Protein AF-0000000085030634 (afdb_homodimer)

InterPro domains:
  IPR036511 Queuine tRNA-ribosyltransferase-like [G3DSA:3.20.20.105] (86-220)
  IPR036511 Queuine tRNA-ribosyltransferase-like [SSF51713] (89-213)
  IPR036895 Uracil-DNA glycosylase-like domain superfamily [SSF52141] (243-390)
  IPR040777 Domain of unknown function DUF5591 [PF17884] (241-388)

Radius of gyration: 31.55 Å; Cα contacts (8 Å, |Δi|>4): 1923; chains: 2; bounding box: 69×89×69 Å

Structure (mmCIF, N/CA/C/O backbone):
data_AF-0000000085030634-model_v1
#
loop_
_entity.id
_entity.type
_entity.pdbx_description
1 polymer 'Queuine tRNA-ribosyltransferase, contains RNA-binding PUA domain'
#
loop_
_atom_site.group_PDB
_atom_site.id
_atom_site.type_symbol
_atom_site.label_atom_id
_atom_site.label_alt_id
_atom_site.label_comp_id
_atom_site.label_asym_id
_atom_site.label_entity_id
_atom_site.label_seq_id
_atom_site.pdbx_PDB_ins_code
_atom_site.Cartn_x
_atom_site.Cartn_y
_atom_site.Cartn_z
_atom_site.occupancy
_atom_site.B_iso_or_equiv
_atom_site.auth_seq_id
_atom_site.auth_comp_id
_atom_site.auth_asym_id
_atom_site.auth_atom_id
_atom_site.pdbx_PDB_model_num
ATOM 1 N N . MET A 1 1 ? -27.578 -32.094 18.797 1 31.73 1 MET A N 1
ATOM 2 C CA . MET A 1 1 ? -26.859 -31.969 17.531 1 31.73 1 MET A CA 1
ATOM 3 C C . MET A 1 1 ? -25.547 -31.203 17.734 1 31.73 1 MET A C 1
ATOM 5 O O . MET A 1 1 ? -25.547 -30.109 18.297 1 31.73 1 MET A O 1
ATOM 9 N N . SER A 1 2 ? -24.484 -31.844 17.734 1 39.06 2 SER A N 1
ATOM 10 C CA . SER A 1 2 ? -23.156 -31.312 18.016 1 39.06 2 SER A CA 1
ATOM 11 C C . SER A 1 2 ? -22.812 -30.172 17.062 1 39.06 2 SER A C 1
ATOM 13 O O . SER A 1 2 ? -23.422 -30.031 16 1 39.06 2 SER A O 1
ATOM 15 N N . VAL A 1 3 ? -22.156 -29.172 17.562 1 43.69 3 VAL A N 1
ATOM 16 C CA . VAL A 1 3 ? -21.734 -28.031 16.75 1 43.69 3 VAL A CA 1
ATOM 17 C C . VAL A 1 3 ? -21.312 -28.516 15.359 1 43.69 3 VAL A C 1
ATOM 19 O O . VAL A 1 3 ? -21.516 -27.812 14.367 1 43.69 3 VAL A O 1
ATOM 22 N N . ARG A 1 4 ? -20.922 -29.797 15.297 1 48.34 4 ARG A N 1
ATOM 23 C CA . ARG A 1 4 ? -20.422 -30.406 14.062 1 48.34 4 ARG A CA 1
ATOM 24 C C . ARG A 1 4 ? -21.547 -30.547 13.039 1 48.34 4 ARG A C 1
ATOM 26 O O . ARG A 1 4 ? -21.312 -30.453 11.836 1 48.34 4 ARG A O 1
ATOM 33 N N . ASP A 1 5 ? -22.625 -30.797 13.617 1 49.41 5 ASP A N 1
ATOM 34 C CA . ASP A 1 5 ? -23.734 -31.094 12.711 1 49.41 5 ASP A CA 1
ATOM 35 C C . ASP A 1 5 ? -24.281 -29.812 12.094 1 49.41 5 ASP A C 1
ATOM 37 O O . ASP A 1 5 ? -24.969 -29.844 11.07 1 49.41 5 ASP A O 1
ATOM 41 N N . LYS A 1 6 ? -23.828 -28.797 12.781 1 52.34 6 LYS A N 1
ATOM 42 C CA . LYS A 1 6 ? -24.5 -27.562 12.383 1 52.34 6 LYS A CA 1
ATOM 43 C C . LYS A 1 6 ? -23.594 -26.719 11.477 1 52.34 6 LYS A C 1
ATOM 45 O O . LYS A 1 6 ? -24.094 -25.891 10.711 1 52.34 6 LYS A O 1
ATOM 50 N N . VAL A 1 7 ? -22.297 -26.922 11.672 1 55.72 7 VAL A N 1
ATOM 51 C CA . VAL A 1 7 ? -21.375 -26.094 10.898 1 55.72 7 VAL A CA 1
ATOM 52 C C . VAL A 1 7 ? -20.453 -26.984 10.062 1 55.72 7 VAL A C 1
ATOM 54 O O . VAL A 1 7 ? -19.828 -27.906 10.586 1 55.72 7 VAL A O 1
ATOM 57 N N . ARG A 1 8 ? -20.594 -26.875 8.773 1 56.34 8 ARG A N 1
ATOM 58 C CA . ARG A 1 8 ? -19.75 -27.641 7.871 1 56.34 8 ARG A CA 1
ATOM 59 C C . ARG A 1 8 ? -18.797 -26.703 7.105 1 56.34 8 ARG A C 1
ATOM 61 O O . ARG A 1 8 ? -19.219 -25.641 6.652 1 56.34 8 ARG A O 1
ATOM 68 N N . VAL A 1 9 ? -17.5 -27.016 7.199 1 52.88 9 VAL A N 1
ATOM 69 C CA . VAL A 1 9 ? -16.516 -26.281 6.402 1 52.88 9 VAL A CA 1
ATOM 70 C C . VAL A 1 9 ? -16.594 -26.75 4.945 1 52.88 9 VAL A C 1
ATOM 72 O O . VAL A 1 9 ? -16.469 -27.938 4.66 1 52.88 9 VAL A O 1
ATOM 75 N N . LEU A 1 10 ? -16.922 -25.812 4.035 1 49.97 10 LEU A N 1
ATOM 76 C CA . LEU A 1 10 ? -17.062 -26.125 2.619 1 49.97 10 LEU A CA 1
ATOM 77 C C . LEU A 1 10 ? -15.734 -26.016 1.887 1 49.97 10 LEU A C 1
ATOM 79 O O . LEU A 1 10 ? -15.453 -26.781 0.967 1 49.97 10 LEU A O 1
ATOM 83 N N . ARG A 1 11 ? -14.992 -24.969 2.195 1 50.75 11 ARG A N 1
ATOM 84 C CA . ARG A 1 11 ? -13.734 -24.672 1.528 1 50.75 11 ARG A CA 1
ATOM 85 C C . ARG A 1 11 ? -12.711 -24.125 2.516 1 50.75 11 ARG A C 1
ATOM 87 O O . ARG A 1 11 ? -13.062 -23.391 3.439 1 50.75 11 ARG A O 1
ATOM 94 N N . CYS A 1 12 ? -11.594 -24.891 2.359 1 48.47 12 CYS A N 1
ATOM 95 C CA . CYS A 1 12 ? -10.531 -24.406 3.232 1 48.47 12 CYS A CA 1
ATOM 96 C C . CYS A 1 12 ? -9.43 -23.734 2.428 1 48.47 12 CYS A C 1
ATOM 98 O O . CYS A 1 12 ? -8.648 -24.406 1.749 1 48.47 12 CYS A O 1
ATOM 100 N N . ASP A 1 13 ? -9.508 -22.531 2.225 1 59.28 13 ASP A N 1
ATOM 101 C CA . ASP A 1 13 ? -8.43 -21.703 1.696 1 59.28 13 ASP A CA 1
ATOM 102 C C . ASP A 1 13 ? -7.98 -20.672 2.725 1 59.28 13 ASP A C 1
ATOM 104 O O . ASP A 1 13 ? -8.031 -20.922 3.93 1 59.28 13 ASP A O 1
ATOM 108 N N . CYS A 1 14 ? -7.387 -19.781 2.34 1 55.44 14 CYS A N 1
ATOM 109 C CA . CYS A 1 14 ? -7.035 -18.75 3.32 1 55.44 14 CYS A CA 1
ATOM 110 C C . CYS A 1 14 ? -8.234 -18.391 4.195 1 55.44 14 CYS A C 1
ATOM 112 O O . CYS A 1 14 ? -8.094 -18.219 5.402 1 55.44 14 CYS A O 1
ATOM 114 N N . ALA A 1 15 ? -9.398 -18.469 3.564 1 62.78 15 ALA A N 1
ATOM 115 C CA . ALA A 1 15 ? -10.648 -18.312 4.309 1 62.78 15 ALA A CA 1
ATOM 116 C C . ALA A 1 15 ? -11.625 -19.438 4 1 62.78 15 ALA A C 1
ATOM 118 O O . ALA A 1 15 ? -11.539 -20.062 2.941 1 62.78 15 ALA A O 1
ATOM 119 N N . ARG A 1 16 ? -12.43 -19.859 5.059 1 62.78 16 ARG A N 1
ATOM 120 C CA . ARG A 1 16 ? -13.32 -21 4.93 1 62.78 16 ARG A CA 1
ATOM 121 C C . ARG A 1 16 ? -14.766 -20.547 4.738 1 62.78 16 ARG A C 1
ATOM 123 O O . ARG A 1 16 ? -15.188 -19.531 5.301 1 62.78 16 ARG A O 1
ATOM 130 N N . VAL A 1 17 ? -15.352 -21.156 3.811 1 53.22 17 VAL A N 1
ATOM 131 C CA . VAL A 1 17 ? -16.797 -20.969 3.664 1 53.22 17 VAL A CA 1
ATOM 132 C C . VAL A 1 17 ? -17.531 -22.062 4.438 1 53.22 17 VAL A C 1
ATOM 134 O O . VAL A 1 17 ? -17.203 -23.25 4.309 1 53.22 17 VAL A O 1
ATOM 137 N N . LEU A 1 18 ? -18.391 -21.578 5.371 1 59.59 18 LEU A N 1
ATOM 138 C CA . LEU A 1 18 ? -19.109 -22.516 6.219 1 59.59 18 LEU A CA 1
ATOM 139 C C . LEU A 1 18 ? -20.562 -22.641 5.789 1 59.59 18 LEU A C 1
ATOM 141 O O . LEU A 1 18 ? -21.078 -21.766 5.082 1 59.59 18 LEU A O 1
ATOM 145 N N . GLU A 1 19 ? -21.016 -23.781 5.863 1 58.03 19 GLU A N 1
ATOM 146 C CA . GLU A 1 19 ? -22.469 -24.016 5.777 1 58.03 19 GLU A CA 1
ATOM 147 C C . GLU A 1 19 ? -23.062 -24.25 7.156 1 58.03 19 GLU A C 1
ATOM 149 O O . GLU A 1 19 ? -22.578 -25.062 7.926 1 58.03 19 GLU A O 1
ATOM 154 N N . VAL A 1 20 ? -23.953 -23.312 7.488 1 55.09 20 VAL A N 1
ATOM 155 C CA . VAL A 1 20 ? -24.656 -23.484 8.75 1 55.09 20 VAL A CA 1
ATOM 156 C C . VAL A 1 20 ? -26.141 -23.75 8.484 1 55.09 20 VAL A C 1
ATOM 158 O O . VAL A 1 20 ? -26.844 -22.906 7.914 1 55.09 20 VAL A O 1
ATOM 161 N N . GLU A 1 21 ? -26.562 -24.844 8.898 1 55.69 21 GLU A N 1
ATOM 162 C CA . GLU A 1 21 ? -27.953 -25.266 8.742 1 55.69 21 GLU A CA 1
ATOM 163 C C . GLU A 1 21 ? -28.406 -25.109 7.297 1 55.69 21 GLU A C 1
ATOM 165 O O . GLU A 1 21 ? -29.484 -24.578 7.031 1 55.69 21 GLU A O 1
ATOM 170 N N . GLY A 1 22 ? -27.391 -25.391 6.426 1 53.25 22 GLY A N 1
ATOM 171 C CA . GLY A 1 22 ? -27.719 -25.422 5.012 1 53.25 22 GLY A CA 1
ATOM 172 C C . GLY A 1 22 ? -27.516 -24.094 4.312 1 53.25 22 GLY A C 1
ATOM 173 O O . GLY A 1 22 ? -27.703 -24 3.098 1 53.25 22 GLY A O 1
ATOM 174 N N . VAL A 1 23 ? -27.234 -23.078 5.152 1 52.75 23 VAL A N 1
ATOM 175 C CA . VAL A 1 23 ? -27.047 -21.766 4.551 1 52.75 23 VAL A CA 1
ATOM 176 C C . VAL A 1 23 ? -25.547 -21.469 4.441 1 52.75 23 VAL A C 1
ATOM 178 O O . VAL A 1 23 ? -24.812 -21.547 5.434 1 52.75 23 VAL A O 1
ATOM 181 N N . GLU A 1 24 ? -25.203 -21.391 3.219 1 52 24 GLU A N 1
ATOM 182 C CA . GLU A 1 24 ? -23.812 -21.016 2.982 1 52 24 GLU A CA 1
ATOM 183 C C . GLU A 1 24 ? -23.547 -19.594 3.479 1 52 24 GLU A C 1
ATOM 185 O O . GLU A 1 24 ? -24.25 -18.656 3.111 1 52 24 GLU A O 1
ATOM 190 N N . THR A 1 25 ? -23.062 -19.594 4.742 1 50.53 25 THR A N 1
ATOM 191 C CA . THR A 1 25 ? -22.766 -18.25 5.223 1 50.53 25 THR A CA 1
ATOM 192 C C . THR A 1 25 ? -21.281 -18.109 5.516 1 50.53 25 THR A C 1
ATOM 194 O O . THR A 1 25 ? -20.656 -19.016 6.059 1 50.53 25 THR A O 1
ATOM 197 N N . PRO A 1 26 ? -20.547 -17.281 4.887 1 44.28 26 PRO A N 1
ATOM 198 C CA . PRO A 1 26 ? -19.125 -17.172 5.188 1 44.28 26 PRO A CA 1
ATOM 199 C C . PRO A 1 26 ? -18.844 -17.062 6.688 1 44.28 26 PRO A C 1
ATOM 201 O O . PRO A 1 26 ? -17.812 -17.531 7.156 1 44.28 26 PRO A O 1
ATOM 204 N N . ALA A 1 27 ? -19.562 -16.125 7.555 1 47.06 27 ALA A N 1
ATOM 205 C CA . ALA A 1 27 ? -19.25 -15.93 8.969 1 47.06 27 ALA A CA 1
ATOM 206 C C . ALA A 1 27 ? -20.516 -15.938 9.82 1 47.06 27 ALA A C 1
ATOM 208 O O . ALA A 1 27 ? -21.203 -14.914 9.938 1 47.06 27 ALA A O 1
ATOM 209 N N . PRO A 1 28 ? -20.953 -17.234 10.133 1 45.91 28 PRO A N 1
ATOM 210 C CA . PRO A 1 28 ? -22.109 -17.188 11.031 1 45.91 28 PRO A CA 1
ATOM 211 C C . PRO A 1 28 ? -21.812 -16.453 12.336 1 45.91 28 PRO A C 1
ATOM 213 O O . PRO A 1 28 ? -20.656 -16.375 12.758 1 45.91 28 PRO A O 1
ATOM 216 N N . PHE A 1 29 ? -22.719 -15.484 12.688 1 47.88 29 PHE A N 1
ATOM 217 C CA . PHE A 1 29 ? -22.578 -14.672 13.891 1 47.88 29 PHE A CA 1
ATOM 218 C C . PHE A 1 29 ? -22.844 -15.5 15.141 1 47.88 29 PHE A C 1
ATOM 220 O O . PHE A 1 29 ? -23.688 -16.391 15.133 1 47.88 29 PHE A O 1
ATOM 227 N N . LEU A 1 30 ? -21.75 -15.586 15.992 1 45.34 30 LEU A N 1
ATOM 228 C CA . LEU A 1 30 ? -21.969 -16.109 17.344 1 45.34 30 LEU A CA 1
ATOM 229 C C . LEU A 1 30 ? -22.656 -15.086 18.219 1 45.34 30 LEU A C 1
ATOM 231 O O . LEU A 1 30 ? -22.281 -13.906 18.234 1 45.34 30 LEU A O 1
ATOM 235 N N . ILE A 1 31 ? -23.969 -15.227 18.5 1 40.28 31 ILE A N 1
ATOM 236 C CA . ILE A 1 31 ? -24.484 -14.438 19.594 1 40.28 31 ILE A CA 1
ATOM 237 C C . ILE A 1 31 ? -24.156 -15.117 20.922 1 40.28 31 ILE A C 1
ATOM 239 O O . ILE A 1 31 ? -24.625 -16.219 21.203 1 40.28 31 ILE A O 1
ATOM 243 N N . PRO A 1 32 ? -23.125 -14.547 21.594 1 40.81 32 PRO A N 1
ATOM 244 C CA . PRO A 1 32 ? -22.875 -15.195 22.891 1 40.81 32 PRO A CA 1
ATOM 245 C C . PRO A 1 32 ? -24.094 -15.18 23.812 1 40.81 32 PRO A C 1
ATOM 247 O O . PRO A 1 32 ? -24.875 -14.227 23.781 1 40.81 32 PRO A O 1
ATOM 250 N N . GLU A 1 33 ? -24.453 -16.328 24.219 1 38.06 33 GLU A N 1
ATOM 251 C CA . GLU A 1 33 ? -25.531 -16.406 25.203 1 38.06 33 GLU A CA 1
ATOM 252 C C . GLU A 1 33 ? -25.375 -15.336 26.266 1 38.06 33 GLU A C 1
ATOM 254 O O . GLU A 1 33 ? -26.375 -14.797 26.766 1 38.06 33 GLU A O 1
ATOM 259 N N . ARG A 1 34 ? -24.203 -15.07 26.734 1 34.47 34 ARG A N 1
ATOM 260 C CA . ARG A 1 34 ? -24 -14.211 27.906 1 34.47 34 ARG A CA 1
ATOM 261 C C . ARG A 1 34 ? -24.047 -12.734 27.516 1 34.47 34 ARG A C 1
ATOM 263 O O . ARG A 1 34 ? -23.734 -11.867 28.328 1 34.47 34 ARG A O 1
ATOM 270 N N . LEU A 1 35 ? -23.938 -12.422 26.297 1 37.31 35 LEU A N 1
ATOM 271 C CA . LEU A 1 35 ? -24.109 -10.984 26.109 1 37.31 35 LEU A CA 1
ATOM 272 C C . LEU A 1 35 ? -25.203 -10.445 27.031 1 37.31 35 LEU A C 1
ATOM 274 O O . LEU A 1 35 ? -25.25 -9.25 27.297 1 37.31 35 LEU A O 1
ATOM 278 N N . SER A 1 36 ? -26.047 -11.297 27.375 1 34.84 36 SER A N 1
ATOM 279 C CA . SER A 1 36 ? -27.219 -11.031 28.203 1 34.84 36 SER A CA 1
ATOM 280 C C . SER A 1 36 ? -26.797 -10.617 29.609 1 34.84 36 SER A C 1
ATOM 282 O O . SER A 1 36 ? -27.531 -9.898 30.297 1 34.84 36 SER A O 1
ATOM 284 N N . VAL A 1 37 ? -25.766 -11.234 30.047 1 32.09 37 VAL A N 1
ATOM 285 C CA . VAL A 1 37 ? -25.578 -11.039 31.484 1 32.09 37 VAL A CA 1
ATOM 286 C C . VAL A 1 37 ? -25.016 -9.648 31.75 1 32.09 37 VAL A C 1
ATOM 288 O O . VAL A 1 37 ? -25.375 -9 32.75 1 32.09 37 VAL A O 1
ATOM 291 N N . ALA A 1 38 ? -23.969 -9.336 31.062 1 35.16 38 ALA A N 1
ATOM 292 C CA . ALA A 1 38 ? -23.297 -8.117 31.531 1 35.16 38 ALA A CA 1
ATOM 293 C C . ALA A 1 38 ? -24.219 -6.91 31.438 1 35.16 38 ALA A C 1
ATOM 295 O O . ALA A 1 38 ? -23.984 -5.879 32.062 1 35.16 38 ALA A O 1
ATOM 296 N N . VAL A 1 39 ? -24.953 -6.879 30.406 1 40.38 39 VAL A N 1
ATOM 297 C CA . VAL A 1 39 ? -25.75 -5.676 30.203 1 40.38 39 VAL A CA 1
ATOM 298 C C . VAL A 1 39 ? -27.062 -5.781 30.984 1 40.38 39 VAL A C 1
ATOM 300 O O . VAL A 1 39 ? -28.047 -5.105 30.656 1 40.38 39 VAL A O 1
ATOM 303 N N . GLU A 1 40 ? -27.109 -6.668 31.75 1 38.28 40 GLU A N 1
ATOM 304 C CA . GLU A 1 40 ? -28.375 -6.914 32.438 1 38.28 40 GLU A CA 1
ATOM 305 C C . GLU A 1 40 ? -28.891 -5.641 33.094 1 38.28 40 GLU A C 1
ATOM 307 O O . GLU A 1 40 ? -30.109 -5.461 33.219 1 38.28 40 GLU A O 1
ATOM 312 N N . ASN A 1 41 ? -27.984 -4.805 33.594 1 42.31 41 ASN A N 1
ATOM 313 C CA . ASN A 1 41 ? -28.609 -3.863 34.531 1 42.31 41 ASN A CA 1
ATOM 314 C C . ASN A 1 41 ? -29.062 -2.594 33.812 1 42.31 41 ASN A C 1
ATOM 316 O O . ASN A 1 41 ? -29.391 -1.595 34.438 1 42.31 41 ASN A O 1
ATOM 320 N N . VAL A 1 42 ? -28.859 -2.5 32.562 1 50.91 42 VAL A N 1
ATOM 321 C CA . VAL A 1 42 ? -29.375 -1.287 31.938 1 50.91 42 VAL A CA 1
ATOM 322 C C . VAL A 1 42 ? -30.531 -1.641 30.984 1 50.91 42 VAL A C 1
ATOM 324 O O . VAL A 1 42 ? -30.312 -2.268 29.953 1 50.91 42 VAL A O 1
ATOM 327 N N . PRO A 1 43 ? -31.781 -1.364 31.469 1 56.16 43 PRO A N 1
ATOM 328 C CA . PRO A 1 43 ? -32.969 -1.744 30.703 1 56.16 43 PRO A CA 1
ATOM 329 C C . PRO A 1 43 ? -32.812 -1.465 29.219 1 56.16 43 PRO A C 1
ATOM 331 O O . PRO A 1 43 ? -33.188 -2.299 28.391 1 56.16 43 PRO A O 1
ATOM 334 N N . GLU A 1 44 ? -32.312 -0.301 28.797 1 62.19 44 GLU A N 1
ATOM 335 C CA . GLU A 1 44 ? -32.188 0.053 27.391 1 62.19 44 GLU A CA 1
ATOM 336 C C . GLU A 1 44 ? -31.297 -0.947 26.656 1 62.19 44 GLU A C 1
ATOM 338 O O . GLU A 1 44 ? -31.594 -1.316 25.516 1 62.19 44 GLU A O 1
ATOM 343 N N . VAL A 1 45 ? -30.469 -1.447 27.344 1 73.44 45 VAL A N 1
ATOM 344 C CA . VAL A 1 45 ? -29.531 -2.389 26.734 1 73.44 45 VAL A CA 1
ATOM 345 C C . VAL A 1 45 ? -30.203 -3.756 26.594 1 73.44 45 VAL A C 1
ATOM 347 O O . VAL A 1 45 ? -29.969 -4.465 25.609 1 73.44 45 VAL A O 1
ATOM 350 N N . ARG A 1 46 ? -31.188 -3.953 27.453 1 70.56 46 ARG A N 1
ATOM 351 C CA . ARG A 1 46 ? -31.891 -5.227 27.406 1 70.56 46 ARG A CA 1
ATOM 352 C C . ARG A 1 46 ? -32.75 -5.328 26.141 1 70.56 46 ARG A C 1
ATOM 354 O O . ARG A 1 46 ? -32.812 -6.383 25.516 1 70.56 46 ARG A O 1
ATOM 361 N N . GLU A 1 47 ? -33.375 -4.277 25.891 1 78.06 47 GLU A N 1
ATOM 362 C CA . GLU A 1 47 ? -34.25 -4.262 24.719 1 78.06 47 GLU A CA 1
ATOM 363 C C . GLU A 1 47 ? -33.406 -4.422 23.438 1 78.06 47 GLU A C 1
ATOM 365 O O . GLU A 1 47 ? -33.844 -5.109 22.5 1 78.06 47 GLU A O 1
ATOM 370 N N . LEU A 1 48 ? -32.344 -3.801 23.422 1 79.56 48 LEU A N 1
ATOM 371 C CA . LEU A 1 48 ? -31.469 -3.895 22.25 1 79.56 48 LEU A CA 1
ATOM 372 C C . LEU A 1 48 ? -30.938 -5.312 22.094 1 79.56 48 LEU A C 1
ATOM 374 O O . LEU A 1 48 ? -30.844 -5.82 20.969 1 79.56 48 LEU A O 1
ATOM 378 N N . VAL A 1 49 ? -30.688 -5.91 23.172 1 74.75 49 VAL A N 1
ATOM 379 C CA . VAL A 1 49 ? -30.172 -7.273 23.141 1 74.75 49 VAL A CA 1
ATOM 380 C C . VAL A 1 49 ? -31.234 -8.227 22.609 1 74.75 49 VAL A C 1
ATOM 382 O O . VAL A 1 49 ? -30.938 -9.102 21.797 1 74.75 49 VAL A O 1
ATOM 385 N N . LYS A 1 50 ? -32.406 -8.016 23.078 1 76.25 50 LYS A N 1
ATOM 386 C CA . LYS A 1 50 ? -33.5 -8.844 22.609 1 76.25 50 LYS A CA 1
ATOM 387 C C . LYS A 1 50 ? -33.719 -8.68 21.109 1 76.25 50 LYS A C 1
ATOM 389 O O . LYS A 1 50 ? -33.938 -9.656 20.391 1 76.25 50 LYS A O 1
ATOM 394 N N . GLU A 1 51 ? -33.656 -7.492 20.719 1 81.62 51 GLU A N 1
ATOM 395 C CA . GLU A 1 51 ? -33.812 -7.203 19.297 1 81.62 51 GLU A CA 1
ATOM 396 C C . GLU A 1 51 ? -32.719 -7.871 18.469 1 81.62 51 GLU A C 1
ATOM 398 O O . GLU A 1 51 ? -32.969 -8.445 17.422 1 81.62 51 GLU A O 1
ATOM 403 N N . LEU A 1 52 ? -31.531 -7.789 18.906 1 79.31 52 LEU A N 1
ATOM 404 C CA . LEU A 1 52 ? -30.406 -8.391 18.219 1 79.31 52 LEU A CA 1
ATOM 405 C C . LEU A 1 52 ? -30.562 -9.906 18.141 1 79.31 52 LEU A C 1
ATOM 407 O O . LEU A 1 52 ? -30.266 -10.523 17.109 1 79.31 52 LEU A O 1
ATOM 411 N N . GLU A 1 53 ? -31.031 -10.445 19.203 1 71.44 53 GLU A N 1
ATOM 412 C CA . GLU A 1 53 ? -31.234 -11.891 19.25 1 71.44 53 GLU A CA 1
ATOM 413 C C . GLU A 1 53 ? -32.281 -12.32 18.219 1 71.44 53 GLU A C 1
ATOM 415 O O . GLU A 1 53 ? -32.125 -13.359 17.578 1 71.44 53 GLU A O 1
ATOM 420 N N . GLU A 1 54 ? -33.219 -11.539 18.078 1 77.62 54 GLU A N 1
ATOM 421 C CA . GLU A 1 54 ? -34.281 -11.844 17.109 1 77.62 54 GLU A CA 1
ATOM 422 C C . GLU A 1 54 ? -33.75 -11.75 15.68 1 77.62 54 GLU A C 1
ATOM 424 O O . GLU A 1 54 ? -34.062 -12.586 14.836 1 77.62 54 GLU A O 1
ATOM 429 N N . LEU A 1 55 ? -32.969 -10.812 15.469 1 77.44 55 LEU A N 1
ATOM 430 C CA . LEU A 1 55 ? -32.406 -10.609 14.141 1 77.44 55 LEU A CA 1
ATOM 431 C C . LEU A 1 55 ? -31.406 -11.711 13.797 1 77.44 55 LEU A C 1
ATOM 433 O O . LEU A 1 55 ? -31.344 -12.156 12.648 1 77.44 55 LEU A O 1
ATOM 437 N N . ALA A 1 56 ? -30.672 -12.133 14.789 1 70.19 56 ALA A N 1
ATOM 438 C CA . ALA A 1 56 ? -29.547 -13.047 14.57 1 70.19 56 ALA A CA 1
ATOM 439 C C . ALA A 1 56 ? -30.031 -14.5 14.578 1 70.19 56 ALA A C 1
ATOM 441 O O . ALA A 1 56 ? -29.312 -15.398 14.117 1 70.19 56 ALA A O 1
ATOM 442 N N . ARG A 1 57 ? -31.172 -14.734 15.031 1 67.69 57 ARG A N 1
ATOM 443 C CA . ARG A 1 57 ? -31.688 -16.078 15.258 1 67.69 57 ARG A CA 1
ATOM 444 C C . ARG A 1 57 ? -31.562 -16.938 14.008 1 67.69 57 ARG A C 1
ATOM 446 O O . ARG A 1 57 ? -31.094 -18.078 14.07 1 67.69 57 ARG A O 1
ATOM 453 N N . PRO A 1 58 ? -31.812 -16.297 12.883 1 62.72 58 PRO A N 1
ATOM 454 C CA . PRO A 1 58 ? -31.734 -17.141 11.688 1 62.72 58 PRO A CA 1
ATOM 455 C C . PRO A 1 58 ? -30.297 -17.484 11.297 1 62.72 58 PRO A C 1
ATOM 457 O O . PRO A 1 58 ? -30.078 -18.422 10.516 1 62.72 58 PRO A O 1
ATOM 460 N N . TYR A 1 59 ? -29.391 -16.766 11.859 1 60.78 59 TYR A N 1
ATOM 461 C CA . TYR A 1 59 ? -28 -16.891 11.414 1 60.78 59 TYR A CA 1
ATOM 462 C C . TYR A 1 59 ? -27.109 -17.375 12.539 1 60.78 59 TYR A C 1
ATOM 464 O O . TYR A 1 59 ? -25.875 -17.359 12.422 1 60.78 59 TYR A O 1
ATOM 472 N N . SER A 1 60 ? -27.688 -17.625 13.648 1 56.56 60 SER A N 1
ATOM 473 C CA . SER A 1 60 ? -26.859 -17.859 14.828 1 56.56 60 SER A CA 1
ATOM 474 C C . SER A 1 60 ? -26.781 -19.344 15.164 1 56.56 60 SER A C 1
ATOM 476 O O . SER A 1 60 ? -27.703 -20.094 14.852 1 56.56 60 SER A O 1
ATOM 478 N N . VAL A 1 61 ? -25.438 -19.719 15.367 1 55.69 61 VAL A N 1
ATOM 479 C CA . VAL A 1 61 ? -25.219 -21.031 15.969 1 55.69 61 VAL A CA 1
ATOM 480 C C . VAL A 1 61 ? -25.359 -20.938 17.484 1 55.69 61 VAL A C 1
ATOM 482 O O . VAL A 1 61 ? -24.781 -20.047 18.109 1 55.69 61 VAL A O 1
ATOM 485 N N . ARG A 1 62 ? -26.406 -21.562 17.969 1 49.12 62 ARG A N 1
ATOM 486 C CA . ARG A 1 62 ? -26.578 -21.547 19.422 1 49.12 62 ARG A CA 1
ATOM 487 C C . ARG A 1 62 ? -25.422 -22.266 20.125 1 49.12 62 ARG A C 1
ATOM 489 O O . ARG A 1 62 ? -25.156 -23.438 19.859 1 49.12 62 ARG A O 1
ATOM 496 N N . LEU A 1 63 ? -24.484 -21.391 20.594 1 50.44 63 LEU A N 1
ATOM 497 C CA . LEU A 1 63 ? -23.359 -21.984 21.328 1 50.44 63 LEU A CA 1
ATOM 498 C C . LEU A 1 63 ? -23.75 -22.266 22.766 1 50.44 63 LEU A C 1
ATOM 500 O O . LEU A 1 63 ? -24.469 -21.484 23.391 1 50.44 63 LEU A O 1
ATOM 504 N N . THR A 1 64 ? -23.766 -23.562 23.156 1 48.69 64 THR A N 1
ATOM 505 C CA . THR A 1 64 ? -23.969 -23.953 24.547 1 48.69 64 THR A CA 1
ATOM 506 C C . THR A 1 64 ? -22.719 -23.672 25.375 1 48.69 64 THR A C 1
ATOM 508 O O . THR A 1 64 ? -21.625 -23.484 24.812 1 48.69 64 THR A O 1
ATOM 511 N N . PRO A 1 65 ? -22.844 -23.328 26.672 1 47.12 65 PRO A N 1
ATOM 512 C CA . PRO A 1 65 ? -21.672 -23.125 27.547 1 47.12 65 PRO A CA 1
ATOM 513 C C . PRO A 1 65 ? -20.562 -24.125 27.281 1 47.12 65 PRO A C 1
ATOM 515 O O . PRO A 1 65 ? -19.375 -23.812 27.469 1 47.12 65 PRO A O 1
ATOM 518 N N . ASP A 1 66 ? -20.922 -25.25 26.922 1 47.19 66 ASP A N 1
ATOM 519 C CA . ASP A 1 66 ? -19.922 -26.281 26.656 1 47.19 66 ASP A CA 1
ATOM 520 C C . ASP A 1 66 ? -19.156 -25.984 25.375 1 47.19 66 ASP A C 1
ATOM 522 O O . ASP A 1 66 ? -18.078 -26.547 25.141 1 47.19 66 ASP A O 1
ATOM 526 N N . ASP A 1 67 ? -19.75 -25.219 24.609 1 46.44 67 ASP A N 1
ATOM 527 C CA . ASP A 1 67 ? -19.141 -24.891 23.328 1 46.44 67 ASP A CA 1
ATOM 528 C C . ASP A 1 67 ? -18.094 -23.797 23.484 1 46.44 67 ASP A C 1
ATOM 530 O O . ASP A 1 67 ? -17.312 -23.547 22.562 1 46.44 67 ASP A O 1
ATOM 534 N N . LEU A 1 68 ? -18.312 -23 24.438 1 43.59 68 LEU A N 1
ATOM 535 C CA . LEU A 1 68 ? -17.469 -21.828 24.609 1 43.59 68 LEU A CA 1
ATOM 536 C C . LEU A 1 68 ? -16.141 -22.203 25.266 1 43.59 68 LEU A C 1
ATOM 538 O O . LEU A 1 68 ? -16.125 -22.922 26.281 1 43.59 68 LEU A O 1
ATOM 542 N N . PRO A 1 69 ? -15.086 -22.125 24.5 1 41.78 69 PRO A N 1
ATOM 543 C CA . PRO A 1 69 ? -13.836 -22.422 25.219 1 41.78 69 PRO A CA 1
ATOM 544 C C . PRO A 1 69 ? -13.648 -21.547 26.453 1 41.78 69 PRO A C 1
ATOM 546 O O . PRO A 1 69 ? -14.25 -20.484 26.562 1 41.78 69 PRO A O 1
ATOM 549 N N . SER A 1 70 ? -13.141 -22.109 27.453 1 38.91 70 SER A N 1
ATOM 550 C CA . SER A 1 70 ? -12.609 -21.266 28.516 1 38.91 70 SER A CA 1
ATOM 551 C C . SER A 1 70 ? -11.859 -20.062 27.953 1 38.91 70 SER A C 1
ATOM 553 O O . SER A 1 70 ? -11.305 -20.125 26.859 1 38.91 70 SER A O 1
ATOM 555 N N . PRO A 1 71 ? -12.156 -18.891 28.438 1 39.75 71 PRO A N 1
ATOM 556 C CA . PRO A 1 71 ? -11.586 -17.641 27.922 1 39.75 71 PRO A CA 1
ATOM 557 C C . PRO A 1 71 ? -10.227 -17.844 27.25 1 39.75 71 PRO A C 1
ATOM 559 O O . PRO A 1 71 ? -9.953 -17.219 26.219 1 39.75 71 PRO A O 1
ATOM 562 N N . TRP A 1 72 ? -9.102 -17.969 28.016 1 36.62 72 TRP A N 1
ATOM 563 C CA . TRP A 1 72 ? -7.691 -18.016 27.641 1 36.62 72 TRP A CA 1
ATOM 564 C C . TRP A 1 72 ? -7.305 -19.391 27.109 1 36.62 72 TRP A C 1
ATOM 566 O O . TRP A 1 72 ? -6.613 -20.156 27.797 1 36.62 72 TRP A O 1
ATOM 576 N N . THR A 1 73 ? -8.133 -20.141 26.625 1 38.5 73 THR A N 1
ATOM 577 C CA . THR A 1 73 ? -7.633 -21.484 26.359 1 38.5 73 THR A CA 1
ATOM 578 C C . THR A 1 73 ? -6.457 -21.438 25.391 1 38.5 73 THR A C 1
ATOM 580 O O . THR A 1 73 ? -6.469 -20.672 24.422 1 38.5 73 THR A O 1
ATOM 583 N N . ASP A 1 74 ? -5.355 -21.922 25.891 1 40.72 74 ASP A N 1
ATOM 584 C CA . ASP A 1 74 ? -4.125 -22.203 25.156 1 40.72 74 ASP A CA 1
ATOM 585 C C . ASP A 1 74 ? -4.43 -22.766 23.766 1 40.72 74 ASP A C 1
ATOM 587 O O . ASP A 1 74 ? -5.133 -23.766 23.641 1 40.72 74 ASP A O 1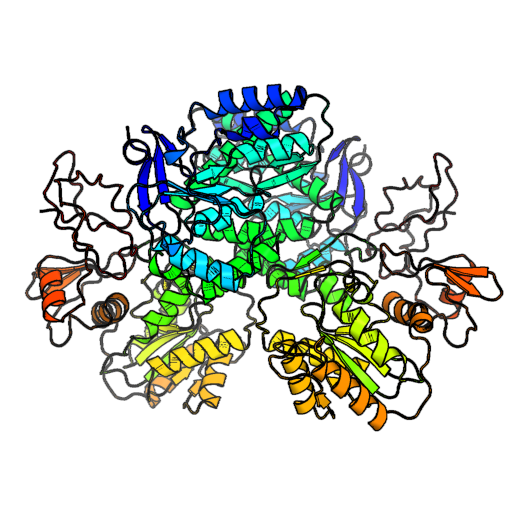
ATOM 591 N N . PRO A 1 75 ? -4.305 -21.859 22.781 1 43.97 75 PRO A N 1
ATOM 592 C CA . PRO A 1 75 ? -4.535 -22.297 21.406 1 43.97 75 PRO A CA 1
ATOM 593 C C . PRO A 1 75 ? -4.16 -23.766 21.188 1 43.97 75 PRO A C 1
ATOM 595 O O . PRO A 1 75 ? -4.719 -24.422 20.297 1 43.97 75 PRO A O 1
ATOM 598 N N . ALA A 1 76 ? -3.174 -24.297 22.016 1 41.44 76 ALA A N 1
ATOM 599 C CA . ALA A 1 76 ? -2.699 -25.656 21.844 1 41.44 76 ALA A CA 1
ATOM 600 C C . ALA A 1 76 ? -3.789 -26.672 22.188 1 41.44 76 ALA A C 1
ATOM 602 O O . ALA A 1 76 ? -3.75 -27.812 21.75 1 41.44 76 ALA A O 1
ATOM 603 N N . GLU A 1 77 ? -4.574 -26.297 23.078 1 42.22 77 GLU A N 1
ATOM 604 C CA . GLU A 1 77 ? -5.52 -27.297 23.562 1 42.22 77 GLU A CA 1
ATOM 605 C C . GLU A 1 77 ? -6.77 -27.344 22.688 1 42.22 77 GLU A C 1
ATOM 607 O O . GLU A 1 77 ? -7.672 -28.156 22.938 1 42.22 77 GLU A O 1
ATOM 612 N N . ALA A 1 78 ? -6.875 -26.422 21.938 1 44.38 78 ALA A N 1
ATOM 613 C CA . ALA A 1 78 ? -8.07 -26.234 21.109 1 44.38 78 ALA A CA 1
ATOM 614 C C . ALA A 1 78 ? -8.219 -27.359 20.094 1 44.38 78 ALA A C 1
ATOM 616 O O . ALA A 1 78 ? -9.023 -27.281 19.172 1 44.38 78 ALA A O 1
ATOM 617 N N . LEU A 1 79 ? -7.414 -28.359 20.203 1 44.44 79 LEU A N 1
ATOM 618 C CA . LEU A 1 79 ? -7.105 -29.266 19.109 1 44.44 79 LEU A CA 1
ATOM 619 C C . LEU A 1 79 ? -8.266 -30.219 18.859 1 44.44 79 LEU A C 1
ATOM 621 O O . LEU A 1 79 ? -8.133 -31.172 18.078 1 44.44 79 LEU A O 1
ATOM 625 N N . SER A 1 80 ? -9.336 -30.062 19.594 1 43.34 80 SER A N 1
ATOM 626 C CA . SER A 1 80 ? -10.102 -31.234 19.156 1 43.34 80 SER A CA 1
ATOM 627 C C . SER A 1 80 ? -10.953 -30.891 17.938 1 43.34 80 SER A C 1
ATOM 629 O O . SER A 1 80 ? -11.531 -29.812 17.859 1 43.34 80 SER A O 1
ATOM 631 N N . ASP A 1 81 ? -10.977 -31.672 16.922 1 47.47 81 ASP A N 1
ATOM 632 C CA . ASP A 1 81 ? -11.75 -31.734 15.688 1 47.47 81 ASP A CA 1
ATOM 633 C C . ASP A 1 81 ? -13.25 -31.656 15.977 1 47.47 81 ASP A C 1
ATOM 635 O O . ASP A 1 81 ? -13.75 -32.312 16.891 1 47.47 81 ASP A O 1
ATOM 639 N N . GLY A 1 82 ? -14.008 -30.703 15.531 1 51.22 82 GLY A N 1
ATOM 640 C CA . GLY A 1 82 ? -15.453 -30.547 15.625 1 51.22 82 GLY A CA 1
ATOM 641 C C . GLY A 1 82 ? -15.883 -29.547 16.688 1 51.22 82 GLY A C 1
ATOM 642 O O . GLY A 1 82 ? -17.078 -29.297 16.859 1 51.22 82 GLY A O 1
ATOM 643 N N . SER A 1 83 ? -14.898 -29.047 17.281 1 60.22 83 SER A N 1
ATOM 644 C CA . SER A 1 83 ? -15.266 -28.109 18.344 1 60.22 83 SER A CA 1
ATOM 645 C C . SER A 1 83 ? -15.172 -26.672 17.859 1 60.22 83 SER A C 1
ATOM 647 O O . SER A 1 83 ? -14.602 -26.391 16.812 1 60.22 83 SER A O 1
ATOM 649 N N . ILE A 1 84 ? -16.078 -25.906 18.406 1 62.31 84 ILE A N 1
ATOM 650 C CA . ILE A 1 84 ? -15.992 -24.469 18.188 1 62.31 84 ILE A CA 1
ATOM 651 C C . ILE A 1 84 ? -15.094 -23.828 19.25 1 62.31 84 ILE A C 1
ATOM 653 O O . ILE A 1 84 ? -15.266 -24.078 20.438 1 62.31 84 ILE A O 1
ATOM 657 N N . THR A 1 85 ? -14.023 -23.234 18.781 1 68.69 85 THR A N 1
ATOM 658 C CA . THR A 1 85 ? -13.148 -22.469 19.672 1 68.69 85 THR A CA 1
ATOM 659 C C . THR A 1 85 ? -13.398 -20.984 19.531 1 68.69 85 THR A C 1
ATOM 661 O O . THR A 1 85 ? -13.453 -20.453 18.422 1 68.69 85 THR A O 1
ATOM 664 N N . VAL A 1 86 ? -13.68 -20.344 20.672 1 66.69 86 VAL A N 1
ATOM 665 C CA . VAL A 1 86 ? -13.984 -18.922 20.656 1 66.69 86 VAL A CA 1
ATOM 666 C C . VAL A 1 86 ? -12.773 -18.125 21.125 1 66.69 86 VAL A C 1
ATOM 668 O O . VAL A 1 86 ? -12.211 -18.406 22.188 1 66.69 86 VAL A O 1
ATOM 671 N N . TYR A 1 87 ? -12.352 -17.219 20.312 1 70.19 87 TYR A N 1
ATOM 672 C CA . TYR A 1 87 ? -11.242 -16.312 20.609 1 70.19 87 TYR A CA 1
ATOM 673 C C . TYR A 1 87 ? -11.742 -14.906 20.875 1 70.19 87 TYR A C 1
ATOM 675 O O . TYR A 1 87 ? -12.531 -14.359 20.109 1 70.19 87 TYR A O 1
ATOM 683 N N . ARG A 1 88 ? -11.406 -14.344 22.078 1 69.81 88 ARG A N 1
ATOM 684 C CA . ARG A 1 88 ? -11.758 -12.961 22.391 1 69.81 88 ARG A CA 1
ATOM 685 C C . ARG A 1 88 ? -10.578 -12.031 22.141 1 69.81 88 ARG A C 1
ATOM 687 O O . ARG A 1 88 ? -9.594 -12.07 22.891 1 69.81 88 ARG A O 1
ATOM 694 N N . LEU A 1 89 ? -10.734 -11.242 21.125 1 71.12 89 LEU A N 1
ATOM 695 C CA . LEU A 1 89 ? -9.656 -10.32 20.781 1 71.12 89 LEU A CA 1
ATOM 696 C C . LEU A 1 89 ? -9.984 -8.906 21.25 1 71.12 89 LEU A C 1
ATOM 698 O O . LEU A 1 89 ? -10.602 -8.133 20.5 1 71.12 89 LEU A O 1
ATOM 702 N N . GLU A 1 90 ? -9.797 -8.578 22.547 1 64.5 90 GLU A N 1
ATOM 703 C CA . GLU A 1 90 ? -9.992 -7.215 23.031 1 64.5 90 GLU A CA 1
ATOM 704 C C . GLU A 1 90 ? -8.984 -6.258 22.406 1 64.5 90 GLU A C 1
ATOM 706 O O . GLU A 1 90 ? -9.32 -5.117 22.078 1 64.5 90 GLU A O 1
ATOM 711 N N . SER A 1 91 ? -7.734 -6.785 22.344 1 73.94 91 SER A N 1
ATOM 712 C CA . SER A 1 91 ? -6.672 -6.066 21.641 1 73.94 91 SER A CA 1
ATOM 713 C C . SER A 1 91 ? -5.781 -7.023 20.859 1 73.94 91 SER A C 1
ATOM 715 O O . SER A 1 91 ? -5.68 -8.203 21.188 1 73.94 91 SER A O 1
ATOM 717 N N . ILE A 1 92 ? -5.426 -6.648 19.75 1 76.75 92 ILE A N 1
ATOM 718 C CA . ILE A 1 92 ? -4.492 -7.461 18.984 1 76.75 92 ILE A CA 1
ATOM 719 C C . ILE A 1 92 ? -3.1 -7.375 19.609 1 76.75 92 ILE A C 1
ATOM 721 O O . ILE A 1 92 ? -2.57 -6.281 19.812 1 76.75 92 ILE A O 1
ATOM 725 N N . PRO A 1 93 ? -2.682 -8.539 20.016 1 76.69 93 PRO A N 1
ATOM 726 C CA . PRO A 1 93 ? -1.321 -8.555 20.562 1 76.69 93 PRO A CA 1
ATOM 727 C C . PRO A 1 93 ? -0.282 -8.055 19.562 1 76.69 93 PRO A C 1
ATOM 729 O O . PRO A 1 93 ? -0.64 -7.566 18.484 1 76.69 93 PRO A O 1
ATOM 732 N N . ASP A 1 94 ? 0.931 -8.195 20 1 85.25 94 ASP A N 1
ATOM 733 C CA . ASP A 1 94 ? 2.035 -7.914 19.078 1 85.25 94 ASP A CA 1
ATOM 734 C C . ASP A 1 94 ? 1.919 -8.734 17.812 1 85.25 94 ASP A C 1
ATOM 736 O O . ASP A 1 94 ? 1.515 -9.898 17.844 1 85.25 94 ASP A O 1
ATOM 740 N N . ALA A 1 95 ? 2.229 -8.102 16.734 1 89.25 95 ALA A N 1
ATOM 741 C CA . ALA A 1 95 ? 1.999 -8.695 15.43 1 89.25 95 ALA A CA 1
ATOM 742 C C . ALA A 1 95 ? 2.689 -10.047 15.305 1 89.25 95 ALA A C 1
ATOM 744 O O . ALA A 1 95 ? 2.125 -10.992 14.75 1 89.25 95 ALA A O 1
ATOM 745 N N . ARG A 1 96 ? 3.906 -10.172 15.82 1 88.5 96 ARG A N 1
ATOM 746 C CA . ARG A 1 96 ? 4.648 -11.422 15.727 1 88.5 96 ARG A CA 1
ATOM 747 C C . ARG A 1 96 ? 4.012 -12.5 16.594 1 88.5 96 ARG A C 1
ATOM 749 O O . ARG A 1 96 ? 3.896 -13.656 16.172 1 88.5 96 ARG A O 1
ATOM 756 N N . GLU A 1 97 ? 3.631 -12.094 17.734 1 86.62 97 GLU A N 1
ATOM 757 C CA . GLU A 1 97 ? 2.926 -13.016 18.625 1 86.62 97 GLU A CA 1
ATOM 758 C C . GLU A 1 97 ? 1.608 -13.477 18 1 86.62 97 GLU A C 1
ATOM 760 O O . GLU A 1 97 ? 1.248 -14.648 18.094 1 86.62 97 GLU A O 1
ATOM 765 N N . PHE A 1 98 ? 1.032 -12.562 17.453 1 90.75 98 PHE A N 1
ATOM 766 C CA . PHE A 1 98 ? -0.251 -12.898 16.844 1 90.75 98 PHE A CA 1
ATOM 767 C C . PHE A 1 98 ? -0.063 -13.867 15.68 1 90.75 98 PHE A C 1
ATOM 769 O O . PHE A 1 98 ? -0.865 -14.781 15.492 1 90.75 98 PHE A O 1
ATOM 776 N N . ALA A 1 99 ? 0.924 -13.633 14.844 1 91 99 ALA A N 1
ATOM 777 C CA . ALA A 1 99 ? 1.221 -14.531 13.734 1 91 99 ALA A CA 1
ATOM 778 C C . ALA A 1 99 ? 1.457 -15.953 14.227 1 91 99 ALA A C 1
ATOM 780 O O . ALA A 1 99 ? 1.029 -16.922 13.586 1 91 99 ALA A O 1
ATOM 781 N N . GLU A 1 100 ? 2.09 -16.078 15.352 1 87 100 GLU A N 1
ATOM 782 C CA . GLU A 1 100 ? 2.324 -17.391 15.945 1 87 100 GLU A CA 1
ATOM 783 C C . GLU A 1 100 ? 1.014 -18.031 16.375 1 87 100 GLU A C 1
ATOM 785 O O . GLU A 1 100 ? 0.812 -19.234 16.172 1 87 100 GLU A O 1
ATOM 790 N N . VAL A 1 101 ? 0.229 -17.219 16.953 1 83.25 101 VAL A N 1
ATOM 791 C CA . VAL A 1 101 ? -1.075 -17.703 17.391 1 83.25 101 VAL A CA 1
ATOM 792 C C . VAL A 1 101 ? -1.88 -18.188 16.188 1 83.25 101 VAL A C 1
ATOM 794 O O . VAL A 1 101 ? -2.488 -19.266 16.219 1 83.25 101 VAL A O 1
ATOM 797 N N . VAL A 1 102 ? -1.903 -17.422 15.148 1 85.56 102 VAL A N 1
ATOM 798 C CA . VAL A 1 102 ? -2.641 -17.75 13.938 1 85.56 102 VAL A CA 1
ATOM 799 C C . VAL A 1 102 ? -2.129 -19.062 13.367 1 85.56 102 VAL A C 1
ATOM 801 O O . VAL A 1 102 ? -2.918 -19.938 12.969 1 85.56 102 VAL A O 1
ATOM 804 N N . SER A 1 103 ? -0.824 -19.234 13.352 1 82.5 103 SER A N 1
ATOM 805 C CA . SER A 1 103 ? -0.222 -20.469 12.836 1 82.5 103 SER A CA 1
ATOM 806 C C . SER A 1 103 ? -0.67 -21.688 13.641 1 82.5 103 SER A C 1
ATOM 808 O O . SER A 1 103 ? -0.923 -22.75 13.078 1 82.5 103 SER A O 1
ATOM 810 N N . LYS A 1 104 ? -0.797 -21.453 14.875 1 75.44 104 LYS A N 1
ATOM 811 C CA . LYS A 1 104 ? -1.198 -22.547 15.758 1 75.44 104 LYS A CA 1
ATOM 812 C C . LYS A 1 104 ? -2.674 -22.891 15.578 1 75.44 104 LYS A C 1
ATOM 814 O O . LYS A 1 104 ? -3.043 -24.062 15.508 1 75.44 104 LYS A O 1
ATOM 819 N N . ILE A 1 105 ? -3.443 -21.891 15.445 1 73.75 105 ILE A N 1
ATOM 820 C CA . ILE A 1 105 ? -4.879 -22.125 15.367 1 73.75 105 ILE A CA 1
ATOM 821 C C . ILE A 1 105 ? -5.23 -22.75 14.016 1 73.75 105 ILE A C 1
ATOM 823 O O . ILE A 1 105 ? -6.16 -23.562 13.914 1 73.75 105 ILE A O 1
ATOM 827 N N . ARG A 1 106 ? -4.547 -22.406 13.023 1 75.25 106 ARG A N 1
ATOM 828 C CA . ARG A 1 106 ? -4.836 -22.906 11.688 1 75.25 106 ARG A CA 1
ATOM 829 C C . ARG A 1 106 ? -4.543 -24.406 11.586 1 75.25 106 ARG A C 1
ATOM 831 O O . ARG A 1 106 ? -5.105 -25.094 10.734 1 75.25 106 ARG A O 1
ATOM 838 N N . ARG A 1 107 ? -3.764 -24.75 12.484 1 67.75 107 ARG A N 1
ATOM 839 C CA . ARG A 1 107 ? -3.443 -26.172 12.484 1 67.75 107 ARG A CA 1
ATOM 840 C C . ARG A 1 107 ? -4.539 -26.984 13.164 1 67.75 107 ARG A C 1
ATOM 842 O O . ARG A 1 107 ? -4.617 -28.203 13 1 67.75 107 ARG A O 1
ATOM 849 N N . SER A 1 108 ? -5.375 -26.141 13.719 1 63.16 108 SER A N 1
ATOM 850 C CA . SER A 1 108 ? -6.473 -26.812 14.406 1 63.16 108 SER A CA 1
ATOM 851 C C . SER A 1 108 ? -7.668 -27.016 13.477 1 63.16 108 SER A C 1
ATOM 853 O O . SER A 1 108 ? -7.91 -26.188 12.586 1 63.16 108 SER A O 1
ATOM 855 N N . GLY A 1 109 ? -8.305 -28.094 13.492 1 60.22 109 GLY A N 1
ATOM 856 C CA . GLY A 1 109 ? -9.477 -28.359 12.672 1 60.22 109 GLY A CA 1
ATOM 857 C C . GLY A 1 109 ? -10.758 -27.766 13.242 1 60.22 109 GLY A C 1
ATOM 858 O O . GLY A 1 109 ? -11.82 -27.891 12.625 1 60.22 109 GLY A O 1
ATOM 859 N N . SER A 1 110 ? -10.648 -27.031 14.281 1 65.12 110 SER A N 1
ATOM 860 C CA . SER A 1 110 ? -11.836 -26.484 14.945 1 65.12 110 SER A CA 1
ATOM 861 C C . SER A 1 110 ? -12.375 -25.266 14.211 1 65.12 110 SER A C 1
ATOM 863 O O . SER A 1 110 ? -11.648 -24.625 13.453 1 65.12 110 SER A O 1
ATOM 865 N N . VAL A 1 111 ? -13.711 -25.156 14.383 1 67.88 111 VAL A N 1
ATOM 866 C CA . VAL A 1 111 ? -14.32 -23.906 13.938 1 67.88 111 VAL A CA 1
ATOM 867 C C . VAL A 1 111 ? -13.898 -22.766 14.867 1 67.88 111 VAL A C 1
ATOM 869 O O . VAL A 1 111 ? -13.977 -22.891 16.094 1 67.88 111 VAL A O 1
ATOM 872 N N . ARG A 1 112 ? -13.43 -21.734 14.281 1 75.12 112 ARG A N 1
ATOM 873 C CA . ARG A 1 112 ? -12.82 -20.656 15.062 1 75.12 112 ARG A CA 1
ATOM 874 C C . ARG A 1 112 ? -13.742 -19.438 15.117 1 75.12 112 ARG A C 1
ATOM 876 O O . ARG A 1 112 ? -13.977 -18.781 14.102 1 75.12 112 ARG A O 1
ATOM 883 N N . ALA A 1 113 ? -14.258 -19.188 16.281 1 72.12 113 ALA A N 1
ATOM 884 C CA . ALA A 1 113 ? -15.078 -18 16.516 1 72.12 113 ALA A CA 1
ATOM 885 C C . ALA A 1 113 ? -14.266 -16.906 17.188 1 72.12 113 ALA A C 1
ATOM 887 O O . ALA A 1 113 ? -13.383 -17.172 18 1 72.12 113 ALA A O 1
ATOM 888 N N . VAL A 1 114 ? -14.555 -15.578 16.781 1 76.31 114 VAL A N 1
ATOM 889 C CA . VAL A 1 114 ? -13.758 -14.492 17.328 1 76.31 114 VAL A CA 1
ATOM 890 C C . VAL A 1 114 ? -14.648 -13.289 17.625 1 76.31 114 VAL A C 1
ATOM 892 O O . VAL A 1 114 ? -15.617 -13.039 16.906 1 76.31 114 VAL A O 1
ATOM 895 N N . THR A 1 115 ? -14.359 -12.625 18.734 1 75.44 115 THR A N 1
ATOM 896 C CA . THR A 1 115 ? -14.945 -11.328 19.047 1 75.44 115 THR A CA 1
ATOM 897 C C . THR A 1 115 ? -13.969 -10.203 18.734 1 75.44 115 THR A C 1
ATOM 899 O O . THR A 1 115 ? -12.773 -10.312 19.016 1 75.44 115 THR A O 1
ATOM 902 N N . VAL A 1 116 ? -14.5 -9.234 18.016 1 81.5 116 VAL A N 1
ATOM 903 C CA . VAL A 1 116 ? -13.648 -8.094 17.672 1 81.5 116 VAL A CA 1
ATOM 904 C C . VAL A 1 116 ? -14.328 -6.797 18.109 1 81.5 116 VAL A C 1
ATOM 906 O O . VAL A 1 116 ? -15.555 -6.695 18.094 1 81.5 116 VAL A O 1
ATOM 909 N N . ARG A 1 117 ? -13.555 -5.875 18.484 1 80.75 117 ARG A N 1
ATOM 910 C CA . ARG A 1 117 ? -14.086 -4.586 18.906 1 80.75 117 ARG A CA 1
ATOM 911 C C . ARG A 1 117 ? -14.445 -3.721 17.703 1 80.75 117 ARG A C 1
ATOM 913 O O . ARG A 1 117 ? -15.469 -3.035 17.703 1 80.75 117 ARG A O 1
ATOM 920 N N . ASP A 1 118 ? -13.57 -3.699 16.734 1 89.06 118 ASP A N 1
ATOM 921 C CA . ASP A 1 118 ? -13.711 -2.822 15.57 1 89.06 118 ASP A CA 1
ATOM 922 C C . ASP A 1 118 ? -13.922 -3.629 14.297 1 89.06 118 ASP A C 1
ATOM 924 O O . ASP A 1 118 ? -13.188 -4.586 14.031 1 89.06 118 ASP A O 1
ATOM 928 N N . PRO A 1 119 ? -14.914 -3.242 13.508 1 92.31 119 PRO A N 1
ATOM 929 C CA . PRO A 1 119 ? -15.289 -4.039 12.336 1 92.31 119 PRO A CA 1
ATOM 930 C C . PRO A 1 119 ? -14.188 -4.086 11.273 1 92.31 119 PRO A C 1
ATOM 932 O O . PRO A 1 119 ? -14.156 -5.004 10.453 1 92.31 119 PRO A O 1
ATOM 935 N N . GLU A 1 120 ? -13.281 -3.16 11.281 1 94 120 GLU A N 1
ATOM 936 C CA . GLU A 1 120 ? -12.242 -3.105 10.258 1 94 120 GLU A CA 1
ATOM 937 C C . GLU A 1 120 ? -11.328 -4.324 10.336 1 94 120 GLU A C 1
ATOM 939 O O . GLU A 1 120 ? -10.625 -4.645 9.375 1 94 120 GLU A O 1
ATOM 944 N N . TRP A 1 121 ? -11.328 -5.043 11.414 1 93.44 121 TRP A N 1
ATOM 945 C CA . TRP A 1 121 ? -10.469 -6.203 11.602 1 93.44 121 TRP A CA 1
ATOM 946 C C . TRP A 1 121 ? -11.078 -7.445 10.961 1 93.44 121 TRP A C 1
ATOM 948 O O . TRP A 1 121 ? -10.383 -8.445 10.758 1 93.44 121 TRP A O 1
ATOM 958 N N . ILE A 1 122 ? -12.297 -7.414 10.656 1 91.75 122 ILE A N 1
ATOM 959 C CA . ILE A 1 122 ? -13.055 -8.594 10.258 1 91.75 122 ILE A CA 1
ATOM 960 C C . ILE A 1 122 ? -12.453 -9.195 8.992 1 91.75 122 ILE A C 1
ATOM 962 O O . ILE A 1 122 ? -12.164 -10.391 8.938 1 91.75 122 ILE A O 1
ATOM 966 N N . PRO A 1 123 ? -12.125 -8.391 7.941 1 93.5 123 PRO A N 1
ATOM 967 C CA . PRO A 1 123 ? -11.586 -9 6.723 1 93.5 123 PRO A CA 1
ATOM 968 C C . PRO A 1 123 ? -10.25 -9.703 6.961 1 93.5 123 PRO A C 1
ATOM 970 O O . PRO A 1 123 ? -10.047 -10.82 6.484 1 93.5 123 PRO A O 1
ATOM 973 N N . LEU A 1 124 ? -9.367 -9.094 7.715 1 95 124 LEU A N 1
ATOM 974 C CA . LEU A 1 124 ? -8.062 -9.695 7.969 1 95 124 LEU A CA 1
ATOM 975 C C . LEU A 1 124 ? -8.203 -10.984 8.773 1 95 124 LEU A C 1
ATOM 977 O O . LEU A 1 124 ? -7.578 -11.992 8.445 1 95 124 LEU A O 1
ATOM 981 N N . LEU A 1 125 ? -9.039 -10.93 9.805 1 89.81 125 LEU A N 1
ATOM 982 C CA . LEU A 1 125 ? -9.219 -12.109 10.633 1 89.81 125 LEU A CA 1
ATOM 983 C C . LEU A 1 125 ? -9.852 -13.25 9.836 1 89.81 125 LEU A C 1
ATOM 985 O O . LEU A 1 125 ? -9.445 -14.406 9.984 1 89.81 125 LEU A O 1
ATOM 989 N N . PHE A 1 126 ? -10.797 -12.922 9.039 1 89.25 126 PHE A N 1
ATOM 990 C CA . PHE A 1 126 ? -11.406 -13.906 8.148 1 89.25 126 PHE A CA 1
ATOM 991 C C . PHE A 1 126 ? -10.359 -14.516 7.227 1 89.25 126 PHE A C 1
ATOM 993 O O . PHE A 1 126 ? -10.297 -15.742 7.078 1 89.25 126 PHE A O 1
ATOM 1000 N N . TYR A 1 127 ? -9.539 -13.758 6.68 1 90.81 127 TYR A N 1
ATOM 1001 C CA . TYR A 1 127 ? -8.461 -14.188 5.785 1 90.81 127 TYR A CA 1
ATOM 1002 C C . TYR A 1 127 ? -7.473 -15.086 6.512 1 90.81 127 TYR A C 1
ATOM 1004 O O . TYR A 1 127 ? -6.93 -16.016 5.922 1 90.81 127 TYR A O 1
ATOM 1012 N N . LEU A 1 128 ? -7.254 -14.727 7.797 1 89.12 128 LEU A N 1
ATOM 1013 C CA . LEU A 1 128 ? -6.277 -15.477 8.586 1 89.12 128 LEU A CA 1
ATOM 1014 C C . LEU A 1 128 ? -6.879 -16.781 9.102 1 89.12 128 LEU A C 1
ATOM 1016 O O . LEU A 1 128 ? -6.184 -17.578 9.734 1 89.12 128 LEU A O 1
ATOM 1020 N N . GLY A 1 129 ? -8.164 -17.016 8.867 1 81.38 129 GLY A N 1
ATOM 1021 C CA . GLY A 1 129 ? -8.695 -18.344 9.125 1 81.38 129 GLY A CA 1
ATOM 1022 C C . GLY A 1 129 ? -9.789 -18.359 10.18 1 81.38 129 GLY A C 1
ATOM 1023 O O . GLY A 1 129 ? -10.297 -19.422 10.547 1 81.38 129 GLY A O 1
ATOM 1024 N N . PHE A 1 130 ? -10.172 -17.219 10.703 1 81.56 130 PHE A N 1
ATOM 1025 C CA . PHE A 1 130 ? -11.312 -17.188 11.609 1 81.56 130 PHE A CA 1
ATOM 1026 C C . PHE A 1 130 ? -12.617 -17.344 10.844 1 81.56 130 PHE A C 1
ATOM 1028 O O . PHE A 1 130 ? -12.773 -16.781 9.75 1 81.56 130 PHE A O 1
ATOM 1035 N N . ASP A 1 131 ? -13.57 -17.969 11.484 1 73.88 131 ASP A N 1
ATOM 1036 C CA . ASP A 1 131 ? -14.742 -18.422 10.734 1 73.88 131 ASP A CA 1
ATOM 1037 C C . ASP A 1 131 ? -15.977 -17.609 11.117 1 73.88 131 ASP A C 1
ATOM 1039 O O . ASP A 1 131 ? -16.781 -17.25 10.258 1 73.88 131 ASP A O 1
ATOM 1043 N N . LEU A 1 132 ? -16.094 -17.438 12.453 1 74.06 132 LEU A N 1
ATOM 1044 C CA . LEU A 1 132 ? -17.312 -16.844 12.984 1 74.06 132 LEU A CA 1
ATOM 1045 C C . LEU A 1 132 ? -17 -15.555 13.742 1 74.06 132 LEU A C 1
ATOM 1047 O O . LEU A 1 132 ? -16.016 -15.492 14.477 1 74.06 132 LEU A O 1
ATOM 1051 N N . PHE A 1 133 ? -17.891 -14.562 13.508 1 78 133 PHE A N 1
ATOM 1052 C CA . PHE A 1 133 ? -17.688 -13.281 14.18 1 78 133 PHE A CA 1
ATOM 1053 C C . PHE A 1 133 ? -18.875 -12.961 15.086 1 78 133 PHE A C 1
ATOM 1055 O O . PHE A 1 133 ? -20.016 -13.266 14.758 1 78 133 PHE A O 1
ATOM 1062 N N . ASP A 1 134 ? -18.578 -12.305 16.094 1 72.44 134 ASP A N 1
ATOM 1063 C CA . ASP A 1 134 ? -19.547 -12 17.156 1 72.44 134 ASP A CA 1
ATOM 1064 C C . ASP A 1 134 ? -20.484 -10.875 16.719 1 72.44 134 ASP A C 1
ATOM 1066 O O . ASP A 1 134 ? -20.047 -9.766 16.422 1 72.44 134 ASP A O 1
ATOM 1070 N N . ALA A 1 135 ? -21.797 -11.195 16.828 1 74.31 135 ALA A N 1
ATOM 1071 C CA . ALA A 1 135 ? -22.812 -10.227 16.438 1 74.31 135 ALA A CA 1
ATOM 1072 C C . ALA A 1 135 ? -22.891 -9.086 17.453 1 74.31 135 ALA A C 1
ATOM 1074 O O . ALA A 1 135 ? -23.469 -8.039 17.172 1 74.31 135 ALA A O 1
ATOM 1075 N N . ALA A 1 136 ? -22.281 -9.25 18.594 1 75.38 136 ALA A N 1
ATOM 1076 C CA . ALA A 1 136 ? -22.297 -8.219 19.641 1 75.38 136 ALA A CA 1
ATOM 1077 C C . ALA A 1 136 ? -21.641 -6.934 19.141 1 75.38 136 ALA A C 1
ATOM 1079 O O . ALA A 1 136 ? -21.828 -5.863 19.719 1 75.38 136 ALA A O 1
ATOM 1080 N N . LEU A 1 137 ? -20.922 -7.066 18.078 1 82.25 137 LEU A N 1
ATOM 1081 C CA . LEU A 1 137 ? -20.344 -5.891 17.453 1 82.25 137 LEU A CA 1
ATOM 1082 C C . LEU A 1 137 ? -21.422 -4.867 17.109 1 82.25 137 LEU A C 1
ATOM 1084 O O . LEU A 1 137 ? -21.219 -3.664 17.297 1 82.25 137 LEU A O 1
ATOM 1088 N N . CYS A 1 138 ? -22.594 -5.34 16.672 1 84.06 138 CYS A N 1
ATOM 1089 C CA . CYS A 1 138 ? -23.688 -4.445 16.312 1 84.06 138 CYS A CA 1
ATOM 1090 C C . CYS A 1 138 ? -24.188 -3.678 17.531 1 84.06 138 CYS A C 1
ATOM 1092 O O . CYS A 1 138 ? -24.484 -2.486 17.438 1 84.06 138 CYS A O 1
ATOM 1094 N N . LEU A 1 139 ? -24.281 -4.398 18.609 1 81 139 LEU A N 1
ATOM 1095 C CA . LEU A 1 139 ? -24.75 -3.771 19.844 1 81 139 LEU A CA 1
ATOM 1096 C C . LEU A 1 139 ? -23.766 -2.697 20.297 1 81 139 LEU A C 1
ATOM 1098 O O . LEU A 1 139 ? -24.172 -1.598 20.672 1 81 139 LEU A O 1
ATOM 1102 N N . ARG A 1 140 ? -22.531 -3 20.312 1 81.56 140 ARG A N 1
ATOM 1103 C CA . ARG A 1 140 ? -21.5 -2.045 20.719 1 81.56 140 ARG A CA 1
ATOM 1104 C C . ARG A 1 140 ? -21.547 -0.792 19.859 1 81.56 140 ARG A C 1
ATOM 1106 O O . ARG A 1 140 ? -21.547 0.327 20.375 1 81.56 140 ARG A O 1
ATOM 1113 N N . LEU A 1 141 ? -21.578 -0.962 18.531 1 87.81 141 LEU A N 1
ATOM 1114 C CA . LEU A 1 141 ? -21.594 0.166 17.609 1 87.81 141 LEU A CA 1
ATOM 1115 C C . LEU A 1 141 ? -22.828 1.036 17.844 1 87.81 141 LEU A C 1
ATOM 1117 O O . LEU A 1 141 ? -22.734 2.266 17.828 1 87.81 141 LEU A O 1
ATOM 1121 N N . THR A 1 142 ? -23.922 0.342 18.094 1 86.12 142 THR A N 1
ATOM 1122 C CA . THR A 1 142 ? -25.172 1.052 18.344 1 86.12 142 THR A CA 1
ATOM 1123 C C . THR A 1 142 ? -25.078 1.901 19.609 1 86.12 142 THR A C 1
ATOM 1125 O O . THR A 1 142 ? -25.469 3.07 19.609 1 86.12 142 THR A O 1
ATOM 1128 N N . LEU A 1 143 ? -24.531 1.346 20.672 1 84 143 LEU A N 1
ATOM 1129 C CA . LEU A 1 143 ? -24.406 2.035 21.953 1 84 143 LEU A CA 1
ATOM 1130 C C . LEU A 1 143 ? -23.422 3.197 21.859 1 84 143 LEU A C 1
ATOM 1132 O O . LEU A 1 143 ? -23.516 4.164 22.609 1 84 143 LEU A O 1
ATOM 1136 N N . GLU A 1 144 ? -22.531 3.16 20.938 1 85.25 144 GLU A N 1
ATOM 1137 C CA . GLU A 1 144 ? -21.547 4.211 20.734 1 85.25 144 GLU A CA 1
ATOM 1138 C C . GLU A 1 144 ? -21.984 5.184 19.656 1 85.25 144 GLU A C 1
ATOM 1140 O O . GLU A 1 144 ? -21.203 6.027 19.203 1 85.25 144 GLU A O 1
ATOM 1145 N N . ASP A 1 145 ? -23.219 4.988 19.141 1 90.5 145 ASP A N 1
ATOM 1146 C CA . ASP A 1 145 ? -23.812 5.84 18.125 1 90.5 145 ASP A CA 1
ATOM 1147 C C . ASP A 1 145 ? -23 5.82 16.828 1 90.5 145 ASP A C 1
ATOM 1149 O O . ASP A 1 145 ? -22.703 6.871 16.25 1 90.5 145 ASP A O 1
ATOM 1153 N N . GLN A 1 146 ? -22.609 4.625 16.516 1 92.31 146 GLN A N 1
ATOM 1154 C CA . GLN A 1 146 ? -21.828 4.406 15.297 1 92.31 146 GLN A CA 1
ATOM 1155 C C . GLN A 1 146 ? -22.609 3.562 14.289 1 92.31 146 GLN A C 1
ATOM 1157 O O . GLN A 1 146 ? -23.234 2.566 14.664 1 92.31 146 GLN A O 1
ATOM 1162 N N . LEU A 1 147 ? -22.609 4.004 13.086 1 92.69 147 LEU A N 1
ATOM 1163 C CA . LEU A 1 147 ? -23.203 3.232 12 1 92.69 147 LEU A CA 1
ATOM 1164 C C . LEU A 1 147 ? -22.125 2.477 11.227 1 92.69 147 LEU A C 1
ATOM 1166 O O . LEU A 1 147 ? -21.125 3.07 10.789 1 92.69 147 LEU A O 1
ATOM 1170 N N . LEU A 1 148 ? -22.344 1.191 11.109 1 91.69 148 LEU A N 1
ATOM 1171 C CA . LEU A 1 148 ? -21.469 0.353 10.305 1 91.69 148 LEU A CA 1
ATOM 1172 C C . LEU A 1 148 ? -21.75 0.553 8.812 1 91.69 148 LEU A C 1
ATOM 1174 O O . LEU A 1 148 ? -22.906 0.644 8.406 1 91.69 148 LEU A O 1
ATOM 1178 N N . LEU A 1 149 ? -20.656 0.648 8.078 1 86.44 149 LEU A N 1
ATOM 1179 C CA . LEU A 1 149 ? -20.766 0.719 6.629 1 86.44 149 LEU A CA 1
ATOM 1180 C C . LEU A 1 149 ? -20.281 -0.57 5.98 1 86.44 149 LEU A C 1
ATOM 1182 O O . LEU A 1 149 ? -19.594 -1.373 6.625 1 86.44 149 LEU A O 1
ATOM 1186 N N . ASP A 1 150 ? -20.547 -0.731 4.773 1 81.12 150 ASP A N 1
ATOM 1187 C CA . ASP A 1 150 ? -20.281 -2.008 4.113 1 81.12 150 ASP A CA 1
ATOM 1188 C C . ASP A 1 150 ? -18.812 -2.141 3.732 1 81.12 150 ASP A C 1
ATOM 1190 O O . ASP A 1 150 ? -18.375 -3.195 3.264 1 81.12 150 ASP A O 1
ATOM 1194 N N . ASP A 1 151 ? -18.047 -1.108 3.949 1 83.12 151 ASP A N 1
ATOM 1195 C CA . ASP A 1 151 ? -16.609 -1.223 3.734 1 83.12 151 ASP A CA 1
ATOM 1196 C C . ASP A 1 151 ? -15.867 -1.43 5.055 1 83.12 151 ASP A C 1
ATOM 1198 O O . ASP A 1 151 ? -14.664 -1.18 5.145 1 83.12 151 ASP A O 1
ATOM 1202 N N . PHE A 1 152 ? -16.641 -1.757 6.07 1 91.44 152 PHE A N 1
ATOM 1203 C CA . PHE A 1 152 ? -16.156 -2.158 7.379 1 91.44 152 PHE A CA 1
ATOM 1204 C C . PHE A 1 152 ? -15.711 -0.944 8.188 1 91.44 152 PHE A C 1
ATOM 1206 O O . PHE A 1 152 ? -15.008 -1.082 9.195 1 91.44 152 PHE A O 1
ATOM 1213 N N . SER A 1 153 ? -15.992 0.255 7.668 1 90.19 153 SER A N 1
ATOM 1214 C CA . SER A 1 153 ? -15.773 1.465 8.453 1 90.19 153 SER A CA 1
ATOM 1215 C C . SER A 1 153 ? -17.031 1.864 9.227 1 90.19 153 SER A C 1
ATOM 1217 O O . SER A 1 153 ? -18.062 1.216 9.102 1 90.19 153 SER A O 1
ATOM 1219 N N . THR A 1 154 ? -16.859 2.826 10.133 1 90.62 154 THR A N 1
ATOM 1220 C CA . THR A 1 154 ? -17.984 3.326 10.898 1 90.62 154 THR A CA 1
ATOM 1221 C C . THR A 1 154 ? -18.109 4.84 10.766 1 90.62 154 THR A C 1
ATOM 1223 O O . THR A 1 154 ? -17.141 5.516 10.398 1 90.62 154 THR A O 1
ATOM 1226 N N . GLU A 1 155 ? -19.281 5.277 10.906 1 86.44 155 GLU A N 1
ATOM 1227 C CA . GLU A 1 155 ? -19.562 6.711 10.93 1 86.44 155 GLU A CA 1
ATOM 1228 C C . GLU A 1 155 ? -20.391 7.09 12.156 1 86.44 155 GLU A C 1
ATOM 1230 O O . GLU A 1 155 ? -21.297 6.352 12.547 1 86.44 155 GLU A O 1
ATOM 1235 N N . THR A 1 156 ? -20.031 8.195 12.766 1 87 156 THR A N 1
ATOM 1236 C CA . THR A 1 156 ? -20.828 8.695 13.883 1 87 156 THR A CA 1
ATOM 1237 C C . THR A 1 156 ? -22.156 9.242 13.383 1 87 156 THR A C 1
ATOM 1239 O O . THR A 1 156 ? -22.203 9.977 12.398 1 87 156 THR A O 1
ATOM 1242 N N . VAL A 1 157 ? -23.141 8.828 14.039 1 87.12 157 VAL A N 1
ATOM 1243 C CA . VAL A 1 157 ? -24.469 9.289 13.656 1 87.12 157 VAL A CA 1
ATOM 1244 C C . VAL A 1 157 ? -25.188 9.875 14.867 1 87.12 157 VAL A C 1
ATOM 1246 O O . VAL A 1 157 ? -24.938 9.469 16 1 87.12 157 VAL A O 1
ATOM 1249 N N . GLU A 1 158 ? -25.969 10.891 14.562 1 85.88 158 GLU A N 1
ATOM 1250 C CA . GLU A 1 158 ? -26.891 11.391 15.578 1 85.88 158 GLU A CA 1
ATOM 1251 C C . GLU A 1 158 ? -28.25 10.711 15.492 1 85.88 158 GLU A C 1
ATOM 1253 O O . GLU A 1 158 ? -28.906 10.742 14.445 1 85.88 158 GLU A O 1
ATOM 1258 N N . THR A 1 159 ? -28.484 9.852 16.438 1 82.31 159 THR A N 1
ATOM 1259 C CA . THR A 1 159 ? -29.75 9.141 16.359 1 82.31 159 THR A CA 1
ATOM 1260 C C . THR A 1 159 ? -30.453 9.148 17.719 1 82.31 159 THR A C 1
ATOM 1262 O O . THR A 1 159 ? -29.797 9.133 18.766 1 82.31 159 THR A O 1
ATOM 1265 N N . GLU A 1 160 ? -31.797 9.336 17.688 1 83.62 160 GLU A N 1
ATOM 1266 C CA . GLU A 1 160 ? -32.625 9.203 18.875 1 83.62 160 GLU A CA 1
ATOM 1267 C C . GLU A 1 160 ? -33.25 7.805 18.969 1 83.62 160 GLU A C 1
ATOM 1269 O O . GLU A 1 160 ? -33.781 7.43 20.016 1 83.62 160 GLU A O 1
ATOM 1274 N N . ASP A 1 161 ? -33.062 7.02 18.016 1 89.44 161 ASP A N 1
ATOM 1275 C CA . ASP A 1 161 ? -33.656 5.676 17.953 1 89.44 161 ASP A CA 1
ATOM 1276 C C . ASP A 1 161 ? -32.531 4.621 17.828 1 89.44 161 ASP A C 1
ATOM 1278 O O . ASP A 1 161 ? -32.219 4.195 16.719 1 89.44 161 ASP A O 1
ATOM 1282 N N . ARG A 1 162 ? -32.156 4.094 18.891 1 87.19 162 ARG A N 1
ATOM 1283 C CA . ARG A 1 162 ? -31.062 3.133 18.906 1 87.19 162 ARG A CA 1
ATOM 1284 C C . ARG A 1 162 ? -31.516 1.778 18.375 1 87.19 162 ARG A C 1
ATOM 1286 O O . ARG A 1 162 ? -30.703 1 17.875 1 87.19 162 ARG A O 1
ATOM 1293 N N . GLU A 1 163 ? -32.844 1.534 18.453 1 88.69 163 GLU A N 1
ATOM 1294 C CA . GLU A 1 163 ? -33.344 0.293 17.875 1 88.69 163 GLU A CA 1
ATOM 1295 C C . GLU A 1 163 ? -33.188 0.292 16.359 1 88.69 163 GLU A C 1
ATOM 1297 O O . GLU A 1 163 ? -32.812 -0.719 15.766 1 88.69 163 GLU A O 1
ATOM 1302 N N . GLU A 1 164 ? -33.5 1.377 15.836 1 91.75 164 GLU A N 1
ATOM 1303 C CA . GLU A 1 164 ? -33.344 1.506 14.391 1 91.75 164 GLU A CA 1
ATOM 1304 C C . GLU A 1 164 ? -31.875 1.424 13.984 1 91.75 164 GLU A C 1
ATOM 1306 O O . GLU A 1 164 ? -31.547 0.821 12.969 1 91.75 164 GLU A O 1
ATOM 1311 N N . LEU A 1 165 ? -31.078 2.066 14.789 1 93.12 165 LEU A N 1
ATOM 1312 C CA . LEU A 1 165 ? -29.641 2.02 14.508 1 93.12 165 LEU A CA 1
ATOM 1313 C C . LEU A 1 165 ? -29.125 0.59 14.602 1 93.12 165 LEU A C 1
ATOM 1315 O O . LEU A 1 165 ? -28.281 0.181 13.797 1 93.12 165 LEU A O 1
ATOM 1319 N N . LEU A 1 166 ? -29.641 -0.104 15.531 1 89.69 166 LEU A N 1
ATOM 1320 C CA . LEU A 1 166 ? -29.25 -1.498 15.688 1 89.69 166 LEU A CA 1
ATOM 1321 C C . LEU A 1 166 ? -29.641 -2.32 14.469 1 89.69 166 LEU A C 1
ATOM 1323 O O . LEU A 1 166 ? -28.844 -3.131 13.977 1 89.69 166 LEU A O 1
ATOM 1327 N N . ARG A 1 167 ? -30.812 -2.098 13.961 1 90.75 167 ARG A N 1
ATOM 1328 C CA . ARG A 1 167 ? -31.281 -2.809 12.781 1 90.75 167 ARG A CA 1
ATOM 1329 C C . ARG A 1 167 ? -30.422 -2.473 11.562 1 90.75 167 ARG A C 1
ATOM 1331 O O . ARG A 1 167 ? -30.094 -3.352 10.766 1 90.75 167 ARG A O 1
ATOM 1338 N N . GLU A 1 168 ? -30.109 -1.274 11.484 1 90.81 168 GLU A N 1
ATOM 1339 C CA . GLU A 1 168 ? -29.25 -0.843 10.375 1 90.81 168 GLU A CA 1
ATOM 1340 C C . GLU A 1 168 ? -27.859 -1.461 10.477 1 90.81 168 GLU A C 1
ATOM 1342 O O . GLU A 1 168 ? -27.312 -1.924 9.477 1 90.81 168 GLU A O 1
ATOM 1347 N N . ASN A 1 169 ? -27.344 -1.443 11.688 1 90 169 ASN A N 1
ATOM 1348 C CA . ASN A 1 169 ? -26.031 -2.045 11.891 1 90 169 ASN A CA 1
ATOM 1349 C C . ASN A 1 169 ? -26.047 -3.539 11.586 1 90 169 ASN A C 1
ATOM 1351 O O . ASN A 1 169 ? -25.094 -4.07 11.023 1 90 169 ASN A O 1
ATOM 1355 N N . TRP A 1 170 ? -27.125 -4.137 11.906 1 85.88 170 TRP A N 1
ATOM 1356 C CA . TRP A 1 170 ? -27.266 -5.555 11.586 1 85.88 170 TRP A CA 1
ATOM 1357 C C . TRP A 1 170 ? -27.281 -5.777 10.078 1 85.88 170 TRP A C 1
ATOM 1359 O O . TRP A 1 170 ? -26.594 -6.672 9.57 1 85.88 170 TRP A O 1
ATOM 1369 N N . THR A 1 171 ? -28.016 -5.008 9.453 1 85.25 171 THR A N 1
ATOM 1370 C CA . THR A 1 171 ? -28.094 -5.102 7.996 1 85.25 171 THR A CA 1
ATOM 1371 C C . THR A 1 171 ? -26.734 -4.867 7.352 1 85.25 171 THR A C 1
ATOM 1373 O O . THR A 1 171 ? -26.328 -5.613 6.457 1 85.25 171 THR A O 1
ATOM 1376 N N . GLN A 1 172 ? -26.109 -3.863 7.836 1 86.75 172 GLN A N 1
ATOM 1377 C CA . GLN A 1 172 ? -24.797 -3.555 7.301 1 86.75 172 GLN A CA 1
ATOM 1378 C C . GLN A 1 172 ? -23.797 -4.684 7.582 1 86.75 172 GLN A C 1
ATOM 1380 O O . GLN A 1 172 ? -22.953 -4.992 6.75 1 86.75 172 GLN A O 1
ATOM 1385 N N . LEU A 1 173 ? -23.891 -5.238 8.719 1 86.19 173 LEU A N 1
ATOM 1386 C CA . LEU A 1 173 ? -23.031 -6.359 9.047 1 86.19 173 LEU A CA 1
ATOM 1387 C C . LEU A 1 173 ? -23.25 -7.527 8.102 1 86.19 173 LEU A C 1
ATOM 1389 O O . LEU A 1 173 ? -22.297 -8.188 7.68 1 86.19 173 LEU A O 1
ATOM 1393 N N . GLN A 1 174 ? -24.469 -7.762 7.738 1 80.44 174 GLN A N 1
ATOM 1394 C CA . GLN A 1 174 ? -24.797 -8.812 6.773 1 80.44 174 GLN A CA 1
ATOM 1395 C C . GLN A 1 174 ? -24.172 -8.508 5.41 1 80.44 174 GLN A C 1
ATOM 1397 O O . GLN A 1 174 ? -23.672 -9.414 4.742 1 80.44 174 GLN A O 1
ATOM 1402 N N . PHE A 1 175 ? -24.234 -7.254 5.066 1 81.5 175 PHE A N 1
ATOM 1403 C CA . PHE A 1 175 ? -23.625 -6.855 3.805 1 81.5 175 PHE A CA 1
ATOM 1404 C C . PHE A 1 175 ? -22.109 -7.051 3.842 1 81.5 175 PHE A C 1
ATOM 1406 O O . PHE A 1 175 ? -21.516 -7.484 2.855 1 81.5 175 PHE A O 1
ATOM 1413 N N . CYS A 1 176 ? -21.516 -6.75 4.973 1 85.19 176 CYS A N 1
ATOM 1414 C CA . CYS A 1 176 ? -20.094 -6.965 5.145 1 85.19 176 CYS A CA 1
ATOM 1415 C C . CYS A 1 176 ? -19.734 -8.438 4.961 1 85.19 176 CYS A C 1
ATOM 1417 O O . CYS A 1 176 ? -18.766 -8.766 4.266 1 85.19 176 CYS A O 1
ATOM 1419 N N . LEU A 1 177 ? -20.5 -9.25 5.473 1 77.94 177 LEU A N 1
ATOM 1420 C CA . LEU A 1 177 ? -20.234 -10.688 5.398 1 77.94 177 LEU A CA 1
ATOM 1421 C C . LEU A 1 177 ? -20.469 -11.203 3.984 1 77.94 177 LEU A C 1
ATOM 1423 O O . LEU A 1 177 ? -19.734 -12.07 3.506 1 77.94 177 LEU A O 1
ATOM 1427 N N . LEU A 1 178 ? -21.5 -10.711 3.352 1 76.75 178 LEU A N 1
ATOM 1428 C CA . LEU A 1 178 ? -21.766 -11.062 1.959 1 76.75 178 LEU A CA 1
ATOM 1429 C C . LEU A 1 178 ? -20.594 -10.633 1.072 1 76.75 178 LEU A C 1
ATOM 1431 O O . LEU A 1 178 ? -20.219 -11.352 0.137 1 76.75 178 LEU A O 1
ATOM 1435 N N . ARG A 1 179 ? -20.094 -9.57 1.4 1 83.44 179 ARG A N 1
ATOM 1436 C CA . ARG A 1 179 ? -18.938 -9.07 0.654 1 83.44 179 ARG A CA 1
ATOM 1437 C C . ARG A 1 179 ? -17.734 -10.016 0.798 1 83.44 179 ARG A C 1
ATOM 1439 O O . ARG A 1 179 ? -17.016 -10.266 -0.171 1 83.44 179 ARG A O 1
ATOM 1446 N N . LEU A 1 180 ? -17.531 -10.5 1.974 1 83.5 180 LEU A N 1
ATOM 1447 C CA . LEU A 1 180 ? -16.453 -11.453 2.207 1 83.5 180 LEU A CA 1
ATOM 1448 C C . LEU A 1 180 ? -16.672 -12.734 1.409 1 83.5 180 LEU A C 1
ATOM 1450 O O . LEU A 1 180 ? -15.75 -13.258 0.782 1 83.5 180 LEU A O 1
ATOM 1454 N N . ARG A 1 181 ? -17.844 -13.172 1.34 1 75.06 181 ARG A N 1
ATOM 1455 C CA . ARG A 1 181 ? -18.188 -14.383 0.6 1 75.06 181 ARG A CA 1
ATOM 1456 C C . ARG A 1 181 ? -17.953 -14.195 -0.896 1 75.06 181 ARG A C 1
ATOM 1458 O O . ARG A 1 181 ? -17.406 -15.078 -1.559 1 75.06 181 ARG A O 1
ATOM 1465 N N . GLU A 1 182 ? -18.406 -13.117 -1.331 1 76.44 182 GLU A N 1
ATOM 1466 C CA . GLU A 1 182 ? -18.234 -12.82 -2.75 1 76.44 182 GLU A CA 1
ATOM 1467 C C . GLU A 1 182 ? -16.75 -12.68 -3.104 1 76.44 182 GLU A C 1
ATOM 1469 O O . GLU A 1 182 ? -16.328 -13.102 -4.176 1 76.44 182 GLU A O 1
ATOM 1474 N N . ALA A 1 183 ? -16.016 -12.133 -2.199 1 83.94 183 ALA A N 1
ATOM 1475 C CA . ALA A 1 183 ? -14.586 -11.961 -2.426 1 83.94 183 ALA A CA 1
ATOM 1476 C C . ALA A 1 183 ? -13.891 -13.312 -2.512 1 83.94 183 ALA A C 1
ATOM 1478 O O . ALA A 1 183 ? -12.953 -13.492 -3.301 1 83.94 183 ALA A O 1
ATOM 1479 N N . ILE A 1 184 ? -14.312 -14.211 -1.747 1 77.25 184 ILE A N 1
ATOM 1480 C CA . ILE A 1 184 ? -13.758 -15.555 -1.808 1 77.25 184 ILE A CA 1
ATOM 1481 C C . ILE A 1 184 ? -14.094 -16.188 -3.154 1 77.25 184 ILE A C 1
ATOM 1483 O O . ILE A 1 184 ? -13.234 -16.797 -3.801 1 77.25 184 ILE A O 1
ATOM 1487 N N . ARG A 1 185 ? -15.336 -16.062 -3.486 1 72.94 185 ARG A N 1
ATOM 1488 C CA . ARG A 1 185 ? -15.812 -16.656 -4.734 1 72.94 185 ARG A CA 1
ATOM 1489 C C . ARG A 1 185 ? -15.047 -16.094 -5.93 1 72.94 185 ARG A C 1
ATOM 1491 O O . ARG A 1 185 ? -14.695 -16.844 -6.848 1 72.94 185 ARG A O 1
ATOM 1498 N N . GLU A 1 186 ? -14.758 -14.859 -5.848 1 76.25 186 GLU A N 1
ATOM 1499 C CA . GLU A 1 186 ? -14.117 -14.172 -6.965 1 76.25 186 GLU A CA 1
ATOM 1500 C C . GLU A 1 186 ? -12.594 -14.258 -6.855 1 76.25 186 GLU A C 1
ATOM 1502 O O . GLU A 1 186 ? -11.875 -13.891 -7.793 1 76.25 186 GLU A O 1
ATOM 1507 N N . GLY A 1 187 ? -12.094 -14.75 -5.754 1 79.44 187 GLY A N 1
ATOM 1508 C CA . GLY A 1 187 ? -10.664 -14.852 -5.547 1 79.44 187 GLY A CA 1
ATOM 1509 C C . GLY A 1 187 ? -10.008 -13.508 -5.25 1 79.44 187 GLY A C 1
ATOM 1510 O O . GLY A 1 187 ? -8.844 -13.297 -5.586 1 79.44 187 GLY A O 1
ATOM 1511 N N . THR A 1 188 ? -10.812 -12.547 -4.652 1 88.38 188 THR A N 1
ATOM 1512 C CA . THR A 1 188 ? -10.305 -11.195 -4.438 1 88.38 188 THR A CA 1
ATOM 1513 C C . THR A 1 188 ? -10.258 -10.859 -2.951 1 88.38 188 THR A C 1
ATOM 1515 O O . THR A 1 188 ? -10.234 -9.688 -2.57 1 88.38 188 THR A O 1
ATOM 1518 N N . LEU A 1 189 ? -10.289 -11.898 -2.113 1 89.44 189 LEU A N 1
ATOM 1519 C CA . LEU A 1 189 ? -10.312 -11.672 -0.672 1 89.44 189 LEU A CA 1
ATOM 1520 C C . LEU A 1 189 ? -9.062 -10.922 -0.219 1 89.44 189 LEU A C 1
ATOM 1522 O O . LEU A 1 189 ? -9.148 -10 0.59 1 89.44 189 LEU A O 1
ATOM 1526 N N . ARG A 1 190 ? -7.91 -11.32 -0.754 1 94.06 190 ARG A N 1
ATOM 1527 C CA . ARG A 1 190 ? -6.664 -10.656 -0.383 1 94.06 190 ARG A CA 1
ATOM 1528 C C . ARG A 1 190 ? -6.707 -9.172 -0.735 1 94.06 190 ARG A C 1
ATOM 1530 O O . ARG A 1 190 ? -6.277 -8.328 0.054 1 94.06 190 ARG A O 1
ATOM 1537 N N . GLU A 1 191 ? -7.207 -8.844 -1.889 1 94.5 191 GLU A N 1
ATOM 1538 C CA . GLU A 1 191 ? -7.332 -7.457 -2.312 1 94.5 191 GLU A CA 1
ATOM 1539 C C . GLU A 1 191 ? -8.258 -6.676 -1.381 1 94.5 191 GLU A C 1
ATOM 1541 O O . GLU A 1 191 ? -7.996 -5.516 -1.064 1 94.5 191 GLU A O 1
ATOM 1546 N N . LEU A 1 192 ? -9.312 -7.32 -0.995 1 93.5 192 LEU A N 1
ATOM 1547 C CA . LEU A 1 192 ? -10.227 -6.684 -0.053 1 93.5 192 LEU A CA 1
ATOM 1548 C C . LEU A 1 192 ? -9.523 -6.383 1.268 1 93.5 192 LEU A C 1
ATOM 1550 O O . LEU A 1 192 ? -9.68 -5.293 1.822 1 93.5 192 LEU A O 1
ATOM 1554 N N . VAL A 1 193 ? -8.758 -7.34 1.757 1 95.81 193 VAL A N 1
ATOM 1555 C CA . VAL A 1 193 ? -8.016 -7.168 2.998 1 95.81 193 VAL A CA 1
ATOM 1556 C C . VAL A 1 193 ? -7.039 -6 2.859 1 95.81 193 VAL A C 1
ATOM 1558 O O . VAL A 1 193 ? -6.949 -5.148 3.748 1 95.81 193 VAL A O 1
ATOM 1561 N N . GLU A 1 194 ? -6.355 -5.949 1.768 1 96.94 194 GLU A N 1
ATOM 1562 C CA . GLU A 1 194 ? -5.379 -4.887 1.544 1 96.94 194 GLU A CA 1
ATOM 1563 C C . GLU A 1 194 ? -6.059 -3.525 1.428 1 96.94 194 GLU A C 1
ATOM 1565 O O . GLU A 1 194 ? -5.5 -2.508 1.845 1 96.94 194 GLU A O 1
ATOM 1570 N N . SER A 1 195 ? -7.234 -3.557 0.851 1 96.5 195 SER A N 1
ATOM 1571 C CA . SER A 1 195 ? -7.992 -2.316 0.733 1 96.5 195 SER A CA 1
ATOM 1572 C C . SER A 1 195 ? -8.344 -1.748 2.105 1 96.5 195 SER A C 1
ATOM 1574 O O . SER A 1 195 ? -8.25 -0.538 2.322 1 96.5 195 SER A O 1
ATOM 1576 N N . VAL A 1 196 ? -8.719 -2.594 3.021 1 96.31 196 VAL A N 1
ATOM 1577 C CA . VAL A 1 196 ? -9.031 -2.158 4.379 1 96.31 196 VAL A CA 1
ATOM 1578 C C . VAL A 1 196 ? -7.75 -1.778 5.113 1 96.31 196 VAL A C 1
ATOM 1580 O O . VAL A 1 196 ? -7.695 -0.748 5.789 1 96.31 196 VAL A O 1
ATOM 1583 N N . ALA A 1 197 ? -6.719 -2.545 4.91 1 96.88 197 ALA A N 1
ATOM 1584 C CA . ALA A 1 197 ? -5.438 -2.312 5.574 1 96.88 197 ALA A CA 1
ATOM 1585 C C . ALA A 1 197 ? -4.844 -0.968 5.164 1 96.88 197 ALA A C 1
ATOM 1587 O O . ALA A 1 197 ? -4.164 -0.314 5.957 1 96.88 197 ALA A O 1
ATOM 1588 N N . ALA A 1 198 ? -5.125 -0.575 3.977 1 96.06 198 ALA A N 1
ATOM 1589 C CA . ALA A 1 198 ? -4.57 0.666 3.441 1 96.06 198 ALA A CA 1
ATOM 1590 C C . ALA A 1 198 ? -5.016 1.868 4.27 1 96.06 198 ALA A C 1
ATOM 1592 O O . ALA A 1 198 ? -4.371 2.918 4.246 1 96.06 198 ALA A O 1
ATOM 1593 N N . ARG A 1 199 ? -6.039 1.738 5.07 1 94.81 199 ARG A N 1
ATOM 1594 C CA . ARG A 1 199 ? -6.555 2.834 5.883 1 94.81 199 ARG A CA 1
ATOM 1595 C C . ARG A 1 199 ? -6.137 2.682 7.34 1 94.81 199 ARG A C 1
ATOM 1597 O O . ARG A 1 199 ? -6.336 3.588 8.148 1 94.81 199 ARG A O 1
ATOM 1604 N N . HIS A 1 200 ? -5.562 1.504 7.645 1 95.12 200 HIS A N 1
ATOM 1605 C CA . HIS A 1 200 ? -5.289 1.168 9.039 1 95.12 200 HIS A CA 1
ATOM 1606 C C . HIS A 1 200 ? -3.881 0.611 9.203 1 95.12 200 HIS A C 1
ATOM 1608 O O . HIS A 1 200 ? -3.664 -0.595 9.07 1 95.12 200 HIS A O 1
ATOM 1614 N N . PRO A 1 201 ? -2.939 1.435 9.625 1 94.06 201 PRO A N 1
ATOM 1615 C CA . PRO A 1 201 ? -1.535 1.026 9.719 1 94.06 201 PRO A CA 1
ATOM 1616 C C . PRO A 1 201 ? -1.337 -0.213 10.586 1 94.06 201 PRO A C 1
ATOM 1618 O O . PRO A 1 201 ? -0.518 -1.076 10.258 1 94.06 201 PRO A O 1
ATOM 1621 N N . ARG A 1 202 ? -2.074 -0.316 11.656 1 93.19 202 ARG A N 1
ATOM 1622 C CA . ARG A 1 202 ? -1.934 -1.473 12.531 1 93.19 202 ARG A CA 1
ATOM 1623 C C . ARG A 1 202 ? -2.344 -2.756 11.82 1 93.19 202 ARG A C 1
ATOM 1625 O O . ARG A 1 202 ? -1.7 -3.795 11.977 1 93.19 202 ARG A O 1
ATOM 1632 N N . ILE A 1 203 ? -3.418 -2.729 11.07 1 95.5 203 ILE A N 1
ATOM 1633 C CA . ILE A 1 203 ? -3.875 -3.887 10.312 1 95.5 203 ILE A CA 1
ATOM 1634 C C . ILE A 1 203 ? -2.848 -4.238 9.234 1 95.5 203 ILE A C 1
ATOM 1636 O O . ILE A 1 203 ? -2.531 -5.41 9.031 1 95.5 203 ILE A O 1
ATOM 1640 N N . ALA A 1 204 ? -2.332 -3.197 8.586 1 95.75 204 ALA A N 1
ATOM 1641 C CA . ALA A 1 204 ? -1.284 -3.402 7.586 1 95.75 204 ALA A CA 1
ATOM 1642 C C . ALA A 1 204 ? -0.059 -4.066 8.211 1 95.75 204 ALA A C 1
ATOM 1644 O O . ALA A 1 204 ? 0.553 -4.949 7.598 1 95.75 204 ALA A O 1
ATOM 1645 N N . GLU A 1 205 ? 0.276 -3.662 9.398 1 94 205 GLU A N 1
ATOM 1646 C CA . GLU A 1 205 ? 1.407 -4.23 10.125 1 94 205 GLU A CA 1
ATOM 1647 C C . GLU A 1 205 ? 1.202 -5.719 10.391 1 94 205 GLU A C 1
ATOM 1649 O O . GLU A 1 205 ? 2.086 -6.531 10.117 1 94 205 GLU A O 1
ATOM 1654 N N . VAL A 1 206 ? 0.066 -6.039 10.898 1 94.44 206 VAL A N 1
ATOM 1655 C CA . VAL A 1 206 ? -0.23 -7.426 11.242 1 94.44 206 VAL A CA 1
ATOM 1656 C C . VAL A 1 206 ? -0.237 -8.281 9.984 1 94.44 206 VAL A C 1
ATOM 1658 O O . VAL A 1 206 ? 0.309 -9.391 9.969 1 94.44 206 VAL A O 1
ATOM 1661 N N . LEU A 1 207 ? -0.843 -7.766 8.922 1 95.88 207 LEU A N 1
ATOM 1662 C CA . LEU A 1 207 ? -0.875 -8.484 7.652 1 95.88 207 LEU A CA 1
ATOM 1663 C C . LEU A 1 207 ? 0.538 -8.758 7.148 1 95.88 207 LEU A C 1
ATOM 1665 O O . LEU A 1 207 ? 0.854 -9.891 6.762 1 95.88 207 LEU A O 1
ATOM 1669 N N . ARG A 1 208 ? 1.342 -7.773 7.172 1 94.31 208 ARG A N 1
ATOM 1670 C CA . ARG A 1 208 ? 2.711 -7.887 6.68 1 94.31 208 ARG A CA 1
ATOM 1671 C C . ARG A 1 208 ? 3.5 -8.906 7.496 1 94.31 208 ARG A C 1
ATOM 1673 O O . ARG A 1 208 ? 4.223 -9.734 6.934 1 94.31 208 ARG A O 1
ATOM 1680 N N . VAL A 1 209 ? 3.354 -8.836 8.789 1 93.44 209 VAL A N 1
ATOM 1681 C CA . VAL A 1 209 ? 4.082 -9.75 9.664 1 93.44 209 VAL A CA 1
ATOM 1682 C C . VAL A 1 209 ? 3.59 -11.18 9.445 1 93.44 209 VAL A C 1
ATOM 1684 O O . VAL A 1 209 ? 4.391 -12.117 9.383 1 93.44 209 VAL A O 1
ATOM 1687 N N . CYS A 1 210 ? 2.295 -11.352 9.312 1 93.31 210 CYS A N 1
ATOM 1688 C CA . CYS A 1 210 ? 1.745 -12.68 9.07 1 93.31 210 CYS A CA 1
ATOM 1689 C C . CYS A 1 210 ? 2.248 -13.242 7.75 1 93.31 210 CYS A C 1
ATOM 1691 O O . CYS A 1 210 ? 2.514 -14.445 7.645 1 93.31 210 CYS A O 1
ATOM 1693 N N . ASP A 1 211 ? 2.346 -12.391 6.75 1 93.44 211 ASP A N 1
ATOM 1694 C CA . ASP A 1 211 ? 2.881 -12.82 5.461 1 93.44 211 ASP A CA 1
ATOM 1695 C C . ASP A 1 211 ? 4.34 -13.25 5.586 1 93.44 211 ASP A C 1
ATOM 1697 O O . ASP A 1 211 ? 4.727 -14.305 5.07 1 93.44 211 ASP A O 1
ATOM 1701 N N . ARG A 1 212 ? 5.098 -12.523 6.262 1 89.69 212 ARG A N 1
ATOM 1702 C CA . ARG A 1 212 ? 6.523 -12.797 6.414 1 89.69 212 ARG A CA 1
ATOM 1703 C C . ARG A 1 212 ? 6.754 -14.086 7.199 1 89.69 212 ARG A C 1
ATOM 1705 O O . ARG A 1 212 ? 7.676 -14.844 6.895 1 89.69 212 ARG A O 1
ATOM 1712 N N . GLU A 1 213 ? 5.91 -14.195 8.18 1 90.25 213 GLU A N 1
ATOM 1713 C CA . GLU A 1 213 ? 6.02 -15.398 9 1 90.25 213 GLU A CA 1
ATOM 1714 C C . GLU A 1 213 ? 5.34 -16.594 8.336 1 90.25 213 GLU A C 1
ATOM 1716 O O . GLU A 1 213 ? 5.309 -17.688 8.898 1 90.25 213 GLU A O 1
ATOM 1721 N N . ARG A 1 214 ? 4.77 -16.359 7.191 1 89.69 214 ARG A N 1
ATOM 1722 C CA . ARG A 1 214 ? 4.129 -17.391 6.387 1 89.69 214 ARG A CA 1
ATOM 1723 C C . ARG A 1 214 ? 3.006 -18.078 7.164 1 89.69 214 ARG A C 1
ATOM 1725 O O . ARG A 1 214 ? 2.838 -19.297 7.078 1 89.69 214 ARG A O 1
ATOM 1732 N N . ALA A 1 215 ? 2.299 -17.25 7.918 1 86.38 215 ALA A N 1
ATOM 1733 C CA . ALA A 1 215 ? 1.288 -17.781 8.828 1 86.38 215 ALA A CA 1
ATOM 1734 C C . ALA A 1 215 ? 0.206 -18.547 8.062 1 86.38 215 ALA A C 1
ATOM 1736 O O . ALA A 1 215 ? -0.364 -19.5 8.586 1 86.38 215 ALA A O 1
ATOM 1737 N N . VAL A 1 216 ? -0.067 -18.109 6.793 1 82.31 216 VAL A N 1
ATOM 1738 C CA . VAL A 1 216 ? -1.173 -18.75 6.082 1 82.31 216 VAL A CA 1
ATOM 1739 C C . VAL A 1 216 ? -0.694 -19.25 4.723 1 82.31 216 VAL A C 1
ATOM 1741 O O . VAL A 1 216 ? -1.499 -19.688 3.898 1 82.31 216 VAL A O 1
ATOM 1744 N N . ALA A 1 217 ? 0.556 -19.234 4.441 1 79.44 217 ALA A N 1
ATOM 1745 C CA . ALA A 1 217 ? 1.137 -19.547 3.139 1 79.44 217 ALA A CA 1
ATOM 1746 C C . ALA A 1 217 ? 0.788 -20.969 2.717 1 79.44 217 ALA A C 1
ATOM 1748 O O . ALA A 1 217 ? 0.545 -21.234 1.537 1 79.44 217 ALA A O 1
ATOM 1749 N N . ARG A 1 218 ? 0.673 -21.812 3.674 1 72.81 218 ARG A N 1
ATOM 1750 C CA . ARG A 1 218 ? 0.439 -23.234 3.383 1 72.81 218 ARG A CA 1
ATOM 1751 C C . ARG A 1 218 ? -0.994 -23.453 2.916 1 72.81 218 ARG A C 1
ATOM 1753 O O . ARG A 1 218 ? -1.303 -24.5 2.338 1 72.81 218 ARG A O 1
ATOM 1760 N N . TYR A 1 219 ? -1.81 -22.453 3.051 1 72.12 219 TYR A N 1
ATOM 1761 C CA . TYR A 1 219 ? -3.229 -22.672 2.789 1 72.12 219 TYR A CA 1
ATOM 1762 C C . TYR A 1 219 ? -3.664 -21.938 1.522 1 72.12 219 TYR A C 1
ATOM 1764 O O . TYR A 1 219 ? -4.84 -21.969 1.148 1 72.12 219 TYR A O 1
ATOM 1772 N N . VAL A 1 220 ? -2.727 -21.406 0.886 1 70.31 220 VAL A N 1
ATOM 1773 C CA . VAL A 1 220 ? -3.074 -20.656 -0.324 1 70.31 220 VAL A CA 1
ATOM 1774 C C . VAL A 1 220 ? -3.186 -21.625 -1.503 1 70.31 220 VAL A C 1
ATOM 1776 O O . VAL A 1 220 ? -2.357 -22.531 -1.656 1 70.31 220 VAL A O 1
ATOM 1779 N N . ASN A 1 221 ? -4.219 -21.375 -2.248 1 71.44 221 ASN A N 1
ATOM 1780 C CA . ASN A 1 221 ? -4.434 -22.172 -3.453 1 71.44 221 ASN A CA 1
ATOM 1781 C C . ASN A 1 221 ? -3.691 -21.578 -4.652 1 71.44 221 ASN A C 1
ATOM 1783 O O . ASN A 1 221 ? -3.984 -20.469 -5.082 1 71.44 221 ASN A O 1
ATOM 1787 N N . LEU A 1 222 ? -2.775 -22.359 -5.164 1 74.38 222 LEU A N 1
ATOM 1788 C CA . LEU A 1 222 ? -2 -21.875 -6.305 1 74.38 222 LEU A CA 1
ATOM 1789 C C . LEU A 1 222 ? -2.59 -22.391 -7.613 1 74.38 222 LEU A C 1
ATOM 1791 O O . LEU A 1 222 ? -2.17 -21.969 -8.695 1 74.38 222 LEU A O 1
ATOM 1795 N N . ASN A 1 223 ? -3.521 -23.297 -7.477 1 73.94 223 ASN A N 1
ATOM 1796 C CA . ASN A 1 223 ? -4.211 -23.797 -8.656 1 73.94 223 ASN A CA 1
ATOM 1797 C C . ASN A 1 223 ? -5.441 -22.953 -8.992 1 73.94 223 ASN A C 1
ATOM 1799 O O . ASN A 1 223 ? -6.574 -23.391 -8.766 1 73.94 223 ASN A O 1
ATOM 1803 N N . ARG A 1 224 ? -5.176 -21.891 -9.5 1 76.81 224 ARG A N 1
ATOM 1804 C CA . ARG A 1 224 ? -6.266 -20.969 -9.844 1 76.81 224 ARG A CA 1
ATOM 1805 C C . ARG A 1 224 ? -5.891 -20.094 -11.031 1 76.81 224 ARG A C 1
ATOM 1807 O O . ARG A 1 224 ? -4.758 -20.141 -11.516 1 76.81 224 ARG A O 1
ATOM 1814 N N . ASN A 1 225 ? -6.918 -19.469 -11.555 1 80.12 225 ASN A N 1
ATOM 1815 C CA . ASN A 1 225 ? -6.703 -18.625 -12.727 1 80.12 225 ASN A CA 1
ATOM 1816 C C . ASN A 1 225 ? -7.172 -17.203 -12.484 1 80.12 225 ASN A C 1
ATOM 1818 O O . ASN A 1 225 ? -7.367 -16.438 -13.438 1 80.12 225 ASN A O 1
ATOM 1822 N N . THR A 1 226 ? -7.375 -16.922 -11.242 1 84.31 226 THR A N 1
ATOM 1823 C CA . THR A 1 226 ? -7.805 -15.57 -10.922 1 84.31 226 THR A CA 1
ATOM 1824 C C . THR A 1 226 ? -6.617 -14.609 -10.906 1 84.31 226 THR A C 1
ATOM 1826 O O . THR A 1 226 ? -5.547 -14.953 -10.398 1 84.31 226 THR A O 1
ATOM 1829 N N . GLN A 1 227 ? -6.848 -13.477 -11.383 1 91.12 227 GLN A N 1
ATOM 1830 C CA . GLN A 1 227 ? -5.793 -12.477 -11.422 1 91.12 227 GLN A CA 1
ATOM 1831 C C . GLN A 1 227 ? -5.523 -11.906 -10.023 1 91.12 227 GLN A C 1
ATOM 1833 O O . GLN A 1 227 ? -6.457 -11.633 -9.273 1 91.12 227 GLN A O 1
ATOM 1838 N N . ILE A 1 228 ? -4.281 -11.812 -9.664 1 92.75 228 ILE A N 1
ATOM 1839 C CA . ILE A 1 228 ? -3.957 -11.18 -8.391 1 92.75 228 ILE A CA 1
ATOM 1840 C C . ILE A 1 228 ? -3.447 -9.766 -8.633 1 92.75 228 ILE A C 1
ATOM 1842 O O . ILE A 1 228 ? -2.736 -9.516 -9.609 1 92.75 228 ILE A O 1
ATOM 1846 N N . ALA A 1 229 ? -3.867 -8.852 -7.824 1 94.75 229 ALA A N 1
ATOM 1847 C CA . ALA A 1 229 ? -3.473 -7.449 -7.934 1 94.75 229 ALA A CA 1
ATOM 1848 C C . ALA A 1 229 ? -2.355 -7.113 -6.953 1 94.75 229 ALA A C 1
ATOM 1850 O O . ALA A 1 229 ? -2.496 -7.328 -5.746 1 94.75 229 ALA A O 1
ATOM 1851 N N . CYS A 1 230 ? -1.261 -6.648 -7.469 1 94.62 230 CYS A N 1
ATOM 1852 C CA . CYS A 1 230 ? -0.147 -6.18 -6.652 1 94.62 230 CYS A CA 1
ATOM 1853 C C . CYS A 1 230 ? -0.009 -4.664 -6.734 1 94.62 230 CYS A C 1
ATOM 1855 O O . CYS A 1 230 ? 0.933 -4.156 -7.344 1 94.62 230 CYS A O 1
ATOM 1857 N N . ALA A 1 231 ? -0.869 -3.988 -5.969 1 94.75 231 ALA A N 1
ATOM 1858 C CA . ALA A 1 231 ? -0.992 -2.539 -6.098 1 94.75 231 ALA A CA 1
ATOM 1859 C C . ALA A 1 231 ? -0.093 -1.821 -5.098 1 94.75 231 ALA A C 1
ATOM 1861 O O . ALA A 1 231 ? 0.338 -0.691 -5.34 1 94.75 231 ALA A O 1
ATOM 1862 N N . THR A 1 232 ? 0.2 -2.459 -3.98 1 93.56 232 THR A N 1
ATOM 1863 C CA . THR A 1 232 ? 1 -1.854 -2.922 1 93.56 232 THR A CA 1
ATOM 1864 C C . THR A 1 232 ? 2.074 -2.822 -2.436 1 93.56 232 THR A C 1
ATOM 1866 O O . THR A 1 232 ? 2.129 -3.971 -2.879 1 93.56 232 THR A O 1
ATOM 1869 N N . ASP A 1 233 ? 2.883 -2.369 -1.555 1 90.56 233 ASP A N 1
ATOM 1870 C CA . ASP A 1 233 ? 3.965 -3.188 -1.018 1 90.56 233 ASP A CA 1
ATOM 1871 C C . ASP A 1 233 ? 3.418 -4.316 -0.147 1 90.56 233 ASP A C 1
ATOM 1873 O O . ASP A 1 233 ? 4.109 -5.309 0.101 1 90.56 233 ASP A O 1
ATOM 1877 N N . LEU A 1 234 ? 2.18 -4.184 0.291 1 93.19 234 LEU A N 1
ATOM 1878 C CA . LEU A 1 234 ? 1.565 -5.258 1.067 1 93.19 234 LEU A CA 1
ATOM 1879 C C . LEU A 1 234 ? 1.415 -6.52 0.226 1 93.19 234 LEU A C 1
ATOM 1881 O O . LEU A 1 234 ? 1.373 -7.629 0.765 1 93.19 234 LEU A O 1
ATOM 1885 N N . SER A 1 235 ? 1.359 -6.305 -1.041 1 94 235 SER A N 1
ATOM 1886 C CA . SER A 1 235 ? 1.141 -7.434 -1.941 1 94 235 SER A CA 1
ATOM 1887 C C . SER A 1 235 ? 2.453 -8.133 -2.281 1 94 235 SER A C 1
ATOM 1889 O O . SER A 1 235 ? 2.451 -9.219 -2.855 1 94 235 SER A O 1
ATOM 1891 N N . PHE A 1 236 ? 3.543 -7.562 -1.909 1 89.31 236 PHE A N 1
ATOM 1892 C CA . PHE A 1 236 ? 4.828 -8.078 -2.367 1 89.31 236 PHE A CA 1
ATOM 1893 C C . PHE A 1 236 ? 5.219 -9.328 -1.593 1 89.31 236 PHE A C 1
ATOM 1895 O O . PHE A 1 236 ? 6.047 -10.117 -2.057 1 89.31 236 PHE A O 1
ATOM 1902 N N . ASP A 1 237 ? 4.605 -9.492 -0.429 1 90.19 237 ASP A N 1
ATOM 1903 C CA . ASP A 1 237 ? 4.922 -10.672 0.367 1 90.19 237 ASP A CA 1
ATOM 1904 C C . ASP A 1 237 ? 3.686 -11.547 0.564 1 90.19 237 ASP A C 1
ATOM 1906 O O . ASP A 1 237 ? 3.662 -12.406 1.446 1 90.19 237 ASP A O 1
ATOM 1910 N N . ARG A 1 238 ? 2.701 -11.203 -0.194 1 93.88 238 ARG A N 1
ATOM 1911 C CA . ARG A 1 238 ? 1.526 -12.062 -0.067 1 93.88 238 ARG A CA 1
ATOM 1912 C C . ARG A 1 238 ? 1.871 -13.516 -0.378 1 93.88 238 ARG A C 1
ATOM 1914 O O . ARG A 1 238 ? 2.828 -13.789 -1.106 1 93.88 238 ARG A O 1
ATOM 1921 N N . PRO A 1 239 ? 1.137 -14.414 0.057 1 90.88 239 PRO A N 1
ATOM 1922 C CA . PRO A 1 239 ? 1.498 -15.828 -0.006 1 90.88 239 PRO A CA 1
ATOM 1923 C C . PRO A 1 239 ? 1.697 -16.328 -1.437 1 90.88 239 PRO A C 1
ATOM 1925 O O . PRO A 1 239 ? 2.615 -17.109 -1.701 1 90.88 239 PRO A O 1
ATOM 1928 N N . GLU A 1 240 ? 0.893 -15.945 -2.432 1 91.62 240 GLU A N 1
ATOM 1929 C CA . GLU A 1 240 ? 1.042 -16.375 -3.816 1 91.62 240 GLU A CA 1
ATOM 1930 C C . GLU A 1 240 ? 2.402 -15.977 -4.379 1 91.62 240 GLU A C 1
ATOM 1932 O O . GLU A 1 240 ? 3.033 -16.75 -5.102 1 91.62 240 GLU A O 1
ATOM 1937 N N . VAL A 1 241 ? 2.828 -14.797 -3.971 1 94.06 241 VAL A N 1
ATOM 1938 C CA . VAL A 1 241 ? 4.102 -14.273 -4.449 1 94.06 241 VAL A CA 1
ATOM 1939 C C . VAL A 1 241 ? 5.254 -15.008 -3.768 1 94.06 241 VAL A C 1
ATOM 1941 O O . VAL A 1 241 ? 6.191 -15.461 -4.43 1 94.06 241 VAL A O 1
ATOM 1944 N N . THR A 1 242 ? 5.152 -15.195 -2.477 1 92.38 242 THR A N 1
ATOM 1945 C CA . THR A 1 242 ? 6.25 -15.828 -1.749 1 92.38 242 THR A CA 1
ATOM 1946 C C . THR A 1 242 ? 6.383 -17.297 -2.143 1 92.38 242 THR A C 1
ATOM 1948 O O . THR A 1 242 ? 7.492 -17.828 -2.199 1 92.38 242 THR A O 1
ATOM 1951 N N . GLU A 1 243 ? 5.254 -17.891 -2.381 1 90.19 243 GLU A N 1
ATOM 1952 C CA . GLU A 1 243 ? 5.316 -19.281 -2.855 1 90.19 243 GLU A CA 1
ATOM 1953 C C . GLU A 1 243 ? 5.965 -19.359 -4.234 1 90.19 243 GLU A C 1
ATOM 1955 O O . GLU A 1 243 ? 6.742 -20.266 -4.508 1 90.19 243 GLU A O 1
ATOM 1960 N N . TRP A 1 244 ? 5.621 -18.469 -5.078 1 93.69 244 TRP A N 1
ATOM 1961 C CA . TRP A 1 244 ? 6.281 -18.406 -6.375 1 93.69 244 TRP A CA 1
ATOM 1962 C C . TRP A 1 244 ? 7.789 -18.266 -6.211 1 93.69 244 TRP A C 1
ATOM 1964 O O . TRP A 1 244 ? 8.562 -19 -6.82 1 93.69 244 TRP A O 1
ATOM 1974 N N . LEU A 1 245 ? 8.203 -17.312 -5.41 1 94.19 245 LEU A N 1
ATOM 1975 C CA . LEU A 1 245 ? 9.617 -17.016 -5.207 1 94.19 245 LEU A CA 1
ATOM 1976 C C . LEU A 1 245 ? 10.359 -18.234 -4.68 1 94.19 245 LEU A C 1
ATOM 1978 O O . LEU A 1 245 ? 11.516 -18.469 -5.039 1 94.19 245 LEU A O 1
ATOM 1982 N N . ARG A 1 246 ? 9.711 -19 -3.924 1 91.56 246 ARG A N 1
ATOM 1983 C CA . ARG A 1 246 ? 10.312 -20.203 -3.363 1 91.56 246 ARG A CA 1
ATOM 1984 C C . ARG A 1 246 ? 10.43 -21.297 -4.418 1 91.56 246 ARG A C 1
ATOM 1986 O O . ARG A 1 246 ? 11.477 -21.938 -4.547 1 91.56 246 ARG A O 1
ATOM 1993 N N . ARG A 1 247 ? 9.414 -21.438 -5.16 1 93.31 247 ARG A N 1
ATOM 1994 C CA . ARG A 1 247 ? 9.32 -22.578 -6.062 1 93.31 247 ARG A CA 1
ATOM 1995 C C . ARG A 1 247 ? 10.102 -22.344 -7.348 1 93.31 247 ARG A C 1
ATOM 1997 O O . ARG A 1 247 ? 10.664 -23.266 -7.93 1 93.31 247 ARG A O 1
ATOM 2004 N N . VAL A 1 248 ? 10.156 -21.094 -7.789 1 96.94 248 VAL A N 1
ATOM 2005 C CA . VAL A 1 248 ? 10.805 -20.781 -9.062 1 96.94 248 VAL A CA 1
ATOM 2006 C C . VAL A 1 248 ? 12.305 -21.062 -8.961 1 96.94 248 VAL A C 1
ATOM 2008 O O . VAL A 1 248 ? 12.969 -21.281 -9.969 1 96.94 248 VAL A O 1
ATOM 2011 N N . ARG A 1 249 ? 12.797 -21.125 -7.777 1 95.75 249 ARG A N 1
ATOM 2012 C CA . ARG A 1 249 ? 14.203 -21.422 -7.539 1 95.75 249 ARG A CA 1
ATOM 2013 C C . ARG A 1 249 ? 14.547 -22.844 -8 1 95.75 249 ARG A C 1
ATOM 2015 O O . ARG A 1 249 ? 15.719 -23.141 -8.25 1 95.75 249 ARG A O 1
ATOM 2022 N N . ARG A 1 250 ? 13.57 -23.625 -8.133 1 95.25 250 ARG A N 1
ATOM 2023 C CA . ARG A 1 250 ? 13.758 -25.016 -8.523 1 95.25 250 ARG A CA 1
ATOM 2024 C C . ARG A 1 250 ? 13.969 -25.125 -10.031 1 95.25 250 ARG A C 1
ATOM 2026 O O . ARG A 1 250 ? 14.32 -26.203 -10.531 1 95.25 250 ARG A O 1
ATOM 2033 N N . TYR A 1 251 ? 13.797 -24.031 -10.711 1 97.94 251 TYR A N 1
ATOM 2034 C CA . TYR A 1 251 ? 13.898 -24.062 -12.164 1 97.94 251 TYR A CA 1
ATOM 2035 C C . TYR A 1 251 ? 15.328 -24.344 -12.609 1 97.94 251 TYR A C 1
ATOM 2037 O O . TYR A 1 251 ? 16.281 -23.828 -12.016 1 97.94 251 TYR A O 1
ATOM 2045 N N . GLU A 1 252 ? 15.484 -25.188 -13.578 1 96.75 252 GLU A N 1
ATOM 2046 C CA . GLU A 1 252 ? 16.75 -25.484 -14.25 1 96.75 252 GLU A CA 1
ATOM 2047 C C . GLU A 1 252 ? 16.625 -25.297 -15.758 1 96.75 252 GLU A C 1
ATOM 2049 O O . GLU A 1 252 ? 15.773 -25.906 -16.391 1 96.75 252 GLU A O 1
ATOM 2054 N N . PRO A 1 253 ? 17.5 -24.453 -16.25 1 96.94 253 PRO A N 1
ATOM 2055 C CA . PRO A 1 253 ? 17.484 -24.344 -17.703 1 96.94 253 PRO A CA 1
ATOM 2056 C C . PRO A 1 253 ? 17.766 -25.672 -18.406 1 96.94 253 PRO A C 1
ATOM 2058 O O . PRO A 1 253 ? 18.406 -26.547 -17.828 1 96.94 253 PRO A O 1
ATOM 2061 N N . PRO A 1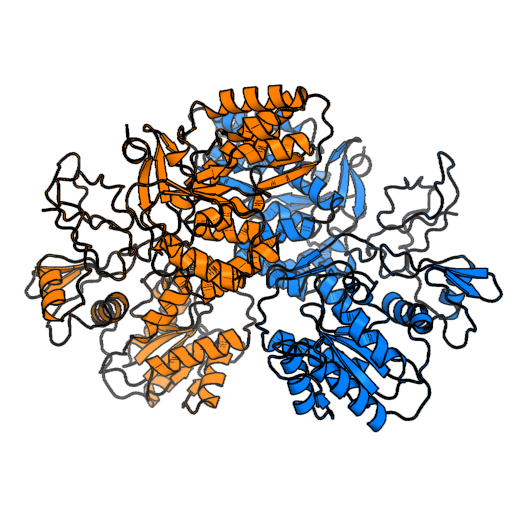 254 ? 17.25 -25.734 -19.641 1 95.56 254 PRO A N 1
ATOM 2062 C CA . PRO A 1 254 ? 17.578 -26.938 -20.391 1 95.56 254 PRO A CA 1
ATOM 2063 C C . PRO A 1 254 ? 19.078 -27.141 -20.578 1 95.56 254 PRO A C 1
ATOM 2065 O O . PRO A 1 254 ? 19.844 -26.172 -20.562 1 95.56 254 PRO A O 1
ATOM 2068 N N . ASP A 1 255 ? 19.453 -28.391 -20.906 1 92.75 255 ASP A N 1
ATOM 2069 C CA . ASP A 1 255 ? 20.875 -28.75 -21.031 1 92.75 255 ASP A CA 1
ATOM 2070 C C . ASP A 1 255 ? 21.5 -28.125 -22.266 1 92.75 255 ASP A C 1
ATOM 2072 O O . ASP A 1 255 ? 22.703 -27.875 -22.297 1 92.75 255 ASP A O 1
ATOM 2076 N N . TRP A 1 256 ? 20.75 -27.875 -23.234 1 95.44 256 TRP A N 1
ATOM 2077 C CA . TRP A 1 256 ? 21.297 -27.406 -24.5 1 95.44 256 TRP A CA 1
ATOM 2078 C C . TRP A 1 256 ? 21.516 -25.891 -24.469 1 95.44 256 TRP A C 1
ATOM 2080 O O . TRP A 1 256 ? 22.047 -25.328 -25.422 1 95.44 256 TRP A O 1
ATOM 2090 N N . VAL A 1 257 ? 21.125 -25.219 -23.375 1 97.06 257 VAL A N 1
ATOM 2091 C CA . VAL A 1 257 ? 21.188 -23.766 -23.281 1 97.06 257 VAL A CA 1
ATOM 2092 C C . VAL A 1 257 ? 22.641 -23.344 -23.031 1 97.06 257 VAL A C 1
ATOM 2094 O O . VAL A 1 257 ? 23.328 -23.922 -22.203 1 97.06 257 VAL A O 1
ATOM 2097 N N . GLU A 1 258 ? 23.047 -22.312 -23.75 1 97.56 258 GLU A N 1
ATOM 2098 C CA . GLU A 1 258 ? 24.406 -21.812 -23.641 1 97.56 258 GLU A CA 1
ATOM 2099 C C . GLU A 1 258 ? 24.453 -20.422 -23.031 1 97.56 258 GLU A C 1
ATOM 2101 O O . GLU A 1 258 ? 25.516 -19.969 -22.578 1 97.56 258 GLU A O 1
ATOM 2106 N N . ALA A 1 259 ? 23.375 -19.797 -22.953 1 97.38 259 ALA A N 1
ATOM 2107 C CA . ALA A 1 259 ? 23.266 -18.469 -22.359 1 97.38 259 ALA A CA 1
ATOM 2108 C C . ALA A 1 259 ? 21.828 -18.172 -21.953 1 97.38 259 ALA A C 1
ATOM 2110 O O . ALA A 1 259 ? 20.891 -18.891 -22.359 1 97.38 259 ALA A O 1
ATOM 2111 N N . VAL A 1 260 ? 21.688 -17.156 -21.094 1 98.06 260 VAL A N 1
ATOM 2112 C CA . VAL A 1 260 ? 20.344 -16.766 -20.656 1 98.06 260 VAL A CA 1
ATOM 2113 C C . VAL A 1 260 ? 20.094 -15.312 -21.062 1 98.06 260 VAL A C 1
ATOM 2115 O O . VAL A 1 260 ? 20.953 -14.445 -20.891 1 98.06 260 VAL A O 1
ATOM 2118 N N . VAL A 1 261 ? 18.938 -15.094 -21.641 1 98.5 261 VAL A N 1
ATOM 2119 C CA . VAL A 1 261 ? 18.531 -13.75 -22.031 1 98.5 261 VAL A CA 1
ATOM 2120 C C . VAL A 1 261 ? 17.516 -13.203 -21.031 1 98.5 261 VAL A C 1
ATOM 2122 O O . VAL A 1 261 ? 16.453 -13.797 -20.812 1 98.5 261 VAL A O 1
ATOM 2125 N N . LEU A 1 262 ? 17.844 -12.062 -20.391 1 98.44 262 LEU A N 1
ATOM 2126 C CA . LEU A 1 262 ? 16.938 -11.375 -19.484 1 98.44 262 LEU A CA 1
ATOM 2127 C C . LEU A 1 262 ? 16.062 -10.383 -20.234 1 98.44 262 LEU A C 1
ATOM 2129 O O . LEU A 1 262 ? 16.562 -9.562 -21.016 1 98.44 262 LEU A O 1
ATOM 2133 N N . LEU A 1 263 ? 14.781 -10.5 -20.016 1 98 263 LEU A N 1
ATOM 2134 C CA . LEU A 1 263 ? 13.805 -9.695 -20.75 1 98 263 LEU A CA 1
ATOM 2135 C C . LEU A 1 263 ? 12.906 -8.938 -19.781 1 98 263 LEU A C 1
ATOM 2137 O O . LEU A 1 263 ? 12.727 -9.352 -18.625 1 98 263 LEU A O 1
ATOM 2141 N N . PRO A 1 264 ? 12.359 -7.793 -20.219 1 94.81 264 PRO A N 1
ATOM 2142 C CA . PRO A 1 264 ? 11.359 -7.113 -19.391 1 94.81 264 PRO A CA 1
ATOM 2143 C C . PRO A 1 264 ? 10.016 -7.832 -19.391 1 94.81 264 PRO A C 1
ATOM 2145 O O . PRO A 1 264 ? 9.711 -8.602 -20.297 1 94.81 264 PRO A O 1
ATOM 2148 N N . CYS A 1 265 ? 9.234 -7.574 -18.391 1 91.81 265 CYS A N 1
ATOM 2149 C CA . CYS A 1 265 ? 7.879 -8.102 -18.359 1 91.81 265 CYS A CA 1
ATOM 2150 C C . CYS A 1 265 ? 6.969 -7.332 -19.312 1 91.81 265 CYS A C 1
ATOM 2152 O O . CYS A 1 265 ? 7.418 -6.414 -20 1 91.81 265 CYS A O 1
ATOM 2154 N N . SER A 1 266 ? 5.766 -7.816 -19.5 1 90 266 SER A N 1
ATOM 2155 C CA . SER A 1 266 ? 4.773 -7.164 -20.344 1 90 266 SER A CA 1
ATOM 2156 C C . SER A 1 266 ? 3.422 -7.078 -19.656 1 90 266 SER A C 1
ATOM 2158 O O . SER A 1 266 ? 3.166 -7.805 -18.688 1 90 266 SER A O 1
ATOM 2160 N N . ALA A 1 267 ? 2.627 -6.141 -20.109 1 86 267 ALA A N 1
ATOM 2161 C CA . ALA A 1 267 ? 1.277 -6.004 -19.562 1 86 267 ALA A CA 1
ATOM 2162 C C . ALA A 1 267 ? 0.428 -7.23 -19.891 1 86 267 ALA A C 1
ATOM 2164 O O . ALA A 1 267 ? -0.31 -7.727 -19.031 1 86 267 ALA A O 1
ATOM 2165 N N . ARG A 1 268 ? 0.6 -7.684 -21.062 1 88.12 268 ARG A N 1
ATOM 2166 C CA . ARG A 1 268 ? -0.159 -8.859 -21.484 1 88.12 268 ARG A CA 1
ATOM 2167 C C . ARG A 1 268 ? 0.529 -10.141 -21.031 1 88.12 268 ARG A C 1
ATOM 2169 O O . ARG A 1 268 ? 1.738 -10.305 -21.219 1 88.12 268 ARG A O 1
ATOM 2176 N N . LYS A 1 269 ? -0.201 -11.031 -20.406 1 90.69 269 LYS A N 1
ATOM 2177 C CA . LYS A 1 269 ? 0.291 -12.344 -20 1 90.69 269 LYS A CA 1
ATOM 2178 C C . LYS A 1 269 ? -0.544 -13.461 -20.609 1 90.69 269 LYS A C 1
ATOM 2180 O O . LYS A 1 269 ? -1.748 -13.297 -20.812 1 90.69 269 LYS A O 1
ATOM 2185 N N . PRO A 1 270 ? 0.003 -14.57 -20.844 1 93.06 270 PRO A N 1
ATOM 2186 C CA . PRO A 1 270 ? 1.438 -14.844 -20.719 1 93.06 270 PRO A CA 1
ATOM 2187 C C . PRO A 1 270 ? 2.283 -13.961 -21.641 1 93.06 270 PRO A C 1
ATOM 2189 O O . PRO A 1 270 ? 1.785 -13.469 -22.656 1 93.06 270 PRO A O 1
ATOM 2192 N N . TYR A 1 271 ? 3.541 -13.812 -21.328 1 95.56 271 TYR A N 1
ATOM 2193 C CA . TYR A 1 271 ? 4.426 -12.844 -21.969 1 95.56 271 TYR A CA 1
ATOM 2194 C C . TYR A 1 271 ? 4.582 -13.133 -23.453 1 95.56 271 TYR A C 1
ATOM 2196 O O . TYR A 1 271 ? 4.707 -12.211 -24.266 1 95.56 271 TYR A O 1
ATOM 2204 N N . SER A 1 272 ? 4.488 -14.367 -23.797 1 94.62 272 SER A N 1
ATOM 2205 C CA . SER A 1 272 ? 4.703 -14.789 -25.188 1 94.62 272 SER A CA 1
ATOM 2206 C C . SER A 1 272 ? 3.607 -14.266 -26.094 1 94.62 272 SER A C 1
ATOM 2208 O O . SER A 1 272 ? 3.764 -14.258 -27.328 1 94.62 272 SER A O 1
ATOM 2210 N N . ARG A 1 273 ? 2.533 -13.781 -25.547 1 92.81 273 ARG A N 1
ATOM 2211 C CA . ARG A 1 273 ? 1.422 -13.281 -26.344 1 92.81 273 ARG A CA 1
ATOM 2212 C C . ARG A 1 273 ? 1.57 -11.781 -26.594 1 92.81 273 ARG A C 1
ATOM 2214 O O . ARG A 1 273 ? 0.809 -11.203 -27.375 1 92.81 273 ARG A O 1
ATOM 2221 N N . SER A 1 274 ? 2.5 -11.219 -26 1 94.25 274 SER A N 1
ATOM 2222 C CA . SER A 1 274 ? 2.736 -9.797 -26.219 1 94.25 274 SER A CA 1
ATOM 2223 C C . SER A 1 274 ? 3.465 -9.547 -27.531 1 94.25 274 SER A C 1
ATOM 2225 O O . SER A 1 274 ? 4.359 -10.312 -27.906 1 94.25 274 SER A O 1
ATOM 2227 N N . PRO A 1 275 ? 3.158 -8.469 -28.203 1 93 275 PRO A N 1
ATOM 2228 C CA . PRO A 1 275 ? 3.838 -8.156 -29.469 1 93 275 PRO A CA 1
ATOM 2229 C C . PRO A 1 275 ? 5.344 -7.969 -29.297 1 93 275 PRO A C 1
ATOM 2231 O O . PRO A 1 275 ? 6.125 -8.438 -30.125 1 93 275 PRO A O 1
ATOM 2234 N N . THR A 1 276 ? 5.703 -7.34 -28.234 1 93.62 276 THR A N 1
ATOM 2235 C CA . THR A 1 276 ? 7.121 -7.117 -27.969 1 93.62 276 THR A CA 1
ATOM 2236 C C . THR A 1 276 ? 7.855 -8.445 -27.828 1 93.62 276 THR A C 1
ATOM 2238 O O . THR A 1 276 ? 8.898 -8.656 -28.453 1 93.62 276 THR A O 1
ATOM 2241 N N . HIS A 1 277 ? 7.312 -9.336 -27.062 1 96.81 277 HIS A N 1
ATOM 2242 C CA . HIS A 1 277 ? 7.957 -10.625 -26.844 1 96.81 277 HIS A CA 1
ATOM 2243 C C . HIS A 1 277 ? 7.969 -11.461 -28.109 1 96.81 277 HIS A C 1
ATOM 2245 O O . HIS A 1 277 ? 8.922 -12.211 -28.359 1 96.81 277 HIS A O 1
ATOM 2251 N N . ARG A 1 278 ? 6.953 -11.328 -28.906 1 96.06 278 ARG A N 1
ATOM 2252 C CA . ARG A 1 278 ? 6.922 -12.062 -30.156 1 96.06 278 ARG A CA 1
ATOM 2253 C C . ARG A 1 278 ? 8.062 -11.633 -31.078 1 96.06 278 ARG A C 1
ATOM 2255 O O . ARG A 1 278 ? 8.688 -12.477 -31.734 1 96.06 278 ARG A O 1
ATOM 2262 N N . ARG A 1 279 ? 8.328 -10.383 -31.094 1 96.62 279 ARG A N 1
ATOM 2263 C CA . ARG A 1 279 ? 9.43 -9.867 -31.891 1 96.62 279 ARG A CA 1
ATOM 2264 C C . ARG A 1 279 ? 10.773 -10.375 -31.391 1 96.62 279 ARG A C 1
ATOM 2266 O O . ARG A 1 279 ? 11.641 -10.742 -32.188 1 96.62 279 ARG A O 1
ATOM 2273 N N . ILE A 1 280 ? 10.906 -10.398 -30.141 1 97.94 280 ILE A N 1
ATOM 2274 C CA . ILE A 1 280 ? 12.148 -10.852 -29.531 1 97.94 280 ILE A CA 1
ATOM 2275 C C . ILE A 1 280 ? 12.328 -12.352 -29.766 1 97.94 280 ILE A C 1
ATOM 2277 O O . ILE A 1 280 ? 13.414 -12.812 -30.125 1 97.94 280 ILE A O 1
ATOM 2281 N N . MET A 1 281 ? 11.266 -13.086 -29.641 1 97 281 MET A N 1
ATOM 2282 C CA . MET A 1 281 ? 11.289 -14.547 -29.766 1 97 281 MET A CA 1
ATOM 2283 C C . MET A 1 281 ? 11.641 -14.969 -31.188 1 97 281 MET A C 1
ATOM 2285 O O . MET A 1 281 ? 12.242 -16.031 -31.391 1 97 281 MET A O 1
ATOM 2289 N N . ARG A 1 282 ? 11.297 -14.188 -32.156 1 96.06 282 ARG A N 1
ATOM 2290 C CA . ARG A 1 282 ? 11.664 -14.477 -33.531 1 96.06 282 ARG A CA 1
ATOM 2291 C C . ARG A 1 282 ? 13.18 -14.555 -33.688 1 96.06 282 ARG A C 1
ATOM 2293 O O . ARG A 1 282 ? 13.68 -15.258 -34.562 1 96.06 282 ARG A O 1
ATOM 2300 N N . ILE A 1 283 ? 13.844 -13.914 -32.812 1 97.31 283 ILE A N 1
ATOM 2301 C CA . ILE A 1 283 ? 15.297 -13.93 -32.844 1 97.31 283 ILE A CA 1
ATOM 2302 C C . ILE A 1 283 ? 15.828 -15.008 -31.891 1 97.31 283 ILE A C 1
ATOM 2304 O O . ILE A 1 283 ? 16.547 -15.914 -32.312 1 97.31 283 ILE A O 1
ATOM 2308 N N . THR A 1 284 ? 15.461 -15 -30.656 1 97.75 284 THR A N 1
ATOM 2309 C CA . THR A 1 284 ? 16.062 -15.812 -29.594 1 97.75 284 THR A CA 1
ATOM 2310 C C . THR A 1 284 ? 15.828 -17.297 -29.859 1 97.75 284 THR A C 1
ATOM 2312 O O . THR A 1 284 ? 16.656 -18.141 -29.484 1 97.75 284 THR A O 1
ATOM 2315 N N . TRP A 1 285 ? 14.734 -17.625 -30.5 1 96.38 285 TRP A N 1
ATOM 2316 C CA . TRP A 1 285 ? 14.383 -19.031 -30.703 1 96.38 285 TRP A CA 1
ATOM 2317 C C . TRP A 1 285 ? 15.297 -19.672 -31.734 1 96.38 285 TRP A C 1
ATOM 2319 O O . TRP A 1 285 ? 15.305 -20.906 -31.891 1 96.38 285 TRP A O 1
ATOM 2329 N N . ASN A 1 286 ? 16.156 -18.891 -32.375 1 96.75 286 ASN A N 1
ATOM 2330 C CA . ASN A 1 286 ? 17.109 -19.391 -33.344 1 96.75 286 ASN A CA 1
ATOM 2331 C C . ASN A 1 286 ? 18.469 -19.688 -32.688 1 96.75 286 ASN A C 1
ATOM 2333 O O . ASN A 1 286 ? 19.406 -20.094 -33.344 1 96.75 286 ASN A O 1
ATOM 2337 N N . PHE A 1 287 ? 18.578 -19.484 -31.438 1 98 287 PHE A N 1
ATOM 2338 C CA . PHE A 1 287 ? 19.812 -19.672 -30.688 1 98 287 PHE A CA 1
ATOM 2339 C C . PHE A 1 287 ? 19.578 -20.547 -29.469 1 98 287 PHE A C 1
ATOM 2341 O O . PHE A 1 287 ? 18.453 -20.688 -28.984 1 98 287 PHE A O 1
ATOM 2348 N N . PRO A 1 288 ? 20.594 -21.219 -28.938 1 98 288 PRO A N 1
ATOM 2349 C CA . PRO A 1 288 ? 20.438 -22.062 -27.75 1 98 288 PRO A CA 1
ATOM 2350 C C . PRO A 1 288 ? 20.453 -21.25 -26.453 1 98 288 PRO A C 1
ATOM 2352 O O . PRO A 1 288 ? 21.391 -21.359 -25.656 1 98 288 PRO A O 1
ATOM 2355 N N . VAL A 1 289 ? 19.391 -20.547 -26.266 1 98.25 289 VAL A N 1
ATOM 2356 C CA . VAL A 1 289 ? 19.312 -19.672 -25.109 1 98.25 289 VAL A CA 1
ATOM 2357 C C . VAL A 1 289 ? 18.016 -19.922 -24.359 1 98.25 289 VAL A C 1
ATOM 2359 O O . VAL A 1 289 ? 17.047 -20.422 -24.922 1 98.25 289 VAL A O 1
ATOM 2362 N N . ASP A 1 290 ? 18.047 -19.703 -23.078 1 97.88 290 ASP A N 1
ATOM 2363 C CA . ASP A 1 290 ? 16.859 -19.625 -22.234 1 97.88 290 ASP A CA 1
ATOM 2364 C C . ASP A 1 290 ? 16.422 -18.172 -22.031 1 97.88 290 ASP A C 1
ATOM 2366 O O . ASP A 1 290 ? 17.203 -17.25 -22.281 1 97.88 290 ASP A O 1
ATOM 2370 N N . GLU A 1 291 ? 15.211 -18 -21.781 1 98.31 291 GLU A N 1
ATOM 2371 C CA . GLU A 1 291 ? 14.68 -16.656 -21.562 1 98.31 291 GLU A CA 1
ATOM 2372 C C . GLU A 1 291 ? 14.086 -16.516 -20.172 1 98.31 291 GLU A C 1
ATOM 2374 O O . GLU A 1 291 ? 13.32 -17.375 -19.719 1 98.31 291 GLU A O 1
ATOM 2379 N N . ILE A 1 292 ? 14.438 -15.445 -19.484 1 98.19 292 ILE A N 1
ATOM 2380 C CA . ILE A 1 292 ? 13.906 -15.148 -18.156 1 98.19 292 ILE A CA 1
ATOM 2381 C C . ILE A 1 292 ? 13.383 -13.719 -18.109 1 98.19 292 ILE A C 1
ATOM 2383 O O . ILE A 1 292 ? 14.125 -12.773 -18.391 1 98.19 292 ILE A O 1
ATOM 2387 N N . MET A 1 293 ? 12.133 -13.562 -17.828 1 97.75 293 MET A N 1
ATOM 2388 C CA . MET A 1 293 ? 11.547 -12.234 -17.672 1 97.75 293 MET A CA 1
ATOM 2389 C C . MET A 1 293 ? 11.773 -11.695 -16.25 1 97.75 293 MET A C 1
ATOM 2391 O O . MET A 1 293 ? 11.555 -12.406 -15.273 1 97.75 293 MET A O 1
ATOM 2395 N N . ILE A 1 294 ? 12.234 -10.469 -16.219 1 96.38 294 ILE A N 1
ATOM 2396 C CA . ILE A 1 294 ? 12.406 -9.781 -14.945 1 96.38 294 ILE A CA 1
ATOM 2397 C C . ILE A 1 294 ? 11.109 -9.055 -14.578 1 96.38 294 ILE A C 1
ATOM 2399 O O . ILE A 1 294 ? 10.555 -8.305 -15.383 1 96.38 294 ILE A O 1
ATOM 2403 N N . THR A 1 295 ? 10.617 -9.344 -13.406 1 92.62 295 THR A N 1
ATOM 2404 C CA . THR A 1 295 ? 9.406 -8.656 -12.984 1 92.62 295 THR A CA 1
ATOM 2405 C C . THR A 1 295 ? 9.336 -8.586 -11.461 1 92.62 295 THR A C 1
ATOM 2407 O O . THR A 1 295 ? 9.758 -9.508 -10.766 1 92.62 295 THR A O 1
ATOM 2410 N N . SER A 1 296 ? 9.062 -7.52 -11 1 88.62 296 SER A N 1
ATOM 2411 C CA . SER A 1 296 ? 8.672 -7.402 -9.602 1 88.62 296 SER A CA 1
ATOM 2412 C C . SER A 1 296 ? 7.16 -7.457 -9.438 1 88.62 296 SER A C 1
ATOM 2414 O O . SER A 1 296 ? 6.426 -6.82 -10.195 1 88.62 296 SER A O 1
ATOM 2416 N N . PRO A 1 297 ? 6.535 -8.234 -8.531 1 91.12 297 PRO A N 1
ATOM 2417 C CA . PRO A 1 297 ? 7.215 -8.789 -7.359 1 91.12 297 PRO A CA 1
ATOM 2418 C C . PRO A 1 297 ? 7.641 -10.242 -7.555 1 91.12 297 PRO A C 1
ATOM 2420 O O . PRO A 1 297 ? 8.203 -10.852 -6.641 1 91.12 297 PRO A O 1
ATOM 2423 N N . LEU A 1 298 ? 7.484 -10.805 -8.695 1 95.56 298 LEU A N 1
ATOM 2424 C CA . LEU A 1 298 ? 7.742 -12.227 -8.867 1 95.56 298 LEU A CA 1
ATOM 2425 C C . LEU A 1 298 ? 9.227 -12.492 -9.062 1 95.56 298 LEU A C 1
ATOM 2427 O O . LEU A 1 298 ? 9.664 -13.648 -9.039 1 95.56 298 LEU A O 1
ATOM 2431 N N . GLY A 1 299 ? 10.016 -11.477 -9.297 1 94.56 299 GLY A N 1
ATOM 2432 C CA . GLY A 1 299 ? 11.469 -11.578 -9.367 1 94.56 299 GLY A CA 1
ATOM 2433 C C . GLY A 1 299 ? 11.969 -12.023 -10.727 1 94.56 299 GLY A C 1
ATOM 2434 O O . GLY A 1 299 ? 12.555 -11.227 -11.469 1 94.56 299 GLY A O 1
ATOM 2435 N N . ALA A 1 300 ? 11.656 -13.258 -11.062 1 97.25 300 ALA A N 1
ATOM 2436 C CA . ALA A 1 300 ? 12.078 -13.875 -12.32 1 97.25 300 ALA A CA 1
ATOM 2437 C C . ALA A 1 300 ? 11.062 -14.906 -12.797 1 97.25 300 ALA A C 1
ATOM 2439 O O . ALA A 1 300 ? 10.562 -15.703 -12 1 97.25 300 ALA A O 1
ATOM 2440 N N . VAL A 1 301 ? 10.789 -14.805 -14.086 1 98.12 301 VAL A N 1
ATOM 2441 C CA . VAL A 1 301 ? 9.852 -15.75 -14.68 1 98.12 301 VAL A CA 1
ATOM 2442 C C . VAL A 1 301 ? 10.492 -16.406 -15.898 1 98.12 301 VAL A C 1
ATOM 2444 O O . VAL A 1 301 ? 10.484 -15.844 -17 1 98.12 301 VAL A O 1
ATOM 2447 N N . PRO A 1 302 ? 10.961 -17.609 -15.711 1 98.31 302 PRO A N 1
ATOM 2448 C CA . PRO A 1 302 ? 11.422 -18.328 -16.891 1 98.31 302 PRO A CA 1
ATOM 2449 C C . PRO A 1 302 ? 10.32 -18.531 -17.938 1 98.31 302 PRO A C 1
ATOM 2451 O O . PRO A 1 302 ? 9.164 -18.766 -17.578 1 98.31 302 PRO A O 1
ATOM 2454 N N . ARG A 1 303 ? 10.695 -18.516 -19.172 1 97.62 303 ARG A N 1
ATOM 2455 C CA . ARG A 1 303 ? 9.75 -18.672 -20.266 1 97.62 303 ARG A CA 1
ATOM 2456 C C . ARG A 1 303 ? 8.938 -19.953 -20.109 1 97.62 303 ARG A C 1
ATOM 2458 O O . ARG A 1 303 ? 7.727 -19.953 -20.344 1 97.62 303 ARG A O 1
ATOM 2465 N N . ALA A 1 304 ? 9.516 -20.953 -19.641 1 97.44 304 ALA A N 1
ATOM 2466 C CA . ALA A 1 304 ? 8.852 -22.25 -19.5 1 97.44 304 ALA A CA 1
ATOM 2467 C C . ALA A 1 304 ? 7.777 -22.203 -18.422 1 97.44 304 ALA A C 1
ATOM 2469 O O . ALA A 1 304 ? 6.883 -23.047 -18.391 1 97.44 304 ALA A O 1
ATOM 2470 N N . LEU A 1 305 ? 7.828 -21.172 -17.578 1 97.5 305 LEU A N 1
ATOM 2471 C CA . LEU A 1 305 ? 6.891 -21.109 -16.469 1 97.5 305 LEU A CA 1
ATOM 2472 C C . LEU A 1 305 ? 5.949 -19.922 -16.609 1 97.5 305 LEU A C 1
ATOM 2474 O O . LEU A 1 305 ? 5.184 -19.609 -15.695 1 97.5 305 LEU A O 1
ATOM 2478 N N . GLU A 1 306 ? 5.93 -19.266 -17.766 1 96.94 306 GLU A N 1
ATOM 2479 C CA . GLU A 1 306 ? 5.203 -18 -17.922 1 96.94 306 GLU A CA 1
ATOM 2480 C C . GLU A 1 306 ? 3.697 -18.219 -17.812 1 96.94 306 GLU A C 1
ATOM 2482 O O . GLU A 1 306 ? 2.945 -17.281 -17.547 1 96.94 306 GLU A O 1
ATOM 2487 N N . ARG A 1 307 ? 3.227 -19.484 -17.969 1 95.12 307 ARG A N 1
ATOM 2488 C CA . ARG A 1 307 ? 1.796 -19.766 -17.938 1 95.12 307 ARG A CA 1
ATOM 2489 C C . ARG A 1 307 ? 1.354 -20.188 -16.547 1 95.12 307 ARG A C 1
ATOM 2491 O O . ARG A 1 307 ? 0.156 -20.281 -16.266 1 95.12 307 ARG A O 1
ATOM 2498 N N . THR A 1 308 ? 2.307 -20.359 -15.734 1 94.62 308 THR A N 1
ATOM 2499 C CA . THR A 1 308 ? 2.023 -20.891 -14.398 1 94.62 308 THR A CA 1
ATOM 2500 C C . THR A 1 308 ? 1.545 -19.766 -13.469 1 94.62 308 THR A C 1
ATOM 2502 O O . THR A 1 308 ? 2.092 -18.672 -13.484 1 94.62 308 THR A O 1
ATOM 2505 N N . PHE A 1 309 ? 0.573 -20.062 -12.703 1 91.31 309 PHE A N 1
ATOM 2506 C CA . PHE A 1 309 ? 0.119 -19.141 -11.68 1 91.31 309 PHE A CA 1
ATOM 2507 C C . PHE A 1 309 ? 1.197 -18.922 -10.625 1 91.31 309 PHE A C 1
ATOM 2509 O O . PHE A 1 309 ? 1.814 -19.891 -10.156 1 91.31 309 PHE A O 1
ATOM 2516 N N . PRO A 1 310 ? 1.432 -17.656 -10.297 1 93.5 310 PRO A N 1
ATOM 2517 C CA . PRO A 1 310 ? 0.714 -16.438 -10.648 1 93.5 310 PRO A CA 1
ATOM 2518 C C . PRO A 1 310 ? 1.347 -15.703 -11.828 1 93.5 310 PRO A C 1
ATOM 2520 O O . PRO A 1 310 ? 0.88 -14.625 -12.211 1 93.5 310 PRO A O 1
ATOM 2523 N N . ALA A 1 311 ? 2.318 -16.234 -12.453 1 96.06 311 ALA A N 1
ATOM 2524 C CA . ALA A 1 311 ? 3.078 -15.539 -13.492 1 96.06 311 ALA A CA 1
ATOM 2525 C C . ALA A 1 311 ? 2.174 -15.117 -14.641 1 96.06 311 ALA A C 1
ATOM 2527 O O . ALA A 1 311 ? 2.383 -14.055 -15.25 1 96.06 311 ALA A O 1
ATOM 2528 N N . ALA A 1 312 ? 1.169 -15.891 -14.922 1 94.88 312 ALA A N 1
ATOM 2529 C CA . ALA A 1 312 ? 0.26 -15.586 -16.016 1 94.88 312 ALA A CA 1
ATOM 2530 C C . ALA A 1 312 ? -0.923 -14.75 -15.539 1 94.88 312 ALA A C 1
ATOM 2532 O O . ALA A 1 312 ? -1.721 -14.273 -16.344 1 94.88 312 ALA A O 1
ATOM 2533 N N . HIS A 1 313 ? -0.989 -14.586 -14.211 1 92.69 313 HIS A N 1
ATOM 2534 C CA . HIS A 1 313 ? -2.227 -14.039 -13.664 1 92.69 313 HIS A CA 1
ATOM 2535 C C . HIS A 1 313 ? -1.939 -12.969 -12.609 1 92.69 313 HIS A C 1
ATOM 2537 O O . HIS A 1 313 ? -2.5 -13.016 -11.516 1 92.69 313 HIS A O 1
ATOM 2543 N N . TYR A 1 314 ? -1.157 -12.023 -12.867 1 93.25 314 TYR A N 1
ATOM 2544 C CA . TYR A 1 314 ? -0.927 -10.93 -11.922 1 93.25 314 TYR A CA 1
ATOM 2545 C C . TYR A 1 314 ? -0.926 -9.586 -12.641 1 93.25 314 TYR A C 1
ATOM 2547 O O . TYR A 1 314 ? -0.673 -9.516 -13.844 1 93.25 314 TYR A O 1
ATOM 2555 N N . ASP A 1 315 ? -1.326 -8.648 -11.938 1 92.62 315 ASP A N 1
ATOM 2556 C CA . ASP A 1 315 ? -1.226 -7.25 -12.352 1 92.62 315 ASP A CA 1
ATOM 2557 C C . ASP A 1 315 ? -0.459 -6.422 -11.328 1 92.62 315 ASP A C 1
ATOM 2559 O O . ASP A 1 315 ? -0.599 -6.637 -10.117 1 92.62 315 ASP A O 1
ATOM 2563 N N . VAL A 1 316 ? 0.41 -5.594 -11.781 1 89.94 316 VAL A N 1
ATOM 2564 C CA . VAL A 1 316 ? 1.258 -4.832 -10.867 1 89.94 316 VAL A CA 1
ATOM 2565 C C . VAL A 1 316 ? 1.373 -3.389 -11.352 1 89.94 316 VAL A C 1
ATOM 2567 O O . VAL A 1 316 ? 1.187 -3.107 -12.539 1 89.94 316 VAL A O 1
ATOM 2570 N N . ARG A 1 317 ? 1.577 -2.584 -10.398 1 84.38 317 ARG A N 1
ATOM 2571 C CA . ARG A 1 317 ? 1.834 -1.19 -10.742 1 84.38 317 ARG A CA 1
ATOM 2572 C C . ARG A 1 317 ? 3.203 -1.032 -11.398 1 84.38 317 ARG A C 1
ATOM 2574 O O . ARG A 1 317 ? 4.188 -1.623 -10.945 1 84.38 317 ARG A O 1
ATOM 2581 N N . VAL A 1 318 ? 3.254 -0.348 -12.484 1 71.88 318 VAL A N 1
ATOM 2582 C CA . VAL A 1 318 ? 4.508 -0.17 -13.203 1 71.88 318 VAL A CA 1
ATOM 2583 C C . VAL A 1 318 ? 4.977 1.277 -13.078 1 71.88 318 VAL A C 1
ATOM 2585 O O . VAL A 1 318 ? 4.484 2.16 -13.781 1 71.88 318 VAL A O 1
ATOM 2588 N N . THR A 1 319 ? 5.785 1.605 -12.07 1 67.5 319 THR A N 1
ATOM 2589 C CA . THR A 1 319 ? 6.23 2.982 -11.883 1 67.5 319 THR A CA 1
ATOM 2590 C C . THR A 1 319 ? 7.625 3.182 -12.469 1 67.5 319 THR A C 1
ATOM 2592 O O . THR A 1 319 ? 8.07 4.316 -12.648 1 67.5 319 THR A O 1
ATOM 2595 N N . GLY A 1 320 ? 8.195 2.131 -12.859 1 68 320 GLY A N 1
ATOM 2596 C CA . GLY A 1 320 ? 9.555 2.225 -13.359 1 68 320 GLY A CA 1
ATOM 2597 C C . GLY A 1 320 ? 10.586 2.391 -12.258 1 68 320 GLY A C 1
ATOM 2598 O O . GLY A 1 320 ? 11.789 2.336 -12.516 1 68 320 GLY A O 1
ATOM 2599 N N . GLU A 1 321 ? 10.133 2.645 -11.125 1 76.38 321 GLU A N 1
ATOM 2600 C CA . GLU A 1 321 ? 11.047 2.811 -9.992 1 76.38 321 GLU A CA 1
ATOM 2601 C C . GLU A 1 321 ? 11.133 1.534 -9.164 1 76.38 321 GLU A C 1
ATOM 2603 O O . GLU A 1 321 ? 10.133 1.086 -8.594 1 76.38 321 GLU A O 1
ATOM 2608 N N . TRP A 1 322 ? 12.336 1.024 -9.219 1 85.19 322 TRP A N 1
ATOM 2609 C CA . TRP A 1 322 ? 12.57 -0.208 -8.477 1 85.19 322 TRP A CA 1
ATOM 2610 C C . TRP A 1 322 ? 13.352 0.068 -7.199 1 85.19 322 TRP A C 1
ATOM 2612 O O . TRP A 1 322 ? 14.336 0.806 -7.215 1 85.19 322 TRP A O 1
ATOM 2622 N N . SER A 1 323 ? 12.836 -0.465 -6.191 1 82.88 323 SER A N 1
ATOM 2623 C CA . SER A 1 323 ? 13.586 -0.375 -4.945 1 82.88 323 SER A CA 1
ATOM 2624 C C . SER A 1 323 ? 14.82 -1.271 -4.977 1 82.88 323 SER A C 1
ATOM 2626 O O . SER A 1 323 ? 14.906 -2.188 -5.797 1 82.88 323 SER A O 1
ATOM 2628 N N . ARG A 1 324 ? 15.719 -0.943 -4.156 1 85.5 324 ARG A N 1
ATOM 2629 C CA . ARG A 1 324 ? 16.922 -1.769 -4.059 1 85.5 324 ARG A CA 1
ATOM 2630 C C . ARG A 1 324 ? 16.562 -3.199 -3.662 1 85.5 324 ARG A C 1
ATOM 2632 O O . ARG A 1 324 ? 17.203 -4.148 -4.121 1 85.5 324 ARG A O 1
ATOM 2639 N N . GLU A 1 325 ? 15.602 -3.299 -2.857 1 84.44 325 GLU A N 1
ATOM 2640 C CA . GLU A 1 325 ? 15.164 -4.621 -2.416 1 84.44 325 GLU A CA 1
ATOM 2641 C C . GLU A 1 325 ? 14.617 -5.438 -3.582 1 84.44 325 GLU A C 1
ATOM 2643 O O . GLU A 1 325 ? 14.883 -6.633 -3.693 1 84.44 325 GLU A O 1
ATOM 2648 N N . GLU A 1 326 ? 13.82 -4.793 -4.363 1 88.31 326 GLU A N 1
ATOM 2649 C CA . GLU A 1 326 ? 13.266 -5.465 -5.535 1 88.31 326 GLU A CA 1
ATOM 2650 C C . GLU A 1 326 ? 14.375 -5.926 -6.48 1 88.31 326 GLU A C 1
ATOM 2652 O O . GLU A 1 326 ? 14.32 -7.039 -7.004 1 88.31 326 GLU A O 1
ATOM 2657 N N . ILE A 1 327 ? 15.367 -5.078 -6.676 1 93.5 327 ILE A N 1
ATOM 2658 C CA . ILE A 1 327 ? 16.484 -5.367 -7.559 1 93.5 327 ILE A CA 1
ATOM 2659 C C . ILE A 1 327 ? 17.281 -6.555 -7.012 1 93.5 327 ILE A C 1
ATOM 2661 O O . ILE A 1 327 ? 17.562 -7.512 -7.738 1 93.5 327 ILE A O 1
ATOM 2665 N N . GLU A 1 328 ? 17.562 -6.516 -5.785 1 92.69 328 GLU A N 1
ATOM 2666 C CA . GLU A 1 328 ? 18.359 -7.559 -5.148 1 92.69 328 GLU A CA 1
ATOM 2667 C C . GLU A 1 328 ? 17.609 -8.891 -5.148 1 92.69 328 GLU A C 1
ATOM 2669 O O . GLU A 1 328 ? 18.219 -9.945 -5.348 1 92.69 328 GLU A O 1
ATOM 2674 N N . ARG A 1 329 ? 16.375 -8.797 -4.895 1 92.38 329 ARG A N 1
ATOM 2675 C CA . ARG A 1 329 ? 15.57 -10.008 -4.883 1 92.38 329 ARG A CA 1
ATOM 2676 C C . ARG A 1 329 ? 15.57 -10.68 -6.25 1 92.38 329 ARG A C 1
ATOM 2678 O O . ARG A 1 329 ? 15.742 -11.898 -6.355 1 92.38 329 ARG A O 1
ATOM 2685 N N . SER A 1 330 ? 15.328 -9.922 -7.258 1 95.69 330 SER A N 1
ATOM 2686 C CA . SER A 1 330 ? 15.328 -10.453 -8.617 1 95.69 330 SER A CA 1
ATOM 2687 C C . SER A 1 330 ? 16.688 -11.016 -8.992 1 95.69 330 SER A C 1
ATOM 2689 O O . SER A 1 330 ? 16.797 -12.109 -9.555 1 95.69 330 SER A O 1
ATOM 2691 N N . ALA A 1 331 ? 17.766 -10.289 -8.656 1 97.25 331 ALA A N 1
ATOM 2692 C CA . ALA A 1 331 ? 19.125 -10.711 -8.984 1 97.25 331 ALA A CA 1
ATOM 2693 C C . ALA A 1 331 ? 19.469 -12.023 -8.281 1 97.25 331 ALA A C 1
ATOM 2695 O O . ALA A 1 331 ? 20.047 -12.93 -8.891 1 97.25 331 ALA A O 1
ATOM 2696 N N . ALA A 1 332 ? 19.094 -12.125 -7.078 1 95.94 332 ALA A N 1
ATOM 2697 C CA . ALA A 1 332 ? 19.375 -13.336 -6.305 1 95.94 332 ALA A CA 1
ATOM 2698 C C . ALA A 1 332 ? 18.672 -14.547 -6.91 1 95.94 332 ALA A C 1
ATOM 2700 O O . ALA A 1 332 ? 19.25 -15.641 -6.953 1 95.94 332 ALA A O 1
ATOM 2701 N N . LEU A 1 333 ? 17.484 -14.344 -7.281 1 96.31 333 LEU A N 1
ATOM 2702 C CA . LEU A 1 333 ? 16.719 -15.422 -7.895 1 96.31 333 LEU A CA 1
ATOM 2703 C C . LEU A 1 333 ? 17.328 -15.844 -9.219 1 96.31 333 LEU A C 1
ATOM 2705 O O . LEU A 1 333 ? 17.469 -17.047 -9.492 1 96.31 333 LEU A O 1
ATOM 2709 N N . ILE A 1 334 ? 17.688 -14.891 -10 1 97.62 334 ILE A N 1
ATOM 2710 C CA . ILE A 1 334 ? 18.281 -15.156 -11.305 1 97.62 334 ILE A CA 1
ATOM 2711 C C . ILE A 1 334 ? 19.625 -15.867 -11.133 1 97.62 334 ILE A C 1
ATOM 2713 O O . ILE A 1 334 ? 19.938 -16.797 -11.875 1 97.62 334 ILE A O 1
ATOM 2717 N N . GLU A 1 335 ? 20.359 -15.484 -10.18 1 96.56 335 GLU A N 1
ATOM 2718 C CA . GLU A 1 335 ? 21.625 -16.125 -9.875 1 96.56 335 GLU A CA 1
ATOM 2719 C C . GLU A 1 335 ? 21.438 -17.625 -9.602 1 96.56 335 GLU A C 1
ATOM 2721 O O . GLU A 1 335 ? 22.188 -18.453 -10.109 1 96.56 335 GLU A O 1
ATOM 2726 N N . LYS A 1 336 ? 20.438 -17.844 -8.883 1 95.19 336 LYS A N 1
ATOM 2727 C CA . LYS A 1 336 ? 20.172 -19.234 -8.516 1 95.19 336 LYS A CA 1
ATOM 2728 C C . LYS A 1 336 ? 19.766 -20.062 -9.742 1 95.19 336 LYS A C 1
ATOM 2730 O O . LYS A 1 336 ? 20.031 -21.266 -9.805 1 95.19 336 LYS A O 1
ATOM 2735 N N . ILE A 1 337 ? 19.141 -19.453 -10.672 1 96.25 337 ILE A N 1
ATOM 2736 C CA . ILE A 1 337 ? 18.594 -20.156 -11.82 1 96.25 337 ILE A CA 1
ATOM 2737 C C . ILE A 1 337 ? 19.672 -20.312 -12.898 1 96.25 337 ILE A C 1
ATOM 2739 O O . ILE A 1 337 ? 19.797 -21.391 -13.492 1 96.25 337 ILE A O 1
ATOM 2743 N N . VAL A 1 338 ? 20.516 -19.359 -13.102 1 96 338 VAL A N 1
ATOM 2744 C CA . VAL A 1 338 ? 21.375 -19.281 -14.273 1 96 338 VAL A CA 1
ATOM 2745 C C . VAL A 1 338 ? 22.688 -20.031 -14.008 1 96 338 VAL A C 1
ATOM 2747 O O . VAL A 1 338 ? 23.328 -20.5 -14.938 1 96 338 VAL A O 1
ATOM 2750 N N . GLY A 1 339 ? 23.094 -20.125 -12.805 1 93.38 339 GLY A N 1
ATOM 2751 C CA . GLY A 1 339 ? 24.359 -20.75 -12.516 1 93.38 339 GLY A CA 1
ATOM 2752 C C . GLY A 1 339 ? 25.547 -20.016 -13.141 1 93.38 339 GLY A C 1
ATOM 2753 O O . GLY A 1 339 ? 25.703 -18.812 -12.945 1 93.38 339 GLY A O 1
ATOM 2754 N N . ASP A 1 340 ? 26.234 -20.781 -14.016 1 92.81 340 ASP A N 1
ATOM 2755 C CA . ASP A 1 340 ? 27.453 -20.203 -14.594 1 92.81 340 ASP A CA 1
ATOM 2756 C C . ASP A 1 340 ? 27.219 -19.766 -16.031 1 92.81 340 ASP A C 1
ATOM 2758 O O . ASP A 1 340 ? 28.156 -19.391 -16.734 1 92.81 340 ASP A O 1
ATOM 2762 N N . LEU A 1 341 ? 26.047 -19.75 -16.453 1 95.5 341 LEU A N 1
ATOM 2763 C CA . LEU A 1 341 ? 25.734 -19.391 -17.828 1 95.5 341 LEU A CA 1
ATOM 2764 C C . LEU A 1 341 ? 25.922 -17.891 -18.062 1 95.5 341 LEU A C 1
ATOM 2766 O O . LEU A 1 341 ? 25.594 -17.078 -17.188 1 95.5 341 LEU A O 1
ATOM 2770 N N . PRO A 1 342 ? 26.469 -17.531 -19.188 1 96.5 342 PRO A N 1
ATOM 2771 C CA . PRO A 1 342 ? 26.5 -16.094 -19.531 1 96.5 342 PRO A CA 1
ATOM 2772 C C . PRO A 1 342 ? 25.109 -15.477 -19.609 1 96.5 342 PRO A C 1
ATOM 2774 O O . PRO A 1 342 ? 24.141 -16.156 -19.969 1 96.5 342 PRO A O 1
ATOM 2777 N N . ILE A 1 343 ? 25.109 -14.164 -19.312 1 98.19 343 ILE A N 1
ATOM 2778 C CA . ILE A 1 343 ? 23.812 -13.477 -19.266 1 98.19 343 ILE A CA 1
ATOM 2779 C C . ILE A 1 343 ? 23.797 -12.359 -20.297 1 98.19 343 ILE A C 1
ATOM 2781 O O . ILE A 1 343 ? 24.734 -11.578 -20.406 1 98.19 343 ILE A O 1
ATOM 2785 N N . VAL A 1 344 ? 22.781 -12.359 -21.094 1 98.5 344 VAL A N 1
ATOM 2786 C CA . VAL A 1 344 ? 22.484 -11.242 -21.984 1 98.5 344 VAL A CA 1
ATOM 2787 C C . VAL A 1 344 ? 21.281 -10.461 -21.453 1 98.5 344 VAL A C 1
ATOM 2789 O O . VAL A 1 344 ? 20.188 -11.008 -21.312 1 98.5 344 VAL A O 1
ATOM 2792 N N . CYS A 1 345 ? 21.484 -9.164 -21.125 1 98.44 345 CYS A N 1
ATOM 2793 C CA . CYS A 1 345 ? 20.406 -8.328 -20.625 1 98.44 345 CYS A CA 1
ATOM 2794 C C . CYS A 1 345 ? 19.797 -7.477 -21.734 1 98.44 345 CYS A C 1
ATOM 2796 O O . CYS A 1 345 ? 20.422 -6.512 -22.188 1 98.44 345 CYS A O 1
ATOM 2798 N N . HIS A 1 346 ? 18.609 -7.852 -22.141 1 98.44 346 HIS A N 1
ATOM 2799 C CA . HIS A 1 346 ? 17.859 -7.133 -23.172 1 98.44 346 HIS A CA 1
ATOM 2800 C C . HIS A 1 346 ? 16.688 -6.371 -22.578 1 98.44 346 HIS A C 1
ATOM 2802 O O . HIS A 1 346 ? 15.523 -6.676 -22.859 1 98.44 346 HIS A O 1
ATOM 2808 N N . ALA A 1 347 ? 17 -5.465 -21.734 1 95.56 347 ALA A N 1
ATOM 2809 C CA . ALA A 1 347 ? 16.016 -4.676 -21 1 95.56 347 ALA A CA 1
ATOM 2810 C C . ALA A 1 347 ? 16.531 -3.273 -20.719 1 95.56 347 ALA A C 1
ATOM 2812 O O . ALA A 1 347 ? 17.75 -3.031 -20.766 1 95.56 347 ALA A O 1
ATOM 2813 N N . ALA A 1 348 ? 15.562 -2.43 -20.469 1 92.25 348 ALA A N 1
ATOM 2814 C CA . ALA A 1 348 ? 15.891 -1.043 -20.156 1 92.25 348 ALA A CA 1
ATOM 2815 C C . ALA A 1 348 ? 15.359 -0.66 -18.766 1 92.25 348 ALA A C 1
ATOM 2817 O O . ALA A 1 348 ? 14.836 -1.506 -18.047 1 92.25 348 ALA A O 1
ATOM 2818 N N . ASP A 1 349 ? 15.617 0.479 -18.328 1 87.44 349 ASP A N 1
ATOM 2819 C CA . ASP A 1 349 ? 15.047 1.112 -17.141 1 87.44 349 ASP A CA 1
ATOM 2820 C C . ASP A 1 349 ? 15.281 0.257 -15.891 1 87.44 349 ASP A C 1
ATOM 2822 O O . ASP A 1 349 ? 16.406 -0.172 -15.625 1 87.44 349 ASP A O 1
ATOM 2826 N N . GLY A 1 350 ? 14.25 0.095 -15.164 1 84.56 350 GLY A N 1
ATOM 2827 C CA . GLY A 1 350 ? 14.352 -0.631 -13.906 1 84.56 350 GLY A CA 1
ATOM 2828 C C . GLY A 1 350 ? 14.812 -2.066 -14.086 1 84.56 350 GLY A C 1
ATOM 2829 O O . GLY A 1 350 ? 15.523 -2.607 -13.234 1 84.56 350 GLY A O 1
ATOM 2830 N N . TYR A 1 351 ? 14.547 -2.617 -15.172 1 90.94 351 TYR A N 1
ATOM 2831 C CA . TYR A 1 351 ? 14.938 -3.994 -15.445 1 90.94 351 TYR A CA 1
ATOM 2832 C C . TYR A 1 351 ? 16.453 -4.102 -15.648 1 90.94 351 TYR A C 1
ATOM 2834 O O . TYR A 1 351 ? 17.078 -5.062 -15.203 1 90.94 351 TYR A O 1
ATOM 2842 N N . ARG A 1 352 ? 16.938 -3.084 -16.266 1 94.12 352 ARG A N 1
ATOM 2843 C CA . ARG A 1 352 ? 18.375 -3.041 -16.531 1 94.12 352 ARG A CA 1
ATOM 2844 C C . ARG A 1 352 ? 19.172 -2.986 -15.234 1 94.12 352 ARG A C 1
ATOM 2846 O O . ARG A 1 352 ? 20.297 -3.496 -15.172 1 94.12 352 ARG A O 1
ATOM 2853 N N . LYS A 1 353 ? 18.578 -2.43 -14.227 1 94.31 353 LYS A N 1
ATOM 2854 C CA . LYS A 1 353 ? 19.234 -2.336 -12.93 1 94.31 353 LYS A CA 1
ATOM 2855 C C . LYS A 1 353 ? 19.469 -3.719 -12.328 1 94.31 353 LYS A C 1
ATOM 2857 O O . LYS A 1 353 ? 20.438 -3.924 -11.594 1 94.31 353 LYS A O 1
ATOM 2862 N N . VAL A 1 354 ? 18.625 -4.621 -12.641 1 96.06 354 VAL A N 1
ATOM 2863 C CA . VAL A 1 354 ? 18.812 -5.996 -12.188 1 96.06 354 VAL A CA 1
ATOM 2864 C C . VAL A 1 354 ? 20.047 -6.59 -12.859 1 96.06 354 VAL A C 1
ATOM 2866 O O . VAL A 1 354 ? 20.828 -7.297 -12.219 1 96.06 354 VAL A O 1
ATOM 2869 N N . GLY A 1 355 ? 20.266 -6.289 -14.172 1 96.56 355 GLY A N 1
ATOM 2870 C CA . GLY A 1 355 ? 21.484 -6.699 -14.859 1 96.56 355 GLY A CA 1
ATOM 2871 C C . GLY A 1 355 ? 22.75 -6.141 -14.219 1 96.56 355 GLY A C 1
ATOM 2872 O O . GLY A 1 355 ? 23.734 -6.859 -14.062 1 96.56 355 GLY A O 1
ATOM 2873 N N . LYS A 1 356 ? 22.609 -4.895 -13.867 1 96.12 356 LYS A N 1
ATOM 2874 C CA . LYS A 1 356 ? 23.75 -4.246 -13.227 1 96.12 356 LYS A CA 1
ATOM 2875 C C . LYS A 1 356 ? 24.062 -4.895 -11.883 1 96.12 356 LYS A C 1
ATOM 2877 O O . LYS A 1 356 ? 25.234 -5.051 -11.523 1 96.12 356 LYS A O 1
ATOM 2882 N N . GLU A 1 357 ? 23.016 -5.199 -11.195 1 96.31 357 GLU A N 1
ATOM 2883 C CA . GLU A 1 357 ? 23.203 -5.891 -9.922 1 96.31 357 GLU A CA 1
ATOM 2884 C C . GLU A 1 357 ? 23.875 -7.246 -10.125 1 96.31 357 GLU A C 1
ATOM 2886 O O . GLU A 1 357 ? 24.734 -7.641 -9.336 1 96.31 357 GLU A O 1
ATOM 2891 N N . LEU A 1 358 ? 23.547 -7.93 -11.133 1 97.19 358 LEU A N 1
ATOM 2892 C CA . LEU A 1 358 ? 24.156 -9.219 -11.445 1 97.19 358 LEU A CA 1
ATOM 2893 C C . LEU A 1 358 ? 25.625 -9.062 -11.82 1 97.19 358 LEU A C 1
ATOM 2895 O O . LEU A 1 358 ? 26.453 -9.891 -11.438 1 97.19 358 LEU A O 1
ATOM 2899 N N . GLU A 1 359 ? 25.906 -7.973 -12.5 1 96.19 359 GLU A N 1
ATOM 2900 C CA . GLU A 1 359 ? 27.297 -7.66 -12.812 1 96.19 359 GLU A CA 1
ATOM 2901 C C . GLU A 1 359 ? 28.125 -7.449 -11.547 1 96.19 359 GLU A C 1
ATOM 2903 O O . GLU A 1 359 ? 29.25 -7.934 -11.445 1 96.19 359 GLU A O 1
ATOM 2908 N N . GLU A 1 360 ? 27.531 -6.781 -10.719 1 95.06 360 GLU A N 1
ATOM 2909 C CA . GLU A 1 360 ? 28.203 -6.504 -9.453 1 95.06 360 GLU A CA 1
ATOM 2910 C C . GLU A 1 360 ? 28.406 -7.781 -8.648 1 95.06 360 GLU A C 1
ATOM 2912 O O . GLU A 1 360 ? 29.344 -7.871 -7.844 1 95.06 360 GLU A O 1
ATOM 2917 N N . ARG A 1 361 ? 27.609 -8.727 -8.891 1 94.5 361 ARG A N 1
ATOM 2918 C CA . ARG A 1 361 ? 27.703 -10.008 -8.203 1 94.5 361 ARG A CA 1
ATOM 2919 C C . ARG A 1 361 ? 28.703 -10.93 -8.898 1 94.5 361 ARG A C 1
ATOM 2921 O O . ARG A 1 361 ? 28.969 -12.039 -8.438 1 94.5 361 ARG A O 1
ATOM 2928 N N . GLY A 1 362 ? 29.234 -10.5 -10.055 1 93.75 362 GLY A N 1
ATOM 2929 C CA . GLY A 1 362 ? 30.328 -11.227 -10.68 1 93.75 362 GLY A CA 1
ATOM 2930 C C . GLY A 1 362 ? 29.938 -11.906 -11.977 1 93.75 362 GLY A C 1
ATOM 2931 O O . GLY A 1 362 ? 30.75 -12.633 -12.57 1 93.75 362 GLY A O 1
ATOM 2932 N N . TYR A 1 363 ? 28.781 -11.664 -12.469 1 94.19 363 TYR A N 1
ATOM 2933 C CA . TYR A 1 363 ? 28.344 -12.312 -13.703 1 94.19 363 TYR A CA 1
ATOM 2934 C C . TYR A 1 363 ? 28.766 -11.492 -14.922 1 94.19 363 TYR A C 1
ATOM 2936 O O . TYR A 1 363 ? 28.891 -10.266 -14.836 1 94.19 363 TYR A O 1
ATOM 2944 N N . ASP A 1 364 ? 29 -12.227 -15.953 1 92.12 364 ASP A N 1
ATOM 2945 C CA . ASP A 1 364 ? 29.234 -11.578 -17.234 1 92.12 364 ASP A CA 1
ATOM 2946 C C . ASP A 1 364 ? 27.906 -11.211 -17.906 1 92.12 364 ASP A C 1
ATOM 2948 O O . ASP A 1 364 ? 27.203 -12.078 -18.422 1 92.12 364 ASP A O 1
ATOM 2952 N N . VAL A 1 365 ? 27.641 -9.914 -17.906 1 97.19 365 VAL A N 1
ATOM 2953 C CA . VAL A 1 365 ? 26.375 -9.461 -18.453 1 97.19 365 VAL A CA 1
ATOM 2954 C C . VAL A 1 365 ? 26.625 -8.602 -19.688 1 97.19 365 VAL A C 1
ATOM 2956 O O . VAL A 1 365 ? 27.359 -7.621 -19.641 1 97.19 365 VAL A O 1
ATOM 2959 N N . VAL A 1 366 ? 26.062 -9.016 -20.766 1 97.94 366 VAL A N 1
ATOM 2960 C CA . VAL A 1 366 ? 26.156 -8.234 -22 1 97.94 366 VAL A CA 1
ATOM 2961 C C . VAL A 1 366 ? 24.828 -7.5 -22.234 1 97.94 366 VAL A C 1
ATOM 2963 O O . VAL A 1 366 ? 23.766 -8.117 -22.234 1 97.94 366 VAL A O 1
ATOM 2966 N N . TYR A 1 367 ? 24.875 -6.203 -22.469 1 97.88 367 TYR A N 1
ATOM 2967 C CA . TYR A 1 367 ? 23.688 -5.391 -22.656 1 97.88 367 TYR A CA 1
ATOM 2968 C C . TYR A 1 367 ? 23.406 -5.148 -24.125 1 97.88 367 TYR A C 1
ATOM 2970 O O . TYR A 1 367 ? 24.312 -4.777 -24.891 1 97.88 367 TYR A O 1
ATOM 2978 N N . THR A 1 368 ? 22.172 -5.367 -24.484 1 98 368 THR A N 1
ATOM 2979 C CA . THR A 1 368 ? 21.828 -5.227 -25.906 1 98 368 THR A CA 1
ATOM 2980 C C . THR A 1 368 ? 20.781 -4.133 -26.094 1 98 368 THR A C 1
ATOM 2982 O O . THR A 1 368 ? 20.359 -3.879 -27.234 1 98 368 THR A O 1
ATOM 2985 N N . CYS A 1 369 ? 20.281 -3.602 -25.062 1 95.88 369 CYS A N 1
ATOM 2986 C CA . CYS A 1 369 ? 19.344 -2.482 -25.094 1 95.88 369 CYS A CA 1
ATOM 2987 C C . CYS A 1 369 ? 19.922 -1.276 -24.359 1 95.88 369 CYS A C 1
ATOM 2989 O O . CYS A 1 369 ? 20.547 -1.424 -23.312 1 95.88 369 CYS A O 1
ATOM 2991 N N . ARG A 1 370 ? 19.656 -0.105 -24.938 1 92.81 370 ARG A N 1
ATOM 2992 C CA . ARG A 1 370 ? 20.094 1.114 -24.266 1 92.81 370 ARG A CA 1
ATOM 2993 C C . ARG A 1 370 ? 19.359 1.312 -22.938 1 92.81 370 ARG A C 1
ATOM 2995 O O . ARG A 1 370 ? 18.25 0.807 -22.766 1 92.81 370 ARG A O 1
ATOM 3002 N N . PRO A 1 371 ? 19.922 2.074 -22 1 91.19 371 PRO A N 1
ATOM 3003 C CA . PRO A 1 371 ? 19.312 2.258 -20.672 1 91.19 371 PRO A CA 1
ATOM 3004 C C . PRO A 1 371 ? 17.891 2.82 -20.75 1 91.19 371 PRO A C 1
ATOM 3006 O O . PRO A 1 371 ? 17.031 2.438 -19.953 1 91.19 371 PRO A O 1
ATOM 3009 N N . ASP A 1 372 ? 17.594 3.654 -21.672 1 87.19 372 ASP A N 1
ATOM 3010 C CA . ASP A 1 372 ? 16.266 4.234 -21.828 1 87.19 372 ASP A CA 1
ATOM 3011 C C . ASP A 1 372 ? 15.648 3.83 -23.172 1 87.19 372 ASP A C 1
ATOM 3013 O O . ASP A 1 372 ? 14.812 4.555 -23.719 1 87.19 372 ASP A O 1
ATOM 3017 N N . GLY A 1 373 ? 16.078 2.719 -23.609 1 89.44 373 GLY A N 1
ATOM 3018 C CA . GLY A 1 373 ? 15.648 2.324 -24.938 1 89.44 373 GLY A CA 1
ATOM 3019 C C . GLY A 1 373 ? 14.445 1.395 -24.938 1 89.44 373 GLY A C 1
ATOM 3020 O O . GLY A 1 373 ? 13.953 1.026 -23.859 1 89.44 373 GLY A O 1
ATOM 3021 N N . ASN A 1 374 ? 13.992 1.086 -26.141 1 91.94 374 ASN A N 1
ATOM 3022 C CA . ASN A 1 374 ? 12.914 0.137 -26.375 1 91.94 374 ASN A CA 1
ATOM 3023 C C . ASN A 1 374 ? 13.445 -1.222 -26.828 1 91.94 374 ASN A C 1
ATOM 3025 O O . ASN A 1 374 ? 14.062 -1.335 -27.891 1 91.94 374 ASN A O 1
ATOM 3029 N N . PRO A 1 375 ? 13.172 -2.225 -26.047 1 94.88 375 PRO A N 1
ATOM 3030 C CA . PRO A 1 375 ? 13.688 -3.555 -26.391 1 94.88 375 PRO A CA 1
ATOM 3031 C C . PRO A 1 375 ? 13.164 -4.066 -27.734 1 94.88 375 PRO A C 1
ATOM 3033 O O . PRO A 1 375 ? 13.758 -4.973 -28.328 1 94.88 375 PRO A O 1
ATOM 3036 N N . ALA A 1 376 ? 12.07 -3.475 -28.188 1 94.44 376 ALA A N 1
ATOM 3037 C CA . ALA A 1 376 ? 11.469 -3.934 -29.438 1 94.44 376 ALA A CA 1
ATOM 3038 C C . ALA A 1 376 ? 11.969 -3.117 -30.625 1 94.44 376 ALA A C 1
ATOM 3040 O O . ALA A 1 376 ? 11.609 -3.387 -31.766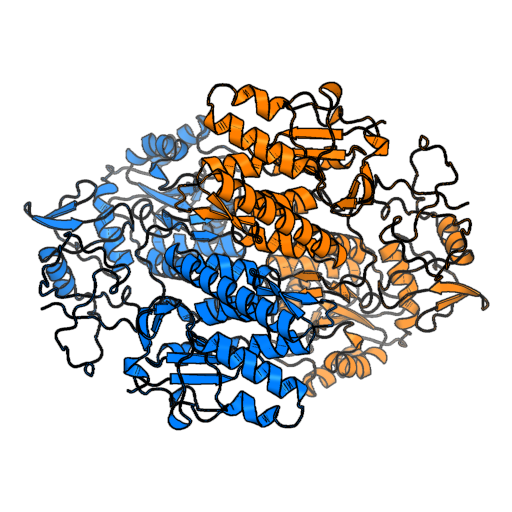 1 94.44 376 ALA A O 1
ATOM 3041 N N . SER A 1 377 ? 12.836 -2.191 -30.375 1 95.38 377 SER A N 1
ATOM 3042 C CA . SER A 1 377 ? 13.359 -1.363 -31.453 1 95.38 377 SER A CA 1
ATOM 3043 C C . SER A 1 377 ? 14.242 -2.176 -32.406 1 95.38 377 SER A C 1
ATOM 3045 O O . SER A 1 377 ? 14.836 -3.18 -31.984 1 95.38 377 SER A O 1
ATOM 3047 N N . ARG A 1 378 ? 14.359 -1.716 -33.594 1 94.88 378 ARG A N 1
ATOM 3048 C CA . ARG A 1 378 ? 15.164 -2.402 -34.625 1 94.88 378 ARG A CA 1
ATOM 3049 C C . ARG A 1 378 ? 16.625 -2.482 -34.188 1 94.88 378 ARG A C 1
ATOM 3051 O O . ARG A 1 378 ? 17.266 -3.521 -34.344 1 94.88 378 ARG A O 1
ATOM 3058 N N . GLY A 1 379 ? 17.094 -1.394 -33.688 1 96 379 GLY A N 1
ATOM 3059 C CA . GLY A 1 379 ? 18.469 -1.361 -33.25 1 96 379 GLY A CA 1
ATOM 3060 C C . GLY A 1 379 ? 18.766 -2.346 -32.125 1 96 379 GLY A C 1
ATOM 3061 O O . GLY A 1 379 ? 19.781 -3.043 -32.156 1 96 379 GLY A O 1
ATOM 3062 N N . ALA A 1 380 ? 17.953 -2.438 -31.172 1 97.25 380 ALA A N 1
ATOM 3063 C CA . ALA A 1 380 ? 18.109 -3.352 -30.047 1 97.25 380 ALA A CA 1
ATOM 3064 C C . ALA A 1 380 ? 18.031 -4.805 -30.5 1 97.25 380 ALA A C 1
ATOM 3066 O O . ALA A 1 380 ? 18.797 -5.656 -30.031 1 97.25 380 ALA A O 1
ATOM 3067 N N . LEU A 1 381 ? 17.109 -5.082 -31.406 1 98 381 LEU A N 1
ATOM 3068 C CA . LEU A 1 381 ? 16.922 -6.438 -31.906 1 98 381 LEU A CA 1
ATOM 3069 C C . LEU A 1 381 ? 18.125 -6.891 -32.719 1 98 381 LEU A C 1
ATOM 3071 O O . LEU A 1 381 ? 18.531 -8.055 -32.656 1 98 381 LEU A O 1
ATOM 3075 N N . GLU A 1 382 ? 18.641 -6 -33.438 1 97.81 382 GLU A N 1
ATOM 3076 C CA . GLU A 1 382 ? 19.844 -6.324 -34.219 1 97.81 382 GLU A CA 1
ATOM 3077 C C . GLU A 1 382 ? 21.031 -6.59 -33.312 1 97.81 382 GLU A C 1
ATOM 3079 O O . GLU A 1 382 ? 21.828 -7.5 -33.562 1 97.81 382 GLU A O 1
ATOM 3084 N N . GLU A 1 383 ? 21.109 -5.809 -32.375 1 98.12 383 GLU A N 1
ATOM 3085 C CA . GLU A 1 383 ? 22.188 -6.012 -31.391 1 98.12 383 GLU A CA 1
ATOM 3086 C C . GLU A 1 383 ? 22.031 -7.348 -30.672 1 98.12 383 GLU A C 1
ATOM 3088 O O . GLU A 1 383 ? 23.031 -8.016 -30.375 1 98.12 383 GLU A O 1
ATOM 3093 N N . LEU A 1 384 ? 20.844 -7.676 -30.344 1 98.56 384 LEU A N 1
ATOM 3094 C CA . LEU A 1 384 ? 20.562 -8.961 -29.719 1 98.56 384 LEU A CA 1
ATOM 3095 C C . LEU A 1 384 ? 21 -10.117 -30.609 1 98.56 384 LEU A C 1
ATOM 3097 O O . LEU A 1 384 ? 21.656 -11.047 -30.156 1 98.56 384 LEU A O 1
ATOM 3101 N N . ARG A 1 385 ? 20.609 -10.047 -31.844 1 98.25 385 ARG A N 1
ATOM 3102 C CA . ARG A 1 385 ? 20.969 -11.078 -32.812 1 98.25 385 ARG A CA 1
ATOM 3103 C C . ARG A 1 385 ? 22.484 -11.234 -32.906 1 98.25 385 ARG A C 1
ATOM 3105 O O . ARG A 1 385 ? 23 -12.352 -32.812 1 98.25 385 ARG A O 1
ATOM 3112 N N . ARG A 1 386 ? 23.188 -10.141 -33 1 98.19 386 ARG A N 1
ATOM 3113 C CA . ARG A 1 386 ? 24.641 -10.148 -33.125 1 98.19 386 ARG A CA 1
ATOM 3114 C C . ARG A 1 386 ? 25.281 -10.75 -31.891 1 98.19 386 ARG A C 1
ATOM 3116 O O . ARG A 1 386 ? 26.219 -11.562 -32 1 98.19 386 ARG A O 1
ATOM 3123 N N . THR A 1 387 ? 24.828 -10.344 -30.781 1 98.44 387 THR A N 1
ATOM 3124 C CA . THR A 1 387 ? 25.375 -10.812 -29.516 1 98.44 387 THR A CA 1
ATOM 3125 C C . THR A 1 387 ? 25.203 -12.32 -29.375 1 98.44 387 THR A C 1
ATOM 3127 O O . THR A 1 387 ? 26.125 -13.023 -28.953 1 98.44 387 THR A O 1
ATOM 3130 N N . LEU A 1 388 ? 24.031 -12.812 -29.734 1 98.25 388 LEU A N 1
ATOM 3131 C CA . LEU A 1 388 ? 23.75 -14.234 -29.594 1 98.25 388 LEU A CA 1
ATOM 3132 C C . LEU A 1 388 ? 24.562 -15.047 -30.594 1 98.25 388 LEU A C 1
ATOM 3134 O O . LEU A 1 388 ? 24.984 -16.172 -30.312 1 98.25 388 LEU A O 1
ATOM 3138 N N . GLU A 1 389 ? 24.812 -14.5 -31.75 1 97.56 389 GLU A N 1
ATOM 3139 C CA . GLU A 1 389 ? 25.672 -15.141 -32.75 1 97.56 389 GLU A CA 1
ATOM 3140 C C . GLU A 1 389 ? 27.094 -15.305 -32.219 1 97.56 389 GLU A C 1
ATOM 3142 O O . GLU A 1 389 ? 27.734 -16.328 -32.469 1 97.56 389 GLU A O 1
ATOM 3147 N N . ASP A 1 390 ? 27.469 -14.336 -31.5 1 96.94 390 ASP A N 1
ATOM 3148 C CA . ASP A 1 390 ? 28.828 -14.336 -30.969 1 96.94 390 ASP A CA 1
ATOM 3149 C C . ASP A 1 390 ? 28.953 -15.242 -29.75 1 96.94 390 ASP A C 1
ATOM 3151 O O . ASP A 1 390 ? 30 -15.883 -29.562 1 96.94 390 ASP A O 1
ATOM 3155 N N . LEU A 1 391 ? 27.922 -15.367 -29 1 96.31 391 LEU A N 1
ATOM 3156 C CA . LEU A 1 391 ? 28 -15.992 -27.688 1 96.31 391 LEU A CA 1
ATOM 3157 C C . LEU A 1 391 ? 27.688 -17.484 -27.766 1 96.31 391 LEU A C 1
ATOM 3159 O O . LEU A 1 391 ? 28.094 -18.25 -26.891 1 96.31 391 LEU A O 1
ATOM 3163 N N . THR A 1 392 ? 26.922 -17.812 -28.781 1 96.5 392 THR A N 1
ATOM 3164 C CA . THR A 1 392 ? 26.453 -19.203 -28.812 1 96.5 392 THR A CA 1
ATOM 3165 C C . THR A 1 392 ? 26.938 -19.906 -30.078 1 96.5 392 THR A C 1
ATOM 3167 O O . THR A 1 392 ? 27.172 -19.25 -31.109 1 96.5 392 THR A O 1
ATOM 3170 N N . LYS A 1 393 ? 27.047 -21.234 -29.984 1 94.94 393 LYS A N 1
ATOM 3171 C CA . LYS A 1 393 ? 27.531 -22.047 -31.109 1 94.94 393 LYS A CA 1
ATOM 3172 C C . LYS A 1 393 ? 26.609 -23.234 -31.375 1 94.94 393 LYS A C 1
ATOM 3174 O O . LYS A 1 393 ? 26.547 -23.734 -32.5 1 94.94 393 LYS A O 1
ATOM 3179 N N . GLY A 1 394 ? 25.938 -23.625 -30.422 1 93.31 394 GLY A N 1
ATOM 3180 C CA . GLY A 1 394 ? 25.156 -24.844 -30.531 1 93.31 394 GLY A CA 1
ATOM 3181 C C . GLY A 1 394 ? 23.828 -24.641 -31.25 1 93.31 394 GLY A C 1
ATOM 3182 O O . GLY A 1 394 ? 23.531 -23.531 -31.703 1 93.31 394 GLY A O 1
ATOM 3183 N N . GLU A 1 395 ? 23.047 -25.703 -31.438 1 94.44 395 GLU A N 1
ATOM 3184 C CA . GLU A 1 395 ? 21.703 -25.688 -32.031 1 94.44 395 GLU A CA 1
ATOM 3185 C C . GLU A 1 395 ? 20.625 -25.453 -30.984 1 94.44 395 GLU A C 1
ATOM 3187 O O . GLU A 1 395 ? 20.703 -25.984 -29.875 1 94.44 395 GLU A O 1
ATOM 3192 N N . PRO A 1 396 ? 19.734 -24.594 -31.359 1 94.81 396 PRO A N 1
ATOM 3193 C CA . PRO A 1 396 ? 18.656 -24.328 -30.406 1 94.81 396 PRO A CA 1
ATOM 3194 C C . PRO A 1 396 ? 17.75 -25.547 -30.203 1 94.81 396 PRO A C 1
ATOM 3196 O O . PRO A 1 396 ? 17.469 -26.281 -31.156 1 94.81 396 PRO A O 1
ATOM 3199 N N . GLY A 1 397 ? 17.375 -25.828 -28.969 1 92.69 397 GLY A N 1
ATOM 3200 C CA . GLY A 1 397 ? 16.312 -26.766 -28.656 1 92.69 397 GLY A CA 1
ATOM 3201 C C . GLY A 1 397 ? 14.93 -26.141 -28.625 1 92.69 397 GLY A C 1
ATOM 3202 O O . GLY A 1 397 ? 14.781 -24.953 -28.938 1 92.69 397 GLY A O 1
ATOM 3203 N N . ASP A 1 398 ? 13.938 -26.938 -28.375 1 90.81 398 ASP A N 1
ATOM 3204 C CA . ASP A 1 398 ? 12.57 -26.438 -28.25 1 90.81 398 ASP A CA 1
ATOM 3205 C C . ASP A 1 398 ? 12.211 -26.172 -26.781 1 90.81 398 ASP A C 1
ATOM 3207 O O . ASP A 1 398 ? 11.945 -27.094 -26.031 1 90.81 398 ASP A O 1
ATOM 3211 N N . LEU A 1 399 ? 12.156 -24.953 -26.453 1 91.06 399 LEU A N 1
ATOM 3212 C CA . LEU A 1 399 ? 11.852 -24.547 -25.078 1 91.06 399 LEU A CA 1
ATOM 3213 C C . LEU A 1 399 ? 10.469 -25.047 -24.672 1 91.06 399 LEU A C 1
ATOM 3215 O O . LEU A 1 399 ? 10.211 -25.25 -23.484 1 91.06 399 LEU A O 1
ATOM 3219 N N . ARG A 1 400 ? 9.586 -25.234 -25.625 1 91.31 400 ARG A N 1
ATOM 3220 C CA . ARG A 1 400 ? 8.234 -25.703 -25.344 1 91.31 400 ARG A CA 1
ATOM 3221 C C . ARG A 1 400 ? 8.258 -27.125 -24.766 1 91.31 400 ARG A C 1
ATOM 3223 O O . ARG A 1 400 ? 7.441 -27.453 -23.906 1 91.31 400 ARG A O 1
ATOM 3230 N N . GLU A 1 401 ? 9.195 -27.828 -25.234 1 92.69 401 GLU A N 1
ATOM 3231 C CA . GLU A 1 401 ? 9.312 -29.219 -24.781 1 92.69 401 GLU A CA 1
ATOM 3232 C C . GLU A 1 401 ? 9.836 -29.281 -23.344 1 92.69 401 GLU A C 1
ATOM 3234 O O . GLU A 1 401 ? 9.695 -30.297 -22.672 1 92.69 401 GLU A O 1
ATOM 3239 N N . HIS A 1 402 ? 10.38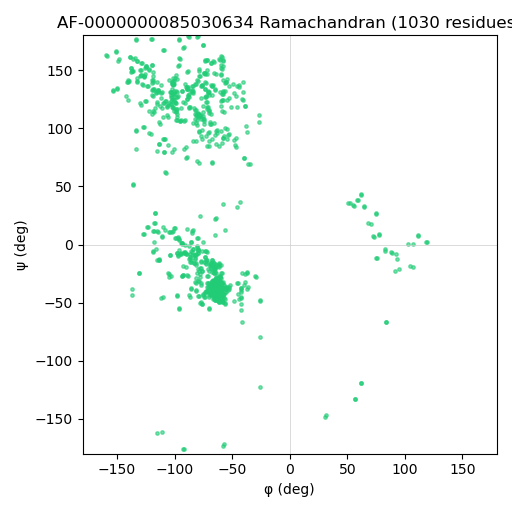3 -28.172 -22.938 1 95.94 402 HIS A N 1
ATOM 3240 C CA . HIS A 1 402 ? 10.945 -28.125 -21.578 1 95.94 402 HIS A CA 1
ATOM 3241 C C . HIS A 1 402 ? 9.875 -27.75 -20.562 1 95.94 402 HIS A C 1
ATOM 3243 O O . HIS A 1 402 ? 10.078 -27.906 -19.359 1 95.94 402 HIS A O 1
ATOM 3249 N N . VAL A 1 403 ? 8.695 -27.297 -20.938 1 97 403 VAL A N 1
ATOM 3250 C CA . VAL A 1 403 ? 7.648 -26.734 -20.094 1 97 403 VAL A CA 1
ATOM 3251 C C . VAL A 1 403 ? 7.195 -27.781 -19.078 1 97 403 VAL A C 1
ATOM 3253 O O . VAL A 1 403 ? 7.191 -27.516 -17.875 1 97 403 VAL A O 1
ATOM 3256 N N . PRO A 1 404 ? 6.895 -29.016 -19.5 1 97 404 PRO A N 1
ATOM 3257 C CA . PRO A 1 404 ? 6.41 -29.984 -18.516 1 97 404 PRO A CA 1
ATOM 3258 C C . PRO A 1 404 ? 7.441 -30.297 -17.438 1 97 404 PRO A C 1
ATOM 3260 O O . PRO A 1 404 ? 7.09 -30.438 -16.266 1 97 404 PRO A O 1
ATOM 3263 N N . ARG A 1 405 ? 8.68 -30.359 -17.812 1 96.94 405 ARG A N 1
ATOM 3264 C CA . ARG A 1 405 ? 9.742 -30.641 -16.859 1 96.94 405 ARG A CA 1
ATOM 3265 C C . ARG A 1 405 ? 9.93 -29.484 -15.883 1 96.94 405 ARG A C 1
ATOM 3267 O O . ARG A 1 405 ? 10.094 -29.703 -14.68 1 96.94 405 ARG A O 1
ATOM 3274 N N . ALA A 1 406 ? 9.906 -28.297 -16.453 1 97.62 406 ALA A N 1
ATOM 3275 C CA . ALA A 1 406 ? 10.031 -27.109 -15.617 1 97.62 406 ALA A CA 1
ATOM 3276 C C . ALA A 1 406 ? 8.875 -27 -14.625 1 97.62 406 ALA A C 1
ATOM 3278 O O . ALA A 1 406 ? 9.086 -26.703 -13.445 1 97.62 406 ALA A O 1
ATOM 3279 N N . VAL A 1 407 ? 7.652 -27.266 -15.07 1 95.94 407 VAL A N 1
ATOM 3280 C CA . VAL A 1 407 ? 6.469 -27.188 -14.227 1 95.94 407 VAL A CA 1
ATOM 3281 C C . VAL A 1 407 ? 6.504 -28.297 -13.172 1 95.94 407 VAL A C 1
ATOM 3283 O O . VAL A 1 407 ? 6.094 -28.078 -12.031 1 95.94 407 VAL A O 1
ATOM 3286 N N . SER A 1 408 ? 7 -29.453 -13.578 1 93.94 408 SER A N 1
ATOM 3287 C CA . SER A 1 408 ? 7.141 -30.562 -12.633 1 93.94 408 SER A CA 1
ATOM 3288 C C . SER A 1 408 ? 8.055 -30.188 -11.469 1 93.94 408 SER A C 1
ATOM 3290 O O . SER A 1 408 ? 7.699 -30.375 -10.305 1 93.94 408 SER A O 1
ATOM 3292 N N . ARG A 1 409 ? 9.164 -29.625 -11.773 1 94.75 409 ARG A N 1
ATOM 3293 C CA . ARG A 1 409 ? 10.094 -29.203 -10.734 1 94.75 409 ARG A CA 1
ATOM 3294 C C . ARG A 1 409 ? 9.477 -28.109 -9.867 1 94.75 409 ARG A C 1
ATOM 3296 O O . ARG A 1 409 ? 9.648 -28.109 -8.648 1 94.75 409 ARG A O 1
ATOM 3303 N N . PHE A 1 410 ? 8.828 -27.234 -10.539 1 94.31 410 PHE A N 1
ATOM 3304 C CA . PHE A 1 410 ? 8.164 -26.125 -9.844 1 94.31 410 PHE A CA 1
ATOM 3305 C C . PHE A 1 410 ? 7.094 -26.656 -8.898 1 94.31 410 PHE A C 1
ATOM 3307 O O . PHE A 1 410 ? 7.016 -26.219 -7.742 1 94.31 410 PHE A O 1
ATOM 3314 N N . GLN A 1 411 ? 6.312 -27.547 -9.391 1 89.38 411 GLN A N 1
ATOM 3315 C CA . GLN A 1 411 ? 5.109 -28.016 -8.711 1 89.38 411 GLN A CA 1
ATOM 3316 C C . GLN A 1 411 ? 5.445 -29.062 -7.66 1 89.38 411 GLN A C 1
ATOM 3318 O O . GLN A 1 411 ? 4.918 -29.031 -6.547 1 89.38 411 GLN A O 1
ATOM 3323 N N . PHE A 1 412 ? 6.41 -29.969 -8 1 86.75 412 PHE A N 1
ATOM 3324 C CA . PHE A 1 412 ? 6.617 -31.125 -7.152 1 86.75 412 PHE A CA 1
ATOM 3325 C C . PHE A 1 412 ? 7.988 -31.078 -6.488 1 86.75 412 PHE A C 1
ATOM 3327 O O . PHE A 1 412 ? 8.258 -31.828 -5.547 1 86.75 412 PHE A O 1
ATOM 3334 N N . GLY A 1 413 ? 8.812 -30.234 -6.938 1 88.44 413 GLY A N 1
ATOM 3335 C CA . GLY A 1 413 ? 10.172 -30.172 -6.414 1 88.44 413 GLY A CA 1
ATOM 3336 C C . GLY A 1 413 ? 11.094 -31.203 -7.051 1 88.44 413 GLY A C 1
ATOM 3337 O O . GLY A 1 413 ? 12.297 -31.219 -6.758 1 88.44 413 GLY A O 1
ATOM 3338 N N . VAL A 1 414 ? 10.531 -32.031 -7.898 1 89.31 414 VAL A N 1
ATOM 3339 C CA . VAL A 1 414 ? 11.305 -33.031 -8.617 1 89.31 414 VAL A CA 1
ATOM 3340 C C . VAL A 1 414 ? 10.852 -33.094 -10.07 1 89.31 414 VAL A C 1
ATOM 3342 O O . VAL A 1 414 ? 9.719 -32.719 -10.391 1 89.31 414 VAL A O 1
ATOM 3345 N N . ASP A 1 415 ? 11.773 -33.406 -10.922 1 94.94 415 ASP A N 1
ATOM 3346 C CA . ASP A 1 415 ? 11.453 -33.656 -12.328 1 94.94 415 ASP A CA 1
ATOM 3347 C C . ASP A 1 415 ? 10.938 -35.062 -12.547 1 94.94 415 ASP A C 1
ATOM 3349 O O . ASP A 1 415 ? 11.727 -36 -12.719 1 94.94 415 ASP A O 1
ATOM 3353 N N . VAL A 1 416 ? 9.68 -35.25 -12.742 1 93.31 416 VAL A N 1
ATOM 3354 C CA . VAL A 1 416 ? 9.07 -36.562 -12.836 1 93.31 416 VAL A CA 1
ATOM 3355 C C . VAL A 1 416 ? 9.234 -37.094 -14.25 1 93.31 416 VAL A C 1
ATOM 3357 O O . VAL A 1 416 ? 9 -38.281 -14.5 1 93.31 416 VAL A O 1
ATOM 3360 N N . LEU A 1 417 ? 9.695 -36.25 -15.086 1 95.69 417 LEU A N 1
ATOM 3361 C CA . LEU A 1 417 ? 9.852 -36.656 -16.484 1 95.69 417 LEU A CA 1
ATOM 3362 C C . LEU A 1 417 ? 11.328 -36.781 -16.844 1 95.69 417 LEU A C 1
ATOM 3364 O O . LEU A 1 417 ? 11.68 -36.844 -18.016 1 95.69 417 LEU A O 1
ATOM 3368 N N . GLU A 1 418 ? 12.086 -36.812 -15.75 1 92.69 418 GLU A N 1
ATOM 3369 C CA . GLU A 1 418 ? 13.516 -37.031 -15.977 1 92.69 418 GLU A CA 1
ATOM 3370 C C . GLU A 1 418 ? 13.773 -38.344 -16.688 1 92.69 418 GLU A C 1
ATOM 3372 O O . GLU A 1 418 ? 13.289 -39.375 -16.266 1 92.69 418 GLU A O 1
ATOM 3377 N N . ASN A 1 419 ? 14.414 -38.438 -17.812 1 90.69 419 ASN A N 1
ATOM 3378 C CA . ASN A 1 419 ? 14.781 -39.625 -18.578 1 90.69 419 ASN A CA 1
ATOM 3379 C C . ASN A 1 419 ? 13.562 -40.281 -19.203 1 90.69 419 ASN A C 1
ATOM 3381 O O . ASN A 1 419 ? 13.539 -41.5 -19.391 1 90.69 419 ASN A O 1
ATOM 3385 N N . VAL A 1 420 ? 12.555 -39.625 -19.297 1 94.5 420 VAL A N 1
ATOM 3386 C CA . VAL A 1 420 ? 11.352 -40.125 -19.953 1 94.5 420 VAL A CA 1
ATOM 3387 C C . VAL A 1 420 ? 11.219 -39.5 -21.344 1 94.5 420 VAL A C 1
ATOM 3389 O O . VAL A 1 420 ? 11.367 -38.281 -21.484 1 94.5 420 VAL A O 1
ATOM 3392 N N . ASP A 1 421 ? 11.07 -40.344 -22.25 1 94.62 421 ASP A N 1
ATOM 3393 C CA . ASP A 1 421 ? 10.781 -39.844 -23.594 1 94.62 421 ASP A CA 1
ATOM 3394 C C . ASP A 1 421 ? 9.305 -39.469 -23.734 1 94.62 421 ASP A C 1
ATOM 3396 O O . ASP A 1 421 ? 8.438 -40.344 -23.656 1 94.62 421 ASP A O 1
ATOM 3400 N N . TYR A 1 422 ? 9.039 -38.188 -23.891 1 96.38 422 TYR A N 1
ATOM 3401 C CA . TYR A 1 422 ? 7.66 -37.719 -24 1 96.38 422 TYR A CA 1
ATOM 3402 C C . TYR A 1 422 ? 7.508 -36.688 -25.125 1 96.38 422 TYR A C 1
ATOM 3404 O O . TYR A 1 422 ? 8.5 -36.188 -25.641 1 96.38 422 TYR A O 1
ATOM 3412 N N . ARG A 1 423 ? 6.301 -36.531 -25.562 1 95.75 423 ARG A N 1
ATOM 3413 C CA . ARG A 1 423 ? 5.934 -35.469 -26.5 1 95.75 423 ARG A CA 1
ATOM 3414 C C . ARG A 1 423 ? 4.949 -34.5 -25.875 1 95.75 423 ARG A C 1
ATOM 3416 O O . ARG A 1 423 ? 3.98 -34.906 -25.234 1 95.75 423 ARG A O 1
ATOM 3423 N N . PHE A 1 424 ? 5.227 -33.219 -26 1 96.31 424 PHE A N 1
ATOM 3424 C CA . PHE A 1 424 ? 4.344 -32.156 -25.5 1 96.31 424 PHE A CA 1
ATOM 3425 C C . PHE A 1 424 ? 3.68 -31.422 -26.656 1 96.31 424 PHE A C 1
ATOM 3427 O O . PHE A 1 424 ? 4.363 -30.828 -27.484 1 96.31 424 PHE A O 1
ATOM 3434 N N . ASP A 1 425 ? 2.381 -31.375 -26.734 1 93.38 425 ASP A N 1
ATOM 3435 C CA . ASP A 1 425 ? 1.693 -30.766 -27.875 1 93.38 425 ASP A CA 1
ATOM 3436 C C . ASP A 1 425 ? 1.165 -29.375 -27.516 1 93.38 425 ASP A C 1
ATOM 3438 O O . ASP A 1 425 ? 0.292 -28.844 -28.203 1 93.38 425 ASP A O 1
ATOM 3442 N N . GLY A 1 426 ? 1.571 -28.859 -26.375 1 91.19 426 GLY A N 1
ATOM 3443 C CA . GLY A 1 426 ? 1.134 -27.547 -25.938 1 91.19 426 GLY A CA 1
ATOM 3444 C C . GLY A 1 426 ? 0.135 -27.594 -24.797 1 91.19 426 GLY A C 1
ATOM 3445 O O . GLY A 1 426 ? -0.03 -26.625 -24.062 1 91.19 426 GLY A O 1
ATOM 3446 N N . GLN A 1 427 ? -0.455 -28.781 -24.672 1 92.06 427 GLN A N 1
ATOM 3447 C CA . GLN A 1 427 ? -1.441 -28.969 -23.625 1 92.06 427 GLN A CA 1
ATOM 3448 C C . GLN A 1 427 ? -1.259 -30.297 -22.922 1 92.06 427 GLN A C 1
ATOM 3450 O O . GLN A 1 427 ? -1.467 -30.406 -21.703 1 92.06 427 GLN A O 1
ATOM 3455 N N . ARG A 1 428 ? -1.016 -31.391 -23.75 1 94.75 428 ARG A N 1
ATOM 3456 C CA . ARG A 1 428 ? -0.92 -32.75 -23.203 1 94.75 428 ARG A CA 1
ATOM 3457 C C . ARG A 1 428 ? 0.504 -33.281 -23.312 1 94.75 428 ARG A C 1
ATOM 3459 O O . ARG A 1 428 ? 1.196 -33.031 -24.297 1 94.75 428 ARG A O 1
ATOM 3466 N N . VAL A 1 429 ? 0.914 -33.906 -22.266 1 97.31 429 VAL A N 1
ATOM 3467 C CA . VAL A 1 429 ? 2.164 -34.656 -22.25 1 97.31 429 VAL A CA 1
ATOM 3468 C C . VAL A 1 429 ? 1.886 -36.125 -22.562 1 97.31 429 VAL A C 1
ATOM 3470 O O . VAL A 1 429 ? 1.245 -36.844 -21.781 1 97.31 429 VAL A O 1
ATOM 3473 N N . LEU A 1 430 ? 2.473 -36.562 -23.688 1 97.31 430 LEU A N 1
ATOM 3474 C CA . LEU A 1 430 ? 2.193 -37.906 -24.156 1 97.31 430 LEU A CA 1
ATOM 3475 C C . LEU A 1 430 ? 3.43 -38.812 -24.047 1 97.31 430 LEU A C 1
ATOM 3477 O O . LEU A 1 430 ? 4.535 -38.375 -24.406 1 97.31 430 LEU A O 1
ATOM 3481 N N . ILE A 1 431 ? 3.238 -39.938 -23.469 1 96.69 431 ILE A N 1
ATOM 3482 C CA . ILE A 1 431 ? 4.25 -41 -23.391 1 96.69 431 ILE A CA 1
ATOM 3483 C C . ILE A 1 431 ? 3.742 -42.25 -24.125 1 96.69 431 ILE A C 1
ATOM 3485 O O . ILE A 1 431 ? 2.748 -42.844 -23.703 1 96.69 431 ILE A O 1
ATOM 3489 N N . ASP A 1 432 ? 4.398 -42.625 -25.234 1 94.56 432 ASP A N 1
ATOM 3490 C CA . ASP A 1 432 ? 3.975 -43.75 -26.062 1 94.56 432 ASP A CA 1
ATOM 3491 C C . ASP A 1 432 ? 2.518 -43.594 -26.5 1 94.56 432 ASP A C 1
ATOM 3493 O O . ASP A 1 432 ? 1.732 -44.562 -26.391 1 94.56 432 ASP A O 1
ATOM 3497 N N . GLY A 1 433 ? 2.154 -42.375 -26.703 1 93.31 433 GLY A N 1
ATOM 3498 C CA . GLY A 1 433 ? 0.826 -42.062 -27.219 1 93.31 433 GLY A CA 1
ATOM 3499 C C . GLY A 1 433 ? -0.215 -41.906 -26.125 1 93.31 433 GLY A C 1
ATOM 3500 O O . GLY A 1 433 ? -1.346 -41.5 -26.406 1 93.31 433 GLY A O 1
ATOM 3501 N N . GLU A 1 434 ? 0.15 -42.188 -24.906 1 94.06 434 GLU A N 1
ATOM 3502 C CA . GLU A 1 434 ? -0.78 -42.062 -23.797 1 94.06 434 GLU A CA 1
ATOM 3503 C C . GLU A 1 434 ? -0.537 -40.781 -23 1 94.06 434 GLU A C 1
ATOM 3505 O O . GLU A 1 434 ? 0.612 -40.406 -22.75 1 94.06 434 GLU A O 1
ATOM 3510 N N . ARG A 1 435 ? -1.675 -40.156 -22.656 1 94.56 435 ARG A N 1
ATOM 3511 C CA . ARG A 1 435 ? -1.561 -38.906 -21.906 1 94.56 435 ARG A CA 1
ATOM 3512 C C . ARG A 1 435 ? -1.102 -39.188 -20.469 1 94.56 435 ARG A C 1
ATOM 3514 O O . ARG A 1 435 ? -1.753 -39.906 -19.734 1 94.56 435 ARG A O 1
ATOM 3521 N N . ALA A 1 436 ? -0.053 -38.625 -20.078 1 94.38 436 ALA A N 1
ATOM 3522 C CA . ALA A 1 436 ? 0.445 -38.719 -18.703 1 94.38 436 ALA A CA 1
ATOM 3523 C C . ALA A 1 436 ? 0.033 -37.5 -17.891 1 94.38 436 ALA A C 1
ATOM 3525 O O . ALA A 1 436 ? -0.382 -37.625 -16.734 1 94.38 436 ALA A O 1
ATOM 3526 N N . PHE A 1 437 ? 0.179 -36.281 -18.5 1 92.75 437 PHE A N 1
ATOM 3527 C CA . PHE A 1 437 ? -0.161 -35.031 -17.844 1 92.75 437 PHE A CA 1
ATOM 3528 C C . PHE A 1 437 ? -0.871 -34.094 -18.812 1 92.75 437 PHE A C 1
ATOM 3530 O O . PHE A 1 437 ? -0.876 -34.312 -20.031 1 92.75 437 PHE A O 1
ATOM 3537 N N . SER A 1 438 ? -1.52 -33.156 -18.281 1 89.56 438 SER A N 1
ATOM 3538 C CA . SER A 1 438 ? -1.999 -32 -19.016 1 89.56 438 SER A CA 1
ATOM 3539 C C . SER A 1 438 ? -1.59 -30.703 -18.328 1 89.56 438 SER A C 1
ATOM 3541 O O . SER A 1 438 ? -1.403 -30.672 -17.109 1 89.56 438 SER A O 1
ATOM 3543 N N . VAL A 1 439 ? -1.329 -29.734 -19.125 1 90.62 439 VAL A N 1
ATOM 3544 C CA . VAL A 1 439 ? -1.036 -28.391 -18.625 1 90.62 439 VAL A CA 1
ATOM 3545 C C . VAL A 1 439 ? -2.148 -27.438 -19.047 1 90.62 439 VAL A C 1
ATOM 3547 O O . VAL A 1 439 ? -2.012 -26.703 -20.031 1 90.62 439 VAL A O 1
ATOM 3550 N N . PRO A 1 440 ? -3.186 -27.391 -18.219 1 84.25 440 PRO A N 1
ATOM 3551 C CA . PRO A 1 440 ? -4.285 -26.484 -18.578 1 84.25 440 PRO A CA 1
ATOM 3552 C C . PRO A 1 440 ? -3.867 -25.016 -18.578 1 84.25 440 PRO A C 1
ATOM 3554 O O . PRO A 1 440 ? -3.066 -24.609 -17.734 1 84.25 440 PRO A O 1
ATOM 3557 N N . PRO A 1 441 ? -4.461 -24.234 -19.484 1 81.44 441 PRO A N 1
ATOM 3558 C CA . PRO A 1 441 ? -4.129 -22.797 -19.531 1 81.44 441 PRO A CA 1
ATOM 3559 C C . PRO A 1 441 ? -4.574 -22.047 -18.281 1 81.44 441 PRO A C 1
ATOM 3561 O O . PRO A 1 441 ? -4.098 -20.938 -18.031 1 81.44 441 PRO A O 1
ATOM 3564 N N . THR A 1 442 ? -5.418 -22.609 -17.5 1 78.38 442 THR A N 1
ATOM 3565 C CA . THR A 1 442 ? -5.965 -21.938 -16.312 1 78.38 442 THR A CA 1
ATOM 3566 C C . THR A 1 442 ? -4.891 -21.797 -15.242 1 78.38 442 THR A C 1
ATOM 3568 O O . THR A 1 442 ? -4.5 -20.672 -14.898 1 78.38 442 THR A O 1
ATOM 3571 N N . SER A 1 443 ? -4.258 -22.828 -14.828 1 82.88 443 SER A N 1
ATOM 3572 C CA . SER A 1 443 ? -3.273 -22.766 -13.758 1 82.88 443 SER A CA 1
ATOM 3573 C C . SER A 1 443 ? -1.854 -22.875 -14.305 1 82.88 443 SER A C 1
ATOM 3575 O O . SER A 1 443 ? -0.908 -22.375 -13.688 1 82.88 443 SER A O 1
ATOM 3577 N N . GLY A 1 444 ? -1.764 -23.5 -15.453 1 89.12 444 GLY A N 1
ATOM 3578 C CA . GLY A 1 444 ? -0.443 -23.766 -16 1 89.12 444 GLY A CA 1
ATOM 3579 C C . GLY A 1 444 ? 0.299 -24.859 -15.266 1 89.12 444 GLY A C 1
ATOM 3580 O O . GLY A 1 444 ? 1.473 -25.125 -15.539 1 89.12 444 GLY A O 1
ATOM 3581 N N . LEU A 1 445 ? -0.412 -25.5 -14.32 1 88.31 445 LEU A N 1
ATOM 3582 C CA . LEU A 1 445 ? 0.174 -26.594 -13.539 1 88.31 445 LEU A CA 1
ATOM 3583 C C . LEU A 1 445 ? -0.177 -27.938 -14.156 1 88.31 445 LEU A C 1
ATOM 3585 O O . LEU A 1 445 ? -1.127 -28.047 -14.93 1 88.31 445 LEU A O 1
ATOM 3589 N N . LEU A 1 446 ? 0.663 -28.891 -13.758 1 89.06 446 LEU A N 1
ATOM 3590 C CA . LEU A 1 446 ? 0.423 -30.234 -14.273 1 89.06 446 LEU A CA 1
ATOM 3591 C C . LEU A 1 446 ? -0.806 -30.844 -13.617 1 89.06 446 LEU A C 1
ATOM 3593 O O . LEU A 1 446 ? -0.957 -30.797 -12.398 1 89.06 446 LEU A O 1
ATOM 3597 N N . THR A 1 447 ? -1.71 -31.312 -14.461 1 83.69 447 THR A N 1
ATOM 3598 C CA . THR A 1 447 ? -2.789 -32.188 -14.008 1 83.69 447 THR A CA 1
ATOM 3599 C C . THR A 1 447 ? -2.48 -33.625 -14.336 1 83.69 447 THR A C 1
ATOM 3601 O O . THR A 1 447 ? -1.941 -33.938 -15.398 1 83.69 447 THR A O 1
ATOM 3604 N N . LEU A 1 448 ? -2.805 -34.531 -13.422 1 82.88 448 LEU A N 1
ATOM 3605 C CA . LEU A 1 448 ? -2.283 -35.906 -13.5 1 82.88 448 LEU A CA 1
ATOM 3606 C C . LEU A 1 448 ? -3.324 -36.844 -14.086 1 82.88 448 LEU A C 1
ATOM 3608 O O . LEU A 1 448 ? -4.516 -36.719 -13.797 1 82.88 448 LEU A O 1
ATOM 3612 N N . SER A 1 449 ? -2.857 -37.719 -14.961 1 83.25 449 SER A N 1
ATOM 3613 C CA . SER A 1 449 ? -3.557 -38.938 -15.281 1 83.25 449 SER A CA 1
ATOM 3614 C C . SER A 1 449 ? -3.078 -40.094 -14.391 1 83.25 449 SER A C 1
ATOM 3616 O O . SER A 1 449 ? -2.303 -39.875 -13.453 1 83.25 449 SER A O 1
ATOM 3618 N N . GLN A 1 450 ? -3.572 -41.281 -14.625 1 80.62 450 GLN A N 1
ATOM 3619 C CA . GLN A 1 450 ? -3.066 -42.438 -13.883 1 80.62 450 GLN A CA 1
ATOM 3620 C C . GLN A 1 450 ? -1.577 -42.656 -14.141 1 80.62 450 GLN A C 1
ATOM 3622 O O . GLN A 1 450 ? -0.805 -42.875 -13.203 1 80.62 450 GLN A O 1
ATOM 3627 N N . LEU A 1 451 ? -1.288 -42.562 -15.398 1 87.38 451 LEU A N 1
ATOM 3628 C CA . LEU A 1 451 ? 0.111 -42.75 -15.781 1 87.38 451 LEU A CA 1
ATOM 3629 C C . LEU A 1 451 ? 0.983 -41.688 -15.109 1 87.38 451 LEU A C 1
ATOM 3631 O O . LEU A 1 451 ? 2.074 -42 -14.617 1 87.38 451 LEU A O 1
ATOM 3635 N N . GLY A 1 452 ? 0.52 -40.5 -15.148 1 87.5 452 GLY A N 1
ATOM 3636 C CA . GLY A 1 452 ? 1.233 -39.406 -14.484 1 87.5 452 GLY A CA 1
ATOM 3637 C C . GLY A 1 452 ? 1.399 -39.625 -12.992 1 87.5 452 GLY A C 1
ATOM 3638 O O . GLY A 1 452 ? 2.453 -39.344 -12.43 1 87.5 452 GLY A O 1
ATOM 3639 N N . ALA A 1 453 ? 0.392 -40.188 -12.383 1 83.12 453 ALA A N 1
ATOM 3640 C CA . ALA A 1 453 ? 0.443 -40.469 -10.961 1 83.12 453 ALA A CA 1
ATOM 3641 C C . ALA A 1 453 ? 1.504 -41.531 -10.656 1 83.12 453 ALA A C 1
ATOM 3643 O O . ALA A 1 453 ? 2.217 -41.438 -9.656 1 83.12 453 ALA A O 1
ATOM 3644 N N . GLU A 1 454 ? 1.551 -42.469 -11.461 1 84.25 454 GLU A N 1
ATOM 3645 C CA . GLU A 1 454 ? 2.551 -43.5 -11.305 1 84.25 454 GLU A CA 1
ATOM 3646 C C . GLU A 1 454 ? 3.965 -42.938 -11.422 1 84.25 454 GLU A C 1
ATOM 3648 O O . GLU A 1 454 ? 4.863 -43.344 -10.68 1 84.25 454 GLU A O 1
ATOM 3653 N N . LEU A 1 455 ? 4.094 -42.094 -12.383 1 87.94 455 LEU A N 1
ATOM 3654 C CA . LEU A 1 455 ? 5.391 -41.438 -12.555 1 87.94 455 LEU A CA 1
ATOM 3655 C C . LEU A 1 455 ? 5.77 -40.656 -11.312 1 87.94 455 LEU A C 1
ATOM 3657 O O . LEU A 1 455 ? 6.934 -40.656 -10.898 1 87.94 455 LEU A O 1
ATOM 3661 N N . CYS A 1 456 ? 4.809 -40 -10.727 1 85.31 456 CYS A N 1
ATOM 3662 C CA . CYS A 1 456 ? 5.047 -39.219 -9.516 1 85.31 456 CYS A CA 1
ATOM 3663 C C . CYS A 1 456 ? 5.465 -40.125 -8.359 1 85.31 456 CYS A C 1
ATOM 3665 O O . CYS A 1 456 ? 6.375 -39.781 -7.605 1 85.31 456 CYS A O 1
ATOM 3667 N N . VAL A 1 457 ? 4.809 -41.219 -8.234 1 81.12 457 VAL A N 1
ATOM 3668 C CA . VAL A 1 457 ? 5.133 -42.188 -7.184 1 81.12 457 VAL A CA 1
ATOM 3669 C C . VAL A 1 457 ? 6.547 -42.719 -7.387 1 81.12 457 VAL A C 1
ATOM 3671 O O . VAL A 1 457 ? 7.332 -42.781 -6.438 1 81.12 457 VAL A O 1
ATOM 3674 N N . SER A 1 458 ? 6.789 -43.031 -8.609 1 85.44 458 SER A N 1
ATOM 3675 C CA . SER A 1 458 ? 8.102 -43.594 -8.93 1 85.44 458 SER A CA 1
ATOM 3676 C C . SER A 1 458 ? 9.211 -42.594 -8.664 1 85.44 458 SER A C 1
ATOM 3678 O O . SER A 1 458 ? 10.328 -42.969 -8.305 1 85.44 458 SER A O 1
ATOM 3680 N N . SER A 1 459 ? 8.891 -41.312 -8.867 1 85.38 459 SER A N 1
ATOM 3681 C CA . SER A 1 459 ? 9.859 -40.25 -8.672 1 85.38 459 SER A CA 1
ATOM 3682 C C . SER A 1 459 ? 9.891 -39.812 -7.219 1 85.38 459 SER A C 1
ATOM 3684 O O . SER A 1 459 ? 10.531 -38.812 -6.891 1 85.38 459 SER A O 1
ATOM 3686 N N . ARG A 1 460 ? 9.078 -40.469 -6.297 1 80.94 460 ARG A N 1
ATOM 3687 C CA . ARG A 1 460 ? 9.039 -40.25 -4.852 1 80.94 460 ARG A CA 1
ATOM 3688 C C . ARG A 1 460 ? 8.562 -38.844 -4.523 1 80.94 460 ARG A C 1
ATOM 3690 O O . ARG A 1 460 ? 9.133 -38.156 -3.656 1 80.94 460 ARG A O 1
ATOM 3697 N N . VAL A 1 461 ? 7.727 -38.438 -5.359 1 75 461 VAL A N 1
ATOM 3698 C CA . VAL A 1 461 ? 7.023 -37.219 -4.961 1 75 461 VAL A CA 1
ATOM 3699 C C . VAL A 1 461 ? 6.281 -37.469 -3.646 1 75 461 VAL A C 1
ATOM 3701 O O . VAL A 1 461 ? 5.551 -38.438 -3.51 1 75 461 VAL A O 1
ATOM 3704 N N . PRO A 1 462 ? 6.762 -36.719 -2.65 1 63.59 462 PRO A N 1
ATOM 3705 C CA . PRO A 1 462 ? 6.129 -36.969 -1.353 1 63.59 462 PRO A CA 1
ATOM 3706 C C . PRO A 1 462 ? 4.605 -36.969 -1.43 1 63.59 462 PRO A C 1
ATOM 3708 O O . PRO A 1 462 ? 4.012 -36.094 -2.066 1 63.59 462 PRO A O 1
ATOM 3711 N N . PRO A 1 463 ? 4.141 -38.125 -0.789 1 51.59 463 PRO A N 1
ATOM 3712 C CA . PRO A 1 463 ? 2.68 -38.188 -0.805 1 51.59 463 PRO A CA 1
ATOM 3713 C C . PRO A 1 463 ? 2.035 -37.219 0.156 1 51.59 463 PRO A C 1
ATOM 3715 O O . PRO A 1 463 ? 2.676 -36.75 1.113 1 51.59 463 PRO A O 1
ATOM 3718 N N . ILE A 1 464 ? 1.007 -36.75 -0.164 1 47.88 464 ILE A N 1
ATOM 3719 C CA . ILE A 1 464 ? 0.24 -35.906 0.756 1 47.88 464 ILE A CA 1
ATOM 3720 C C . ILE A 1 464 ? -0.407 -36.781 1.827 1 47.88 464 ILE A C 1
ATOM 3722 O O . ILE A 1 464 ? -0.938 -37.844 1.523 1 47.88 464 ILE A O 1
ATOM 3726 N N . HIS A 1 465 ? 0.091 -36.75 3.195 1 39.25 465 HIS A N 1
ATOM 3727 C CA . HIS A 1 465 ? -0.454 -37.531 4.301 1 39.25 465 HIS A CA 1
ATOM 3728 C C . HIS A 1 465 ? -1.832 -37.031 4.707 1 39.25 465 HIS A C 1
ATOM 3730 O O . HIS A 1 465 ? -2.033 -35.844 4.859 1 39.25 465 HIS A O 1
ATOM 3736 N N . ALA A 1 466 ? -2.801 -37.844 4.473 1 37.69 466 ALA A N 1
ATOM 3737 C CA . ALA A 1 466 ? -4.121 -37.531 5.027 1 37.69 466 ALA A CA 1
ATOM 3738 C C . ALA A 1 466 ? -4.191 -37.938 6.5 1 37.69 466 ALA A C 1
ATOM 3740 O O . ALA A 1 466 ? -3.545 -38.906 6.926 1 37.69 466 ALA A O 1
ATOM 3741 N N . GLU A 1 467 ? -4.254 -37.219 7.449 1 35.41 467 GLU A N 1
ATOM 3742 C CA . GLU A 1 467 ? -4.402 -37.594 8.852 1 35.41 467 GLU A CA 1
ATOM 3743 C C . GLU A 1 467 ? -5.391 -38.75 9.016 1 35.41 467 GLU A C 1
ATOM 3745 O O . GLU A 1 467 ? -6.375 -38.844 8.273 1 35.41 467 GLU A O 1
ATOM 3750 N N . GLU A 1 468 ? -5.055 -39.969 9.68 1 35.41 468 GLU A N 1
ATOM 3751 C CA . GLU A 1 468 ? -5.711 -41.219 9.961 1 35.41 468 GLU A CA 1
ATOM 3752 C C . GLU A 1 468 ? -7.156 -41.031 10.414 1 35.41 468 GLU A C 1
ATOM 3754 O O . GLU A 1 468 ? -8.031 -41.844 10.117 1 35.41 468 GLU A O 1
ATOM 3759 N N . GLY A 1 469 ? -7.527 -40.188 11.422 1 34.75 469 GLY A N 1
ATOM 3760 C CA . GLY A 1 469 ? -8.75 -40.312 12.195 1 34.75 469 GLY A CA 1
ATOM 3761 C C . GLY A 1 469 ? -10.008 -40.188 11.352 1 34.75 469 GLY A C 1
ATOM 3762 O O . GLY A 1 469 ? -11.125 -40.219 11.867 1 34.75 469 GLY A O 1
ATOM 3763 N N . THR A 1 470 ? -10.125 -39.406 10.43 1 32.25 470 THR A N 1
ATOM 3764 C CA . THR A 1 470 ? -11.438 -39.344 9.781 1 32.25 470 THR A CA 1
ATOM 3765 C C . THR A 1 470 ? -11.703 -40.625 8.984 1 32.25 470 THR A C 1
ATOM 3767 O O . THR A 1 470 ? -10.906 -41 8.117 1 32.25 470 THR A O 1
ATOM 3770 N N . LYS A 1 471 ? -12.203 -41.594 9.711 1 33.44 471 LYS A N 1
ATOM 3771 C CA . LYS A 1 471 ? -12.805 -42.75 9.039 1 33.44 471 LYS A CA 1
ATOM 3772 C C . LYS A 1 471 ? -13.336 -42.375 7.66 1 33.44 471 LYS A C 1
ATOM 3774 O O . LYS A 1 471 ? -14 -41.344 7.504 1 33.44 471 LYS A O 1
ATOM 3779 N N . ALA A 1 472 ? -12.727 -42.719 6.645 1 34.56 472 ALA A N 1
ATOM 3780 C CA . ALA A 1 472 ? -13.109 -42.562 5.242 1 34.56 472 ALA A CA 1
ATOM 3781 C C . ALA A 1 472 ? -14.578 -42.906 5.027 1 34.56 472 ALA A C 1
ATOM 3783 O O . ALA A 1 472 ? -14.922 -44.062 4.812 1 34.56 472 ALA A O 1
ATOM 3784 N N . GLU A 1 473 ? -15.523 -42.594 5.953 1 33.22 473 GLU A N 1
ATOM 3785 C CA . GLU A 1 473 ? -16.859 -42.812 5.395 1 33.22 473 GLU A CA 1
ATOM 3786 C C . GLU A 1 473 ? -16.969 -42.281 3.975 1 33.22 473 GLU A C 1
ATOM 3788 O O . GLU A 1 473 ? -16.219 -41.375 3.59 1 33.22 473 GLU A O 1
ATOM 3793 N N . MET A 1 474 ? -17.609 -43.031 3.053 1 32.72 474 MET A N 1
ATOM 3794 C CA . MET A 1 474 ? -18.047 -42.562 1.742 1 32.72 474 MET A CA 1
ATOM 3795 C C . MET A 1 474 ? -18.5 -41.094 1.815 1 32.72 474 MET A C 1
ATOM 3797 O O . MET A 1 474 ? -19.391 -40.781 2.598 1 32.72 474 MET A O 1
ATOM 3801 N N . VAL A 1 475 ? -17.719 -40.156 2.014 1 34.34 475 VAL A N 1
ATOM 3802 C CA . VAL A 1 475 ? -18.312 -38.844 2.031 1 34.34 475 VAL A CA 1
ATOM 3803 C C . VAL A 1 475 ? -18.578 -38.375 0.603 1 34.34 475 VAL A C 1
ATOM 3805 O O . VAL A 1 475 ? -17.781 -38.625 -0.3 1 34.34 475 VAL A O 1
ATOM 3808 N N . ASP A 1 476 ? -19.75 -38.25 0.177 1 34.91 476 ASP A N 1
ATOM 3809 C CA . ASP A 1 476 ? -20.156 -37.5 -1.016 1 34.91 476 ASP A CA 1
ATOM 3810 C C . ASP A 1 476 ? -19.5 -36.125 -1.059 1 34.91 476 ASP A C 1
ATOM 3812 O O . ASP A 1 476 ? -19.656 -35.312 -0.135 1 34.91 476 ASP A O 1
ATOM 3816 N N . VAL A 1 477 ? -18.281 -36.062 -1.568 1 38.62 477 VAL A N 1
ATOM 3817 C CA . VAL A 1 477 ? -17.672 -34.75 -1.7 1 38.62 477 VAL A CA 1
ATOM 3818 C C . VAL A 1 477 ? -18.359 -33.969 -2.818 1 38.62 477 VAL A C 1
ATOM 3820 O O . VAL A 1 477 ? -18.328 -34.375 -3.982 1 38.62 477 VAL A O 1
ATOM 3823 N N . PRO A 1 478 ? -19.297 -33.156 -2.527 1 38.47 478 PRO A N 1
ATOM 3824 C CA . PRO A 1 478 ? -19.828 -32.344 -3.637 1 38.47 478 PRO A CA 1
ATOM 3825 C C . PRO A 1 478 ? -18.734 -31.734 -4.496 1 38.47 478 PRO A C 1
ATOM 3827 O O . PRO A 1 478 ? -17.625 -31.5 -4.016 1 38.47 478 PRO A O 1
ATOM 3830 N N . GLU A 1 479 ? -18.891 -31.766 -5.895 1 39.97 479 GLU A N 1
ATOM 3831 C CA . GLU A 1 479 ? -17.938 -31.203 -6.852 1 39.97 479 GLU A CA 1
ATOM 3832 C C . GLU A 1 479 ? -17.328 -29.906 -6.32 1 39.97 479 GLU A C 1
ATOM 3834 O O . GLU A 1 479 ? -16.156 -29.609 -6.586 1 39.97 479 GLU A O 1
ATOM 3839 N N . ASP A 1 480 ? -18.141 -29.203 -5.699 1 36.81 480 ASP A N 1
ATOM 3840 C CA . ASP A 1 480 ? -17.797 -27.844 -5.281 1 36.81 480 ASP A CA 1
ATOM 3841 C C . ASP A 1 480 ? -16.922 -27.859 -4.031 1 36.81 480 ASP A C 1
ATOM 3843 O O . ASP A 1 480 ? -16.406 -26.812 -3.617 1 36.81 480 ASP A O 1
ATOM 3847 N N . VAL A 1 481 ? -16.984 -28.906 -3.291 1 38.22 481 VAL A N 1
ATOM 3848 C CA . VAL A 1 481 ? -16.359 -28.875 -1.975 1 38.22 481 VAL A CA 1
ATOM 3849 C C . VAL A 1 481 ? -14.852 -29.031 -2.123 1 38.22 481 VAL A C 1
ATOM 3851 O O . VAL A 1 481 ? -14.094 -28.688 -1.208 1 38.22 481 VAL A O 1
ATOM 3854 N N . LEU A 1 482 ? -14.375 -30.094 -2.938 1 38.03 482 LEU A N 1
ATOM 3855 C CA . LEU A 1 482 ? -12.922 -30.062 -3.074 1 38.03 482 LEU A CA 1
ATOM 3856 C C . LEU A 1 482 ? -12.477 -28.844 -3.871 1 38.03 482 LEU A C 1
ATOM 3858 O O . LEU A 1 482 ? -12.414 -28.891 -5.102 1 38.03 482 LEU A O 1
ATOM 3862 N N . PRO A 1 483 ? -12.57 -27.734 -3.402 1 35.44 483 PRO A N 1
ATOM 3863 C CA . PRO A 1 483 ? -12.25 -26.516 -4.129 1 35.44 483 PRO A CA 1
ATOM 3864 C C . PRO A 1 483 ? -10.812 -26.484 -4.652 1 35.44 483 PRO A C 1
ATOM 3866 O O . PRO A 1 483 ? -9.898 -26.938 -3.963 1 35.44 483 PRO A O 1
ATOM 3869 N N . GLY A 1 484 ? -10.633 -26.172 -6.02 1 36.53 484 GLY A N 1
ATOM 3870 C CA . GLY A 1 484 ? -9.43 -26.125 -6.84 1 36.53 484 GLY A CA 1
ATOM 3871 C C . GLY A 1 484 ? -9.164 -27.406 -7.605 1 36.53 484 GLY A C 1
ATOM 3872 O O . GLY A 1 484 ? -8.203 -27.484 -8.359 1 36.53 484 GLY A O 1
ATOM 3873 N N . PHE A 1 485 ? -9.719 -28.422 -7.137 1 38.47 485 PHE A N 1
ATOM 3874 C CA . PHE A 1 485 ? -9.57 -29.609 -7.973 1 38.47 485 PHE A CA 1
ATOM 3875 C C . PHE A 1 485 ? -10.516 -29.547 -9.164 1 38.47 485 PHE A C 1
ATOM 3877 O O . PHE A 1 485 ? -11.703 -29.266 -9 1 38.47 485 PHE A O 1
ATOM 3884 N N . HIS A 1 486 ? -10.039 -29.047 -10.266 1 37.19 486 HIS A N 1
ATOM 3885 C CA . HIS A 1 486 ? -10.758 -29.219 -11.523 1 37.19 486 HIS A CA 1
ATOM 3886 C C . HIS A 1 486 ? -11.008 -30.703 -11.812 1 37.19 486 HIS A C 1
ATOM 3888 O O . HIS A 1 486 ? -10.07 -31.5 -11.852 1 37.19 486 HIS A O 1
ATOM 3894 N N . TRP A 1 487 ? -12.195 -31.109 -11.531 1 39.44 487 TRP A N 1
ATOM 3895 C CA . TRP A 1 487 ? -12.562 -32.469 -11.914 1 39.44 487 TRP A CA 1
ATOM 3896 C C . TRP A 1 487 ? -12.656 -32.594 -13.438 1 39.44 487 TRP A C 1
ATOM 3898 O O . TRP A 1 487 ? -13.211 -31.719 -14.109 1 39.44 487 TRP A O 1
ATOM 3908 N N . PRO A 1 488 ? -11.68 -33.188 -14.031 1 36.56 488 PRO A N 1
ATOM 3909 C CA . PRO A 1 488 ? -11.719 -33.219 -15.492 1 36.56 488 PRO A CA 1
ATOM 3910 C C . PRO A 1 488 ? -13.109 -33.562 -16.031 1 36.56 488 PRO A C 1
ATOM 3912 O O . PRO A 1 488 ? -13.398 -33.312 -17.203 1 36.56 488 PRO A O 1
ATOM 3915 N N . VAL A 1 489 ? -13.922 -34.625 -15.555 1 34.56 489 VAL A N 1
ATOM 3916 C CA . VAL A 1 489 ? -15.141 -35.094 -16.203 1 34.56 489 VAL A CA 1
ATOM 3917 C C . VAL A 1 489 ? -16.359 -34.562 -15.445 1 34.56 489 VAL A C 1
ATOM 3919 O O . VAL A 1 489 ? -16.312 -34.344 -14.234 1 34.56 489 VAL A O 1
ATOM 3922 N N . ASP A 1 490 ? -17.266 -33.844 -16.094 1 39.12 490 ASP A N 1
ATOM 3923 C CA . ASP A 1 490 ? -18.641 -33.594 -15.664 1 39.12 490 ASP A CA 1
ATOM 3924 C C . ASP A 1 490 ? -19.266 -34.844 -15.031 1 39.12 490 ASP A C 1
ATOM 3926 O O . ASP A 1 490 ? -19.547 -35.812 -15.727 1 39.12 490 ASP A O 1
ATOM 3930 N N . LEU A 1 491 ? -18.953 -35.281 -13.805 1 42.97 491 LEU A N 1
ATOM 3931 C CA . LEU A 1 491 ? -19.422 -36.562 -13.25 1 42.97 491 LEU A CA 1
ATOM 3932 C C . LEU A 1 491 ? -20.938 -36.531 -13.094 1 42.97 491 LEU A C 1
ATOM 3934 O O . LEU A 1 491 ? -21.547 -37.562 -12.797 1 42.97 491 LEU A O 1
ATOM 3938 N N . GLY A 1 492 ? -21.781 -35.719 -13.766 1 41.34 492 GLY A N 1
ATOM 3939 C CA . GLY A 1 492 ? -23.219 -35.656 -13.578 1 41.34 492 GLY A CA 1
ATOM 3940 C C . GLY A 1 492 ? -23.656 -35.969 -12.156 1 41.34 492 GLY A C 1
ATOM 3941 O O . GLY A 1 492 ? -22.969 -35.594 -11.203 1 41.34 492 GLY A O 1
ATOM 3942 N N . ASP A 1 493 ? -24.828 -36.562 -11.859 1 41.31 493 ASP A N 1
ATOM 3943 C CA . ASP A 1 493 ? -25.422 -37.031 -10.617 1 41.31 493 ASP A CA 1
ATOM 3944 C C . ASP A 1 493 ? -24.75 -38.312 -10.133 1 41.31 493 ASP A C 1
ATOM 3946 O O . ASP A 1 493 ? -25.203 -38.938 -9.18 1 41.31 493 ASP A O 1
ATOM 3950 N N . GLU A 1 494 ? -23.828 -38.906 -10.906 1 39.62 494 GLU A N 1
ATOM 3951 C CA . GLU A 1 494 ? -23.266 -40.188 -10.57 1 39.62 494 GLU A CA 1
ATOM 3952 C C . GLU A 1 494 ? -22.172 -40.062 -9.516 1 39.62 494 GLU A C 1
ATOM 3954 O O . GLU A 1 494 ? -21.375 -39.125 -9.555 1 39.62 494 GLU A O 1
ATOM 3959 N N . ILE A 1 495 ? -22.391 -40.594 -8.305 1 42.38 495 ILE A N 1
ATOM 3960 C CA . ILE A 1 495 ? -21.406 -40.719 -7.238 1 42.38 495 ILE A CA 1
ATOM 3961 C C . ILE A 1 495 ? -20.281 -41.656 -7.68 1 42.38 495 ILE A C 1
ATOM 3963 O O . ILE A 1 495 ? -20.516 -42.812 -8.055 1 42.38 495 ILE A O 1
ATOM 3967 N N . ARG A 1 496 ? -19.234 -41.188 -8.359 1 42.81 496 ARG A N 1
ATOM 3968 C CA . ARG A 1 496 ? -18.141 -42.094 -8.703 1 42.81 496 ARG A CA 1
ATOM 3969 C C . ARG A 1 496 ? -17.078 -42.125 -7.602 1 42.81 496 ARG A C 1
ATOM 3971 O O . ARG A 1 496 ? -16.844 -41.094 -6.957 1 42.81 496 ARG A O 1
ATOM 3978 N N . PRO A 1 497 ? -16.672 -43.281 -7.266 1 40.03 497 PRO A N 1
ATOM 3979 C CA . PRO A 1 497 ? -15.555 -43.344 -6.32 1 40.03 497 PRO A CA 1
ATOM 3980 C C . PRO A 1 497 ? -14.312 -42.625 -6.824 1 40.03 497 PRO A C 1
ATOM 3982 O O . PRO A 1 497 ? -13.977 -42.719 -8.008 1 40.03 497 PRO A O 1
ATOM 3985 N N . CYS A 1 498 ? -14.078 -41.344 -6.535 1 42 498 CYS A N 1
ATOM 3986 C CA . CYS A 1 498 ? -12.852 -40.656 -6.918 1 42 498 CYS A CA 1
ATOM 3987 C C . CYS A 1 498 ? -11.773 -40.844 -5.852 1 42 498 CYS A C 1
ATOM 3989 O O . CYS A 1 498 ? -12.086 -40.969 -4.664 1 42 498 CYS A O 1
ATOM 3991 N N . ARG A 1 499 ? -10.602 -41.312 -6.27 1 38.56 499 ARG A N 1
ATOM 3992 C CA . ARG A 1 499 ? -9.414 -41.281 -5.418 1 38.56 499 ARG A CA 1
ATOM 3993 C C . ARG A 1 499 ? -8.766 -39.906 -5.469 1 38.56 499 ARG A C 1
ATOM 3995 O O . ARG A 1 499 ? -8.414 -39.406 -6.547 1 38.56 499 ARG A O 1
ATOM 4002 N N . VAL A 1 500 ? -9.133 -39 -4.633 1 43.31 500 VAL A N 1
ATOM 4003 C CA . VAL A 1 500 ? -8.516 -37.688 -4.543 1 43.31 500 VAL A CA 1
ATOM 4004 C C . VAL A 1 500 ? -7.102 -37.812 -3.988 1 43.31 500 VAL A C 1
ATOM 4006 O O . VAL A 1 500 ? -6.902 -38.344 -2.902 1 43.31 500 VAL A O 1
ATOM 4009 N N . ILE A 1 501 ? -6.16 -37.688 -4.906 1 40.09 501 ILE A N 1
ATOM 4010 C CA . ILE A 1 501 ? -4.75 -37.625 -4.543 1 40.09 501 ILE A CA 1
ATOM 4011 C C . ILE A 1 501 ? -4.352 -36.156 -4.32 1 40.09 501 ILE A C 1
ATOM 4013 O O . ILE A 1 501 ? -4.426 -35.344 -5.238 1 40.09 501 ILE A O 1
ATOM 4017 N N . ALA A 1 502 ? -4.531 -35.562 -3.25 1 43.56 502 ALA A N 1
ATOM 4018 C CA . ALA A 1 502 ? -4.141 -34.188 -2.965 1 43.56 502 ALA A CA 1
ATOM 4019 C C . ALA A 1 502 ? -2.639 -34.062 -2.732 1 43.56 502 ALA A C 1
ATOM 4021 O O . ALA A 1 502 ? -2.041 -34.938 -2.076 1 43.56 502 ALA A O 1
ATOM 4022 N N . ARG A 1 503 ? -1.987 -33.406 -3.705 1 41.06 503 ARG A N 1
ATOM 4023 C CA . ARG A 1 503 ? -0.582 -33.156 -3.404 1 41.06 503 ARG A CA 1
ATOM 4024 C C . ARG A 1 503 ? -0.434 -32.344 -2.107 1 41.06 503 ARG A C 1
ATOM 4026 O O . ARG A 1 503 ? -1.264 -31.5 -1.796 1 41.06 503 ARG A O 1
ATOM 4033 N N . PRO A 1 504 ? 0.379 -32.812 -1.343 1 38.97 504 PRO A N 1
ATOM 4034 C CA . PRO A 1 504 ? 0.581 -32.125 -0.063 1 38.97 504 PRO A CA 1
ATOM 4035 C C . PRO A 1 504 ? 0.63 -30.609 -0.208 1 38.97 504 PRO A C 1
ATOM 4037 O O . PRO A 1 504 ? 0.094 -29.891 0.637 1 38.97 504 PRO A O 1
ATOM 4040 N N . GLU A 1 505 ? 1.215 -30.141 -1.241 1 38.28 505 GLU A N 1
ATOM 4041 C CA . GLU A 1 505 ? 1.478 -28.703 -1.406 1 38.28 505 GLU A CA 1
ATOM 4042 C C . GLU A 1 505 ? 0.214 -27.953 -1.816 1 38.28 505 GLU A C 1
ATOM 4044 O O . GLU A 1 505 ? 0.113 -26.75 -1.617 1 38.28 505 GLU A O 1
ATOM 4049 N N . ASP A 1 506 ? -0.587 -28.578 -2.531 1 38.06 506 ASP A N 1
ATOM 4050 C CA . ASP A 1 506 ? -1.804 -27.953 -3.041 1 38.06 506 ASP A CA 1
ATOM 4051 C C . ASP A 1 506 ? -2.986 -28.203 -2.109 1 38.06 506 ASP A C 1
ATOM 4053 O O . ASP A 1 506 ? -4.113 -27.797 -2.4 1 38.06 506 ASP A O 1
ATOM 4057 N N . VAL A 1 507 ? -2.842 -29.172 -1.295 1 38.12 507 VAL A N 1
ATOM 4058 C CA . VAL A 1 507 ? -3.852 -29.5 -0.292 1 38.12 507 VAL A CA 1
ATOM 4059 C C . VAL A 1 507 ? -3.732 -28.531 0.887 1 38.12 507 VAL A C 1
ATOM 4061 O O . VAL A 1 507 ? -2.664 -28.406 1.49 1 38.12 507 VAL A O 1
ATOM 4064 N N . PRO A 1 508 ? -4.547 -27.594 0.781 1 38 508 PRO A N 1
ATOM 4065 C CA . PRO A 1 508 ? -4.41 -26.859 2.037 1 38 508 PRO A CA 1
ATOM 4066 C C . PRO A 1 508 ? -4.223 -27.766 3.244 1 38 508 PRO A C 1
ATOM 4068 O O . PRO A 1 508 ? -4.73 -28.891 3.258 1 38 508 PRO A O 1
ATOM 4071 N N . PRO A 1 509 ? -3.156 -27.625 3.881 1 32.88 509 PRO A N 1
ATOM 4072 C CA . PRO A 1 509 ? -2.889 -28.562 4.969 1 32.88 509 PRO A CA 1
ATOM 4073 C C . PRO A 1 509 ? -4.164 -29.156 5.566 1 32.88 509 PRO A C 1
ATOM 4075 O O . PRO A 1 509 ? -4.172 -30.328 5.977 1 32.88 509 PRO A O 1
ATOM 4078 N N . ASP A 1 510 ? -5.109 -28.297 5.855 1 31.64 510 ASP A N 1
ATOM 4079 C CA . ASP A 1 510 ? -6.254 -28.828 6.586 1 31.64 510 ASP A CA 1
ATOM 4080 C C . ASP A 1 510 ? -7.27 -29.453 5.633 1 31.64 510 ASP A C 1
ATOM 4082 O O . ASP A 1 510 ? -8.438 -29.641 5.996 1 31.64 510 ASP A O 1
ATOM 4086 N N . THR A 1 511 ? -6.754 -29.609 4.398 1 32.41 511 THR A N 1
ATOM 4087 C CA . THR A 1 511 ? -7.734 -30.203 3.496 1 32.41 511 THR A CA 1
ATOM 4088 C C . THR A 1 511 ? -7.867 -31.703 3.75 1 32.41 511 THR A C 1
ATOM 4090 O O . THR A 1 511 ? -6.863 -32.406 3.891 1 32.41 511 THR A O 1
ATOM 4093 N N . THR A 1 512 ? -8.945 -32.031 4.254 1 30.69 512 THR A N 1
ATOM 4094 C CA . THR A 1 512 ? -9.352 -33.438 4.348 1 30.69 512 THR A CA 1
ATOM 4095 C C . THR A 1 512 ? -9.359 -34.094 2.969 1 30.69 512 THR A C 1
ATOM 4097 O O . THR A 1 512 ? -9.984 -33.594 2.039 1 30.69 512 THR A O 1
ATOM 4100 N N . VAL A 1 513 ? -8.227 -34.719 2.625 1 30.66 513 VAL A N 1
ATOM 4101 C CA . VAL A 1 513 ? -8.141 -35.5 1.399 1 30.66 513 VAL A CA 1
ATOM 4102 C C . VAL A 1 513 ? -9.266 -36.531 1.371 1 30.66 513 VAL A C 1
ATOM 4104 O O . VAL A 1 513 ? -9.43 -37.312 2.314 1 30.66 513 VAL A O 1
ATOM 4107 N N . ILE A 1 514 ? -10.359 -36.188 0.75 1 30.17 514 ILE A N 1
ATOM 4108 C CA . ILE A 1 514 ? -11.398 -37.188 0.549 1 30.17 514 ILE A CA 1
ATOM 4109 C C . ILE A 1 514 ? -10.93 -38.219 -0.474 1 30.17 514 ILE A C 1
ATOM 4111 O O . ILE A 1 514 ? -10.477 -37.875 -1.562 1 30.17 514 ILE A O 1
ATOM 4115 N N . GLU A 1 515 ? -10.227 -39.344 -0.02 1 27.77 515 GLU A N 1
ATOM 4116 C CA . GLU A 1 515 ? -9.93 -40.5 -0.861 1 27.77 515 GLU A CA 1
ATOM 4117 C C . GLU A 1 515 ? -11.172 -40.938 -1.626 1 27.77 515 GLU A C 1
ATOM 4119 O O . GLU A 1 515 ? -12.234 -41.156 -1.032 1 27.77 515 GLU A O 1
ATOM 4124 N N . THR A 1 516 ? -11.375 -40.438 -2.816 1 26.62 516 THR A N 1
ATOM 4125 C CA . THR A 1 516 ? -12.383 -41.062 -3.674 1 26.62 516 THR A CA 1
ATOM 4126 C C . THR A 1 516 ? -11.984 -42.5 -4.039 1 26.62 516 THR A C 1
ATOM 4128 O O . THR A 1 516 ? -10.852 -42.75 -4.445 1 26.62 516 THR A O 1
ATOM 4131 N N . ARG A 1 517 ? -12.43 -43.625 -3.422 1 27.36 517 ARG A N 1
ATOM 4132 C CA . ARG A 1 517 ? -12.359 -44.969 -3.959 1 27.36 517 ARG A CA 1
ATOM 4133 C C . ARG A 1 517 ? -13.008 -45.062 -5.336 1 27.36 517 ARG A C 1
ATOM 4135 O O . ARG A 1 517 ? -14.109 -44.531 -5.535 1 27.36 517 ARG A O 1
ATOM 4142 N N . MET B 1 1 ? -29.062 32.312 -15.594 1 29.83 1 MET B N 1
ATOM 4143 C CA . MET B 1 1 ? -28.25 32.125 -14.398 1 29.83 1 MET B CA 1
ATOM 4144 C C . MET B 1 1 ? -26.969 31.359 -14.734 1 29.83 1 MET B C 1
ATOM 4146 O O . MET B 1 1 ? -27 30.297 -15.336 1 29.83 1 MET B O 1
ATOM 4150 N N . SER B 1 2 ? -25.906 31.984 -14.836 1 36.94 2 SER B N 1
ATOM 4151 C CA . SER B 1 2 ? -24.609 31.484 -15.258 1 36.94 2 SER B CA 1
ATOM 4152 C C . SER B 1 2 ? -24.156 30.312 -14.398 1 36.94 2 SER B C 1
ATOM 4154 O O . SER B 1 2 ? -24.656 30.125 -13.281 1 36.94 2 SER B O 1
ATOM 4156 N N . VAL B 1 3 ? -23.578 29.312 -15.016 1 41.31 3 VAL B N 1
ATOM 4157 C CA . VAL B 1 3 ? -23.078 28.141 -14.297 1 41.31 3 VAL B CA 1
ATOM 4158 C C . VAL B 1 3 ? -22.484 28.562 -12.953 1 41.31 3 VAL B C 1
ATOM 4160 O O . VAL B 1 3 ? -22.594 27.844 -11.961 1 41.31 3 VAL B O 1
ATOM 4163 N N . ARG B 1 4 ? -22.062 29.844 -12.906 1 45.75 4 ARG B N 1
ATOM 4164 C CA . ARG B 1 4 ? -21.422 30.406 -11.727 1 45.75 4 ARG B CA 1
ATOM 4165 C C . ARG B 1 4 ? -22.422 30.531 -10.57 1 45.75 4 ARG B C 1
ATOM 4167 O O . ARG B 1 4 ? -22.047 30.391 -9.406 1 45.75 4 ARG B O 1
ATOM 4174 N N . ASP B 1 5 ? -23.562 30.797 -11.016 1 47.28 5 ASP B N 1
ATOM 4175 C CA . ASP B 1 5 ? -24.562 31.062 -9.977 1 47.28 5 ASP B CA 1
ATOM 4176 C C . ASP B 1 5 ? -25.047 29.766 -9.328 1 47.28 5 ASP B C 1
ATOM 4178 O O . ASP B 1 5 ? -25.594 29.781 -8.227 1 47.28 5 ASP B O 1
ATOM 4182 N N . LYS B 1 6 ? -24.672 28.766 -10.055 1 49.19 6 LYS B N 1
ATOM 4183 C CA . LYS B 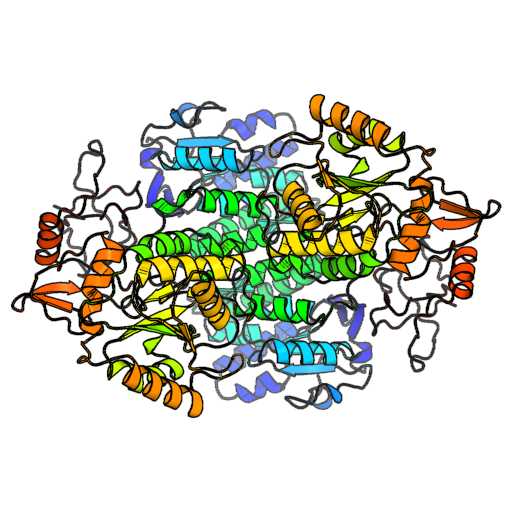1 6 ? -25.297 27.531 -9.602 1 49.19 6 LYS B CA 1
ATOM 4184 C C . LYS B 1 6 ? -24.312 26.656 -8.836 1 49.19 6 LYS B C 1
ATOM 4186 O O . LYS B 1 6 ? -24.719 25.828 -8.016 1 49.19 6 LYS B O 1
ATOM 4191 N N . VAL B 1 7 ? -23.031 26.859 -9.219 1 52.09 7 VAL B N 1
ATOM 4192 C CA . VAL B 1 7 ? -22.031 25.984 -8.586 1 52.09 7 VAL B CA 1
ATOM 4193 C C . VAL B 1 7 ? -21.016 26.844 -7.816 1 52.09 7 VAL B C 1
ATOM 4195 O O . VAL B 1 7 ? -20.438 27.766 -8.375 1 52.09 7 VAL B O 1
ATOM 4198 N N . ARG B 1 8 ? -21.078 26.703 -6.527 1 53.28 8 ARG B N 1
ATOM 4199 C CA . ARG B 1 8 ? -20.109 27.422 -5.699 1 53.28 8 ARG B CA 1
ATOM 4200 C C . ARG B 1 8 ? -19.094 26.469 -5.086 1 53.28 8 ARG B C 1
ATOM 4202 O O . ARG B 1 8 ? -19.453 25.375 -4.629 1 53.28 8 ARG B O 1
ATOM 4209 N N . VAL B 1 9 ? -17.781 26.734 -5.363 1 49.81 9 VAL B N 1
ATOM 4210 C CA . VAL B 1 9 ? -16.734 25.969 -4.711 1 49.81 9 VAL B CA 1
ATOM 4211 C C . VAL B 1 9 ? -16.641 26.359 -3.24 1 49.81 9 VAL B C 1
ATOM 4213 O O . VAL B 1 9 ? -16.469 27.547 -2.918 1 49.81 9 VAL B O 1
ATOM 4216 N N . LEU B 1 10 ? -16.906 25.406 -2.332 1 46.97 10 LEU B N 1
ATOM 4217 C CA . LEU B 1 10 ? -16.906 25.672 -0.896 1 46.97 10 LEU B CA 1
ATOM 4218 C C . LEU B 1 10 ? -15.492 25.531 -0.319 1 46.97 10 LEU B C 1
ATOM 4220 O O . LEU B 1 10 ? -15.117 26.281 0.593 1 46.97 10 LEU B O 1
ATOM 4224 N N . ARG B 1 11 ? -14.805 24.5 -0.698 1 47.53 11 ARG B N 1
ATOM 4225 C CA . ARG B 1 11 ? -13.484 24.172 -0.169 1 47.53 11 ARG B CA 1
ATOM 4226 C C . ARG B 1 11 ? -12.57 23.656 -1.269 1 47.53 11 ARG B C 1
ATOM 4228 O O . ARG B 1 11 ? -13.016 22.938 -2.166 1 47.53 11 ARG B O 1
ATOM 4235 N N . CYS B 1 12 ? -11.477 24.453 -1.252 1 46.12 12 CYS B N 1
ATOM 4236 C CA . CYS B 1 12 ? -10.508 23.984 -2.236 1 46.12 12 CYS B CA 1
ATOM 4237 C C . CYS B 1 12 ? -9.328 23.297 -1.558 1 46.12 12 CYS B C 1
ATOM 4239 O O . CYS B 1 12 ? -8.469 23.953 -0.976 1 46.12 12 CYS B O 1
ATOM 4241 N N . ASP B 1 13 ? -9.406 22.109 -1.274 1 57.22 13 ASP B N 1
ATOM 4242 C CA . ASP B 1 13 ? -8.281 21.281 -0.868 1 57.22 13 ASP B CA 1
ATOM 4243 C C . ASP B 1 13 ? -7.945 20.25 -1.941 1 57.22 13 ASP B C 1
ATOM 4245 O O . ASP B 1 13 ? -8.086 20.516 -3.137 1 57.22 13 ASP B O 1
ATOM 4249 N N . CYS B 1 14 ? -7.336 19.375 -1.614 1 54.28 14 CYS B N 1
ATOM 4250 C CA . CYS B 1 14 ? -7.074 18.344 -2.627 1 54.28 14 CYS B CA 1
ATOM 4251 C C . CYS B 1 14 ? -8.336 18.016 -3.406 1 54.28 14 CYS B C 1
ATOM 4253 O O . CYS B 1 14 ? -8.289 17.812 -4.621 1 54.28 14 CYS B O 1
ATOM 4255 N N . ALA B 1 15 ? -9.477 18.109 -2.691 1 59.66 15 ALA B N 1
ATOM 4256 C CA . ALA B 1 15 ? -10.773 17.953 -3.346 1 59.66 15 ALA B CA 1
ATOM 4257 C C . ALA B 1 15 ? -11.727 19.062 -2.939 1 59.66 15 ALA B C 1
ATOM 4259 O O . ALA B 1 15 ? -11.555 19.688 -1.885 1 59.66 15 ALA B O 1
ATOM 4260 N N . ARG B 1 16 ? -12.602 19.547 -3.92 1 61.38 16 ARG B N 1
ATOM 4261 C CA . ARG B 1 16 ? -13.492 20.672 -3.699 1 61.38 16 ARG B CA 1
ATOM 4262 C C . ARG B 1 16 ? -14.914 20.219 -3.396 1 61.38 16 ARG B C 1
ATOM 4264 O O . ARG B 1 16 ? -15.367 19.203 -3.938 1 61.38 16 ARG B O 1
ATOM 4271 N N . VAL B 1 17 ? -15.414 20.75 -2.357 1 52.34 17 VAL B N 1
ATOM 4272 C CA . VAL B 1 17 ? -16.828 20.547 -2.1 1 52.34 17 VAL B CA 1
ATOM 4273 C C . VAL B 1 17 ? -17.641 21.672 -2.736 1 52.34 17 VAL B C 1
ATOM 4275 O O . VAL B 1 17 ? -17.297 22.859 -2.582 1 52.34 17 VAL B O 1
ATOM 4278 N N . LEU B 1 18 ? -18.547 21.266 -3.623 1 58.38 18 LEU B N 1
ATOM 4279 C CA . LEU B 1 18 ? -19.344 22.266 -4.344 1 58.38 18 LEU B CA 1
ATOM 4280 C C . LEU B 1 18 ? -20.75 22.375 -3.75 1 58.38 18 LEU B C 1
ATOM 4282 O O . LEU B 1 18 ? -21.203 21.469 -3.035 1 58.38 18 LEU B O 1
ATOM 4286 N N . GLU B 1 19 ? -21.188 23.531 -3.666 1 55.75 19 GLU B N 1
ATOM 4287 C CA . GLU B 1 19 ? -22.609 23.75 -3.418 1 55.75 19 GLU B CA 1
ATOM 4288 C C . GLU B 1 19 ? -23.359 24.031 -4.719 1 55.75 19 GLU B C 1
ATOM 4290 O O . GLU B 1 19 ? -22.953 24.875 -5.508 1 55.75 19 GLU B O 1
ATOM 4295 N N . VAL B 1 20 ? -24.25 23.125 -4.996 1 51.53 20 VAL B N 1
ATOM 4296 C CA . VAL B 1 20 ? -25.094 23.328 -6.176 1 51.53 20 VAL B CA 1
ATOM 4297 C C . VAL B 1 20 ? -26.531 23.609 -5.742 1 51.53 20 VAL B C 1
ATOM 4299 O O . VAL B 1 20 ? -27.188 22.75 -5.125 1 51.53 20 VAL B O 1
ATOM 4302 N N . GLU B 1 21 ? -27.016 24.75 -6.055 1 53 21 GLU B N 1
ATOM 4303 C CA . GLU B 1 21 ? -28.375 25.172 -5.734 1 53 21 GLU B CA 1
ATOM 4304 C C . GLU B 1 21 ? -28.688 24.984 -4.254 1 53 21 GLU B C 1
ATOM 4306 O O . GLU B 1 21 ? -29.719 24.422 -3.9 1 53 21 GLU B O 1
ATOM 4311 N N . GLY B 1 22 ? -27.578 25.234 -3.486 1 50.78 22 GLY B N 1
ATOM 4312 C CA . GLY B 1 22 ? -27.781 25.234 -2.045 1 50.78 22 GLY B CA 1
ATOM 4313 C C . GLY B 1 22 ? -27.5 23.875 -1.409 1 50.78 22 GLY B C 1
ATOM 4314 O O . GLY B 1 22 ? -27.562 23.734 -0.187 1 50.78 22 GLY B O 1
ATOM 4315 N N . VAL B 1 23 ? -27.375 22.875 -2.289 1 50.81 23 VAL B N 1
ATOM 4316 C CA . VAL B 1 23 ? -27.109 21.547 -1.751 1 50.81 23 VAL B CA 1
ATOM 4317 C C . VAL B 1 23 ? -25.609 21.25 -1.818 1 50.81 23 VAL B C 1
ATOM 4319 O O . VAL B 1 23 ? -25 21.375 -2.879 1 50.81 23 VAL B O 1
ATOM 4322 N N . GLU B 1 24 ? -25.141 21.203 -0.646 1 49 24 GLU B N 1
ATOM 4323 C CA . GLU B 1 24 ? -23.734 20.812 -0.58 1 49 24 GLU B CA 1
ATOM 4324 C C . GLU B 1 24 ? -23.516 19.438 -1.204 1 49 24 GLU B C 1
ATOM 4326 O O . GLU B 1 24 ? -24.188 18.469 -0.838 1 49 24 GLU B O 1
ATOM 4331 N N . THR B 1 25 ? -23.297 19.5 -2.516 1 47.44 25 THR B N 1
ATOM 4332 C CA . THR B 1 25 ? -23.047 18.203 -3.131 1 47.44 25 THR B CA 1
ATOM 4333 C C . THR B 1 25 ? -21.594 18.078 -3.57 1 47.44 25 THR B C 1
ATOM 4335 O O . THR B 1 25 ? -21.047 19 -4.172 1 47.44 25 THR B O 1
ATOM 4338 N N . PRO B 1 26 ? -20.859 17.328 -2.971 1 43.03 26 PRO B N 1
ATOM 4339 C CA . PRO B 1 26 ? -19.5 17.25 -3.529 1 43.03 26 PRO B CA 1
ATOM 4340 C C . PRO B 1 26 ? -19.5 17.203 -5.055 1 43.03 26 PRO B C 1
ATOM 4342 O O . PRO B 1 26 ? -18.656 17.828 -5.695 1 43.03 26 PRO B O 1
ATOM 4345 N N . ALA B 1 27 ? -20.047 16.047 -5.746 1 46.38 27 ALA B N 1
ATOM 4346 C CA . ALA B 1 27 ? -19.875 15.836 -7.184 1 46.38 27 ALA B CA 1
ATOM 4347 C C . ALA B 1 27 ? -21.219 15.898 -7.902 1 46.38 27 ALA B C 1
ATOM 4349 O O . ALA B 1 27 ? -22 14.938 -7.883 1 46.38 27 ALA B O 1
ATOM 4350 N N . PRO B 1 28 ? -21.656 17.203 -8.133 1 44.56 28 PRO B N 1
ATOM 4351 C CA . PRO B 1 28 ? -22.891 17.219 -8.938 1 44.56 28 PRO B CA 1
ATOM 4352 C C . PRO B 1 28 ? -22.766 16.422 -10.219 1 44.56 28 PRO B C 1
ATOM 4354 O O . PRO B 1 28 ? -21.656 16.234 -10.734 1 44.56 28 PRO B O 1
ATOM 4357 N N . PHE B 1 29 ? -23.719 15.453 -10.43 1 45.12 29 PHE B N 1
ATOM 4358 C CA . PHE B 1 29 ? -23.75 14.602 -11.609 1 45.12 29 PHE B CA 1
ATOM 4359 C C . PHE B 1 29 ? -24.109 15.414 -12.852 1 45.12 29 PHE B C 1
ATOM 4361 O O . PHE B 1 29 ? -24.953 16.297 -12.797 1 45.12 29 PHE B O 1
ATOM 4368 N N . LEU B 1 30 ? -23.094 15.562 -13.797 1 43 30 LEU B N 1
ATOM 4369 C CA . LEU B 1 30 ? -23.406 16.062 -15.133 1 43 30 LEU B CA 1
ATOM 4370 C C . LEU B 1 30 ? -24.203 15.039 -15.93 1 43 30 LEU B C 1
ATOM 4372 O O . LEU B 1 30 ? -23.812 13.875 -16.016 1 43 30 LEU B O 1
ATOM 4376 N N . ILE B 1 31 ? -25.531 15.117 -15.992 1 39.5 31 ILE B N 1
ATOM 4377 C CA . ILE B 1 31 ? -26.172 14.312 -17.031 1 39.5 31 ILE B CA 1
ATOM 4378 C C . ILE B 1 31 ? -25.984 14.984 -18.391 1 39.5 31 ILE B C 1
ATOM 4380 O O . ILE B 1 31 ? -26.484 16.078 -18.625 1 39.5 31 ILE B O 1
ATOM 4384 N N . PRO B 1 32 ? -24.953 14.461 -19.141 1 39.5 32 PRO B N 1
ATOM 4385 C CA . PRO B 1 32 ? -24.828 15.102 -20.453 1 39.5 32 PRO B CA 1
ATOM 4386 C C . PRO B 1 32 ? -26.125 15.07 -21.25 1 39.5 32 PRO B C 1
ATOM 4388 O O . PRO B 1 32 ? -26.875 14.102 -21.172 1 39.5 32 PRO B O 1
ATOM 4391 N N . GLU B 1 33 ? -26.516 16.188 -21.625 1 36.5 33 GLU B N 1
ATOM 4392 C CA . GLU B 1 33 ? -27.672 16.281 -22.5 1 36.5 33 GLU B CA 1
ATOM 4393 C C . GLU B 1 33 ? -27.625 15.219 -23.594 1 36.5 33 GLU B C 1
ATOM 4395 O O . GLU B 1 33 ? -28.672 14.703 -24.016 1 36.5 33 GLU B O 1
ATOM 4400 N N . ARG B 1 34 ? -26.5 14.898 -24.141 1 33.34 34 ARG B N 1
ATOM 4401 C CA . ARG B 1 34 ? -26.375 14.062 -25.328 1 33.34 34 ARG B CA 1
ATOM 4402 C C . ARG B 1 34 ? -26.469 12.586 -24.953 1 33.34 34 ARG B C 1
ATOM 4404 O O . ARG B 1 34 ? -26.281 11.719 -25.812 1 33.34 34 ARG B O 1
ATOM 4411 N N . LEU B 1 35 ? -26.297 12.234 -23.766 1 36.59 35 LEU B N 1
ATOM 4412 C CA . LEU B 1 35 ? -26.547 10.812 -23.594 1 36.59 35 LEU B CA 1
ATOM 4413 C C . LEU B 1 35 ? -27.781 10.383 -24.375 1 36.59 35 LEU B C 1
ATOM 4415 O O . LEU B 1 35 ? -27.922 9.203 -24.719 1 36.59 35 LEU B O 1
ATOM 4419 N N . SER B 1 36 ? -28.594 11.273 -24.594 1 34.5 36 SER B N 1
ATOM 4420 C CA . SER B 1 36 ? -29.844 11.094 -25.328 1 34.5 36 SER B CA 1
ATOM 4421 C C . SER B 1 36 ? -29.578 10.711 -26.781 1 34.5 36 SER B C 1
ATOM 4423 O O . SER B 1 36 ? -30.391 10.008 -27.406 1 34.5 36 SER B O 1
ATOM 4425 N N . VAL B 1 37 ? -28.594 11.289 -27.344 1 31.73 37 VAL B N 1
ATOM 4426 C CA . VAL B 1 37 ? -28.531 11.125 -28.781 1 31.73 37 VAL B CA 1
ATOM 4427 C C . VAL B 1 37 ? -28.016 9.727 -29.125 1 31.73 37 VAL B C 1
ATOM 4429 O O . VAL B 1 37 ? -28.484 9.102 -30.078 1 31.73 37 VAL B O 1
ATOM 4432 N N . ALA B 1 38 ? -26.922 9.375 -28.531 1 34.72 38 ALA B N 1
ATOM 4433 C CA . ALA B 1 38 ? -26.297 8.172 -29.062 1 34.72 38 ALA B CA 1
ATOM 4434 C C . ALA B 1 38 ? -27.203 6.957 -28.891 1 34.72 38 ALA B C 1
ATOM 4436 O O . ALA B 1 38 ? -26.984 5.922 -29.516 1 34.72 38 ALA B O 1
ATOM 4437 N N . VAL B 1 39 ? -27.891 6.934 -27.844 1 40.09 39 VAL B N 1
ATOM 4438 C CA . VAL B 1 39 ? -28.656 5.723 -27.578 1 40.09 39 VAL B CA 1
ATOM 4439 C C . VAL B 1 39 ? -30.031 5.832 -28.219 1 40.09 39 VAL B C 1
ATOM 4441 O O . VAL B 1 39 ? -30.984 5.156 -27.797 1 40.09 39 VAL B O 1
ATOM 4444 N N . GLU B 1 40 ? -30.156 6.699 -28.984 1 37.38 40 GLU B N 1
ATOM 4445 C CA . GLU B 1 40 ? -31.484 6.941 -29.547 1 37.38 40 GLU B CA 1
ATOM 4446 C C . GLU B 1 40 ? -32.062 5.664 -30.141 1 37.38 40 GLU B C 1
ATOM 4448 O O . GLU B 1 40 ? -33.281 5.488 -30.172 1 37.38 40 GLU B O 1
ATOM 4453 N N . ASN B 1 41 ? -31.219 4.836 -30.75 1 41.25 41 ASN B N 1
ATOM 4454 C CA . ASN B 1 41 ? -31.922 3.885 -31.594 1 41.25 41 ASN B CA 1
ATOM 4455 C C . ASN B 1 41 ? -32.344 2.639 -30.812 1 41.25 41 ASN B C 1
ATOM 4457 O O . ASN B 1 41 ? -32.75 1.636 -31.406 1 41.25 41 ASN B O 1
ATOM 4461 N N . VAL B 1 42 ? -32.031 2.549 -29.578 1 50.12 42 VAL B N 1
ATOM 4462 C CA . VAL B 1 42 ? -32.531 1.354 -28.906 1 50.12 42 VAL B CA 1
ATOM 4463 C C . VAL B 1 42 ? -33.562 1.745 -27.859 1 50.12 42 VAL B C 1
ATOM 4465 O O . VAL B 1 42 ? -33.219 2.375 -26.844 1 50.12 42 VAL B O 1
ATOM 4468 N N . PRO B 1 43 ? -34.875 1.485 -28.188 1 55.12 43 PRO B N 1
ATOM 4469 C CA . PRO B 1 43 ? -35.969 1.899 -27.297 1 55.12 43 PRO B CA 1
ATOM 4470 C C . PRO B 1 43 ? -35.656 1.622 -25.828 1 55.12 43 PRO B C 1
ATOM 4472 O O . PRO B 1 43 ? -35.938 2.469 -24.969 1 55.12 43 PRO B O 1
ATOM 4475 N N . GLU B 1 44 ? -35.156 0.445 -25.469 1 61.47 44 GLU B N 1
ATOM 4476 C CA . GLU B 1 44 ? -34.875 0.095 -24.078 1 61.47 44 GLU B CA 1
ATOM 4477 C C . GLU B 1 44 ? -33.906 1.08 -23.453 1 61.47 44 GLU B C 1
ATOM 4479 O O . GLU B 1 44 ? -34.062 1.463 -22.297 1 61.47 44 GLU B O 1
ATOM 4484 N N . VAL B 1 45 ? -33.125 1.529 -24.234 1 71.5 45 VAL B N 1
ATOM 4485 C CA . VAL B 1 45 ? -32.094 2.457 -23.75 1 71.5 45 VAL B CA 1
ATOM 4486 C C . VAL B 1 45 ? -32.719 3.838 -23.547 1 71.5 45 VAL B C 1
ATOM 4488 O O . VAL B 1 45 ? -32.375 4.543 -22.594 1 71.5 45 VAL B O 1
ATOM 4491 N N . ARG B 1 46 ? -33.781 4.059 -24.297 1 69.12 46 ARG B N 1
ATOM 4492 C CA . ARG B 1 46 ? -34.469 5.348 -24.172 1 69.12 46 ARG B CA 1
ATOM 4493 C C . ARG B 1 46 ? -35.188 5.461 -22.844 1 69.12 46 ARG B C 1
ATOM 4495 O O . ARG B 1 46 ? -35.188 6.523 -22.219 1 69.12 46 ARG B O 1
ATOM 4502 N N . GLU B 1 47 ? -35.844 4.422 -22.531 1 76.56 47 GLU B N 1
ATOM 4503 C CA . GLU B 1 47 ? -36.562 4.426 -21.266 1 76.56 47 GLU B CA 1
ATOM 4504 C C . GLU B 1 47 ? -35.625 4.574 -20.078 1 76.56 47 GLU B C 1
ATOM 4506 O O . GLU B 1 47 ? -35.938 5.273 -19.109 1 76.56 47 GLU B O 1
ATOM 4511 N N . LEU B 1 48 ? -34.562 3.936 -20.156 1 78.06 48 LEU B N 1
ATOM 4512 C CA . LEU B 1 48 ? -33.562 4.016 -19.078 1 78.06 48 LEU B CA 1
ATOM 4513 C C . LEU B 1 48 ? -33 5.426 -18.984 1 78.06 48 LEU B C 1
ATOM 4515 O O . LEU B 1 48 ? -32.781 5.934 -17.875 1 78.06 48 LEU B O 1
ATOM 4519 N N . VAL B 1 49 ? -32.844 5.996 -20.094 1 72.69 49 VAL B N 1
ATOM 4520 C CA . VAL B 1 49 ? -32.281 7.352 -20.125 1 72.69 49 VAL B CA 1
ATOM 4521 C C . VAL B 1 49 ? -33.281 8.328 -19.5 1 72.69 49 VAL B C 1
ATOM 4523 O O . VAL B 1 49 ? -32.906 9.195 -18.719 1 72.69 49 VAL B O 1
ATOM 4526 N N . LYS B 1 50 ? -34.5 8.141 -19.844 1 75.12 50 LYS B N 1
ATOM 4527 C CA . LYS B 1 50 ? -35.531 8.984 -19.266 1 75.12 50 LYS B CA 1
ATOM 4528 C C . LYS B 1 50 ? -35.594 8.836 -17.75 1 75.12 50 LYS B C 1
ATOM 4530 O O . LYS B 1 50 ? -35.719 9.82 -17.031 1 75.12 50 LYS B O 1
ATOM 4535 N N . GLU B 1 51 ? -35.531 7.652 -17.359 1 79.62 51 GLU B N 1
ATOM 4536 C CA . GLU B 1 51 ? -35.562 7.375 -15.922 1 79.62 51 GLU B CA 1
ATOM 4537 C C . GLU B 1 51 ? -34.375 8.023 -15.219 1 79.62 51 GLU B C 1
ATOM 4539 O O . GLU B 1 51 ? -34.5 8.609 -14.148 1 79.62 51 GLU B O 1
ATOM 4544 N N . LEU B 1 52 ? -33.25 7.898 -15.758 1 77.06 52 LEU B N 1
ATOM 4545 C CA . LEU B 1 52 ? -32.031 8.484 -15.18 1 77.06 52 LEU B CA 1
ATOM 4546 C C . LEU B 1 52 ? -32.156 10.008 -15.102 1 77.06 52 LEU B C 1
ATOM 4548 O O . LEU B 1 52 ? -31.75 10.617 -14.109 1 77.06 52 LEU B O 1
ATOM 4552 N N . GLU B 1 53 ? -32.719 10.555 -16.125 1 69 53 GLU B N 1
ATOM 4553 C CA . GLU B 1 53 ? -32.906 12 -16.156 1 69 53 GLU B CA 1
ATOM 4554 C C . GLU B 1 53 ? -33.844 12.453 -15.031 1 69 53 GLU B C 1
ATOM 4556 O O . GLU B 1 53 ? -33.594 13.492 -14.414 1 69 53 GLU B O 1
ATOM 4561 N N . GLU B 1 54 ? -34.781 11.688 -14.812 1 76.06 54 GLU B N 1
ATOM 4562 C CA . GLU B 1 54 ? -35.719 12.008 -13.742 1 76.06 54 GLU B CA 1
ATOM 4563 C C . GLU B 1 54 ? -35.062 11.906 -12.375 1 76.06 54 GLU B C 1
ATOM 4565 O O . GLU B 1 54 ? -35.281 12.758 -11.508 1 76.06 54 GLU B O 1
ATOM 4570 N N . LEU B 1 55 ? -34.281 10.961 -12.234 1 74.69 55 LEU B N 1
ATOM 4571 C CA . LEU B 1 55 ? -33.594 10.742 -10.969 1 74.69 55 LEU B CA 1
ATOM 4572 C C . LEU B 1 55 ? -32.562 11.836 -10.727 1 74.69 55 LEU B C 1
ATOM 4574 O O . LEU B 1 55 ? -32.375 12.281 -9.594 1 74.69 55 LEU B O 1
ATOM 4578 N N . ALA B 1 56 ? -31.922 12.227 -11.828 1 66.88 56 ALA B N 1
ATOM 4579 C CA . ALA B 1 56 ? -30.781 13.133 -11.719 1 66.88 56 ALA B CA 1
ATOM 4580 C C . ALA B 1 56 ? -31.25 14.594 -11.68 1 66.88 56 ALA B C 1
ATOM 4582 O O . ALA B 1 56 ? -30.484 15.477 -11.297 1 66.88 56 ALA B O 1
ATOM 4583 N N . ARG B 1 57 ? -32.438 14.836 -12.023 1 65.5 57 ARG B N 1
ATOM 4584 C CA . ARG B 1 57 ? -32.969 16.188 -12.211 1 65.5 57 ARG B CA 1
ATOM 4585 C C . ARG B 1 57 ? -32.719 17.047 -10.984 1 65.5 57 ARG B C 1
ATOM 4587 O O . ARG B 1 57 ? -32.25 18.188 -11.102 1 65.5 57 ARG B O 1
ATOM 4594 N N . PRO B 1 58 ? -32.875 16.406 -9.852 1 61.31 58 PRO B N 1
ATOM 4595 C CA . PRO B 1 58 ? -32.656 17.266 -8.672 1 61.31 58 PRO B CA 1
ATOM 4596 C C . PRO B 1 58 ? -31.188 17.609 -8.438 1 61.31 58 PRO B C 1
ATOM 4598 O O . PRO B 1 58 ? -30.875 18.531 -7.691 1 61.31 58 PRO B O 1
ATOM 4601 N N . TYR B 1 59 ? -30.344 16.875 -9.117 1 59.44 59 TYR B N 1
ATOM 4602 C CA . TYR B 1 59 ? -28.922 16.984 -8.828 1 59.44 59 TYR B CA 1
ATOM 4603 C C . TYR B 1 59 ? -28.172 17.516 -10.039 1 59.44 59 TYR B C 1
ATOM 4605 O O . TYR B 1 59 ? -26.938 17.547 -10.047 1 59.44 59 TYR B O 1
ATOM 4613 N N . SER B 1 60 ? -28.844 17.719 -11.133 1 54.22 60 SER B N 1
ATOM 4614 C CA . SER B 1 60 ? -28.172 17.969 -12.398 1 54.22 60 SER B CA 1
ATOM 4615 C C . SER B 1 60 ? -28.094 19.469 -12.688 1 54.22 60 SER B C 1
ATOM 4617 O O . SER B 1 60 ? -28.969 20.234 -12.266 1 54.22 60 SER B O 1
ATOM 4619 N N . VAL B 1 61 ? -26.75 19.859 -12.977 1 53.38 61 VAL B N 1
ATOM 4620 C CA . VAL B 1 61 ? -26.562 21.172 -13.562 1 53.38 61 VAL B CA 1
ATOM 4621 C C . VAL B 1 61 ? -26.828 21.125 -15.062 1 53.38 61 VAL B C 1
ATOM 4623 O O . VAL B 1 61 ? -26.344 20.234 -15.75 1 53.38 61 VAL B O 1
ATOM 4626 N N . ARG B 1 62 ? -27.922 21.781 -15.461 1 46.97 62 ARG B N 1
ATOM 4627 C CA . ARG B 1 62 ? -28.203 21.797 -16.891 1 46.97 62 ARG B CA 1
ATOM 4628 C C . ARG B 1 62 ? -27.062 22.438 -17.672 1 46.97 62 ARG B C 1
ATOM 4630 O O . ARG B 1 62 ? -26.719 23.578 -17.438 1 46.97 62 ARG B O 1
ATOM 4637 N N . LEU B 1 63 ? -26.219 21.531 -18.188 1 48.22 63 LEU B N 1
ATOM 4638 C CA . LEU B 1 63 ? -25.141 22.047 -19.016 1 48.22 63 LEU B CA 1
ATOM 4639 C C . LEU B 1 63 ? -25.625 22.312 -20.438 1 48.22 63 LEU B C 1
ATOM 4641 O O . LEU B 1 63 ? -26.438 21.562 -20.969 1 48.22 63 LEU B O 1
ATOM 4645 N N . THR B 1 64 ? -25.609 23.609 -20.875 1 46.88 64 THR B N 1
ATOM 4646 C CA . THR B 1 64 ? -25.906 23.969 -22.25 1 46.88 64 THR B CA 1
ATOM 4647 C C . THR B 1 64 ? -24.766 23.547 -23.172 1 46.88 64 THR B C 1
ATOM 4649 O O . THR B 1 64 ? -23.656 23.266 -22.703 1 46.88 64 THR B O 1
ATOM 4652 N N . PRO B 1 65 ? -25 23.219 -24.453 1 45.47 65 PRO B N 1
ATOM 4653 C CA . PRO B 1 65 ? -23.953 22.891 -25.422 1 45.47 65 PRO B CA 1
ATOM 4654 C C . PRO B 1 65 ? -22.719 23.797 -25.266 1 45.47 65 PRO B C 1
ATOM 4656 O O . PRO B 1 65 ? -21.594 23.375 -25.562 1 45.47 65 PRO B O 1
ATOM 4659 N N . ASP B 1 66 ? -22.938 24.953 -24.938 1 45.47 66 ASP B N 1
ATOM 4660 C CA . ASP B 1 66 ? -21.828 25.891 -24.781 1 45.47 66 ASP B CA 1
ATOM 4661 C C . ASP B 1 66 ? -20.984 25.547 -23.562 1 45.47 66 ASP B C 1
ATOM 4663 O O . ASP B 1 66 ? -19.844 26.016 -23.438 1 45.47 66 ASP B O 1
ATOM 4667 N N . ASP B 1 67 ? -21.594 24.891 -22.75 1 44.88 67 ASP B N 1
ATOM 4668 C CA . ASP B 1 67 ? -20.906 24.5 -21.516 1 44.88 67 ASP B CA 1
ATOM 4669 C C . ASP B 1 67 ? -19.969 23.312 -21.766 1 44.88 67 ASP B C 1
ATOM 4671 O O . ASP B 1 67 ? -19.141 22.984 -20.922 1 44.88 67 ASP B O 1
ATOM 4675 N N . LEU B 1 68 ? -20.359 22.578 -22.734 1 42.22 68 LEU B N 1
ATOM 4676 C CA . LEU B 1 68 ? -19.641 21.328 -22.969 1 42.22 68 LEU B CA 1
ATOM 4677 C C . LEU B 1 68 ? -18.297 21.609 -23.672 1 42.22 68 LEU B C 1
ATOM 4679 O O . LEU B 1 68 ? -18.25 22.344 -24.656 1 42.22 68 LEU B O 1
ATOM 4683 N N . PRO B 1 69 ? -17.219 21.453 -22.938 1 40.78 69 PRO B N 1
ATOM 4684 C CA . PRO B 1 69 ? -15.953 21.656 -23.641 1 40.78 69 PRO B CA 1
ATOM 4685 C C . PRO B 1 69 ? -15.836 20.812 -24.906 1 40.78 69 PRO B C 1
ATOM 4687 O O . PRO B 1 69 ? -16.516 19.781 -25.031 1 40.78 69 PRO B O 1
ATOM 4690 N N . SER B 1 70 ? -15.375 21.422 -25.906 1 38.44 70 SER B N 1
ATOM 4691 C CA . SER B 1 70 ? -14.859 20.578 -26.984 1 38.44 70 SER B CA 1
ATOM 4692 C C . SER B 1 70 ? -14.094 19.391 -26.438 1 38.44 70 SER B C 1
ATOM 4694 O O . SER B 1 70 ? -13.562 19.438 -25.312 1 38.44 70 SER B O 1
ATOM 4696 N N . PRO B 1 71 ? -14.25 18.219 -27.016 1 39.38 71 PRO B N 1
ATOM 4697 C CA . PRO B 1 71 ? -13.562 17.031 -26.516 1 39.38 71 PRO B CA 1
ATOM 4698 C C . PRO B 1 71 ? -12.281 17.359 -25.766 1 39.38 71 PRO B C 1
ATOM 4700 O O . PRO B 1 71 ? -12.125 16.984 -24.594 1 39.38 71 PRO B O 1
ATOM 4703 N N . TRP B 1 72 ? -11.039 16.828 -26.172 1 38.94 72 TRP B N 1
ATOM 4704 C CA . TRP B 1 72 ? -9.695 16.953 -25.625 1 38.94 72 TRP B CA 1
ATOM 4705 C C . TRP B 1 72 ? -9.258 18.406 -25.562 1 38.94 72 TRP B C 1
ATOM 4707 O O . TRP B 1 72 ? -8.633 18.906 -26.516 1 38.94 72 TRP B O 1
ATOM 4717 N N . THR B 1 73 ? -10.094 19.328 -25.312 1 38 73 THR B N 1
ATOM 4718 C CA . THR B 1 73 ? -9.508 20.672 -25.453 1 38 73 THR B CA 1
ATOM 4719 C C . THR B 1 73 ? -8.273 20.797 -24.562 1 38 73 THR B C 1
ATOM 4721 O O . THR B 1 73 ? -8.195 20.188 -23.5 1 38 73 THR B O 1
ATOM 4724 N N . ASP B 1 74 ? -7.227 21.312 -25.188 1 39.97 74 ASP B N 1
ATOM 4725 C CA . ASP B 1 74 ? -5.945 21.719 -24.625 1 39.97 74 ASP B CA 1
ATOM 4726 C C . ASP B 1 74 ? -6.129 22.359 -23.25 1 39.97 74 ASP B C 1
ATOM 4728 O O . ASP B 1 74 ? -6.848 23.359 -23.109 1 39.97 74 ASP B O 1
ATOM 4732 N N . PRO B 1 75 ? -5.93 21.516 -22.234 1 42.91 75 PRO B N 1
ATOM 4733 C CA . PRO B 1 75 ? -6.02 22.031 -20.875 1 42.91 75 PRO B CA 1
ATOM 4734 C C . PRO B 1 75 ? -5.625 23.5 -20.781 1 42.91 75 PRO B C 1
ATOM 4736 O O . PRO B 1 75 ? -6.051 24.203 -19.859 1 42.91 75 PRO B O 1
ATOM 4739 N N . ALA B 1 76 ? -4.73 23.953 -21.719 1 39.69 76 ALA B N 1
ATOM 4740 C CA . ALA B 1 76 ? -4.254 25.328 -21.672 1 39.69 76 ALA B CA 1
ATOM 4741 C C . ALA B 1 76 ? -5.402 26.312 -21.906 1 39.69 76 ALA B C 1
ATOM 4743 O O . ALA B 1 76 ? -5.27 27.5 -21.641 1 39.69 76 ALA B O 1
ATOM 4744 N N . GLU B 1 77 ? -6.293 25.812 -22.594 1 41.19 77 GLU B N 1
ATOM 4745 C CA . GLU B 1 77 ? -7.32 26.781 -22.969 1 41.19 77 GLU B CA 1
ATOM 4746 C C . GLU B 1 77 ? -8.398 26.891 -21.891 1 41.19 77 GLU B C 1
ATOM 4748 O O . GLU B 1 77 ? -9.406 27.578 -22.078 1 41.19 77 GLU B O 1
ATOM 4753 N N . ALA B 1 78 ? -8.352 26.047 -21.031 1 44.03 78 ALA B N 1
ATOM 4754 C CA . ALA B 1 78 ? -9.32 25.969 -19.938 1 44.03 78 ALA B CA 1
ATOM 4755 C C . ALA B 1 78 ? -9.383 27.281 -19.156 1 44.03 78 ALA B C 1
ATOM 4757 O O . ALA B 1 78 ? -9.297 27.297 -17.938 1 44.03 78 ALA B O 1
ATOM 4758 N N . LEU B 1 79 ? -8.82 28.344 -19.641 1 41.97 79 LEU B N 1
ATOM 4759 C CA . LEU B 1 79 ? -8.43 29.484 -18.812 1 41.97 79 LEU B CA 1
ATOM 4760 C C . LEU B 1 79 ? -9.641 30.094 -18.125 1 41.97 79 LEU B C 1
ATOM 4762 O O . LEU B 1 79 ? -9.5 31.031 -17.328 1 41.97 79 LEU B O 1
ATOM 4766 N N . SER B 1 80 ? -10.883 30.156 -18.734 1 41.28 80 SER B N 1
ATOM 4767 C CA . SER B 1 80 ? -11.547 31.297 -18.125 1 41.28 80 SER B CA 1
ATOM 4768 C C . SER B 1 80 ? -12.227 30.906 -16.812 1 41.28 80 SER B C 1
ATOM 4770 O O . SER B 1 80 ? -12.766 29.797 -16.703 1 41.28 80 SER B O 1
ATOM 4772 N N . ASP B 1 81 ? -12.109 31.594 -15.703 1 45.66 81 ASP B N 1
ATOM 4773 C CA . ASP B 1 81 ? -12.719 31.641 -14.375 1 45.66 81 ASP B CA 1
ATOM 4774 C C . ASP B 1 81 ? -14.242 31.578 -14.469 1 45.66 81 ASP B C 1
ATOM 4776 O O . ASP B 1 81 ? -14.844 32.281 -15.273 1 45.66 81 ASP B O 1
ATOM 4780 N N . GLY B 1 82 ? -15 30.625 -13.961 1 49.69 82 GLY B N 1
ATOM 4781 C CA . GLY B 1 82 ? -16.438 30.516 -13.852 1 49.69 82 GLY B CA 1
ATOM 4782 C C . GLY B 1 82 ? -17.031 29.516 -14.812 1 49.69 82 GLY B C 1
ATOM 4783 O O . GLY B 1 82 ? -18.25 29.281 -14.812 1 49.69 82 GLY B O 1
ATOM 4784 N N . SER B 1 83 ? -16.203 28.953 -15.523 1 58.94 83 SER B N 1
ATOM 4785 C CA . SER B 1 83 ? -16.75 28.031 -16.516 1 58.94 83 SER B CA 1
ATOM 4786 C C . SER B 1 83 ? -16.609 26.578 -16.062 1 58.94 83 SER B C 1
ATOM 4788 O O . SER B 1 83 ? -15.883 26.281 -15.117 1 58.94 83 SER B O 1
ATOM 4790 N N . ILE B 1 84 ? -17.656 25.844 -16.422 1 61.25 84 ILE B N 1
ATOM 4791 C CA . ILE B 1 84 ? -17.547 24.406 -16.234 1 61.25 84 ILE B CA 1
ATOM 4792 C C . ILE B 1 84 ? -16.797 23.781 -17.422 1 61.25 84 ILE B C 1
ATOM 4794 O O . ILE B 1 84 ? -17.125 24.062 -18.578 1 61.25 84 ILE B O 1
ATOM 4798 N N . THR B 1 85 ? -15.664 23.188 -17.109 1 66.44 85 THR B N 1
ATOM 4799 C CA . THR B 1 85 ? -14.922 22.453 -18.109 1 66.44 85 THR B CA 1
ATOM 4800 C C . THR B 1 85 ? -15.156 20.953 -17.984 1 66.44 85 THR B C 1
ATOM 4802 O O . THR B 1 85 ? -15.094 20.406 -16.875 1 66.44 85 THR B O 1
ATOM 4805 N N . VAL B 1 86 ? -15.602 20.328 -19.062 1 64.56 86 VAL B N 1
ATOM 4806 C CA . VAL B 1 86 ? -15.891 18.906 -19.047 1 64.56 86 VAL B CA 1
ATOM 4807 C C . VAL B 1 86 ? -14.727 18.125 -19.656 1 64.56 86 VAL B C 1
ATOM 4809 O O . VAL B 1 86 ? -14.281 18.438 -20.766 1 64.56 86 VAL B O 1
ATOM 4812 N N . TYR B 1 87 ? -14.203 17.219 -18.891 1 67.38 87 TYR B N 1
ATOM 4813 C CA . TYR B 1 87 ? -13.125 16.344 -19.328 1 67.38 87 TYR B CA 1
ATOM 4814 C C . TYR B 1 87 ? -13.641 14.93 -19.562 1 67.38 87 TYR B C 1
ATOM 4816 O O . TYR B 1 87 ? -14.281 14.344 -18.688 1 67.38 87 TYR B O 1
ATOM 4824 N N . ARG B 1 88 ? -13.523 14.406 -20.812 1 66.12 88 ARG B N 1
ATOM 4825 C CA . ARG B 1 88 ? -13.93 13.039 -21.109 1 66.12 88 ARG B CA 1
ATOM 4826 C C . ARG B 1 88 ? -12.75 12.086 -21.016 1 66.12 88 ARG B C 1
ATOM 4828 O O . ARG B 1 88 ? -11.852 12.109 -21.859 1 66.12 88 ARG B O 1
ATOM 4835 N N . LEU B 1 89 ? -12.75 11.32 -19.984 1 67.06 89 LEU B N 1
ATOM 4836 C CA . LEU B 1 89 ? -11.672 10.352 -19.797 1 67.06 89 LEU B CA 1
ATOM 4837 C C . LEU B 1 89 ? -12.109 8.961 -20.219 1 67.06 89 LEU B C 1
ATOM 4839 O O . LEU B 1 89 ? -12.828 8.273 -19.484 1 67.06 89 LEU B O 1
ATOM 4843 N N . GLU B 1 90 ? -12.062 8.617 -21.547 1 61.28 90 GLU B N 1
ATOM 4844 C CA . GLU B 1 90 ? -12.352 7.266 -22 1 61.28 90 GLU B CA 1
ATOM 4845 C C . GLU B 1 90 ? -11.344 6.266 -21.453 1 61.28 90 GLU B C 1
ATOM 4847 O O . GLU B 1 90 ? -11.711 5.145 -21.078 1 61.28 90 GLU B O 1
ATOM 4852 N N . SER B 1 91 ? -10.078 6.688 -21.5 1 71.5 91 SER B N 1
ATOM 4853 C CA . SER B 1 91 ? -8.992 5.914 -20.906 1 71.5 91 SER B CA 1
ATOM 4854 C C . SER B 1 91 ? -7.969 6.82 -20.234 1 71.5 91 SER B C 1
ATOM 4856 O O . SER B 1 91 ? -7.844 7.992 -20.594 1 71.5 91 SER B O 1
ATOM 4858 N N . ILE B 1 92 ? -7.512 6.438 -19.156 1 76.44 92 ILE B N 1
ATOM 4859 C CA . ILE B 1 92 ? -6.449 7.195 -18.5 1 76.44 92 ILE B CA 1
ATOM 4860 C C . ILE B 1 92 ? -5.148 7.043 -19.297 1 76.44 92 ILE B C 1
ATOM 4862 O O . ILE B 1 92 ? -4.699 5.922 -19.547 1 76.44 92 ILE B O 1
ATOM 4866 N N . PRO B 1 93 ? -4.746 8.156 -19.797 1 76.19 93 PRO B N 1
ATOM 4867 C CA . PRO B 1 93 ? -3.467 8.109 -20.5 1 76.19 93 PRO B CA 1
ATOM 4868 C C . PRO B 1 93 ? -2.326 7.594 -19.625 1 76.19 93 PRO B C 1
ATOM 4870 O O . PRO B 1 93 ? -2.562 7.113 -18.516 1 76.19 93 PRO B O 1
ATOM 4873 N N . ASP B 1 94 ? -1.156 7.707 -20.188 1 84.88 94 ASP B N 1
ATOM 4874 C CA . ASP B 1 94 ? 0.039 7.395 -19.406 1 84.88 94 ASP B CA 1
ATOM 4875 C C . ASP B 1 94 ? 0.088 8.219 -18.125 1 84.88 94 ASP B C 1
ATOM 4877 O O . ASP B 1 94 ? -0.288 9.391 -18.109 1 84.88 94 ASP B O 1
ATOM 4881 N N . ALA B 1 95 ? 0.501 7.582 -17.094 1 89.19 95 ALA B N 1
ATOM 4882 C CA . ALA B 1 95 ? 0.432 8.172 -15.758 1 89.19 95 ALA B CA 1
ATOM 4883 C C . ALA B 1 95 ? 1.153 9.523 -15.719 1 89.19 95 ALA B C 1
ATOM 4885 O O . ALA B 1 95 ? 0.671 10.469 -15.102 1 89.19 95 ALA B O 1
ATOM 4886 N N . ARG B 1 96 ? 2.309 9.625 -16.375 1 88.25 96 ARG B N 1
ATOM 4887 C CA . ARG B 1 96 ? 3.082 10.867 -16.359 1 88.25 96 ARG B CA 1
ATOM 4888 C C . ARG B 1 96 ? 2.373 11.961 -17.156 1 88.25 96 ARG B C 1
ATOM 4890 O O . ARG B 1 96 ? 2.318 13.109 -16.719 1 88.25 96 ARG B O 1
ATOM 4897 N N . GLU B 1 97 ? 1.858 11.555 -18.25 1 85.62 97 GLU B N 1
ATOM 4898 C CA . GLU B 1 97 ? 1.078 12.492 -19.047 1 85.62 97 GLU B CA 1
ATOM 4899 C C . GLU B 1 97 ? -0.153 12.977 -18.297 1 85.62 97 GLU B C 1
ATOM 4901 O O . GLU B 1 97 ? -0.499 14.156 -18.344 1 85.62 97 GLU B O 1
ATOM 4906 N N . PHE B 1 98 ? -0.669 12.078 -17.672 1 90.06 98 PHE B N 1
ATOM 4907 C CA . PHE B 1 98 ? -1.874 12.43 -16.938 1 90.06 98 PHE B CA 1
ATOM 4908 C C . PHE B 1 98 ? -1.545 13.383 -15.797 1 90.06 98 PHE B C 1
ATOM 4910 O O . PHE B 1 98 ? -2.309 14.305 -15.508 1 90.06 98 PHE B O 1
ATOM 4917 N N . ALA B 1 99 ? -0.477 13.141 -15.078 1 90.31 99 ALA B N 1
ATOM 4918 C CA . ALA B 1 99 ? -0.045 14.031 -14.008 1 90.31 99 ALA B CA 1
ATOM 4919 C C . ALA B 1 99 ? 0.158 15.453 -14.523 1 90.31 99 ALA B C 1
ATOM 4921 O O . ALA B 1 99 ? -0.18 16.422 -13.836 1 90.31 99 ALA B O 1
ATOM 4922 N N . GLU B 1 100 ? 0.666 15.57 -15.703 1 86.19 100 GLU B N 1
ATOM 4923 C CA . GLU B 1 100 ? 0.856 16.875 -16.312 1 86.19 100 GLU B CA 1
ATOM 4924 C C . GLU B 1 100 ? -0.482 17.547 -16.609 1 86.19 100 GLU B C 1
ATOM 4926 O O . GLU B 1 100 ? -0.639 18.75 -16.375 1 86.19 100 GLU B O 1
ATOM 4931 N N . VAL B 1 101 ? -1.341 16.75 -17.094 1 82.38 101 VAL B N 1
ATOM 4932 C CA . VAL B 1 101 ? -2.676 17.266 -17.391 1 82.38 101 VAL B CA 1
ATOM 4933 C C . VAL B 1 101 ? -3.338 17.75 -16.094 1 82.38 101 VAL B C 1
ATOM 4935 O O . VAL B 1 101 ? -3.934 18.828 -16.078 1 82.38 101 VAL B O 1
ATOM 4938 N N . VAL B 1 102 ? -3.266 16.969 -15.07 1 84.56 102 VAL B N 1
ATOM 4939 C CA . VAL B 1 102 ? -3.857 17.312 -13.781 1 84.56 102 VAL B CA 1
ATOM 4940 C C . VAL B 1 102 ? -3.266 18.625 -13.273 1 84.56 102 VAL B C 1
ATOM 4942 O O . VAL B 1 102 ? -3.994 19.5 -12.789 1 84.56 102 VAL B O 1
ATOM 4945 N N . SER B 1 103 ? -1.958 18.766 -13.398 1 81.56 103 SER B N 1
ATOM 4946 C CA . SER B 1 103 ? -1.284 19.984 -12.953 1 81.56 103 SER B CA 1
ATOM 4947 C C . SER B 1 103 ? -1.799 21.203 -13.695 1 81.56 103 SER B C 1
ATOM 4949 O O . SER B 1 103 ? -1.97 22.266 -13.109 1 81.56 103 SER B O 1
ATOM 4951 N N . LYS B 1 104 ? -2.064 20.984 -14.898 1 73.88 104 LYS B N 1
ATOM 4952 C CA . LYS B 1 104 ? -2.541 22.094 -15.727 1 73.88 104 LYS B CA 1
ATOM 4953 C C . LYS B 1 104 ? -3.984 22.453 -15.383 1 73.88 104 LYS B C 1
ATOM 4955 O O . LYS B 1 104 ? -4.328 23.625 -15.273 1 73.88 104 LYS B O 1
ATOM 4960 N N . ILE B 1 105 ? -4.766 21.453 -15.188 1 72.56 105 ILE B N 1
ATOM 4961 C CA . ILE B 1 105 ? -6.18 21.703 -14.945 1 72.56 105 ILE B CA 1
ATOM 4962 C C . ILE B 1 105 ? -6.367 22.328 -13.562 1 72.56 105 ILE B C 1
ATOM 4964 O O . ILE B 1 105 ? -7.273 23.141 -13.367 1 72.56 105 ILE B O 1
ATOM 4968 N N . ARG B 1 106 ? -5.582 21.984 -12.656 1 74.25 106 ARG B N 1
ATOM 4969 C CA . ARG B 1 106 ? -5.715 22.484 -11.289 1 74.25 106 ARG B CA 1
ATOM 4970 C C . ARG B 1 106 ? -5.391 23.969 -11.219 1 74.25 106 ARG B C 1
ATOM 4972 O O . ARG B 1 106 ? -5.844 24.672 -10.305 1 74.25 106 ARG B O 1
ATOM 4979 N N . ARG B 1 107 ? -4.723 24.312 -12.203 1 65.81 107 ARG B N 1
ATOM 4980 C CA . ARG B 1 107 ? -4.387 25.719 -12.234 1 65.81 107 ARG B CA 1
ATOM 4981 C C . ARG B 1 107 ? -5.551 26.547 -12.781 1 65.81 107 ARG B C 1
ATOM 4983 O O . ARG B 1 107 ? -5.59 27.766 -12.602 1 65.81 107 ARG B O 1
ATOM 4990 N N . SER B 1 108 ? -6.461 25.703 -13.242 1 62 108 SER B N 1
ATOM 4991 C CA . SER B 1 108 ? -7.625 26.375 -13.789 1 62 108 SER B CA 1
ATOM 4992 C C . SER B 1 108 ? -8.695 26.594 -12.719 1 62 108 SER B C 1
ATOM 4994 O O . SER B 1 108 ? -8.836 25.781 -11.797 1 62 108 SER B O 1
ATOM 4996 N N . GLY B 1 109 ? -9.281 27.703 -12.641 1 58.34 109 GLY B N 1
ATOM 4997 C CA . GLY B 1 109 ? -10.328 27.984 -11.672 1 58.34 109 GLY B CA 1
ATOM 4998 C C . GLY B 1 109 ? -11.68 27.438 -12.078 1 58.34 109 GLY B C 1
ATOM 4999 O O . GLY B 1 109 ? -12.656 27.547 -11.328 1 58.34 109 GLY B O 1
ATOM 5000 N N . SER B 1 110 ? -11.734 26.719 -13.141 1 63.66 110 SER B N 1
ATOM 5001 C CA . SER B 1 110 ? -13 26.203 -13.648 1 63.66 110 SER B CA 1
ATOM 5002 C C . SER B 1 110 ? -13.461 24.984 -12.875 1 63.66 110 SER B C 1
ATOM 5004 O O . SER B 1 110 ? -12.656 24.312 -12.219 1 63.66 110 SER B O 1
ATOM 5006 N N . VAL B 1 111 ? -14.812 24.906 -12.852 1 65.62 111 VAL B N 1
ATOM 5007 C CA . VAL B 1 111 ? -15.383 23.656 -12.359 1 65.62 111 VAL B CA 1
ATOM 5008 C C . VAL B 1 111 ? -15.078 22.531 -13.336 1 65.62 111 VAL B C 1
ATOM 5010 O O . VAL B 1 111 ? -15.289 22.672 -14.547 1 65.62 111 VAL B O 1
ATOM 5013 N N . ARG B 1 112 ? -14.531 21.453 -12.812 1 74.06 112 ARG B N 1
ATOM 5014 C CA . ARG B 1 112 ? -14.016 20.391 -13.664 1 74.06 112 ARG B CA 1
ATOM 5015 C C . ARG B 1 112 ? -14.945 19.188 -13.641 1 74.06 112 ARG B C 1
ATOM 5017 O O . ARG B 1 112 ? -15.07 18.5 -12.617 1 74.06 112 ARG B O 1
ATOM 5024 N N . ALA B 1 113 ? -15.609 18.969 -14.727 1 69.75 113 ALA B N 1
ATOM 5025 C CA . ALA B 1 113 ? -16.453 17.797 -14.883 1 69.75 113 ALA B CA 1
ATOM 5026 C C . ALA B 1 113 ? -15.734 16.688 -15.648 1 69.75 113 ALA B C 1
ATOM 5028 O O . ALA B 1 113 ? -14.953 16.969 -16.562 1 69.75 113 ALA B O 1
ATOM 5029 N N . VAL B 1 114 ? -15.977 15.359 -15.227 1 75.38 114 VAL B N 1
ATOM 5030 C CA . VAL B 1 114 ? -15.25 14.266 -15.867 1 75.38 114 VAL B CA 1
ATOM 5031 C C . VAL B 1 114 ? -16.188 13.078 -16.094 1 75.38 114 VAL B C 1
ATOM 5033 O O . VAL B 1 114 ? -17.078 12.828 -15.281 1 75.38 114 VAL B O 1
ATOM 5036 N N . THR B 1 115 ? -16.031 12.445 -17.219 1 74.69 115 THR B N 1
ATOM 5037 C CA . THR B 1 115 ? -16.672 11.164 -17.484 1 74.69 115 THR B CA 1
ATOM 5038 C C . THR B 1 115 ? -15.711 10.008 -17.234 1 74.69 115 THR B C 1
ATOM 5040 O O . THR B 1 115 ? -14.531 10.102 -17.578 1 74.69 115 THR B O 1
ATOM 5043 N N . VAL B 1 116 ? -16.219 9.039 -16.484 1 80.56 116 VAL B N 1
ATOM 5044 C CA . VAL B 1 116 ? -15.367 7.887 -16.203 1 80.56 116 VAL B CA 1
ATOM 5045 C C . VAL B 1 116 ? -16.094 6.602 -16.594 1 80.56 116 VAL B C 1
ATOM 5047 O O . VAL B 1 116 ? -17.328 6.508 -16.453 1 80.56 116 VAL B O 1
ATOM 5050 N N . ARG B 1 117 ? -15.383 5.695 -17.078 1 80.5 117 ARG B N 1
ATOM 5051 C CA . ARG B 1 117 ? -15.969 4.414 -17.469 1 80.5 117 ARG B CA 1
ATOM 5052 C C . ARG B 1 117 ? -16.203 3.539 -16.234 1 80.5 117 ARG B C 1
ATOM 5054 O O . ARG B 1 117 ? -17.234 2.871 -16.141 1 80.5 117 ARG B O 1
ATOM 5061 N N . ASP B 1 118 ? -15.227 3.494 -15.367 1 88.81 118 ASP B N 1
ATOM 5062 C CA . ASP B 1 118 ? -15.25 2.609 -14.203 1 88.81 118 ASP B CA 1
ATOM 5063 C C . ASP B 1 118 ? -15.312 3.408 -12.906 1 88.81 118 ASP B C 1
ATOM 5065 O O . ASP B 1 118 ? -14.547 4.352 -12.711 1 88.81 118 ASP B O 1
ATOM 5069 N N . PRO B 1 119 ? -16.219 3.035 -12.031 1 92.06 119 PRO B N 1
ATOM 5070 C CA . PRO B 1 119 ? -16.453 3.832 -10.828 1 92.06 119 PRO B CA 1
ATOM 5071 C C . PRO B 1 119 ? -15.258 3.852 -9.883 1 92.06 119 PRO B C 1
ATOM 5073 O O . PRO B 1 119 ? -15.117 4.766 -9.07 1 92.06 119 PRO B O 1
ATOM 5076 N N . GLU B 1 120 ? -14.375 2.895 -9.992 1 93.94 120 GLU B N 1
ATOM 5077 C CA . GLU B 1 120 ? -13.227 2.818 -9.094 1 93.94 120 GLU B CA 1
ATOM 5078 C C . GLU B 1 120 ? -12.305 4.023 -9.266 1 93.94 120 GLU B C 1
ATOM 5080 O O . GLU B 1 120 ? -11.5 4.324 -8.383 1 93.94 120 GLU B O 1
ATOM 5085 N N . TRP B 1 121 ? -12.406 4.746 -10.344 1 93.38 121 TRP B N 1
ATOM 5086 C CA . TRP B 1 121 ? -11.547 5.891 -10.617 1 93.38 121 TRP B CA 1
ATOM 5087 C C . TRP B 1 121 ? -12.062 7.141 -9.914 1 93.38 121 TRP B C 1
ATOM 5089 O O . TRP B 1 121 ? -11.336 8.133 -9.789 1 93.38 121 TRP B O 1
ATOM 5099 N N . ILE B 1 122 ? -13.25 7.137 -9.484 1 91.38 122 ILE B N 1
ATOM 5100 C CA . ILE B 1 122 ? -13.945 8.328 -9 1 91.38 122 ILE B CA 1
ATOM 5101 C C . ILE B 1 122 ? -13.195 8.914 -7.809 1 91.38 122 ILE B C 1
ATOM 5103 O O . ILE B 1 122 ? -12.883 10.109 -7.785 1 91.38 122 ILE B O 1
ATOM 5107 N N . PRO B 1 123 ? -12.766 8.102 -6.805 1 93.19 123 PRO B N 1
ATOM 5108 C CA . PRO B 1 123 ? -12.086 8.695 -5.652 1 93.19 123 PRO B CA 1
ATOM 5109 C C . PRO B 1 123 ? -10.766 9.375 -6.031 1 93.19 123 PRO B C 1
ATOM 5111 O O . PRO B 1 123 ? -10.484 10.484 -5.574 1 93.19 123 PRO B O 1
ATOM 5114 N N . LEU B 1 124 ? -9.977 8.742 -6.875 1 94.69 124 LEU B N 1
ATOM 5115 C CA . LEU B 1 124 ? -8.695 9.32 -7.27 1 94.69 124 LEU B CA 1
ATOM 5116 C C . LEU B 1 124 ? -8.906 10.617 -8.047 1 94.69 124 LEU B C 1
ATOM 5118 O O . LEU B 1 124 ? -8.227 11.617 -7.797 1 94.69 124 LEU B O 1
ATOM 5122 N N . LEU B 1 125 ? -9.859 10.578 -8.984 1 89.69 125 LEU B N 1
ATOM 5123 C CA . LEU B 1 125 ? -10.109 11.766 -9.789 1 89.69 125 LEU B CA 1
ATOM 5124 C C . LEU B 1 125 ? -10.617 12.914 -8.922 1 89.69 125 LEU B C 1
ATOM 5126 O O . LEU B 1 125 ? -10.219 14.062 -9.117 1 89.69 125 LEU B O 1
ATOM 5130 N N . PHE B 1 126 ? -11.461 12.609 -8.023 1 88.5 126 PHE B N 1
ATOM 5131 C CA . PHE B 1 126 ? -11.953 13.602 -7.074 1 88.5 126 PHE B CA 1
ATOM 5132 C C . PHE B 1 126 ? -10.797 14.195 -6.273 1 88.5 126 PHE B C 1
ATOM 5134 O O . PHE B 1 126 ? -10.695 15.414 -6.129 1 88.5 126 PHE B O 1
ATOM 5141 N N . TYR B 1 127 ? -9.93 13.414 -5.832 1 90.25 127 TYR B N 1
ATOM 5142 C CA . TYR B 1 127 ? -8.758 13.82 -5.066 1 90.25 127 TYR B CA 1
ATOM 5143 C C . TYR B 1 127 ? -7.84 14.703 -5.898 1 90.25 127 TYR B C 1
ATOM 5145 O O . TYR B 1 127 ? -7.211 15.633 -5.371 1 90.25 127 TYR B O 1
ATOM 5153 N N . LEU B 1 128 ? -7.777 14.344 -7.184 1 88.5 128 LEU B N 1
ATOM 5154 C CA . LEU B 1 128 ? -6.887 15.078 -8.078 1 88.5 128 LEU B CA 1
ATOM 5155 C C . LEU B 1 128 ? -7.52 16.391 -8.523 1 88.5 128 LEU B C 1
ATOM 5157 O O . LEU B 1 128 ? -6.891 17.188 -9.227 1 88.5 128 LEU B O 1
ATOM 5161 N N . GLY B 1 129 ? -8.766 16.656 -8.141 1 80.62 129 GLY B N 1
ATOM 5162 C CA . GLY B 1 129 ? -9.305 17.984 -8.328 1 80.62 129 GLY B CA 1
ATOM 5163 C C . GLY B 1 129 ? -10.516 18.016 -9.234 1 80.62 129 GLY B C 1
ATOM 5164 O O . GLY B 1 129 ? -11.055 19.094 -9.523 1 80.62 129 GLY B O 1
ATOM 5165 N N . PHE B 1 130 ? -10.969 16.906 -9.703 1 80.94 130 PHE B N 1
ATOM 5166 C CA . PHE B 1 130 ? -12.211 16.875 -10.469 1 80.94 130 PHE B CA 1
ATOM 5167 C C . PHE B 1 130 ? -13.414 17.047 -9.555 1 80.94 130 PHE B C 1
ATOM 5169 O O . PHE B 1 130 ? -13.445 16.484 -8.453 1 80.94 130 PHE B O 1
ATOM 5176 N N . ASP B 1 131 ? -14.422 17.672 -10.094 1 72.88 131 ASP B N 1
ATOM 5177 C CA . ASP B 1 131 ? -15.5 18.125 -9.211 1 72.88 131 ASP B CA 1
ATOM 5178 C C . ASP B 1 131 ? -16.781 17.328 -9.469 1 72.88 131 ASP B C 1
ATOM 5180 O O . ASP B 1 131 ? -17.484 16.953 -8.531 1 72.88 131 ASP B O 1
ATOM 5184 N N . LEU B 1 132 ? -17.047 17.203 -10.789 1 73.19 132 LEU B N 1
ATOM 5185 C CA . LEU B 1 132 ? -18.328 16.625 -11.18 1 73.19 132 LEU B CA 1
ATOM 5186 C C . LEU B 1 132 ? -18.109 15.344 -11.984 1 73.19 132 LEU B C 1
ATOM 5188 O O . LEU B 1 132 ? -17.203 15.273 -12.82 1 73.19 132 LEU B O 1
ATOM 5192 N N . PHE B 1 133 ? -18.984 14.352 -11.672 1 77.38 133 PHE B N 1
ATOM 5193 C CA . PHE B 1 133 ? -18.875 13.078 -12.367 1 77.38 133 PHE B CA 1
ATOM 5194 C C . PHE B 1 133 ? -20.156 12.773 -13.148 1 77.38 133 PHE B C 1
ATOM 5196 O O . PHE B 1 133 ? -21.266 13.055 -12.68 1 77.38 133 PHE B O 1
ATOM 5203 N N . ASP B 1 134 ? -19.984 12.18 -14.211 1 71.44 134 ASP B N 1
ATOM 5204 C CA . ASP B 1 134 ? -21.062 11.891 -15.148 1 71.44 134 ASP B CA 1
ATOM 5205 C C . ASP B 1 134 ? -21.953 10.773 -14.633 1 71.44 134 ASP B C 1
ATOM 5207 O O . ASP B 1 134 ? -21.484 9.656 -14.398 1 71.44 134 ASP B O 1
ATOM 5211 N N . ALA B 1 135 ? -23.266 11.078 -14.594 1 73.62 135 ALA B N 1
ATOM 5212 C CA . ALA B 1 135 ? -24.25 10.109 -14.109 1 73.62 135 ALA B CA 1
ATOM 5213 C C . ALA B 1 135 ? -24.453 8.984 -15.125 1 73.62 135 ALA B C 1
ATOM 5215 O O . ALA B 1 135 ? -25.016 7.938 -14.805 1 73.62 135 ALA B O 1
ATOM 5216 N N . ALA B 1 136 ? -23.969 9.18 -16.328 1 74.56 136 ALA B N 1
ATOM 5217 C CA . ALA B 1 136 ? -24.094 8.156 -17.359 1 74.56 136 ALA B CA 1
ATOM 5218 C C . ALA B 1 136 ? -23.422 6.859 -16.938 1 74.56 136 ALA B C 1
ATOM 5220 O O . ALA B 1 136 ? -23.688 5.793 -17.5 1 74.56 136 ALA B O 1
ATOM 5221 N N . LEU B 1 137 ? -22.594 6.969 -15.969 1 81.75 137 LEU B N 1
ATOM 5222 C CA . LEU B 1 137 ? -21.969 5.781 -15.391 1 81.75 137 LEU B CA 1
ATOM 5223 C C . LEU B 1 137 ? -23.031 4.781 -14.938 1 81.75 137 LEU B C 1
ATOM 5225 O O . LEU B 1 137 ? -22.875 3.576 -15.141 1 81.75 137 LEU B O 1
ATOM 5229 N N . CYS B 1 138 ? -24.141 5.285 -14.383 1 83.31 138 CYS B N 1
ATOM 5230 C CA . CYS B 1 138 ? -25.219 4.414 -13.914 1 83.31 138 CYS B CA 1
ATOM 5231 C C . CYS B 1 138 ? -25.859 3.662 -15.07 1 83.31 138 CYS B C 1
ATOM 5233 O O . CYS B 1 138 ? -26.188 2.48 -14.938 1 83.31 138 CYS B O 1
ATOM 5235 N N . LEU B 1 139 ? -26.062 4.398 -16.141 1 80.38 139 LEU B N 1
ATOM 5236 C CA . LEU B 1 139 ? -26.656 3.785 -17.312 1 80.38 139 LEU B CA 1
ATOM 5237 C C . LEU B 1 139 ? -25.75 2.691 -17.875 1 80.38 139 LEU B C 1
ATOM 5239 O O . LEU B 1 139 ? -26.219 1.6 -18.203 1 80.38 139 LEU B O 1
ATOM 5243 N N . ARG B 1 140 ? -24.516 2.963 -18.016 1 81.19 140 ARG B N 1
ATOM 5244 C CA . ARG B 1 140 ? -23.562 1.985 -18.531 1 81.19 140 ARG B CA 1
ATOM 5245 C C . ARG B 1 140 ? -23.531 0.733 -17.656 1 81.19 140 ARG B C 1
ATOM 5247 O O . ARG B 1 140 ? -23.609 -0.386 -18.172 1 81.19 140 ARG B O 1
ATOM 5254 N N . LEU B 1 141 ? -23.422 0.895 -16.328 1 87.31 141 LEU B N 1
ATOM 5255 C CA . LEU B 1 141 ? -23.375 -0.233 -15.406 1 87.31 141 LEU B CA 1
ATOM 5256 C C . LEU B 1 141 ? -24.641 -1.075 -15.516 1 87.31 141 LEU B C 1
ATOM 5258 O O . LEU B 1 141 ? -24.578 -2.307 -15.5 1 87.31 141 LEU B O 1
ATOM 5262 N N . THR B 1 142 ? -25.734 -0.349 -15.664 1 85.56 142 THR B N 1
ATOM 5263 C CA . THR B 1 142 ? -27.031 -1.029 -15.773 1 85.56 142 THR B CA 1
ATOM 5264 C C . THR B 1 142 ? -27.078 -1.882 -17.031 1 85.56 142 THR B C 1
ATOM 5266 O O . THR B 1 142 ? -27.5 -3.039 -16.984 1 85.56 142 THR B O 1
ATOM 5269 N N . LEU B 1 143 ? -26.641 -1.333 -18.172 1 83.44 143 LEU B N 1
ATOM 5270 C CA . LEU B 1 143 ? -26.656 -2.027 -19.453 1 83.44 143 LEU B CA 1
ATOM 5271 C C . LEU B 1 143 ? -25.703 -3.215 -19.453 1 83.44 143 LEU B C 1
ATOM 5273 O O . LEU B 1 143 ? -25.906 -4.184 -20.188 1 83.44 143 LEU B O 1
ATOM 5277 N N . GLU B 1 144 ? -24.719 -3.201 -18.625 1 84.5 144 GLU B N 1
ATOM 5278 C CA . GLU B 1 144 ? -23.734 -4.273 -18.516 1 84.5 144 GLU B CA 1
ATOM 5279 C C . GLU B 1 144 ? -24.094 -5.234 -17.391 1 84.5 144 GLU B C 1
ATOM 5281 O O . GLU B 1 144 ? -23.297 -6.102 -17.031 1 84.5 144 GLU B O 1
ATOM 5286 N N . ASP B 1 145 ? -25.25 -5.004 -16.75 1 90.5 145 ASP B N 1
ATOM 5287 C CA . ASP B 1 145 ? -25.766 -5.836 -15.672 1 90.5 145 ASP B CA 1
ATOM 5288 C C . ASP B 1 145 ? -24.812 -5.832 -14.477 1 90.5 145 ASP B C 1
ATOM 5290 O O . ASP B 1 145 ? -24.5 -6.891 -13.93 1 90.5 145 ASP B O 1
ATOM 5294 N N . GLN B 1 146 ? -24.359 -4.652 -14.203 1 92.25 146 GLN B N 1
ATOM 5295 C CA . GLN B 1 146 ? -23.469 -4.453 -13.078 1 92.25 146 GLN B CA 1
ATOM 5296 C C . GLN B 1 146 ? -24.109 -3.584 -12 1 92.25 146 GLN B C 1
ATOM 5298 O O . GLN B 1 146 ? -24.75 -2.572 -12.312 1 92.25 146 GLN B O 1
ATOM 5303 N N . LEU B 1 147 ? -24 -4.023 -10.797 1 92.56 147 LEU B N 1
ATOM 5304 C CA . LEU B 1 147 ? -24.453 -3.232 -9.656 1 92.56 147 LEU B CA 1
ATOM 5305 C C . LEU B 1 147 ? -23.281 -2.5 -9.008 1 92.56 147 LEU B C 1
ATOM 5307 O O . LEU B 1 147 ? -22.266 -3.117 -8.672 1 92.56 147 LEU B O 1
ATOM 5311 N N . LEU B 1 148 ? -23.469 -1.217 -8.875 1 91.56 148 LEU B N 1
ATOM 5312 C CA . LEU B 1 148 ? -22.484 -0.395 -8.164 1 91.56 148 LEU B CA 1
ATOM 5313 C C . LEU B 1 148 ? -22.609 -0.584 -6.66 1 91.56 148 LEU B C 1
ATOM 5315 O O . LEU B 1 148 ? -23.734 -0.65 -6.129 1 91.56 148 LEU B O 1
ATOM 5319 N N . LEU B 1 149 ? -21.453 -0.686 -6.039 1 86.5 149 LEU B N 1
ATOM 5320 C CA . LEU B 1 149 ? -21.422 -0.752 -4.582 1 86.5 149 LEU B CA 1
ATOM 5321 C C . LEU B 1 149 ? -20.828 0.521 -3.996 1 86.5 149 LEU B C 1
ATOM 5323 O O . LEU B 1 149 ? -20.188 1.299 -4.707 1 86.5 149 LEU B O 1
ATOM 5327 N N . ASP B 1 150 ? -20.969 0.678 -2.762 1 81.38 150 ASP B N 1
ATOM 5328 C CA . ASP B 1 150 ? -20.609 1.946 -2.135 1 81.38 150 ASP B CA 1
ATOM 5329 C C . ASP B 1 150 ? -19.094 2.037 -1.91 1 81.38 150 ASP B C 1
ATOM 5331 O O . ASP B 1 150 ? -18.594 3.08 -1.49 1 81.38 150 ASP B O 1
ATOM 5335 N N . ASP B 1 151 ? -18.375 0.986 -2.197 1 83.38 151 ASP B N 1
ATOM 5336 C CA . ASP B 1 151 ? -16.922 1.062 -2.133 1 83.38 151 ASP B CA 1
ATOM 5337 C C . ASP B 1 151 ? -16.328 1.252 -3.523 1 83.38 151 ASP B C 1
ATOM 5339 O O . ASP B 1 151 ? -15.141 0.974 -3.738 1 83.38 151 ASP B O 1
ATOM 5343 N N . PHE B 1 152 ? -17.188 1.602 -4.457 1 91.31 152 PHE B N 1
ATOM 5344 C CA . PHE B 1 152 ? -16.828 1.991 -5.812 1 91.31 152 PHE B CA 1
ATOM 5345 C C . PHE B 1 152 ? -16.5 0.767 -6.66 1 91.31 152 PHE B C 1
ATOM 5347 O O . PHE B 1 152 ? -15.898 0.887 -7.73 1 91.31 152 PHE B O 1
ATOM 5354 N N . SER B 1 153 ? -16.766 -0.418 -6.113 1 90.19 153 SER B N 1
ATOM 5355 C CA . SER B 1 153 ? -16.656 -1.634 -6.91 1 90.19 153 SER B CA 1
ATOM 5356 C C . SER B 1 153 ? -17.984 -2.002 -7.547 1 90.19 153 SER B C 1
ATOM 5358 O O . SER B 1 153 ? -19 -1.324 -7.324 1 90.19 153 SER B O 1
ATOM 5360 N N . THR B 1 154 ? -17.938 -2.971 -8.469 1 90.69 154 THR B N 1
ATOM 5361 C CA . THR B 1 154 ? -19.156 -3.443 -9.109 1 90.69 154 THR B CA 1
ATOM 5362 C C . THR B 1 154 ? -19.297 -4.957 -8.961 1 90.69 154 THR B C 1
ATOM 5364 O O . THR B 1 154 ? -18.328 -5.652 -8.688 1 90.69 154 THR B O 1
ATOM 5367 N N . GLU B 1 155 ? -20.484 -5.363 -8.961 1 86.19 155 GLU B N 1
ATOM 5368 C CA . GLU B 1 155 ? -20.797 -6.789 -8.953 1 86.19 155 GLU B CA 1
ATOM 5369 C C . GLU B 1 155 ? -21.766 -7.152 -10.078 1 86.19 155 GLU B C 1
ATOM 5371 O O . GLU B 1 155 ? -22.688 -6.391 -10.391 1 86.19 155 GLU B O 1
ATOM 5376 N N . THR B 1 156 ? -21.484 -8.273 -10.727 1 87.12 156 THR B N 1
ATOM 5377 C CA . THR B 1 156 ? -22.406 -8.758 -11.75 1 87.12 156 THR B CA 1
ATOM 5378 C C . THR B 1 156 ? -23.688 -9.273 -11.125 1 87.12 156 THR B C 1
ATOM 5380 O O . THR B 1 156 ? -23.656 -10 -10.125 1 87.12 156 THR B O 1
ATOM 5383 N N . VAL B 1 157 ? -24.734 -8.82 -11.68 1 87.19 157 VAL B N 1
ATOM 5384 C CA . VAL B 1 157 ? -26.031 -9.25 -11.156 1 87.19 157 VAL B CA 1
ATOM 5385 C C . VAL B 1 157 ? -26.891 -9.82 -12.289 1 87.19 157 VAL B C 1
ATOM 5387 O O . VAL B 1 157 ? -26.734 -9.422 -13.445 1 87.19 157 VAL B O 1
ATOM 5390 N N . GLU B 1 158 ? -27.656 -10.82 -11.906 1 86.25 158 GLU B N 1
ATOM 5391 C CA . GLU B 1 158 ? -28.688 -11.305 -12.828 1 86.25 158 GLU B CA 1
ATOM 5392 C C . GLU B 1 158 ? -30.016 -10.586 -12.602 1 86.25 158 GLU B C 1
ATOM 5394 O O . GLU B 1 158 ? -30.547 -10.594 -11.492 1 86.25 158 GLU B O 1
ATOM 5399 N N . THR B 1 159 ? -30.328 -9.734 -13.516 1 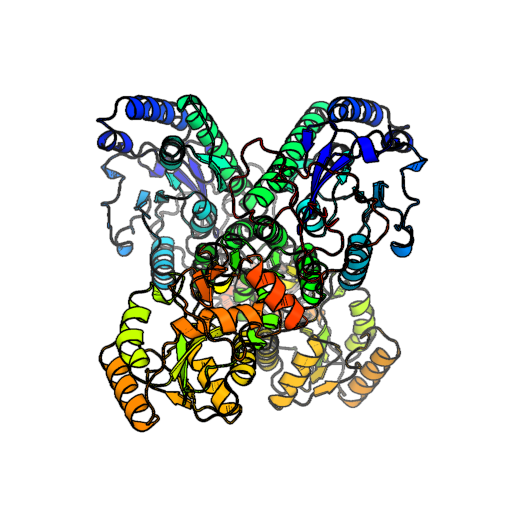82.38 159 THR B N 1
ATOM 5400 C CA . THR B 1 159 ? -31.578 -8.992 -13.312 1 82.38 159 THR B CA 1
ATOM 5401 C C . THR B 1 159 ? -32.406 -8.992 -14.578 1 82.38 159 THR B C 1
ATOM 5403 O O . THR B 1 159 ? -31.875 -9.008 -15.688 1 82.38 159 THR B O 1
ATOM 5406 N N . GLU B 1 160 ? -33.75 -9.141 -14.414 1 83.94 160 GLU B N 1
ATOM 5407 C CA . GLU B 1 160 ? -34.719 -8.992 -15.5 1 83.94 160 GLU B CA 1
ATOM 5408 C C . GLU B 1 160 ? -35.281 -7.586 -15.547 1 83.94 160 GLU B C 1
ATOM 5410 O O . GLU B 1 160 ? -35.938 -7.203 -16.516 1 83.94 160 GLU B O 1
ATOM 5415 N N . ASP B 1 161 ? -35 -6.801 -14.617 1 89.31 161 ASP B N 1
ATOM 5416 C CA . ASP B 1 161 ? -35.531 -5.441 -14.508 1 89.31 161 ASP B CA 1
ATOM 5417 C C . ASP B 1 161 ? -34.406 -4.418 -14.5 1 89.31 161 ASP B C 1
ATOM 5419 O O . ASP B 1 161 ? -33.938 -3.998 -13.43 1 89.31 161 ASP B O 1
ATOM 5423 N N . ARG B 1 162 ? -34.125 -3.908 -15.602 1 86.94 162 ARG B N 1
ATOM 5424 C CA . ARG B 1 162 ? -33 -2.975 -15.727 1 86.94 162 ARG B CA 1
ATOM 5425 C C . ARG B 1 162 ? -33.375 -1.606 -15.164 1 86.94 162 ARG B C 1
ATOM 5427 O O . ARG B 1 162 ? -32.5 -0.848 -14.742 1 86.94 162 ARG B O 1
ATOM 5434 N N . GLU B 1 163 ? -34.656 -1.327 -15.102 1 88.19 163 GLU B N 1
ATOM 5435 C CA . GLU B 1 163 ? -35.094 -0.072 -14.484 1 88.19 163 GLU B CA 1
ATOM 5436 C C . GLU B 1 163 ? -34.781 -0.069 -12.992 1 88.19 163 GLU B C 1
ATOM 5438 O O . GLU B 1 163 ? -34.312 0.935 -12.445 1 88.19 163 GLU B O 1
ATOM 5443 N N . GLU B 1 164 ? -35.062 -1.146 -12.438 1 91.5 164 GLU B N 1
ATOM 5444 C CA . GLU B 1 164 ? -34.781 -1.273 -11.016 1 91.5 164 GLU B CA 1
ATOM 5445 C C . GLU B 1 164 ? -33.281 -1.223 -10.766 1 91.5 164 GLU B C 1
ATOM 5447 O O . GLU B 1 164 ? -32.812 -0.623 -9.781 1 91.5 164 GLU B O 1
ATOM 5452 N N . LEU B 1 165 ? -32.562 -1.893 -11.641 1 92.94 165 LEU B N 1
ATOM 5453 C CA . LEU B 1 165 ? -31.109 -1.877 -11.508 1 92.94 165 LEU B CA 1
ATOM 5454 C C . LEU B 1 165 ? -30.562 -0.461 -11.664 1 92.94 165 LEU B C 1
ATOM 5456 O O . LEU B 1 165 ? -29.625 -0.069 -10.953 1 92.94 165 LEU B O 1
ATOM 5460 N N . LEU B 1 166 ? -31.156 0.24 -12.539 1 88.94 166 LEU B N 1
ATOM 5461 C CA . LEU B 1 166 ? -30.75 1.623 -12.742 1 88.94 166 LEU B CA 1
ATOM 5462 C C . LEU B 1 166 ? -31 2.459 -11.492 1 88.94 166 LEU B C 1
ATOM 5464 O O . LEU B 1 166 ? -30.141 3.256 -11.094 1 88.94 166 LEU B O 1
ATOM 5468 N N . ARG B 1 167 ? -32.125 2.273 -10.875 1 89.81 167 ARG B N 1
ATOM 5469 C CA . ARG B 1 167 ? -32.438 2.998 -9.648 1 89.81 167 ARG B CA 1
ATOM 5470 C C . ARG B 1 167 ? -31.469 2.648 -8.523 1 89.81 167 ARG B C 1
ATOM 5472 O O . ARG B 1 167 ? -31.062 3.523 -7.766 1 89.81 167 ARG B O 1
ATOM 5479 N N . GLU B 1 168 ? -31.172 1.44 -8.469 1 90.19 168 GLU B N 1
ATOM 5480 C CA . GLU B 1 168 ? -30.219 0.993 -7.449 1 90.19 168 GLU B CA 1
ATOM 5481 C C . GLU B 1 168 ? -28.828 1.577 -7.691 1 90.19 168 GLU B C 1
ATOM 5483 O O . GLU B 1 168 ? -28.172 2.029 -6.758 1 90.19 168 GLU B O 1
ATOM 5488 N N . ASN B 1 169 ? -28.438 1.539 -8.961 1 89.38 169 ASN B N 1
ATOM 5489 C CA . ASN B 1 169 ? -27.141 2.109 -9.297 1 89.38 169 ASN B CA 1
ATOM 5490 C C . ASN B 1 169 ? -27.094 3.605 -9 1 89.38 169 ASN B C 1
ATOM 5492 O O . ASN B 1 169 ? -26.062 4.117 -8.539 1 89.38 169 ASN B O 1
ATOM 5496 N N . TRP B 1 170 ? -28.188 4.223 -9.203 1 85 170 TRP B N 1
ATOM 5497 C CA . TRP B 1 170 ? -28.266 5.645 -8.883 1 85 170 TRP B CA 1
ATOM 5498 C C . TRP B 1 170 ? -28.125 5.875 -7.383 1 85 170 TRP B C 1
ATOM 5500 O O . TRP B 1 170 ? -27.375 6.754 -6.953 1 85 170 TRP B O 1
ATOM 5510 N N . THR B 1 171 ? -28.797 5.129 -6.668 1 84.62 171 THR B N 1
ATOM 5511 C CA . THR B 1 171 ? -28.734 5.23 -5.211 1 84.62 171 THR B CA 1
ATOM 5512 C C . THR B 1 171 ? -27.312 4.965 -4.711 1 84.62 171 THR B C 1
ATOM 5514 O O . THR B 1 171 ? -26.797 5.703 -3.863 1 84.62 171 THR B O 1
ATOM 5517 N N . GLN B 1 172 ? -26.75 3.938 -5.258 1 86.5 172 GLN B N 1
ATOM 5518 C CA . GLN B 1 172 ? -25.391 3.596 -4.859 1 86.5 172 GLN B CA 1
ATOM 5519 C C . GLN B 1 172 ? -24.422 4.699 -5.246 1 86.5 172 GLN B C 1
ATOM 5521 O O . GLN B 1 172 ? -23.469 4.984 -4.508 1 86.5 172 GLN B O 1
ATOM 5526 N N . LEU B 1 173 ? -24.609 5.25 -6.367 1 85.81 173 LEU B N 1
ATOM 5527 C CA . LEU B 1 173 ? -23.75 6.348 -6.785 1 85.81 173 LEU B CA 1
ATOM 5528 C C . LEU B 1 173 ? -23.859 7.52 -5.816 1 85.81 173 LEU B C 1
ATOM 5530 O O . LEU B 1 173 ? -22.844 8.156 -5.492 1 85.81 173 LEU B O 1
ATOM 5534 N N . GLN B 1 174 ? -25.016 7.793 -5.332 1 79.75 174 GLN B N 1
ATOM 5535 C CA . GLN B 1 174 ? -25.219 8.844 -4.34 1 79.75 174 GLN B CA 1
ATOM 5536 C C . GLN B 1 174 ? -24.469 8.523 -3.047 1 79.75 174 GLN B C 1
ATOM 5538 O O . GLN B 1 174 ? -23.875 9.414 -2.436 1 79.75 174 GLN B O 1
ATOM 5543 N N . PHE B 1 175 ? -24.516 7.281 -2.697 1 81.31 175 PHE B N 1
ATOM 5544 C CA . PHE B 1 175 ? -23.797 6.863 -1.502 1 81.31 175 PHE B CA 1
ATOM 5545 C C . PHE B 1 175 ? -22.297 7.023 -1.695 1 81.31 175 PHE B C 1
ATOM 5547 O O . PHE B 1 175 ? -21.578 7.449 -0.779 1 81.31 175 PHE B O 1
ATOM 5554 N N . CYS B 1 176 ? -21.828 6.688 -2.881 1 85.19 176 CYS B N 1
ATOM 5555 C CA . CYS B 1 176 ? -20.406 6.867 -3.201 1 85.19 176 CYS B CA 1
ATOM 5556 C C . CYS B 1 176 ? -20 8.328 -3.062 1 85.19 176 CYS B C 1
ATOM 5558 O O . CYS B 1 176 ? -18.969 8.633 -2.467 1 85.19 176 CYS B O 1
ATOM 5560 N N . LEU B 1 177 ? -20.797 9.148 -3.506 1 77.69 177 LEU B N 1
ATOM 5561 C CA . LEU B 1 177 ? -20.484 10.578 -3.471 1 77.69 177 LEU B CA 1
ATOM 5562 C C . LEU B 1 177 ? -20.562 11.109 -2.047 1 77.69 177 LEU B C 1
ATOM 5564 O O . LEU B 1 177 ? -19.766 11.961 -1.654 1 77.69 177 LEU B O 1
ATOM 5568 N N . LEU B 1 178 ? -21.531 10.664 -1.305 1 76.62 178 LEU B N 1
ATOM 5569 C CA . LEU B 1 178 ? -21.625 11.031 0.104 1 76.62 178 LEU B CA 1
ATOM 5570 C C . LEU B 1 178 ? -20.391 10.578 0.872 1 76.62 178 LEU B C 1
ATOM 5572 O O . LEU B 1 178 ? -19.906 11.289 1.757 1 76.62 178 LEU B O 1
ATOM 5576 N N . ARG B 1 179 ? -19.938 9.5 0.512 1 83.44 179 ARG B N 1
ATOM 5577 C CA . ARG B 1 179 ? -18.734 8.969 1.141 1 83.44 179 ARG B CA 1
ATOM 5578 C C . ARG B 1 179 ? -17.547 9.883 0.869 1 83.44 179 ARG B C 1
ATOM 5580 O O . ARG B 1 179 ? -16.719 10.109 1.758 1 83.44 179 ARG B O 1
ATOM 5587 N N . LEU B 1 180 ? -17.422 10.359 -0.333 1 83.31 180 LEU B N 1
ATOM 5588 C CA . LEU B 1 180 ? -16.359 11.289 -0.682 1 83.31 180 LEU B CA 1
ATOM 5589 C C . LEU B 1 180 ? -16.469 12.57 0.13 1 83.31 180 LEU B C 1
ATOM 5591 O O . LEU B 1 180 ? -15.469 13.07 0.651 1 83.31 180 LEU B O 1
ATOM 5595 N N . ARG B 1 181 ? -17.594 13.031 0.332 1 74.69 181 ARG B N 1
ATOM 5596 C CA . ARG B 1 181 ? -17.828 14.25 1.099 1 74.69 181 ARG B CA 1
ATOM 5597 C C . ARG B 1 181 ? -17.453 14.062 2.562 1 74.69 181 ARG B C 1
ATOM 5599 O O . ARG B 1 181 ? -16.812 14.93 3.162 1 74.69 181 ARG B O 1
ATOM 5606 N N . GLU B 1 182 ? -17.906 12.992 3.041 1 76.31 182 GLU B N 1
ATOM 5607 C CA . GLU B 1 182 ? -17.578 12.695 4.438 1 76.31 182 GLU B CA 1
ATOM 5608 C C . GLU B 1 182 ? -16.078 12.508 4.637 1 76.31 182 GLU B C 1
ATOM 5610 O O . GLU B 1 182 ? -15.531 12.922 5.656 1 76.31 182 GLU B O 1
ATOM 5615 N N . ALA B 1 183 ? -15.453 11.93 3.656 1 83.56 183 ALA B N 1
ATOM 5616 C CA . ALA B 1 183 ? -14.016 11.719 3.736 1 83.56 183 ALA B CA 1
ATOM 5617 C C . ALA B 1 183 ? -13.266 13.055 3.74 1 83.56 183 ALA B C 1
ATOM 5619 O O . ALA B 1 183 ? -12.25 13.195 4.43 1 83.56 183 ALA B O 1
ATOM 5620 N N . ILE B 1 184 ? -13.727 13.938 3.012 1 76.94 184 ILE B N 1
ATOM 5621 C CA . ILE B 1 184 ? -13.125 15.273 3 1 76.94 184 ILE B CA 1
ATOM 5622 C C . ILE B 1 184 ? -13.305 15.93 4.363 1 76.94 184 ILE B C 1
ATOM 5624 O O . ILE B 1 184 ? -12.359 16.516 4.91 1 76.94 184 ILE B O 1
ATOM 5628 N N . ARG B 1 185 ? -14.516 15.852 4.828 1 72.44 185 ARG B N 1
ATOM 5629 C CA . ARG B 1 185 ? -14.844 16.469 6.109 1 72.44 185 ARG B CA 1
ATOM 5630 C C . ARG B 1 185 ? -13.977 15.891 7.227 1 72.44 185 ARG B C 1
ATOM 5632 O O . ARG B 1 185 ? -13.508 16.625 8.094 1 72.44 185 ARG B O 1
ATOM 5639 N N . GLU B 1 186 ? -13.742 14.648 7.121 1 75.69 186 GLU B N 1
ATOM 5640 C CA . GLU B 1 186 ? -13.008 13.953 8.172 1 75.69 186 GLU B CA 1
ATOM 5641 C C . GLU B 1 186 ? -11.5 13.992 7.91 1 75.69 186 GLU B C 1
ATOM 5643 O O . GLU B 1 186 ? -10.711 13.609 8.773 1 75.69 186 GLU B O 1
ATOM 5648 N N . GLY B 1 187 ? -11.117 14.461 6.762 1 78.88 187 GLY B N 1
ATOM 5649 C CA . GLY B 1 187 ? -9.703 14.523 6.41 1 78.88 187 GLY B CA 1
ATOM 5650 C C . GLY B 1 187 ? -9.117 13.172 6.055 1 78.88 187 GLY B C 1
ATOM 5651 O O . GLY B 1 187 ? -7.93 12.93 6.258 1 78.88 187 GLY B O 1
ATOM 5652 N N . THR B 1 188 ? -10.016 12.227 5.555 1 88 188 THR B N 1
ATOM 5653 C CA . THR B 1 188 ? -9.57 10.867 5.293 1 88 188 THR B CA 1
ATOM 5654 C C . THR B 1 188 ? -9.68 10.531 3.807 1 88 188 THR B C 1
ATOM 5656 O O . THR B 1 188 ? -9.719 9.359 3.428 1 88 188 THR B O 1
ATOM 5659 N N . LEU B 1 189 ? -9.781 11.57 2.977 1 88.94 189 LEU B N 1
ATOM 5660 C CA . LEU B 1 189 ? -9.961 11.344 1.546 1 88.94 189 LEU B CA 1
ATOM 5661 C C . LEU B 1 189 ? -8.781 10.57 0.962 1 88.94 189 LEU B C 1
ATOM 5663 O O . LEU B 1 189 ? -8.977 9.641 0.172 1 88.94 189 LEU B O 1
ATOM 5667 N N . ARG B 1 190 ? -7.566 10.945 1.36 1 93.62 190 ARG B N 1
ATOM 5668 C CA . ARG B 1 190 ? -6.379 10.258 0.857 1 93.62 190 ARG B CA 1
ATOM 5669 C C . ARG B 1 190 ? -6.414 8.773 1.214 1 93.62 190 ARG B C 1
ATOM 5671 O O . ARG B 1 190 ? -6.09 7.922 0.383 1 93.62 190 ARG B O 1
ATOM 5678 N N . GLU B 1 191 ? -6.793 8.453 2.42 1 94.38 191 GLU B N 1
ATOM 5679 C CA . GLU B 1 191 ? -6.902 7.066 2.855 1 94.38 191 GLU B CA 1
ATOM 5680 C C . GLU B 1 191 ? -7.938 6.309 2.031 1 94.38 191 GLU B C 1
ATOM 5682 O O . GLU B 1 191 ? -7.734 5.145 1.687 1 94.38 191 GLU B O 1
ATOM 5687 N N . LEU B 1 192 ? -9.008 6.973 1.764 1 93.31 192 LEU B N 1
ATOM 5688 C CA . LEU B 1 192 ? -10.039 6.359 0.928 1 93.31 192 LEU B CA 1
ATOM 5689 C C . LEU B 1 192 ? -9.492 6.047 -0.461 1 93.31 192 LEU B C 1
ATOM 5691 O O . LEU B 1 192 ? -9.719 4.957 -0.993 1 93.31 192 LEU B O 1
ATOM 5695 N N . VAL B 1 193 ? -8.766 6.984 -1.032 1 95.56 193 VAL B N 1
ATOM 5696 C CA . VAL B 1 193 ? -8.156 6.797 -2.348 1 95.56 193 VAL B CA 1
ATOM 5697 C C . VAL B 1 193 ? -7.199 5.609 -2.309 1 95.56 193 VAL B C 1
ATOM 5699 O O . VAL B 1 193 ? -7.227 4.754 -3.199 1 95.56 193 VAL B O 1
ATOM 5702 N N . GLU B 1 194 ? -6.398 5.547 -1.303 1 96.81 194 GLU B N 1
ATOM 5703 C CA . GLU B 1 194 ? -5.426 4.465 -1.186 1 96.81 194 GLU B CA 1
ATOM 5704 C C . GLU B 1 194 ? -6.117 3.117 -0.994 1 96.81 194 GLU B C 1
ATOM 5706 O O . GLU B 1 194 ? -5.633 2.09 -1.467 1 96.81 194 GLU B O 1
ATOM 5711 N N . SER B 1 195 ? -7.23 3.172 -0.283 1 96.44 195 SER B N 1
ATOM 5712 C CA . SER B 1 195 ? -7.992 1.945 -0.083 1 96.44 195 SER B CA 1
ATOM 5713 C C . SER B 1 195 ? -8.5 1.386 -1.409 1 96.44 195 SER B C 1
ATOM 5715 O O . SER B 1 195 ? -8.461 0.174 -1.631 1 96.44 195 SER B O 1
ATOM 5717 N N . VAL B 1 196 ? -8.953 2.242 -2.279 1 96.25 196 VAL B N 1
ATOM 5718 C CA . VAL B 1 196 ? -9.422 1.813 -3.594 1 96.25 196 VAL B CA 1
ATOM 5719 C C . VAL B 1 196 ? -8.234 1.409 -4.461 1 96.25 196 VAL B C 1
ATOM 5721 O O . VAL B 1 196 ? -8.273 0.376 -5.133 1 96.25 196 VAL B O 1
ATOM 5724 N N . ALA B 1 197 ? -7.176 2.156 -4.375 1 96.81 197 ALA B N 1
ATOM 5725 C CA . ALA B 1 197 ? -5.977 1.898 -5.172 1 96.81 197 ALA B CA 1
ATOM 5726 C C . ALA B 1 197 ? -5.371 0.54 -4.828 1 96.81 197 ALA B C 1
ATOM 5728 O O . ALA B 1 197 ? -4.797 -0.127 -5.688 1 96.81 197 ALA B O 1
ATOM 5729 N N . ALA B 1 198 ? -5.523 0.145 -3.615 1 96.06 198 ALA B N 1
ATOM 5730 C CA . ALA B 1 198 ? -4.941 -1.109 -3.143 1 96.06 198 ALA B CA 1
ATOM 5731 C C . ALA B 1 198 ? -5.5 -2.299 -3.918 1 96.06 198 ALA B C 1
ATOM 5733 O O . ALA B 1 198 ? -4.879 -3.363 -3.967 1 96.06 198 ALA B O 1
ATOM 5734 N N . ARG B 1 199 ? -6.605 -2.145 -4.613 1 94.88 199 ARG B N 1
ATOM 5735 C CA . ARG B 1 199 ? -7.227 -3.229 -5.367 1 94.88 199 ARG B CA 1
ATOM 5736 C C . ARG B 1 199 ? -6.961 -3.078 -6.863 1 94.88 199 ARG B C 1
ATOM 5738 O O . ARG B 1 199 ? -7.277 -3.977 -7.648 1 94.88 199 ARG B O 1
ATOM 5745 N N . HIS B 1 200 ? -6.395 -1.9 -7.219 1 95.25 200 HIS B N 1
ATOM 5746 C CA . HIS B 1 200 ? -6.266 -1.564 -8.633 1 95.25 200 HIS B CA 1
ATOM 5747 C C . HIS B 1 200 ? -4.871 -1.036 -8.953 1 95.25 200 HIS B C 1
ATOM 5749 O O . HIS B 1 200 ? -4.617 0.165 -8.836 1 95.25 200 HIS B O 1
ATOM 5755 N N . PRO B 1 201 ? -4 -1.884 -9.461 1 94.19 201 PRO B N 1
ATOM 5756 C CA . PRO B 1 201 ? -2.607 -1.504 -9.703 1 94.19 201 PRO B CA 1
ATOM 5757 C C . PRO B 1 201 ? -2.48 -0.268 -10.594 1 94.19 201 PRO B C 1
ATOM 5759 O O . PRO B 1 201 ? -1.612 0.577 -10.359 1 94.19 201 PRO B O 1
ATOM 5762 N N . ARG B 1 202 ? -3.324 -0.145 -11.57 1 93.12 202 ARG B N 1
ATOM 5763 C CA . ARG B 1 202 ? -3.252 1.01 -12.461 1 93.12 202 ARG B CA 1
ATOM 5764 C C . ARG B 1 202 ? -3.559 2.301 -11.711 1 93.12 202 ARG B C 1
ATOM 5766 O O . ARG B 1 202 ? -2.912 3.324 -11.938 1 93.12 202 ARG B O 1
ATOM 5773 N N . ILE B 1 203 ? -4.555 2.285 -10.852 1 95.38 203 ILE B N 1
ATOM 5774 C CA . ILE B 1 203 ? -4.906 3.451 -10.047 1 95.38 203 ILE B CA 1
ATOM 5775 C C . ILE B 1 203 ? -3.76 3.779 -9.094 1 95.38 203 ILE B C 1
ATOM 5777 O O . ILE B 1 203 ? -3.4 4.945 -8.922 1 95.38 203 ILE B O 1
ATOM 5781 N N . ALA B 1 204 ? -3.197 2.736 -8.5 1 95.69 204 ALA B N 1
ATOM 5782 C CA . ALA B 1 204 ? -2.045 2.92 -7.625 1 95.69 204 ALA B CA 1
ATOM 5783 C C . ALA B 1 204 ? -0.882 3.562 -8.375 1 95.69 204 ALA B C 1
ATOM 5785 O O . ALA B 1 204 ? -0.19 4.43 -7.832 1 95.69 204 ALA B O 1
ATOM 5786 N N . GLU B 1 205 ? -0.674 3.152 -9.586 1 94.06 205 GLU B N 1
ATOM 5787 C CA . GLU B 1 205 ? 0.384 3.701 -10.43 1 94.06 205 GLU B CA 1
ATOM 5788 C C . GLU B 1 205 ? 0.177 5.195 -10.68 1 94.06 205 GLU B C 1
ATOM 5790 O O . GLU B 1 205 ? 1.102 5.992 -10.5 1 94.06 205 GLU B O 1
ATOM 5795 N N . VAL B 1 206 ? -1.005 5.539 -11.062 1 94.38 206 VAL B N 1
ATOM 5796 C CA . VAL B 1 206 ? -1.312 6.934 -11.375 1 94.38 206 VAL B CA 1
ATOM 5797 C C . VAL B 1 206 ? -1.166 7.789 -10.117 1 94.38 206 VAL B C 1
ATOM 5799 O O . VAL B 1 206 ? -0.603 8.883 -10.164 1 94.38 206 VAL B O 1
ATOM 5802 N N . LEU B 1 207 ? -1.663 7.277 -9 1 95.75 207 LEU B N 1
ATOM 5803 C CA . LEU B 1 207 ? -1.544 7.996 -7.734 1 95.75 207 LEU B CA 1
ATOM 5804 C C . LEU B 1 207 ? -0.081 8.242 -7.387 1 95.75 207 LEU B C 1
ATOM 5806 O O . LEU B 1 207 ? 0.297 9.359 -7.031 1 95.75 207 LEU B O 1
ATOM 5810 N N . ARG B 1 208 ? 0.703 7.25 -7.496 1 94.12 208 ARG B N 1
ATOM 5811 C CA . ARG B 1 208 ? 2.119 7.34 -7.16 1 94.12 208 ARG B CA 1
ATOM 5812 C C . ARG B 1 208 ? 2.834 8.344 -8.055 1 94.12 208 ARG B C 1
ATOM 5814 O O . ARG B 1 208 ? 3.629 9.156 -7.574 1 94.12 208 ARG B O 1
ATOM 5821 N N . VAL B 1 209 ? 2.543 8.281 -9.32 1 93.31 209 VAL B N 1
ATOM 5822 C CA . VAL B 1 209 ? 3.184 9.18 -10.273 1 93.31 209 VAL B CA 1
ATOM 5823 C C . VAL B 1 209 ? 2.746 10.617 -10 1 93.31 209 VAL B C 1
ATOM 5825 O O . VAL B 1 209 ? 3.566 11.539 -10.023 1 93.31 209 VAL B O 1
ATOM 5828 N N . CYS B 1 210 ? 1.476 10.812 -9.727 1 93 210 CYS B N 1
ATOM 5829 C CA . CYS B 1 210 ? 0.978 12.148 -9.43 1 93 210 CYS B CA 1
ATOM 5830 C C . CYS B 1 210 ? 1.631 12.703 -8.164 1 93 210 CYS B C 1
ATOM 5832 O O . CYS B 1 210 ? 1.927 13.898 -8.094 1 93 210 CYS B O 1
ATOM 5834 N N . ASP B 1 211 ? 1.822 11.844 -7.191 1 93.12 211 ASP B N 1
ATOM 5835 C CA . ASP B 1 211 ? 2.502 12.258 -5.969 1 93.12 211 ASP B CA 1
ATOM 5836 C C . ASP B 1 211 ? 3.943 12.672 -6.254 1 93.12 211 ASP B C 1
ATOM 5838 O O . ASP B 1 211 ? 4.406 13.711 -5.777 1 93.12 211 ASP B O 1
ATOM 5842 N N . ARG B 1 212 ? 4.613 11.938 -7.004 1 89.38 212 ARG B N 1
ATOM 5843 C CA . ARG B 1 212 ? 6.02 12.188 -7.312 1 89.38 212 ARG B CA 1
ATOM 5844 C C . ARG B 1 212 ? 6.184 13.477 -8.117 1 89.38 212 ARG B C 1
ATOM 5846 O O . ARG B 1 212 ? 7.141 14.227 -7.91 1 89.38 212 ARG B O 1
ATOM 5853 N N . GLU B 1 213 ? 5.238 13.609 -9.008 1 89.81 213 GLU B N 1
ATOM 5854 C CA . GLU B 1 213 ? 5.273 14.812 -9.836 1 89.81 213 GLU B CA 1
ATOM 5855 C C . GLU B 1 213 ? 4.691 16.016 -9.094 1 89.81 213 GLU B C 1
ATOM 5857 O O . GLU B 1 213 ? 4.617 17.109 -9.641 1 89.81 213 GLU B O 1
ATOM 5862 N N . ARG B 1 214 ? 4.238 15.781 -7.895 1 89.12 214 ARG B N 1
ATOM 5863 C CA . ARG B 1 214 ? 3.711 16.828 -7.02 1 89.12 214 ARG B CA 1
ATOM 5864 C C . ARG B 1 214 ? 2.52 17.531 -7.664 1 89.12 214 ARG B C 1
ATOM 5866 O O . ARG B 1 214 ? 2.383 18.75 -7.562 1 89.12 214 ARG B O 1
ATOM 5873 N N . ALA B 1 215 ? 1.724 16.703 -8.328 1 85.62 215 ALA B N 1
ATOM 5874 C CA . ALA B 1 215 ? 0.625 17.25 -9.125 1 85.62 215 ALA B CA 1
ATOM 5875 C C . ALA B 1 215 ? -0.354 18.016 -8.242 1 85.62 215 ALA B C 1
ATOM 5877 O O . ALA B 1 215 ? -0.964 19 -8.695 1 85.62 215 ALA B O 1
ATOM 5878 N N . VAL B 1 216 ? -0.484 17.594 -6.945 1 81 216 VAL B N 1
ATOM 5879 C CA . VAL B 1 216 ? -1.495 18.25 -6.113 1 81 216 VAL B CA 1
ATOM 5880 C C . VAL B 1 216 ? -0.857 18.75 -4.82 1 81 216 VAL B C 1
ATOM 5882 O O . VAL B 1 216 ? -1.557 19.219 -3.916 1 81 216 VAL B O 1
ATOM 5885 N N . ALA B 1 217 ? 0.416 18.719 -4.68 1 78.44 217 ALA B N 1
ATOM 5886 C CA . ALA B 1 217 ? 1.144 19.031 -3.455 1 78.44 217 ALA B CA 1
ATOM 5887 C C . ALA B 1 217 ? 0.862 20.469 -3.004 1 78.44 217 ALA B C 1
ATOM 5889 O O . ALA B 1 217 ? 0.756 20.734 -1.805 1 78.44 217 ALA B O 1
ATOM 5890 N N . ARG B 1 218 ? 0.658 21.312 -3.941 1 72.06 218 ARG B N 1
ATOM 5891 C CA . ARG B 1 218 ? 0.476 22.719 -3.631 1 72.06 218 ARG B CA 1
ATOM 5892 C C . ARG B 1 218 ? -0.895 22.969 -3.012 1 72.06 218 ARG B C 1
ATOM 5894 O O . ARG B 1 218 ? -1.124 24.016 -2.406 1 72.06 218 ARG B O 1
ATOM 5901 N N . TYR B 1 219 ? -1.742 21.969 -3.055 1 71.25 219 TYR B N 1
ATOM 5902 C CA . TYR B 1 219 ? -3.121 22.203 -2.635 1 71.25 219 TYR B CA 1
ATOM 5903 C C . TYR B 1 219 ? -3.42 21.469 -1.33 1 71.25 219 TYR B C 1
ATOM 5905 O O . TYR B 1 219 ? -4.547 21.516 -0.833 1 71.25 219 TYR B O 1
ATOM 5913 N N . VAL B 1 220 ? -2.422 20.938 -0.804 1 69.56 220 VAL B N 1
ATOM 5914 C CA . VAL B 1 220 ? -2.639 20.203 0.436 1 69.56 220 VAL B CA 1
ATOM 5915 C C . VAL B 1 220 ? -2.592 21.156 1.623 1 69.56 220 VAL B C 1
ATOM 5917 O O . VAL B 1 220 ? -1.731 22.047 1.682 1 69.56 220 VAL B O 1
ATOM 5920 N N . ASN B 1 221 ? -3.539 20.922 2.465 1 71.06 221 ASN B N 1
ATOM 5921 C CA . ASN B 1 221 ? -3.607 21.719 3.688 1 71.06 221 ASN B CA 1
ATOM 5922 C C . ASN B 1 221 ? -2.748 21.109 4.797 1 71.06 221 ASN B C 1
ATOM 5924 O O . ASN B 1 221 ? -3.01 20 5.258 1 71.06 221 ASN B O 1
ATOM 5928 N N . LEU B 1 222 ? -1.775 21.891 5.207 1 74.19 222 LEU B N 1
ATOM 5929 C CA . LEU B 1 222 ? -0.892 21.391 6.254 1 74.19 222 LEU B CA 1
ATOM 5930 C C . LEU B 1 222 ? -1.327 21.906 7.621 1 74.19 222 LEU B C 1
ATOM 5932 O O . LEU B 1 222 ? -0.799 21.484 8.648 1 74.19 222 LEU B O 1
ATOM 5936 N N . ASN B 1 223 ? -2.248 22.812 7.582 1 74.06 223 ASN B N 1
ATOM 5937 C CA . ASN B 1 223 ? -2.795 23.344 8.828 1 74.06 223 ASN B CA 1
ATOM 5938 C C . ASN B 1 223 ? -4 22.531 9.297 1 74.06 223 ASN B C 1
ATOM 5940 O O . ASN B 1 223 ? -5.141 22.984 9.188 1 74.06 223 ASN B O 1
ATOM 5944 N N . ARG B 1 224 ? -3.713 21.438 9.773 1 76.75 224 ARG B N 1
ATOM 5945 C CA . ARG B 1 224 ? -4.777 20.562 10.227 1 76.75 224 ARG B CA 1
ATOM 5946 C C . ARG B 1 224 ? -4.297 19.672 11.367 1 76.75 224 ARG B C 1
ATOM 5948 O O . ARG B 1 224 ? -3.119 19.688 11.727 1 76.75 224 ARG B O 1
ATOM 5955 N N . ASN B 1 225 ? -5.277 19.062 12 1 80.12 225 ASN B N 1
ATOM 5956 C CA . ASN B 1 225 ? -4.953 18.219 13.141 1 80.12 225 ASN B CA 1
ATOM 5957 C C . ASN B 1 225 ? -5.477 16.797 12.953 1 80.12 225 ASN B C 1
ATOM 5959 O O . ASN B 1 225 ? -5.574 16.031 13.914 1 80.12 225 ASN B O 1
ATOM 5963 N N . THR B 1 226 ? -5.82 16.531 11.742 1 83.81 226 THR B N 1
ATOM 5964 C CA . THR B 1 226 ? -6.309 15.188 11.469 1 83.81 226 THR B CA 1
ATOM 5965 C C . THR B 1 226 ? -5.148 14.211 11.328 1 83.81 226 THR B C 1
ATOM 5967 O O . THR B 1 226 ? -4.133 14.531 10.711 1 83.81 226 THR B O 1
ATOM 5970 N N . GLN B 1 227 ? -5.34 13.086 11.836 1 91 227 GLN B N 1
ATOM 5971 C CA . GLN B 1 227 ? -4.309 12.062 11.758 1 91 227 GLN B CA 1
ATOM 5972 C C . GLN B 1 227 ? -4.203 11.492 10.344 1 91 227 GLN B C 1
ATOM 5974 O O . GLN B 1 227 ? -5.219 11.242 9.695 1 91 227 GLN B O 1
ATOM 5979 N N . ILE B 1 228 ? -3.002 11.367 9.844 1 92.69 228 ILE B N 1
ATOM 5980 C CA . ILE B 1 228 ? -2.832 10.727 8.547 1 92.69 228 ILE B CA 1
ATOM 5981 C C . ILE B 1 228 ? -2.326 9.297 8.734 1 92.69 228 ILE B C 1
ATOM 5983 O O . ILE B 1 228 ? -1.52 9.031 9.633 1 92.69 228 ILE B O 1
ATOM 5987 N N . ALA B 1 229 ? -2.838 8.398 7.969 1 94.69 229 ALA B N 1
ATOM 5988 C CA . ALA B 1 229 ? -2.465 6.988 8.039 1 94.69 229 ALA B CA 1
ATOM 5989 C C . ALA B 1 229 ? -1.467 6.629 6.945 1 94.69 229 ALA B C 1
ATOM 5991 O O . ALA B 1 229 ? -1.736 6.836 5.758 1 94.69 229 ALA B O 1
ATOM 5992 N N . CYS B 1 230 ? -0.329 6.141 7.336 1 94.5 230 CYS B N 1
ATOM 5993 C CA . CYS B 1 230 ? 0.681 5.652 6.406 1 94.5 230 CYS B CA 1
ATOM 5994 C C . CYS B 1 230 ? 0.795 4.133 6.473 1 94.5 230 CYS B C 1
ATOM 5996 O O . CYS B 1 230 ? 1.787 3.604 6.977 1 94.5 230 CYS B O 1
ATOM 5998 N N . ALA B 1 231 ? -0.154 3.477 5.809 1 94.75 231 ALA B N 1
ATOM 5999 C CA . ALA B 1 231 ? -0.294 2.029 5.953 1 94.75 231 ALA B CA 1
ATOM 6000 C C . ALA B 1 231 ? 0.477 1.293 4.859 1 94.75 231 ALA B C 1
ATOM 6002 O O . ALA B 1 231 ? 0.899 0.151 5.055 1 94.75 231 ALA B O 1
ATOM 6003 N N . THR B 1 232 ? 0.661 1.918 3.721 1 93.56 232 THR B N 1
ATOM 6004 C CA . THR B 1 232 ? 1.331 1.298 2.584 1 93.56 232 THR B CA 1
ATOM 6005 C C . THR B 1 232 ? 2.365 2.246 1.982 1 93.56 232 THR B C 1
ATOM 6007 O O . THR B 1 232 ? 2.49 3.393 2.416 1 93.56 232 THR B O 1
ATOM 6010 N N . ASP B 1 233 ? 3.068 1.786 1.017 1 90.56 233 ASP B N 1
ATOM 6011 C CA . ASP B 1 233 ? 4.102 2.586 0.367 1 90.56 233 ASP B CA 1
ATOM 6012 C C . ASP B 1 233 ? 3.486 3.727 -0.441 1 90.56 233 ASP B C 1
ATOM 6014 O O . ASP B 1 233 ? 4.168 4.703 -0.766 1 90.56 233 ASP B O 1
ATOM 6018 N N . LEU B 1 234 ? 2.193 3.619 -0.741 1 93.12 234 LEU B N 1
ATOM 6019 C CA . LEU B 1 234 ? 1.518 4.703 -1.449 1 93.12 234 LEU B CA 1
ATOM 6020 C C . LEU B 1 234 ? 1.479 5.969 -0.598 1 93.12 234 LEU B C 1
ATOM 6022 O O . LEU B 1 234 ? 1.384 7.074 -1.13 1 93.12 234 LEU B O 1
ATOM 6026 N N . SER B 1 235 ? 1.575 5.758 0.674 1 93.88 235 SER B N 1
ATOM 6027 C CA . SER B 1 235 ? 1.478 6.891 1.592 1 93.88 235 SER B CA 1
ATOM 6028 C C . SER B 1 235 ? 2.834 7.559 1.791 1 93.88 235 SER B C 1
ATOM 6030 O O . SER B 1 235 ? 2.918 8.641 2.375 1 93.88 235 SER B O 1
ATOM 6032 N N . PHE B 1 236 ? 3.871 6.977 1.297 1 89.19 236 PHE B N 1
ATOM 6033 C CA . PHE B 1 236 ? 5.211 7.461 1.615 1 89.19 236 PHE B CA 1
ATOM 6034 C C . PHE B 1 236 ? 5.539 8.711 0.806 1 89.19 236 PHE B C 1
ATOM 6036 O O . PHE B 1 236 ? 6.422 9.484 1.183 1 89.19 236 PHE B O 1
ATOM 6043 N N . ASP B 1 237 ? 4.801 8.891 -0.28 1 89.94 237 ASP B N 1
ATOM 6044 C CA . ASP B 1 237 ? 5.051 10.062 -1.105 1 89.94 237 ASP B CA 1
ATOM 6045 C C . ASP B 1 237 ? 3.818 10.961 -1.175 1 89.94 237 ASP B C 1
ATOM 6047 O O . ASP B 1 237 ? 3.715 11.82 -2.057 1 89.94 237 ASP B O 1
ATOM 6051 N N . ARG B 1 238 ? 2.912 10.641 -0.313 1 93.69 238 ARG B N 1
ATOM 6052 C CA . ARG B 1 238 ? 1.747 11.516 -0.313 1 93.69 238 ARG B CA 1
ATOM 6053 C C . ARG B 1 238 ? 2.15 12.961 -0.04 1 93.69 238 ARG B C 1
ATOM 6055 O O . ARG B 1 238 ? 3.186 13.219 0.582 1 93.69 238 ARG B O 1
ATOM 6062 N N . PRO B 1 239 ? 1.389 13.883 -0.401 1 90.5 239 PRO B N 1
ATOM 6063 C CA . PRO B 1 239 ? 1.784 15.289 -0.377 1 90.5 239 PRO B CA 1
ATOM 6064 C C . PRO B 1 239 ? 2.145 15.781 1.024 1 90.5 239 PRO B C 1
ATOM 6066 O O . PRO B 1 239 ? 3.102 16.547 1.19 1 90.5 239 PRO B O 1
ATOM 6069 N N . GLU B 1 240 ? 1.445 15.398 2.1 1 91.38 240 GLU B N 1
ATOM 6070 C CA . GLU B 1 240 ? 1.75 15.836 3.461 1 91.38 240 GLU B CA 1
ATOM 6071 C C . GLU B 1 240 ? 3.156 15.406 3.875 1 91.38 240 GLU B C 1
ATOM 6073 O O . GLU B 1 240 ? 3.873 16.156 4.531 1 91.38 240 GLU B O 1
ATOM 6078 N N . VAL B 1 241 ? 3.512 14.219 3.43 1 94 241 VAL B N 1
ATOM 6079 C CA . VAL B 1 241 ? 4.82 13.664 3.768 1 94 241 VAL B CA 1
ATOM 6080 C C . VAL B 1 241 ? 5.906 14.383 2.969 1 94 241 VAL B C 1
ATOM 6082 O O . VAL B 1 241 ? 6.918 14.812 3.529 1 94 241 VAL B O 1
ATOM 6085 N N . THR B 1 242 ? 5.676 14.578 1.693 1 92.19 242 THR B N 1
ATOM 6086 C CA . THR B 1 242 ? 6.699 15.188 0.854 1 92.19 242 THR B CA 1
ATOM 6087 C C . THR B 1 242 ? 6.906 16.656 1.23 1 92.19 242 THR B C 1
ATOM 6089 O O . THR B 1 242 ? 8.023 17.156 1.169 1 92.19 242 THR B O 1
ATOM 6092 N N . GLU B 1 243 ? 5.82 17.281 1.587 1 90.06 243 GLU B N 1
ATOM 6093 C CA . GLU B 1 243 ? 5.957 18.656 2.053 1 90.06 243 GLU B CA 1
ATOM 6094 C C . GLU B 1 243 ? 6.754 18.719 3.354 1 90.06 243 GLU B C 1
ATOM 6096 O O . GLU B 1 243 ? 7.574 19.625 3.541 1 90.06 243 GLU B O 1
ATOM 6101 N N . TRP B 1 244 ? 6.48 17.828 4.234 1 93.69 244 TRP B N 1
ATOM 6102 C CA . TRP B 1 244 ? 7.277 17.75 5.453 1 93.69 244 TRP B CA 1
ATOM 6103 C C . TRP B 1 244 ? 8.758 17.578 5.125 1 93.69 244 TRP B C 1
ATOM 6105 O O . TRP B 1 244 ? 9.602 18.312 5.648 1 93.69 244 TRP B O 1
ATOM 6115 N N . LEU B 1 245 ? 9.062 16.625 4.273 1 94.06 245 LEU B N 1
ATOM 6116 C CA . LEU B 1 245 ? 10.445 16.297 3.922 1 94.06 245 LEU B CA 1
ATOM 6117 C C . LEU B 1 245 ? 11.148 17.516 3.318 1 94.06 245 LEU B C 1
ATOM 6119 O O . LEU B 1 245 ? 12.344 17.719 3.549 1 94.06 245 LEU B O 1
ATOM 6123 N N . ARG B 1 246 ? 10.438 18.281 2.645 1 91.5 246 ARG B N 1
ATOM 6124 C CA . ARG B 1 246 ? 11 19.469 2.023 1 91.5 246 ARG B CA 1
ATOM 6125 C C . ARG B 1 246 ? 11.242 20.562 3.059 1 91.5 246 ARG B C 1
ATOM 6127 O O . ARG B 1 246 ? 12.312 21.188 3.08 1 91.5 246 ARG B O 1
ATOM 6134 N N . ARG B 1 247 ? 10.32 20.719 3.902 1 93.31 247 ARG B N 1
ATOM 6135 C CA . ARG B 1 247 ? 10.344 21.875 4.805 1 93.31 247 ARG B CA 1
ATOM 6136 C C . ARG B 1 247 ? 11.25 21.609 6 1 93.31 247 ARG B C 1
ATOM 6138 O O . ARG B 1 247 ? 11.883 22.531 6.52 1 93.31 247 ARG B O 1
ATOM 6145 N N . VAL B 1 248 ? 11.328 20.359 6.438 1 96.88 248 VAL B N 1
ATOM 6146 C CA . VAL B 1 248 ? 12.094 20.047 7.637 1 96.88 248 VAL B CA 1
ATOM 6147 C C . VAL B 1 248 ? 13.578 20.297 7.379 1 96.88 248 VAL B C 1
ATOM 6149 O O . VAL B 1 248 ? 14.352 20.5 8.32 1 96.88 248 VAL B O 1
ATOM 6152 N N . ARG B 1 249 ? 13.953 20.359 6.148 1 95.75 249 ARG B N 1
ATOM 6153 C CA . ARG B 1 249 ? 15.336 20.641 5.766 1 95.75 249 ARG B CA 1
ATOM 6154 C C . ARG B 1 249 ? 15.75 22.031 6.191 1 95.75 249 ARG B C 1
ATOM 6156 O O . ARG B 1 249 ? 16.938 22.328 6.309 1 95.75 249 ARG B O 1
ATOM 6163 N N . ARG B 1 250 ? 14.797 22.828 6.422 1 95.19 250 ARG B N 1
ATOM 6164 C CA . ARG B 1 250 ? 15.047 24.219 6.797 1 95.19 250 ARG B CA 1
ATOM 6165 C C . ARG B 1 250 ? 15.414 24.328 8.273 1 95.19 250 ARG B C 1
ATOM 6167 O O . ARG B 1 250 ? 15.836 25.391 8.734 1 95.19 250 ARG B O 1
ATOM 6174 N N . TYR B 1 251 ? 15.305 23.234 8.977 1 97.88 251 TYR B N 1
ATOM 6175 C CA . TYR B 1 251 ? 15.562 23.25 10.414 1 97.88 251 TYR B CA 1
ATOM 6176 C C . TYR B 1 251 ? 17.031 23.516 10.695 1 97.88 251 TYR B C 1
ATOM 6178 O O . TYR B 1 251 ? 17.906 22.984 10.008 1 97.88 251 TYR B O 1
ATOM 6186 N N . GLU B 1 252 ? 17.312 24.359 11.633 1 96.75 252 GLU B N 1
ATOM 6187 C CA . GLU B 1 252 ? 18.641 24.625 12.164 1 96.75 252 GLU B CA 1
ATOM 6188 C C . GLU B 1 252 ? 18.688 24.438 13.68 1 96.75 252 GLU B C 1
ATOM 6190 O O . GLU B 1 252 ? 17.922 25.078 14.406 1 96.75 252 GLU B O 1
ATOM 6195 N N . PRO B 1 253 ? 19.578 23.578 14.07 1 96.88 253 PRO B N 1
ATOM 6196 C CA . PRO B 1 253 ? 19.734 23.453 15.516 1 96.88 253 PRO B CA 1
ATOM 6197 C C . PRO B 1 253 ? 20.109 24.781 16.188 1 96.88 253 PRO B C 1
ATOM 6199 O O . PRO B 1 253 ? 20.688 25.656 15.547 1 96.88 253 PRO B O 1
ATOM 6202 N N . PRO B 1 254 ? 19.734 24.844 17.453 1 95.5 254 PRO B N 1
ATOM 6203 C CA . PRO B 1 254 ? 20.156 26.047 18.172 1 95.5 254 PRO B CA 1
ATOM 6204 C C . PRO B 1 254 ? 21.672 26.219 18.203 1 95.5 254 PRO B C 1
ATOM 6206 O O . PRO B 1 254 ? 22.406 25.234 18.109 1 95.5 254 PRO B O 1
ATOM 6209 N N . ASP B 1 255 ? 22.094 27.453 18.5 1 92.69 255 ASP B N 1
ATOM 6210 C CA . ASP B 1 255 ? 23.516 27.797 18.453 1 92.69 255 ASP B CA 1
ATOM 6211 C C . ASP B 1 255 ? 24.266 27.156 19.625 1 92.69 255 ASP B C 1
ATOM 6213 O O . ASP B 1 255 ? 25.469 26.891 19.516 1 92.69 255 ASP B O 1
ATOM 6217 N N . TRP B 1 256 ? 23.625 26.922 20.656 1 95.38 256 TRP B N 1
ATOM 6218 C CA . TRP B 1 256 ? 24.297 26.453 21.859 1 95.38 256 TRP B CA 1
ATOM 6219 C C . TRP B 1 256 ? 24.484 24.938 21.812 1 95.38 256 TRP B C 1
ATOM 6221 O O . TRP B 1 256 ? 25.125 24.359 22.703 1 95.38 256 TRP B O 1
ATOM 6231 N N . VAL B 1 257 ? 23.969 24.281 20.781 1 97.06 257 VAL B N 1
ATOM 6232 C CA . VAL B 1 257 ? 24 22.812 20.672 1 97.06 257 VAL B CA 1
ATOM 6233 C C . VAL B 1 257 ? 25.406 22.375 20.266 1 97.06 257 VAL B C 1
ATOM 6235 O O . VAL B 1 257 ? 26 22.938 19.359 1 97.06 257 VAL B O 1
ATOM 6238 N N . GLU B 1 258 ? 25.844 21.312 20.938 1 97.5 258 GLU B N 1
ATOM 6239 C CA . GLU B 1 258 ? 27.188 20.812 20.672 1 97.5 258 GLU B CA 1
ATOM 6240 C C . GLU B 1 258 ? 27.141 19.422 20.062 1 97.5 258 GLU B C 1
ATOM 6242 O O . GLU B 1 258 ? 28.125 18.938 19.5 1 97.5 258 GLU B O 1
ATOM 6247 N N . ALA B 1 259 ? 26.062 18.812 20.109 1 97.38 259 ALA B N 1
ATOM 6248 C CA . ALA B 1 259 ? 25.844 17.484 19.531 1 97.38 259 ALA B CA 1
ATOM 6249 C C . ALA B 1 259 ? 24.375 17.219 19.281 1 97.38 259 ALA B C 1
ATOM 6251 O O . ALA B 1 259 ? 23.5 17.953 19.781 1 97.38 259 ALA B O 1
ATOM 6252 N N . VAL B 1 260 ? 24.125 16.219 18.438 1 98.06 260 VAL B N 1
ATOM 6253 C CA . VAL B 1 260 ? 22.734 15.836 18.156 1 98.06 260 VAL B CA 1
ATOM 6254 C C . VAL B 1 260 ? 22.5 14.391 18.594 1 98.06 260 VAL B C 1
ATOM 6256 O O . VAL B 1 260 ? 23.328 13.508 18.328 1 98.06 260 VAL B O 1
ATOM 6259 N N . VAL B 1 261 ? 21.406 14.195 19.281 1 98.5 261 VAL B N 1
ATOM 6260 C CA . VAL B 1 261 ? 21.016 12.859 19.719 1 98.5 261 VAL B CA 1
ATOM 6261 C C . VAL B 1 261 ? 19.891 12.336 18.828 1 98.5 261 VAL B C 1
ATOM 6263 O O . VAL B 1 261 ? 18.828 12.953 18.734 1 98.5 261 VAL B O 1
ATOM 6266 N N . LEU B 1 262 ? 20.141 11.188 18.156 1 98.44 262 LEU B N 1
ATOM 6267 C CA . LEU B 1 262 ? 19.125 10.523 17.344 1 98.44 262 LEU B CA 1
ATOM 6268 C C . LEU B 1 262 ? 18.312 9.547 18.203 1 98.44 262 LEU B C 1
ATOM 6270 O O . LEU B 1 262 ? 18.875 8.719 18.906 1 98.44 262 LEU B O 1
ATOM 6274 N N . LEU B 1 263 ? 17.016 9.688 18.125 1 98 263 LEU B N 1
ATOM 6275 C CA . LEU B 1 263 ? 16.109 8.898 18.953 1 98 263 LEU B CA 1
ATOM 6276 C C . LEU B 1 263 ? 15.094 8.156 18.078 1 98 263 LEU B C 1
ATOM 6278 O O . LEU B 1 263 ? 14.805 8.578 16.969 1 98 263 LEU B O 1
ATOM 6282 N N . PRO B 1 264 ? 14.578 7.023 18.594 1 94.88 264 PRO B N 1
ATOM 6283 C CA . PRO B 1 264 ? 13.484 6.367 17.875 1 94.88 264 PRO B CA 1
ATOM 6284 C C . PRO B 1 264 ? 12.156 7.113 18.016 1 94.88 264 PRO B C 1
ATOM 6286 O O . PRO B 1 264 ? 11.977 7.887 18.953 1 94.88 264 PRO B O 1
ATOM 6289 N N . CYS B 1 265 ? 11.289 6.879 17.109 1 92.06 265 CYS B N 1
ATOM 6290 C CA . CYS B 1 265 ? 9.945 7.438 17.219 1 92.06 265 CYS B CA 1
ATOM 6291 C C . CYS B 1 265 ? 9.117 6.68 18.25 1 92.06 265 CYS B C 1
ATOM 6293 O O . CYS B 1 265 ? 9.617 5.75 18.891 1 92.06 265 CYS B O 1
ATOM 6295 N N . SER B 1 266 ? 7.949 7.188 18.562 1 90.19 266 SER B N 1
ATOM 6296 C CA . SER B 1 266 ? 7.043 6.555 19.516 1 90.19 266 SER B CA 1
ATOM 6297 C C . SER B 1 266 ? 5.621 6.492 18.953 1 90.19 266 SER B C 1
ATOM 6299 O O . SER B 1 266 ? 5.277 7.227 18.031 1 90.19 266 SER B O 1
ATOM 6301 N N . ALA B 1 267 ? 4.859 5.562 19.5 1 86.06 267 ALA B N 1
ATOM 6302 C CA . ALA B 1 267 ? 3.459 5.445 19.109 1 86.06 267 ALA B CA 1
ATOM 6303 C C . ALA B 1 267 ? 2.67 6.688 19.516 1 86.06 267 ALA B C 1
ATOM 6305 O O . ALA B 1 267 ? 1.849 7.191 18.75 1 86.06 267 ALA B O 1
ATOM 6306 N N . ARG B 1 268 ? 2.984 7.145 20.672 1 88.25 268 ARG B N 1
ATOM 6307 C CA . ARG B 1 268 ? 2.295 8.336 21.156 1 88.25 268 ARG B CA 1
ATOM 6308 C C . ARG B 1 268 ? 2.953 9.602 20.641 1 88.25 268 ARG B C 1
ATOM 6310 O O . ARG B 1 268 ? 4.176 9.742 20.688 1 88.25 268 ARG B O 1
ATOM 6317 N N . LYS B 1 269 ? 2.174 10.508 20.109 1 90.81 269 LYS B N 1
ATOM 6318 C CA . LYS B 1 269 ? 2.643 11.805 19.641 1 90.81 269 LYS B CA 1
ATOM 6319 C C . LYS B 1 269 ? 1.901 12.945 20.344 1 90.81 269 LYS B C 1
ATOM 6321 O O . LYS B 1 269 ? 0.724 12.805 20.672 1 90.81 269 LYS B O 1
ATOM 6326 N N . PRO B 1 270 ? 2.492 14.047 20.531 1 93.06 270 PRO B N 1
ATOM 6327 C CA . PRO B 1 270 ? 3.91 14.281 20.25 1 93.06 270 PRO B CA 1
ATOM 6328 C C . PRO B 1 270 ? 4.832 13.383 21.078 1 93.06 270 PRO B C 1
ATOM 6330 O O . PRO B 1 270 ? 4.438 12.891 22.141 1 93.06 270 PRO B O 1
ATOM 6333 N N . TYR B 1 271 ? 6.043 13.219 20.625 1 95.56 271 TYR B N 1
ATOM 6334 C CA . TYR B 1 271 ? 6.969 12.227 21.156 1 95.56 271 TYR B CA 1
ATOM 6335 C C . TYR B 1 271 ? 7.289 12.516 22.609 1 95.56 271 TYR B C 1
ATOM 6337 O O . TYR B 1 271 ? 7.484 11.594 23.406 1 95.56 271 TYR B O 1
ATOM 6345 N N . SER B 1 272 ? 7.258 13.75 22.984 1 94.56 272 SER B N 1
ATOM 6346 C CA . SER B 1 272 ? 7.625 14.164 24.328 1 94.56 272 SER B CA 1
ATOM 6347 C C . SER B 1 272 ? 6.625 13.656 25.359 1 94.56 272 SER B C 1
ATOM 6349 O O . SER B 1 272 ? 6.914 13.648 26.562 1 94.56 272 SER B O 1
ATOM 6351 N N . ARG B 1 273 ? 5.488 13.188 24.922 1 92.81 273 ARG B N 1
ATOM 6352 C CA . ARG B 1 273 ? 4.461 12.703 25.828 1 92.81 273 ARG B CA 1
ATOM 6353 C C . ARG B 1 273 ? 4.609 11.203 26.078 1 92.81 273 ARG B C 1
ATOM 6355 O O . ARG B 1 273 ? 3.938 10.641 26.938 1 92.81 273 ARG B O 1
ATOM 6362 N N . SER B 1 274 ? 5.457 10.625 25.375 1 94.31 274 SER B N 1
ATOM 6363 C CA . SER B 1 274 ? 5.688 9.195 25.562 1 94.31 274 SER B CA 1
ATOM 6364 C C . SER B 1 274 ? 6.551 8.938 26.797 1 94.31 274 SER B C 1
ATOM 6366 O O . SER B 1 274 ? 7.492 9.688 27.062 1 94.31 274 SER B O 1
ATOM 6368 N N . PRO B 1 275 ? 6.305 7.863 27.5 1 93.12 275 PRO B N 1
ATOM 6369 C CA . PRO B 1 275 ? 7.109 7.535 28.688 1 93.12 275 PRO B CA 1
ATOM 6370 C C . PRO B 1 275 ? 8.586 7.32 28.344 1 93.12 275 PRO B C 1
ATOM 6372 O O . PRO B 1 275 ? 9.461 7.773 29.094 1 93.12 275 PRO B O 1
ATOM 6375 N N . THR B 1 276 ? 8.812 6.688 27.266 1 93.75 276 THR B N 1
ATOM 6376 C CA . THR B 1 276 ? 10.188 6.441 26.844 1 93.75 276 THR B CA 1
ATOM 6377 C C . THR B 1 276 ? 10.93 7.758 26.625 1 93.75 276 THR B C 1
ATOM 6379 O O . THR B 1 276 ? 12.031 7.949 27.141 1 93.75 276 THR B O 1
ATOM 6382 N N . HIS B 1 277 ? 10.328 8.656 25.938 1 96.81 277 HIS B N 1
ATOM 6383 C CA . HIS B 1 277 ? 10.969 9.93 25.641 1 96.81 277 HIS B CA 1
ATOM 6384 C C . HIS B 1 277 ? 11.125 10.766 26.906 1 96.81 277 HIS B C 1
ATOM 6386 O O . HIS B 1 277 ? 12.117 11.492 27.047 1 96.81 277 HIS B O 1
ATOM 6392 N N . ARG B 1 278 ? 10.203 10.656 27.797 1 96.06 278 ARG B N 1
ATOM 6393 C CA . ARG B 1 278 ? 10.312 11.391 29.047 1 96.06 278 ARG B CA 1
ATOM 6394 C C . ARG B 1 278 ? 11.539 10.945 29.844 1 96.06 278 ARG B C 1
ATOM 6396 O O . ARG B 1 278 ? 12.242 11.766 30.438 1 96.06 278 ARG B O 1
ATOM 6403 N N . ARG B 1 279 ? 11.781 9.688 29.812 1 96.56 279 ARG B N 1
ATOM 6404 C CA . ARG B 1 279 ? 12.953 9.141 30.5 1 96.56 279 ARG B CA 1
ATOM 6405 C C . ARG B 1 279 ? 14.242 9.625 29.844 1 96.56 279 ARG B C 1
ATOM 6407 O O . ARG B 1 279 ? 15.195 9.984 30.547 1 96.56 279 ARG B O 1
ATOM 6414 N N . ILE B 1 280 ? 14.242 9.656 28.609 1 97.94 280 ILE B N 1
ATOM 6415 C CA . ILE B 1 280 ? 15.422 10.086 27.859 1 97.94 280 ILE B CA 1
ATOM 6416 C C . ILE B 1 280 ? 15.648 11.578 28.078 1 97.94 280 ILE B C 1
ATOM 6418 O O . ILE B 1 280 ? 16.781 12.016 28.312 1 97.94 280 ILE B O 1
ATOM 6422 N N . MET B 1 281 ? 14.594 12.32 28.062 1 96.94 281 MET B N 1
ATOM 6423 C CA . MET B 1 281 ? 14.656 13.781 28.172 1 96.94 281 MET B CA 1
ATOM 6424 C C . MET B 1 281 ? 15.164 14.195 29.547 1 96.94 281 MET B C 1
ATOM 6426 O O . MET B 1 281 ? 15.805 15.234 29.688 1 96.94 281 MET B O 1
ATOM 6430 N N . ARG B 1 282 ? 14.914 13.43 30.547 1 96 282 ARG B N 1
ATOM 6431 C CA . ARG B 1 282 ? 15.438 13.703 31.875 1 96 282 ARG B CA 1
ATOM 6432 C C . ARG B 1 282 ? 16.969 13.758 31.875 1 96 282 ARG B C 1
ATOM 6434 O O . ARG B 1 282 ? 17.562 14.445 32.688 1 96 282 ARG B O 1
ATOM 6441 N N . ILE B 1 283 ? 17.516 13.102 30.922 1 97.31 283 ILE B N 1
ATOM 6442 C CA . ILE B 1 283 ? 18.969 13.086 30.797 1 97.31 283 ILE B CA 1
ATOM 6443 C C . ILE B 1 283 ? 19.406 14.156 29.797 1 97.31 283 ILE B C 1
ATOM 6445 O O . ILE B 1 283 ? 20.188 15.039 30.141 1 97.31 283 ILE B O 1
ATOM 6449 N N . THR B 1 284 ? 18.922 14.156 28.609 1 97.69 284 THR B N 1
ATOM 6450 C CA . THR B 1 284 ? 19.422 14.961 27.5 1 97.69 284 THR B CA 1
ATOM 6451 C C . THR B 1 284 ? 19.25 16.453 27.781 1 97.69 284 THR B C 1
ATOM 6453 O O . THR B 1 284 ? 20.031 17.266 27.328 1 97.69 284 THR B O 1
ATOM 6456 N N . TRP B 1 285 ? 18.234 16.797 28.531 1 96.38 285 TRP B N 1
ATOM 6457 C CA . TRP B 1 285 ? 17.938 18.203 28.766 1 96.38 285 TRP B CA 1
ATOM 6458 C C . TRP B 1 285 ? 18.953 18.828 29.703 1 96.38 285 TRP B C 1
ATOM 6460 O O . TRP B 1 285 ? 19.016 20.062 29.844 1 96.38 285 TRP B O 1
ATOM 6470 N N . ASN B 1 286 ? 19.844 18.031 30.25 1 96.69 286 ASN B N 1
ATOM 6471 C CA . ASN B 1 286 ? 20.922 18.516 31.109 1 96.69 286 ASN B CA 1
ATOM 6472 C C . ASN B 1 286 ? 22.203 18.781 30.312 1 96.69 286 ASN B C 1
ATOM 6474 O O . ASN B 1 286 ? 23.219 19.172 30.875 1 96.69 286 ASN B O 1
ATOM 6478 N N . PHE B 1 287 ? 22.172 18.578 29.047 1 97.94 287 PHE B N 1
ATOM 6479 C CA . PHE B 1 287 ? 23.328 18.75 28.188 1 97.94 287 PHE B CA 1
ATOM 6480 C C . PHE B 1 287 ? 22.984 19.625 26.984 1 97.94 287 PHE B C 1
ATOM 6482 O O . PHE B 1 287 ? 21.812 19.781 26.641 1 97.94 287 PHE B O 1
ATOM 6489 N N . PRO B 1 288 ? 23.938 20.281 26.359 1 97.94 288 PRO B N 1
ATOM 6490 C CA . PRO B 1 288 ? 23.688 21.125 25.188 1 97.94 288 PRO B CA 1
ATOM 6491 C C . PRO B 1 288 ? 23.531 20.328 23.891 1 97.94 288 PRO B C 1
ATOM 6493 O O . PRO B 1 288 ? 24.375 20.422 23 1 97.94 288 PRO B O 1
ATOM 6496 N N . VAL B 1 289 ? 22.438 19.641 23.828 1 98.25 289 VAL B N 1
ATOM 6497 C CA . VAL B 1 289 ? 22.234 18.766 22.688 1 98.25 289 VAL B CA 1
ATOM 6498 C C . VAL B 1 289 ? 20.859 19.031 22.078 1 98.25 289 VAL B C 1
ATOM 6500 O O . VAL B 1 289 ? 19.969 19.562 22.75 1 98.25 289 VAL B O 1
ATOM 6503 N N . ASP B 1 290 ? 20.766 18.812 20.797 1 97.88 290 ASP B N 1
ATOM 6504 C CA . ASP B 1 290 ? 19.484 18.75 20.094 1 97.88 290 ASP B CA 1
ATOM 6505 C C . ASP B 1 290 ? 19.016 17.312 19.922 1 97.88 290 ASP B C 1
ATOM 6507 O O . ASP B 1 290 ? 19.797 16.375 20.078 1 97.88 290 ASP B O 1
ATOM 6511 N N . GLU B 1 291 ? 17.766 17.172 19.828 1 98.31 291 GLU B N 1
ATOM 6512 C CA . GLU B 1 291 ? 17.203 15.844 19.672 1 98.31 291 GLU B CA 1
ATOM 6513 C C . GLU B 1 291 ? 16.453 15.719 18.344 1 98.31 291 GLU B C 1
ATOM 6515 O O . GLU B 1 291 ? 15.664 16.594 17.984 1 98.31 291 GLU B O 1
ATOM 6520 N N . ILE B 1 292 ? 16.703 14.633 17.625 1 98.19 292 ILE B N 1
ATOM 6521 C CA . ILE B 1 292 ? 16.031 14.352 16.359 1 98.19 292 ILE B CA 1
ATOM 6522 C C . ILE B 1 292 ? 15.484 12.93 16.375 1 98.19 292 ILE B C 1
ATOM 6524 O O . ILE B 1 292 ? 16.234 11.969 16.578 1 98.19 292 ILE B O 1
ATOM 6528 N N . MET B 1 293 ? 14.211 12.797 16.203 1 97.75 293 MET B N 1
ATOM 6529 C CA . MET B 1 293 ? 13.594 11.484 16.125 1 97.75 293 MET B CA 1
ATOM 6530 C C . MET B 1 293 ? 13.656 10.945 14.695 1 97.75 293 MET B C 1
ATOM 6532 O O . MET B 1 293 ? 13.344 11.656 13.742 1 97.75 293 MET B O 1
ATOM 6536 N N . ILE B 1 294 ? 14.086 9.703 14.617 1 96.38 294 ILE B N 1
ATOM 6537 C CA . ILE B 1 294 ? 14.109 9.016 13.336 1 96.38 294 ILE B CA 1
ATOM 6538 C C . ILE B 1 294 ? 12.766 8.312 13.102 1 96.38 294 ILE B C 1
ATOM 6540 O O . ILE B 1 294 ? 12.289 7.578 13.969 1 96.38 294 ILE B O 1
ATOM 6544 N N . THR B 1 295 ? 12.164 8.609 12 1 92.69 295 THR B N 1
ATOM 6545 C CA . THR B 1 295 ? 10.898 7.949 11.703 1 92.69 295 THR B CA 1
ATOM 6546 C C . THR B 1 295 ? 10.656 7.875 10.195 1 92.69 295 THR B C 1
ATOM 6548 O O . THR B 1 295 ? 11.031 8.797 9.461 1 92.69 295 THR B O 1
ATOM 6551 N N . SER B 1 296 ? 10.32 6.824 9.766 1 88.69 296 SER B N 1
ATOM 6552 C CA . SER B 1 296 ? 9.781 6.715 8.414 1 88.69 296 SER B CA 1
ATOM 6553 C C . SER B 1 296 ? 8.258 6.797 8.406 1 88.69 296 SER B C 1
ATOM 6555 O O . SER B 1 296 ? 7.602 6.172 9.242 1 88.69 296 SER B O 1
ATOM 6557 N N . PRO B 1 297 ? 7.562 7.582 7.582 1 91.12 297 PRO B N 1
ATOM 6558 C CA . PRO B 1 297 ? 8.117 8.125 6.34 1 91.12 297 PRO B CA 1
ATOM 6559 C C . PRO B 1 297 ? 8.586 9.57 6.484 1 91.12 297 PRO B C 1
ATOM 6561 O O . PRO B 1 297 ? 9.055 10.172 5.516 1 91.12 297 PRO B O 1
ATOM 6564 N N . LEU B 1 298 ? 8.562 10.133 7.641 1 95.5 298 LEU B N 1
ATOM 6565 C CA . LEU B 1 298 ? 8.859 11.547 7.781 1 95.5 298 LEU B CA 1
ATOM 6566 C C . LEU B 1 298 ? 10.367 11.789 7.812 1 95.5 298 LEU B C 1
ATOM 6568 O O . LEU B 1 298 ? 10.82 12.93 7.742 1 95.5 298 LEU B O 1
ATOM 6572 N N . GLY B 1 299 ? 11.164 10.75 7.953 1 94.56 299 GLY B N 1
ATOM 6573 C CA . GLY B 1 299 ? 12.609 10.82 7.867 1 94.56 299 GLY B CA 1
ATOM 6574 C C . GLY B 1 299 ? 13.266 11.25 9.164 1 94.56 299 GLY B C 1
ATOM 6575 O O . GLY B 1 299 ? 13.922 10.445 9.836 1 94.56 299 GLY B O 1
ATOM 6576 N N . ALA B 1 300 ? 13.016 12.5 9.555 1 97.25 300 ALA B N 1
ATOM 6577 C CA . ALA B 1 300 ? 13.586 13.109 10.75 1 97.25 300 ALA B CA 1
ATOM 6578 C C . ALA B 1 300 ? 12.641 14.156 11.336 1 97.25 300 ALA B C 1
ATOM 6580 O O . ALA B 1 300 ? 12.086 14.977 10.594 1 97.25 300 ALA B O 1
ATOM 6581 N N . VAL B 1 301 ? 12.492 14.055 12.641 1 98.12 301 VAL B N 1
ATOM 6582 C CA . VAL B 1 301 ? 11.648 15.031 13.328 1 98.12 301 VAL B CA 1
ATOM 6583 C C . VAL B 1 301 ? 12.422 15.672 14.477 1 98.12 301 VAL B C 1
ATOM 6585 O O . VAL B 1 301 ? 12.523 15.102 15.562 1 98.12 301 VAL B O 1
ATOM 6588 N N . PRO B 1 302 ? 12.891 16.859 14.242 1 98.31 302 PRO B N 1
ATOM 6589 C CA . PRO B 1 302 ? 13.492 17.578 15.367 1 98.31 302 PRO B CA 1
ATOM 6590 C C . PRO B 1 302 ? 12.508 17.797 16.516 1 98.31 302 PRO B C 1
ATOM 6592 O O . PRO B 1 302 ? 11.328 18.047 16.281 1 98.31 302 PRO B O 1
ATOM 6595 N N . ARG B 1 303 ? 13.016 17.766 17.719 1 97.62 303 ARG B N 1
ATOM 6596 C CA . ARG B 1 303 ? 12.188 17.938 18.906 1 97.62 303 ARG B CA 1
ATOM 6597 C C . ARG B 1 303 ? 11.383 19.234 18.828 1 97.62 303 ARG B C 1
ATOM 6599 O O . ARG B 1 303 ? 10.211 19.266 19.188 1 97.62 303 ARG B O 1
ATOM 6606 N N . ALA B 1 304 ? 11.945 20.234 18.297 1 97.44 304 ALA B N 1
ATOM 6607 C CA . ALA B 1 304 ? 11.297 21.531 18.219 1 97.44 304 ALA B CA 1
ATOM 6608 C C . ALA B 1 304 ? 10.109 21.516 17.266 1 97.44 304 ALA B C 1
ATOM 6610 O O . ALA B 1 304 ? 9.234 22.375 17.328 1 97.44 304 ALA B O 1
ATOM 6611 N N . LEU B 1 305 ? 10.055 20.484 16.422 1 97.5 305 LEU B N 1
ATOM 6612 C CA . LEU B 1 305 ? 9 20.438 15.414 1 97.5 305 LEU B CA 1
ATOM 6613 C C . LEU B 1 305 ? 8.055 19.266 15.672 1 97.5 305 LEU B C 1
ATOM 6615 O O . LEU B 1 305 ? 7.191 18.969 14.844 1 97.5 305 LEU B O 1
ATOM 6619 N N . GLU B 1 306 ? 8.156 18.609 16.812 1 96.94 306 GLU B N 1
ATOM 6620 C CA . GLU B 1 306 ? 7.422 17.359 17.031 1 96.94 306 GLU B CA 1
ATOM 6621 C C . GLU B 1 306 ? 5.918 17.609 17.109 1 96.94 306 GLU B C 1
ATOM 6623 O O . GLU B 1 306 ? 5.121 16.688 16.922 1 96.94 306 GLU B O 1
ATOM 6628 N N . ARG B 1 307 ? 5.484 18.875 17.312 1 95.06 307 ARG B N 1
ATOM 6629 C CA . ARG B 1 307 ? 4.066 19.188 17.438 1 95.06 307 ARG B CA 1
ATOM 6630 C C . ARG B 1 307 ? 3.484 19.625 16.094 1 95.06 307 ARG B C 1
ATOM 6632 O O . ARG B 1 307 ? 2.264 19.734 15.953 1 95.06 307 ARG B O 1
ATOM 6639 N N . THR B 1 308 ? 4.344 19.781 15.188 1 94.69 308 THR B N 1
ATOM 6640 C CA . THR B 1 308 ? 3.93 20.312 13.891 1 94.69 308 THR B CA 1
ATOM 6641 C C . THR B 1 308 ? 3.332 19.203 13.023 1 94.69 308 THR B C 1
ATOM 6643 O O . THR B 1 308 ? 3.852 18.078 12.984 1 94.69 308 THR B O 1
ATOM 6646 N N . PHE B 1 309 ? 2.299 19.516 12.367 1 91.19 309 PHE B N 1
ATOM 6647 C CA . PHE B 1 309 ? 1.725 18.594 11.391 1 91.19 309 PHE B CA 1
ATOM 6648 C C . PHE B 1 309 ? 2.684 18.375 10.227 1 91.19 309 PHE B C 1
ATOM 6650 O O . PHE B 1 309 ? 3.275 19.312 9.711 1 91.19 309 PHE B O 1
ATOM 6657 N N . PRO B 1 310 ? 2.854 17.109 9.867 1 93.44 310 PRO B N 1
ATOM 6658 C CA . PRO B 1 310 ? 2.154 15.898 10.297 1 93.44 310 PRO B CA 1
ATOM 6659 C C . PRO B 1 310 ? 2.893 15.148 11.398 1 93.44 310 PRO B C 1
ATOM 6661 O O . PRO B 1 310 ? 2.445 14.078 11.828 1 93.44 310 PRO B O 1
ATOM 6664 N N . ALA B 1 311 ? 3.934 15.664 11.922 1 96.06 311 ALA B N 1
ATOM 6665 C CA . ALA B 1 311 ? 4.789 14.953 12.867 1 96.06 311 ALA B CA 1
ATOM 6666 C C . ALA B 1 311 ? 4 14.539 14.109 1 96.06 311 ALA B C 1
ATOM 6668 O O . ALA B 1 311 ? 4.254 13.477 14.688 1 96.06 311 ALA B O 1
ATOM 6669 N N . ALA B 1 312 ? 3.049 15.344 14.484 1 94.94 312 ALA B N 1
ATOM 6670 C CA . ALA B 1 312 ? 2.26 15.055 15.68 1 94.94 312 ALA B CA 1
ATOM 6671 C C . ALA B 1 312 ? 1.013 14.242 15.328 1 94.94 312 ALA B C 1
ATOM 6673 O O . ALA B 1 312 ? 0.299 13.781 16.219 1 94.94 312 ALA B O 1
ATOM 6674 N N . HIS B 1 313 ? 0.809 14.078 14.016 1 92.75 313 HIS B N 1
ATOM 6675 C CA . HIS B 1 313 ? -0.491 13.555 13.609 1 92.75 313 HIS B CA 1
ATOM 6676 C C . HIS B 1 313 ? -0.341 12.484 12.531 1 92.75 313 HIS B C 1
ATOM 6678 O O . HIS B 1 313 ? -1.015 12.539 11.5 1 92.75 313 HIS B O 1
ATOM 6684 N N . TYR B 1 314 ? 0.446 11.508 12.703 1 93.25 314 TYR B N 1
ATOM 6685 C CA . TYR B 1 314 ? 0.553 10.414 11.742 1 93.25 314 TYR B CA 1
ATOM 6686 C C . TYR B 1 314 ? 0.604 9.07 12.453 1 93.25 314 TYR B C 1
ATOM 6688 O O . TYR B 1 314 ? 0.984 8.992 13.625 1 93.25 314 TYR B O 1
ATOM 6696 N N . ASP B 1 315 ? 0.111 8.141 11.797 1 92.56 315 ASP B N 1
ATOM 6697 C CA . ASP B 1 315 ? 0.228 6.738 12.195 1 92.56 315 ASP B CA 1
ATOM 6698 C C . ASP B 1 315 ? 0.864 5.902 11.086 1 92.56 315 ASP B C 1
ATOM 6700 O O . ASP B 1 315 ? 0.599 6.121 9.906 1 92.56 315 ASP B O 1
ATOM 6704 N N . VAL B 1 316 ? 1.765 5.055 11.438 1 90.19 316 VAL B N 1
ATOM 6705 C CA . VAL B 1 316 ? 2.494 4.281 10.438 1 90.19 316 VAL B CA 1
ATOM 6706 C C . VAL B 1 316 ? 2.633 2.834 10.906 1 90.19 316 VAL B C 1
ATOM 6708 O O . VAL B 1 316 ? 2.572 2.553 12.102 1 90.19 316 VAL B O 1
ATOM 6711 N N . ARG B 1 317 ? 2.715 2.025 9.938 1 84.88 317 ARG B N 1
ATOM 6712 C CA . ARG B 1 317 ? 2.98 0.625 10.25 1 84.88 317 ARG B CA 1
ATOM 6713 C C . ARG B 1 317 ? 4.41 0.435 10.742 1 84.88 317 ARG B C 1
ATOM 6715 O O . ARG B 1 317 ? 5.352 0.981 10.164 1 84.88 317 ARG B O 1
ATOM 6722 N N . VAL B 1 318 ? 4.559 -0.233 11.836 1 72.56 318 VAL B N 1
ATOM 6723 C CA . VAL B 1 318 ? 5.883 -0.436 12.422 1 72.56 318 VAL B CA 1
ATOM 6724 C C . VAL B 1 318 ? 6.309 -1.892 12.242 1 72.56 318 VAL B C 1
ATOM 6726 O O . VAL B 1 318 ? 5.867 -2.77 12.984 1 72.56 318 VAL B O 1
ATOM 6729 N N . THR B 1 319 ? 6.996 -2.242 11.156 1 67.62 319 THR B N 1
ATOM 6730 C CA . THR B 1 319 ? 7.391 -3.625 10.922 1 67.62 319 THR B CA 1
ATOM 6731 C C . THR B 1 319 ? 8.836 -3.855 11.359 1 67.62 319 THR B C 1
ATOM 6733 O O . THR B 1 319 ? 9.273 -5 11.5 1 67.62 319 THR B O 1
ATOM 6736 N N . GLY B 1 320 ? 9.461 -2.816 11.695 1 68.31 320 GLY B N 1
ATOM 6737 C CA . GLY B 1 320 ? 10.867 -2.941 12.047 1 68.31 320 GLY B CA 1
ATOM 6738 C C . GLY B 1 320 ? 11.773 -3.131 10.844 1 68.31 320 GLY B C 1
ATOM 6739 O O . GLY B 1 320 ? 13 -3.105 10.977 1 68.31 320 GLY B O 1
ATOM 6740 N N . GLU B 1 321 ? 11.203 -3.377 9.766 1 76.5 321 GLU B N 1
ATOM 6741 C CA . GLU B 1 321 ? 11.984 -3.562 8.547 1 76.5 321 GLU B CA 1
ATOM 6742 C C . GLU B 1 321 ? 12.008 -2.287 7.707 1 76.5 321 GLU B C 1
ATOM 6744 O O . GLU B 1 321 ? 10.969 -1.83 7.23 1 76.5 321 GLU B O 1
ATOM 6749 N N . TRP B 1 322 ? 13.211 -1.788 7.656 1 85.12 322 TRP B N 1
ATOM 6750 C CA . TRP B 1 322 ? 13.391 -0.559 6.891 1 85.12 322 TRP B CA 1
ATOM 6751 C C . TRP B 1 322 ? 14.031 -0.847 5.539 1 85.12 322 TRP B C 1
ATOM 6753 O O . TRP B 1 322 ? 15 -1.6 5.449 1 85.12 322 TRP B O 1
ATOM 6763 N N . SER B 1 323 ? 13.43 -0.308 4.59 1 82.81 323 SER B N 1
ATOM 6764 C CA . SER B 1 323 ? 14.039 -0.413 3.268 1 82.81 323 SER B CA 1
ATOM 6765 C C . SER B 1 323 ? 15.289 0.459 3.164 1 82.81 323 SER B C 1
ATOM 6767 O O . SER B 1 323 ? 15.477 1.376 3.965 1 82.81 323 SER B O 1
ATOM 6769 N N . ARG B 1 324 ? 16.078 0.123 2.264 1 85.56 324 ARG B N 1
ATOM 6770 C CA . ARG B 1 324 ? 17.281 0.926 2.029 1 85.56 324 ARG B CA 1
ATOM 6771 C C . ARG B 1 324 ? 16.906 2.363 1.674 1 85.56 324 ARG B C 1
ATOM 6773 O O . ARG B 1 324 ? 17.609 3.301 2.061 1 85.56 324 ARG B O 1
ATOM 6780 N N . GLU B 1 325 ? 15.867 2.475 0.979 1 84.25 325 GLU B N 1
ATOM 6781 C CA . GLU B 1 325 ? 15.414 3.805 0.585 1 84.25 325 GLU B CA 1
ATOM 6782 C C . GLU B 1 325 ? 15.008 4.633 1.801 1 84.25 325 GLU B C 1
ATOM 6784 O O . GLU B 1 325 ? 15.312 5.824 1.88 1 84.25 325 GLU B O 1
ATOM 6789 N N . GLU B 1 326 ? 14.289 3.998 2.67 1 88.19 326 GLU B N 1
ATOM 6790 C CA . GLU B 1 326 ? 13.875 4.68 3.893 1 88.19 326 GLU B CA 1
ATOM 6791 C C . GLU B 1 326 ? 15.086 5.117 4.715 1 88.19 326 GLU B C 1
ATOM 6793 O O . GLU B 1 326 ? 15.117 6.234 5.238 1 88.19 326 GLU B O 1
ATOM 6798 N N . ILE B 1 327 ? 16.078 4.258 4.793 1 93.5 327 ILE B N 1
ATOM 6799 C CA . ILE B 1 327 ? 17.297 4.527 5.551 1 93.5 327 ILE B CA 1
ATOM 6800 C C . ILE B 1 327 ? 18.047 5.699 4.918 1 93.5 327 ILE B C 1
ATOM 6802 O O . ILE B 1 327 ? 18.422 6.648 5.613 1 93.5 327 ILE B O 1
ATOM 6806 N N . GLU B 1 328 ? 18.188 5.656 3.672 1 92.69 328 GLU B N 1
ATOM 6807 C CA . GLU B 1 328 ? 18.938 6.688 2.953 1 92.69 328 GLU B CA 1
ATOM 6808 C C . GLU B 1 328 ? 18.219 8.031 3.027 1 92.69 328 GLU B C 1
ATOM 6810 O O . GLU B 1 328 ? 18.875 9.078 3.162 1 92.69 328 GLU B O 1
ATOM 6815 N N . ARG B 1 329 ? 16.969 7.949 2.912 1 92.31 329 ARG B N 1
ATOM 6816 C CA . ARG B 1 329 ? 16.188 9.18 2.982 1 92.31 329 ARG B CA 1
ATOM 6817 C C . ARG B 1 329 ? 16.344 9.844 4.344 1 92.31 329 ARG B C 1
ATOM 6819 O O . ARG B 1 329 ? 16.547 11.062 4.426 1 92.31 329 ARG B O 1
ATOM 6826 N N . SER B 1 330 ? 16.188 9.102 5.371 1 95.69 330 SER B N 1
ATOM 6827 C CA . SER B 1 330 ? 16.344 9.625 6.723 1 95.69 330 SER B CA 1
ATOM 6828 C C . SER B 1 330 ? 17.75 10.164 6.953 1 95.69 330 SER B C 1
ATOM 6830 O O . SER B 1 330 ? 17.922 11.25 7.504 1 95.69 330 SER B O 1
ATOM 6832 N N . ALA B 1 331 ? 18.766 9.414 6.496 1 97.19 331 ALA B N 1
ATOM 6833 C CA . ALA B 1 331 ? 20.156 9.82 6.676 1 97.19 331 ALA B CA 1
ATOM 6834 C C . ALA B 1 331 ? 20.453 11.125 5.941 1 97.19 331 ALA B C 1
ATOM 6836 O O . ALA B 1 331 ? 21.109 12.016 6.484 1 97.19 331 ALA B O 1
ATOM 6837 N N . ALA B 1 332 ? 19.953 11.234 4.793 1 95.94 332 ALA B N 1
ATOM 6838 C CA . ALA B 1 332 ? 20.172 12.438 3.994 1 95.94 332 ALA B CA 1
ATOM 6839 C C . ALA B 1 332 ? 19.562 13.664 4.668 1 95.94 332 ALA B C 1
ATOM 6841 O O . ALA B 1 332 ? 20.156 14.75 4.652 1 95.94 332 ALA B O 1
ATOM 6842 N N . LEU B 1 333 ? 18.422 13.484 5.172 1 96.31 333 LEU B N 1
ATOM 6843 C CA . LEU B 1 333 ? 17.734 14.57 5.863 1 96.31 333 LEU B CA 1
ATOM 6844 C C . LEU B 1 333 ? 18.516 14.977 7.117 1 96.31 333 LEU B C 1
ATOM 6846 O O . LEU B 1 333 ? 18.703 16.172 7.371 1 96.31 333 LEU B O 1
ATOM 6850 N N . ILE B 1 334 ? 18.938 14.016 7.836 1 97.62 334 ILE B N 1
ATOM 6851 C CA . ILE B 1 334 ? 19.672 14.273 9.078 1 97.62 334 ILE B CA 1
ATOM 6852 C C . ILE B 1 334 ? 21 14.953 8.766 1 97.62 334 ILE B C 1
ATOM 6854 O O . ILE B 1 334 ? 21.406 15.875 9.469 1 97.62 334 ILE B O 1
ATOM 6858 N N . GLU B 1 335 ? 21.609 14.562 7.734 1 96.5 335 GLU B N 1
ATOM 6859 C CA . GLU B 1 335 ? 22.859 15.188 7.301 1 96.5 335 GLU B CA 1
ATOM 6860 C C . GLU B 1 335 ? 22.656 16.688 7.051 1 96.5 335 GLU B C 1
ATOM 6862 O O . GLU B 1 335 ? 23.484 17.5 7.477 1 96.5 335 GLU B O 1
ATOM 6867 N N . LYS B 1 336 ? 21.609 16.922 6.441 1 95.06 336 LYS B N 1
ATOM 6868 C CA . LYS B 1 336 ? 21.312 18.312 6.109 1 95.06 336 LYS B CA 1
ATOM 6869 C C . LYS B 1 336 ? 21.078 19.141 7.367 1 95.06 336 LYS B C 1
ATOM 6871 O O . LYS B 1 336 ? 21.359 20.344 7.398 1 95.06 336 LYS B O 1
ATOM 6876 N N . ILE B 1 337 ? 20.547 18.547 8.359 1 96.06 337 ILE B N 1
ATOM 6877 C CA . ILE B 1 337 ? 20.125 19.25 9.562 1 96.06 337 ILE B CA 1
ATOM 6878 C C . ILE B 1 337 ? 21.312 19.391 10.516 1 96.06 337 ILE B C 1
ATOM 6880 O O . ILE B 1 337 ? 21.531 20.469 11.086 1 96.06 337 ILE B O 1
ATOM 6884 N N . VAL B 1 338 ? 22.156 18.422 10.625 1 95.94 338 VAL B N 1
ATOM 6885 C CA . VAL B 1 338 ? 23.141 18.344 11.703 1 95.94 338 VAL B CA 1
ATOM 6886 C C . VAL B 1 338 ? 24.422 19.047 11.297 1 95.94 338 VAL B C 1
ATOM 6888 O O . VAL B 1 338 ? 25.172 19.516 12.148 1 95.94 338 VAL B O 1
ATOM 6891 N N . GLY B 1 339 ? 24.703 19.141 10.055 1 93.19 339 GLY B N 1
ATOM 6892 C CA . GLY B 1 339 ? 25.953 19.75 9.625 1 93.19 339 GLY B CA 1
ATOM 6893 C C . GLY B 1 339 ? 27.172 19 10.117 1 93.19 339 GLY B C 1
ATOM 6894 O O . GLY B 1 339 ? 27.297 17.797 9.906 1 93.19 339 GLY B O 1
ATOM 6895 N N . ASP B 1 340 ? 27.969 19.734 10.914 1 92.75 340 ASP B N 1
ATOM 6896 C CA . ASP B 1 340 ? 29.219 19.141 11.367 1 92.75 340 ASP B CA 1
ATOM 6897 C C . ASP B 1 340 ? 29.125 18.703 12.828 1 92.75 340 ASP B C 1
ATOM 6899 O O . ASP B 1 340 ? 30.125 18.312 13.43 1 92.75 340 ASP B O 1
ATOM 6903 N N . LEU B 1 341 ? 28.016 18.703 13.367 1 95.5 341 LEU B N 1
ATOM 6904 C CA . LEU B 1 341 ? 27.844 18.359 14.766 1 95.5 341 LEU B CA 1
ATOM 6905 C C . LEU B 1 341 ? 28.016 16.859 14.984 1 95.5 341 LEU B C 1
ATOM 6907 O O . LEU B 1 341 ? 27.594 16.047 14.148 1 95.5 341 LEU B O 1
ATOM 6911 N N . PRO B 1 342 ? 28.672 16.484 16.047 1 96.56 342 PRO B N 1
ATOM 6912 C CA . PRO B 1 342 ? 28.719 15.07 16.391 1 96.56 342 PRO B CA 1
ATOM 6913 C C . PRO B 1 342 ? 27.328 14.469 16.609 1 96.56 342 PRO B C 1
ATOM 6915 O O . PRO B 1 342 ? 26.422 15.164 17.062 1 96.56 342 PRO B O 1
ATOM 6918 N N . ILE B 1 343 ? 27.266 13.148 16.312 1 98.19 343 ILE B N 1
ATOM 6919 C CA . ILE B 1 343 ? 25.969 12.484 16.406 1 98.19 343 ILE B CA 1
ATOM 6920 C C . ILE B 1 343 ? 26.031 11.367 17.438 1 98.19 343 ILE B C 1
ATOM 6922 O O . ILE B 1 343 ? 26.984 10.57 17.453 1 98.19 343 ILE B O 1
ATOM 6926 N N . VAL B 1 344 ? 25.125 11.391 18.344 1 98.5 344 VAL B N 1
ATOM 6927 C CA . VAL B 1 344 ? 24.906 10.273 19.25 1 98.5 344 VAL B CA 1
ATOM 6928 C C . VAL B 1 344 ? 23.641 9.516 18.859 1 98.5 344 VAL B C 1
ATOM 6930 O O . VAL B 1 344 ? 22.547 10.086 18.828 1 98.5 344 VAL B O 1
ATOM 6933 N N . CYS B 1 345 ? 23.781 8.219 18.531 1 98.44 345 CYS B N 1
ATOM 6934 C CA . CYS B 1 345 ? 22.641 7.398 18.125 1 98.44 345 CYS B CA 1
ATOM 6935 C C . CYS B 1 345 ? 22.141 6.562 19.312 1 98.44 345 CYS B C 1
ATOM 6937 O O . CYS B 1 345 ? 22.781 5.59 19.703 1 98.44 345 CYS B O 1
ATOM 6939 N N . HIS B 1 346 ? 21 6.961 19.828 1 98.44 346 HIS B N 1
ATOM 6940 C CA . HIS B 1 346 ? 20.359 6.258 20.938 1 98.44 346 HIS B CA 1
ATOM 6941 C C . HIS B 1 346 ? 19.109 5.516 20.469 1 98.44 346 HIS B C 1
ATOM 6943 O O . HIS B 1 346 ? 17.984 5.84 20.891 1 98.44 346 HIS B O 1
ATOM 6949 N N . ALA B 1 347 ? 19.328 4.609 19.609 1 95.56 347 ALA B N 1
ATOM 6950 C CA . ALA B 1 347 ? 18.25 3.842 18.984 1 95.56 347 ALA B CA 1
ATOM 6951 C C . ALA B 1 347 ? 18.703 2.43 18.641 1 95.56 347 ALA B C 1
ATOM 6953 O O . ALA B 1 347 ? 19.906 2.166 18.547 1 95.56 347 ALA B O 1
ATOM 6954 N N . ALA B 1 348 ? 17.688 1.599 18.516 1 92.19 348 ALA B N 1
ATOM 6955 C CA . ALA B 1 348 ? 17.953 0.206 18.156 1 92.19 348 ALA B CA 1
ATOM 6956 C C . ALA B 1 348 ? 17.281 -0.167 16.844 1 92.19 348 ALA B C 1
ATOM 6958 O O . ALA B 1 348 ? 16.688 0.688 16.172 1 92.19 348 ALA B O 1
ATOM 6959 N N . ASP B 1 349 ? 17.469 -1.309 16.375 1 87.44 349 ASP B N 1
ATOM 6960 C CA . ASP B 1 349 ? 16.766 -1.933 15.258 1 87.44 349 ASP B CA 1
ATOM 6961 C C . ASP B 1 349 ? 16.875 -1.079 13.992 1 87.44 349 ASP B C 1
ATOM 6963 O O . ASP B 1 349 ? 17.969 -0.668 13.609 1 87.44 349 ASP B O 1
ATOM 6967 N N . GLY B 1 350 ? 15.789 -0.9 13.367 1 84.62 350 GLY B N 1
ATOM 6968 C CA . GLY B 1 350 ? 15.766 -0.176 12.102 1 84.62 350 GLY B CA 1
ATOM 6969 C C . GLY B 1 350 ? 16.266 1.252 12.227 1 84.62 350 GLY B C 1
ATOM 6970 O O . GLY B 1 350 ? 16.891 1.779 11.305 1 84.62 350 GLY B O 1
ATOM 6971 N N . TYR B 1 351 ? 16.125 1.8 13.336 1 90.94 351 TYR B N 1
ATOM 6972 C CA . TYR B 1 351 ? 16.578 3.17 13.57 1 90.94 351 TYR B CA 1
ATOM 6973 C C . TYR B 1 351 ? 18.094 3.25 13.609 1 90.94 351 TYR B C 1
ATOM 6975 O O . TYR B 1 351 ? 18.688 4.199 13.086 1 90.94 351 TYR B O 1
ATOM 6983 N N . ARG B 1 352 ? 18.625 2.23 14.164 1 94 352 ARG B N 1
ATOM 6984 C CA . ARG B 1 352 ? 20.078 2.16 14.281 1 94 352 ARG B CA 1
ATOM 6985 C C . ARG B 1 352 ? 20.734 2.092 12.906 1 94 352 ARG B C 1
ATOM 6987 O O . ARG B 1 352 ? 21.844 2.58 12.719 1 94 352 ARG B O 1
ATOM 6994 N N . LYS B 1 353 ? 20.031 1.539 11.969 1 94.31 353 LYS B N 1
ATOM 6995 C CA . LYS B 1 353 ? 20.531 1.432 10.609 1 94.31 353 LYS B CA 1
ATOM 6996 C C . LYS B 1 353 ? 20.734 2.811 9.984 1 94.31 353 LYS B C 1
ATOM 6998 O O . LYS B 1 353 ? 21.625 2.996 9.148 1 94.31 353 LYS B O 1
ATOM 7003 N N . VAL B 1 354 ? 19.938 3.727 10.383 1 96 354 VAL B N 1
ATOM 7004 C CA . VAL B 1 354 ? 20.109 5.098 9.906 1 96 354 VAL B CA 1
ATOM 7005 C C . VAL B 1 354 ? 21.422 5.668 10.438 1 96 354 VAL B C 1
ATOM 7007 O O . VAL B 1 354 ? 22.141 6.363 9.719 1 96 354 VAL B O 1
ATOM 7010 N N . GLY B 1 355 ? 21.781 5.363 11.719 1 96.5 355 GLY B N 1
ATOM 7011 C CA . GLY B 1 355 ? 23.062 5.746 12.273 1 96.5 355 GLY B CA 1
ATOM 7012 C C . GLY B 1 355 ? 24.234 5.168 11.5 1 96.5 355 GLY B C 1
ATOM 7013 O O . GLY B 1 355 ? 25.219 5.867 11.234 1 96.5 355 GLY B O 1
ATOM 7014 N N . LYS B 1 356 ? 24.047 3.928 11.172 1 96.12 356 LYS B N 1
ATOM 7015 C CA . LYS B 1 356 ? 25.094 3.258 10.414 1 96.12 356 LYS B CA 1
ATOM 7016 C C . LYS B 1 356 ? 25.281 3.902 9.039 1 96.12 356 LYS B C 1
ATOM 7018 O O . LYS B 1 356 ? 26.406 4.039 8.555 1 96.12 356 LYS B O 1
ATOM 7023 N N . GLU B 1 357 ? 24.156 4.227 8.477 1 96.25 357 GLU B N 1
ATOM 7024 C CA . GLU B 1 357 ? 24.219 4.914 7.191 1 96.25 357 GLU B CA 1
ATOM 7025 C C . GLU B 1 357 ? 24.938 6.258 7.316 1 96.25 357 GLU B C 1
ATOM 7027 O O . GLU B 1 357 ? 25.719 6.637 6.438 1 96.25 357 GLU B O 1
ATOM 7032 N N . LEU B 1 358 ? 24.734 6.945 8.336 1 97.19 358 LEU B N 1
ATOM 7033 C CA . LEU B 1 358 ? 25.391 8.227 8.586 1 97.19 358 LEU B CA 1
ATOM 7034 C C . LEU B 1 358 ? 26.891 8.039 8.805 1 97.19 358 LEU B C 1
ATOM 7036 O O . LEU B 1 358 ? 27.688 8.844 8.328 1 97.19 358 LEU B O 1
ATOM 7040 N N . GLU B 1 359 ? 27.234 6.945 9.461 1 96.19 359 GLU B N 1
ATOM 7041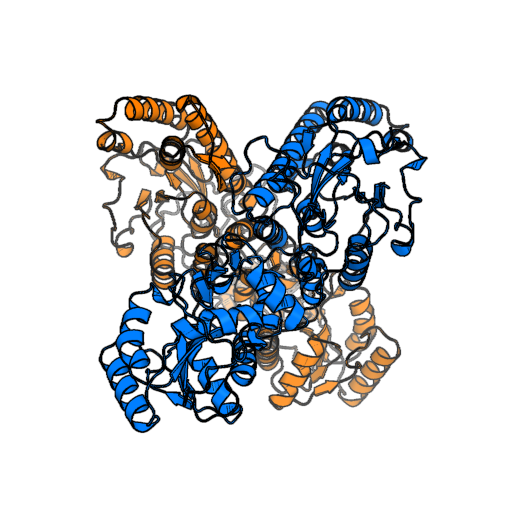 C CA . GLU B 1 359 ? 28.656 6.605 9.625 1 96.19 359 GLU B CA 1
ATOM 7042 C C . GLU B 1 359 ? 29.328 6.379 8.273 1 96.19 359 GLU B C 1
ATOM 7044 O O . GLU B 1 359 ? 30.453 6.84 8.055 1 96.19 359 GLU B O 1
ATOM 7049 N N . GLU B 1 360 ? 28.641 5.723 7.52 1 95.06 360 GLU B N 1
ATOM 7050 C CA . GLU B 1 360 ? 29.172 5.434 6.188 1 95.06 360 GLU B CA 1
ATOM 7051 C C . GLU B 1 360 ? 29.312 6.707 5.363 1 95.06 360 GLU B C 1
ATOM 7053 O O . GLU B 1 360 ? 30.156 6.777 4.469 1 95.06 360 GLU B O 1
ATOM 7058 N N . ARG B 1 361 ? 28.562 7.668 5.691 1 94.56 361 ARG B N 1
ATOM 7059 C CA . ARG B 1 361 ? 28.609 8.953 4.996 1 94.56 361 ARG B CA 1
ATOM 7060 C C . ARG B 1 361 ? 29.703 9.844 5.578 1 94.56 361 ARG B C 1
ATOM 7062 O O . ARG B 1 361 ? 29.922 10.953 5.094 1 94.56 361 ARG B O 1
ATOM 7069 N N . GLY B 1 362 ? 30.344 9.406 6.68 1 93.81 362 GLY B N 1
ATOM 7070 C CA . GLY B 1 362 ? 31.516 10.109 7.18 1 93.81 362 GLY B CA 1
ATOM 7071 C C . GLY B 1 362 ? 31.266 10.797 8.508 1 93.81 362 GLY B C 1
ATOM 7072 O O . GLY B 1 362 ? 32.125 11.508 9.016 1 93.81 362 GLY B O 1
ATOM 7073 N N . TYR B 1 363 ? 30.156 10.578 9.125 1 94.12 363 TYR B N 1
ATOM 7074 C CA . TYR B 1 363 ? 29.875 11.234 10.398 1 94.12 363 TYR B CA 1
ATOM 7075 C C . TYR B 1 363 ? 30.391 10.406 11.562 1 94.12 363 TYR B C 1
ATOM 7077 O O . TYR B 1 363 ? 30.5 9.18 11.469 1 94.12 363 TYR B O 1
ATOM 7085 N N . ASP B 1 364 ? 30.766 11.148 12.555 1 92.12 364 ASP B N 1
ATOM 7086 C CA . ASP B 1 364 ? 31.109 10.5 13.812 1 92.12 364 ASP B CA 1
ATOM 7087 C C . ASP B 1 364 ? 29.859 10.148 14.625 1 92.12 364 ASP B C 1
ATOM 7089 O O . ASP B 1 364 ? 29.234 11.031 15.211 1 92.12 364 ASP B O 1
ATOM 7093 N N . VAL B 1 365 ? 29.578 8.852 14.656 1 97.25 365 VAL B N 1
ATOM 7094 C CA . VAL B 1 365 ? 28.359 8.414 15.336 1 97.25 365 VAL B CA 1
ATOM 7095 C C . VAL B 1 365 ? 28.719 7.555 16.547 1 97.25 365 VAL B C 1
ATOM 7097 O O . VAL B 1 365 ? 29.438 6.559 16.406 1 97.25 365 VAL B O 1
ATOM 7100 N N . VAL B 1 366 ? 28.297 7.98 17.672 1 97.94 366 VAL B N 1
ATOM 7101 C CA . VAL B 1 366 ? 28.484 7.195 18.891 1 97.94 366 VAL B CA 1
ATOM 7102 C C . VAL B 1 366 ? 27.188 6.488 19.25 1 97.94 366 VAL B C 1
ATOM 7104 O O . VAL B 1 366 ? 26.141 7.129 19.375 1 97.94 366 VAL B O 1
ATOM 7107 N N . TYR B 1 367 ? 27.234 5.184 19.5 1 97.88 367 TYR B N 1
ATOM 7108 C CA . TYR B 1 367 ? 26.047 4.395 19.797 1 97.88 367 TYR B CA 1
ATOM 7109 C C . TYR B 1 367 ? 25.922 4.156 21.297 1 97.88 367 TYR B C 1
ATOM 7111 O O . TYR B 1 367 ? 26.891 3.762 21.953 1 97.88 367 TYR B O 1
ATOM 7119 N N . THR B 1 368 ? 24.75 4.398 21.781 1 98 368 THR B N 1
ATOM 7120 C CA . THR B 1 368 ? 24.562 4.262 23.234 1 98 368 THR B CA 1
ATOM 7121 C C . THR B 1 368 ? 23.516 3.193 23.547 1 98 368 THR B C 1
ATOM 7123 O O . THR B 1 368 ? 23.203 2.947 24.703 1 98 368 THR B O 1
ATOM 7126 N N . CYS B 1 369 ? 22.906 2.672 22.578 1 95.94 369 CYS B N 1
ATOM 7127 C CA . CYS B 1 369 ? 21.953 1.574 22.703 1 95.94 369 CYS B CA 1
ATOM 7128 C C . CYS B 1 369 ? 22.422 0.356 21.906 1 95.94 369 CYS B C 1
ATOM 7130 O O . CYS B 1 369 ? 22.922 0.49 20.797 1 95.94 369 CYS B O 1
ATOM 7132 N N . ARG B 1 370 ? 22.188 -0.796 22.5 1 93.25 370 ARG B N 1
ATOM 7133 C CA . ARG B 1 370 ? 22.531 -2.021 21.781 1 93.25 370 ARG B CA 1
ATOM 7134 C C . ARG B 1 370 ? 21.656 -2.203 20.547 1 93.25 370 ARG B C 1
ATOM 7136 O O . ARG B 1 370 ? 20.547 -1.67 20.484 1 93.25 370 ARG B O 1
ATOM 7143 N N . PRO B 1 371 ? 22.109 -2.986 19.562 1 91.31 371 PRO B N 1
ATOM 7144 C CA . PRO B 1 371 ? 21.359 -3.158 18.312 1 91.31 371 PRO B CA 1
ATOM 7145 C C . PRO B 1 371 ? 19.953 -3.695 18.531 1 91.31 371 PRO B C 1
ATOM 7147 O O . PRO B 1 371 ? 19.016 -3.293 17.844 1 91.31 371 PRO B O 1
ATOM 7150 N N . ASP B 1 372 ? 19.734 -4.52 19.484 1 87.38 372 ASP B N 1
ATOM 7151 C CA . ASP B 1 372 ? 18.422 -5.078 19.797 1 87.38 372 ASP B CA 1
ATOM 7152 C C . ASP B 1 372 ? 17.953 -4.664 21.188 1 87.38 372 ASP B C 1
ATOM 7154 O O . ASP B 1 372 ? 17.172 -5.371 21.812 1 87.38 372 ASP B O 1
ATOM 7158 N N . GLY B 1 373 ? 18.438 -3.553 21.578 1 89.44 373 GLY B N 1
ATOM 7159 C CA . GLY B 1 373 ? 18.172 -3.152 22.953 1 89.44 373 GLY B CA 1
ATOM 7160 C C . GLY B 1 373 ? 16.984 -2.201 23.062 1 89.44 373 GLY B C 1
ATOM 7161 O O . GLY B 1 373 ? 16.391 -1.829 22.062 1 89.44 373 GLY B O 1
ATOM 7162 N N . ASN B 1 374 ? 16.688 -1.887 24.312 1 92 374 ASN B N 1
ATOM 7163 C CA . ASN B 1 374 ? 15.656 -0.919 24.656 1 92 374 ASN B CA 1
ATOM 7164 C C . ASN B 1 374 ? 16.25 0.43 25.047 1 92 374 ASN B C 1
ATOM 7166 O O . ASN B 1 374 ? 16.984 0.534 26.031 1 92 374 ASN B O 1
ATOM 7170 N N . PRO B 1 375 ? 15.922 1.435 24.312 1 94.94 375 PRO B N 1
ATOM 7171 C CA . PRO B 1 375 ? 16.5 2.756 24.594 1 94.94 375 PRO B CA 1
ATOM 7172 C C . PRO B 1 375 ? 16.125 3.279 25.969 1 94.94 375 PRO B C 1
ATOM 7174 O O . PRO B 1 375 ? 16.797 4.172 26.5 1 94.94 375 PRO B O 1
ATOM 7177 N N . ALA B 1 376 ? 15.07 2.707 26.547 1 94.5 376 ALA B N 1
ATOM 7178 C CA . ALA B 1 376 ? 14.617 3.182 27.859 1 94.5 376 ALA B CA 1
ATOM 7179 C C . ALA B 1 376 ? 15.227 2.355 28.984 1 94.5 376 ALA B C 1
ATOM 7181 O O . ALA B 1 376 ? 14.984 2.631 30.156 1 94.5 376 ALA B O 1
ATOM 7182 N N . SER B 1 377 ? 16.047 1.415 28.641 1 95.38 377 SER B N 1
ATOM 7183 C CA . SER B 1 377 ? 16.672 0.578 29.656 1 95.38 377 SER B CA 1
ATOM 7184 C C . SER B 1 377 ? 17.656 1.373 30.5 1 95.38 377 SER B C 1
ATOM 7186 O O . SER B 1 377 ? 18.219 2.367 30.031 1 95.38 377 SER B O 1
ATOM 7188 N N . ARG B 1 378 ? 17.906 0.902 31.688 1 94.88 378 ARG B N 1
ATOM 7189 C CA . ARG B 1 378 ? 18.828 1.569 32.594 1 94.88 378 ARG B CA 1
ATOM 7190 C C . ARG B 1 378 ? 20.234 1.621 32.031 1 94.88 378 ARG B C 1
ATOM 7192 O O . ARG B 1 378 ? 20.906 2.646 32.125 1 94.88 378 ARG B O 1
ATOM 7199 N N . GLY B 1 379 ? 20.609 0.531 31.469 1 96.12 379 GLY B N 1
ATOM 7200 C CA . GLY B 1 379 ? 21.938 0.471 30.875 1 96.12 379 GLY B CA 1
ATOM 7201 C C . GLY B 1 379 ? 22.109 1.452 29.734 1 96.12 379 GLY B C 1
ATOM 7202 O O . GLY B 1 379 ? 23.141 2.131 29.641 1 96.12 379 GLY B O 1
ATOM 7203 N N . ALA B 1 380 ? 21.219 1.545 28.875 1 97.25 380 ALA B N 1
ATOM 7204 C CA . ALA B 1 380 ? 21.281 2.459 27.734 1 97.25 380 ALA B CA 1
ATOM 7205 C C . ALA B 1 380 ? 21.266 3.912 28.203 1 97.25 380 ALA B C 1
ATOM 7207 O O . ALA B 1 380 ? 22 4.75 27.656 1 97.25 380 ALA B O 1
ATOM 7208 N N . LEU B 1 381 ? 20.453 4.211 29.203 1 98 381 LEU B N 1
ATOM 7209 C CA . LEU B 1 381 ? 20.328 5.57 29.719 1 98 381 LEU B CA 1
ATOM 7210 C C . LEU B 1 381 ? 21.625 6 30.406 1 98 381 LEU B C 1
ATOM 7212 O O . LEU B 1 381 ? 22.047 7.156 30.281 1 98 381 LEU B O 1
ATOM 7216 N N . GLU B 1 382 ? 22.219 5.105 31.062 1 97.75 382 GLU B N 1
ATOM 7217 C CA . GLU B 1 382 ? 23.5 5.406 31.703 1 97.75 382 GLU B CA 1
ATOM 7218 C C . GLU B 1 382 ? 24.594 5.652 30.672 1 97.75 382 GLU B C 1
ATOM 7220 O O . GLU B 1 382 ? 25.422 6.551 30.844 1 97.75 382 GLU B O 1
ATOM 7225 N N . GLU B 1 383 ? 24.547 4.867 29.719 1 98.12 383 GLU B N 1
ATOM 7226 C CA . GLU B 1 383 ? 25.516 5.051 28.641 1 98.12 383 GLU B CA 1
ATOM 7227 C C . GLU B 1 383 ? 25.312 6.391 27.938 1 98.12 383 GLU B C 1
ATOM 7229 O O . GLU B 1 383 ? 26.266 7.043 27.531 1 98.12 383 GLU B O 1
ATOM 7234 N N . LEU B 1 384 ? 24.109 6.738 27.734 1 98.56 384 LEU B N 1
ATOM 7235 C CA . LEU B 1 384 ? 23.781 8.031 27.141 1 98.56 384 LEU B CA 1
ATOM 7236 C C . LEU B 1 384 ? 24.328 9.172 27.984 1 98.56 384 LEU B C 1
ATOM 7238 O O . LEU B 1 384 ? 24.953 10.094 27.453 1 98.56 384 LEU B O 1
ATOM 7242 N N . ARG B 1 385 ? 24.062 9.102 29.25 1 98.25 385 ARG B N 1
ATOM 7243 C CA . ARG B 1 385 ? 24.547 10.125 30.172 1 98.25 385 ARG B CA 1
ATOM 7244 C C . ARG B 1 385 ? 26.062 10.266 30.094 1 98.25 385 ARG B C 1
ATOM 7246 O O . ARG B 1 385 ? 26.594 11.367 29.953 1 98.25 385 ARG B O 1
ATOM 7253 N N . ARG B 1 386 ? 26.75 9.156 30.125 1 98.19 386 ARG B N 1
ATOM 7254 C CA . ARG B 1 386 ? 28.203 9.148 30.094 1 98.19 386 ARG B CA 1
ATOM 7255 C C . ARG B 1 386 ? 28.734 9.734 28.797 1 98.19 386 ARG B C 1
ATOM 7257 O O . ARG B 1 386 ? 29.688 10.531 28.797 1 98.19 386 ARG B O 1
ATOM 7264 N N . THR B 1 387 ? 28.156 9.336 27.75 1 98.44 387 THR B N 1
ATOM 7265 C CA . THR B 1 387 ? 28.578 9.797 26.438 1 98.44 387 THR B CA 1
ATOM 7266 C C . THR B 1 387 ? 28.406 11.305 26.312 1 98.44 387 THR B C 1
ATOM 7268 O O . THR B 1 387 ? 29.297 11.992 25.781 1 98.44 387 THR B O 1
ATOM 7271 N N . LEU B 1 388 ? 27.297 11.805 26.781 1 98.25 388 LEU B N 1
ATOM 7272 C CA . LEU B 1 388 ? 27.031 13.234 26.688 1 98.25 388 LEU B CA 1
ATOM 7273 C C . LEU B 1 388 ? 27.969 14.031 27.594 1 98.25 388 LEU B C 1
ATOM 7275 O O . LEU B 1 388 ? 28.375 15.148 27.25 1 98.25 388 LEU B O 1
ATOM 7279 N N . GLU B 1 389 ? 28.328 13.484 28.703 1 97.56 389 GLU B N 1
ATOM 7280 C CA . GLU B 1 389 ? 29.297 14.109 29.609 1 97.56 389 GLU B CA 1
ATOM 7281 C C . GLU B 1 389 ? 30.656 14.25 28.938 1 97.56 389 GLU B C 1
ATOM 7283 O O . GLU B 1 389 ? 31.344 15.258 29.109 1 97.56 389 GLU B O 1
ATOM 7288 N N . ASP B 1 390 ? 30.922 13.273 28.172 1 96.94 390 ASP B N 1
ATOM 7289 C CA . ASP B 1 390 ? 32.219 13.242 27.516 1 96.94 390 ASP B CA 1
ATOM 7290 C C . ASP B 1 390 ? 32.25 14.148 26.281 1 96.94 390 ASP B C 1
ATOM 7292 O O . ASP B 1 390 ? 33.281 14.766 25.969 1 96.94 390 ASP B O 1
ATOM 7296 N N . LEU B 1 391 ? 31.141 14.289 25.641 1 96.31 391 LEU B N 1
ATOM 7297 C CA . LEU B 1 391 ? 31.094 14.914 24.312 1 96.31 391 LEU B CA 1
ATOM 7298 C C . LEU B 1 391 ? 30.812 16.406 24.438 1 96.31 391 LEU B C 1
ATOM 7300 O O . LEU B 1 391 ? 31.141 17.172 23.516 1 96.31 391 LEU B O 1
ATOM 7304 N N . THR B 1 392 ? 30.156 16.75 25.516 1 96.5 392 THR B N 1
ATOM 7305 C CA . THR B 1 392 ? 29.734 18.141 25.594 1 96.5 392 THR B CA 1
ATOM 7306 C C . THR B 1 392 ? 30.344 18.844 26.812 1 96.5 392 THR B C 1
ATOM 7308 O O . THR B 1 392 ? 30.688 18.188 27.797 1 96.5 392 THR B O 1
ATOM 7311 N N . LYS B 1 393 ? 30.484 20.188 26.703 1 94.94 393 LYS B N 1
ATOM 7312 C CA . LYS B 1 393 ? 31.094 20.969 27.766 1 94.94 393 LYS B CA 1
ATOM 7313 C C . LYS B 1 393 ? 30.234 22.172 28.125 1 94.94 393 LYS B C 1
ATOM 7315 O O . LYS B 1 393 ? 30.281 22.672 29.25 1 94.94 393 LYS B O 1
ATOM 7320 N N . GLY B 1 394 ? 29.469 22.578 27.234 1 93.31 394 GLY B N 1
ATOM 7321 C CA . GLY B 1 394 ? 28.719 23.812 27.438 1 93.31 394 GLY B CA 1
ATOM 7322 C C . GLY B 1 394 ? 27.484 23.625 28.297 1 93.31 394 GLY B C 1
ATOM 7323 O O . GLY B 1 394 ? 27.203 22.516 28.766 1 93.31 394 GLY B O 1
ATOM 7324 N N . GLU B 1 395 ? 26.734 24.703 28.562 1 94.31 395 GLU B N 1
ATOM 7325 C CA . GLU B 1 395 ? 25.484 24.719 29.297 1 94.31 395 GLU B CA 1
ATOM 7326 C C . GLU B 1 395 ? 24.281 24.5 28.375 1 94.31 395 GLU B C 1
ATOM 7328 O O . GLU B 1 395 ? 24.25 25.047 27.266 1 94.31 395 GLU B O 1
ATOM 7333 N N . PRO B 1 396 ? 23.422 23.672 28.859 1 94.75 396 PRO B N 1
ATOM 7334 C CA . PRO B 1 396 ? 22.234 23.438 28.016 1 94.75 396 PRO B CA 1
ATOM 7335 C C . PRO B 1 396 ? 21.328 24.656 27.922 1 94.75 396 PRO B C 1
ATOM 7337 O O . PRO B 1 396 ? 21.172 25.406 28.891 1 94.75 396 PRO B O 1
ATOM 7340 N N . GLY B 1 397 ? 20.828 24.953 26.734 1 92.44 397 GLY B N 1
ATOM 7341 C CA . GLY B 1 397 ? 19.766 25.906 26.547 1 92.44 397 GLY B CA 1
ATOM 7342 C C . GLY B 1 397 ? 18.375 25.297 26.656 1 92.44 397 GLY B C 1
ATOM 7343 O O . GLY B 1 397 ? 18.234 24.125 26.969 1 92.44 397 GLY B O 1
ATOM 7344 N N . ASP B 1 398 ? 17.375 26.125 26.5 1 90.5 398 ASP B N 1
ATOM 7345 C CA . ASP B 1 398 ? 15.992 25.656 26.531 1 90.5 398 ASP B CA 1
ATOM 7346 C C . ASP B 1 398 ? 15.484 25.391 25.109 1 90.5 398 ASP B C 1
ATOM 7348 O O . ASP B 1 398 ? 15.148 26.328 24.375 1 90.5 398 ASP B O 1
ATOM 7352 N N . LEU B 1 399 ? 15.367 24.172 24.797 1 90.81 399 LEU B N 1
ATOM 7353 C CA . LEU B 1 399 ? 14.906 23.781 23.469 1 90.81 399 LEU B CA 1
ATOM 7354 C C . LEU B 1 399 ? 13.5 24.312 23.203 1 90.81 399 LEU B C 1
ATOM 7356 O O . LEU B 1 399 ? 13.117 24.516 22.047 1 90.81 399 LEU B O 1
ATOM 7360 N N . ARG B 1 400 ? 12.734 24.516 24.234 1 91.12 400 ARG B N 1
ATOM 7361 C CA . ARG B 1 400 ? 11.367 25.016 24.109 1 91.12 400 ARG B CA 1
ATOM 7362 C C . ARG B 1 400 ? 11.352 26.422 23.531 1 91.12 400 ARG B C 1
ATOM 7364 O O . ARG B 1 400 ? 10.461 26.781 22.766 1 91.12 400 ARG B O 1
ATOM 7371 N N . GLU B 1 401 ? 12.359 27.125 23.891 1 92.5 401 GLU B N 1
ATOM 7372 C CA . GLU B 1 401 ? 12.461 28.5 23.422 1 92.5 401 GLU B CA 1
ATOM 7373 C C . GLU B 1 401 ? 12.82 28.562 21.938 1 92.5 401 GLU B C 1
ATOM 7375 O O . GLU B 1 401 ? 12.625 29.578 21.281 1 92.5 401 GLU B O 1
ATOM 7380 N N . HIS B 1 402 ? 13.289 27.422 21.469 1 95.94 402 HIS B N 1
ATOM 7381 C CA . HIS B 1 402 ? 13.703 27.359 20.078 1 95.94 402 HIS B CA 1
ATOM 7382 C C . HIS B 1 402 ? 12.523 27.016 19.172 1 95.94 402 HIS B C 1
ATOM 7384 O O . HIS B 1 402 ? 12.602 27.172 17.953 1 95.94 402 HIS B O 1
ATOM 7390 N N . VAL B 1 403 ? 11.375 26.578 19.672 1 97 403 VAL B N 1
ATOM 7391 C CA . VAL B 1 403 ? 10.234 26.047 18.953 1 97 403 VAL B CA 1
ATOM 7392 C C . VAL B 1 403 ? 9.695 27.109 17.984 1 97 403 VAL B C 1
ATOM 7394 O O . VAL B 1 403 ? 9.562 26.844 16.781 1 97 403 VAL B O 1
ATOM 7397 N N . PRO B 1 404 ? 9.484 28.344 18.438 1 97 404 PRO B N 1
ATOM 7398 C CA . PRO B 1 404 ? 8.914 29.328 17.5 1 97 404 PRO B CA 1
ATOM 7399 C C . PRO B 1 404 ? 9.836 29.609 16.328 1 97 404 PRO B C 1
ATOM 7401 O O . PRO B 1 404 ? 9.359 29.766 15.188 1 97 404 PRO B O 1
ATOM 7404 N N . ARG B 1 405 ? 11.109 29.641 16.578 1 96.94 405 ARG B N 1
ATOM 7405 C CA . ARG B 1 405 ? 12.07 29.906 15.508 1 96.94 405 ARG B CA 1
ATOM 7406 C C . ARG B 1 405 ? 12.125 28.75 14.516 1 96.94 405 ARG B C 1
ATOM 7408 O O . ARG B 1 405 ? 12.172 28.969 13.305 1 96.94 405 ARG B O 1
ATOM 7415 N N . ALA B 1 406 ? 12.133 27.578 15.078 1 97.62 406 ALA B N 1
ATOM 7416 C CA . ALA B 1 406 ? 12.141 26.375 14.242 1 97.62 406 ALA B CA 1
ATOM 7417 C C . ALA B 1 406 ? 10.891 26.312 13.375 1 97.62 406 ALA B C 1
ATOM 7419 O O . ALA B 1 406 ? 10.969 26.016 12.18 1 97.62 406 ALA B O 1
ATOM 7420 N N . VAL B 1 407 ? 9.727 26.594 13.953 1 96 407 VAL B N 1
ATOM 7421 C CA . VAL B 1 407 ? 8.453 26.531 13.234 1 96 407 VAL B CA 1
ATOM 7422 C C . VAL B 1 407 ? 8.398 27.641 12.188 1 96 407 VAL B C 1
ATOM 7424 O O . VAL B 1 407 ? 7.859 27.438 11.094 1 96 407 VAL B O 1
ATOM 7427 N N . SER B 1 408 ? 8.969 28.781 12.539 1 94.12 408 SER B N 1
ATOM 7428 C CA . SER B 1 408 ? 9.031 29.875 11.586 1 94.12 408 SER B CA 1
ATOM 7429 C C . SER B 1 408 ? 9.805 29.484 10.328 1 94.12 408 SER B C 1
ATOM 7431 O O . SER B 1 408 ? 9.328 29.688 9.211 1 94.12 408 SER B O 1
ATOM 7433 N N . ARG B 1 409 ? 10.93 28.906 10.516 1 94.81 409 ARG B N 1
ATOM 7434 C CA . ARG B 1 409 ? 11.734 28.453 9.383 1 94.81 409 ARG B CA 1
ATOM 7435 C C . ARG B 1 409 ? 11 27.391 8.586 1 94.81 409 ARG B C 1
ATOM 7437 O O . ARG B 1 409 ? 11.047 27.391 7.352 1 94.81 409 ARG B O 1
ATOM 7444 N N . PHE B 1 410 ? 10.414 26.531 9.32 1 94.31 410 PHE B N 1
ATOM 7445 C CA . PHE B 1 410 ? 9.664 25.438 8.703 1 94.31 410 PHE B CA 1
ATOM 7446 C C . PHE B 1 410 ? 8.508 25.984 7.871 1 94.31 410 PHE B C 1
ATOM 7448 O O . PHE B 1 410 ? 8.297 25.562 6.734 1 94.31 410 PHE B O 1
ATOM 7455 N N . GLN B 1 411 ? 7.793 26.891 8.445 1 89.62 411 GLN B N 1
ATOM 7456 C CA . GLN B 1 411 ? 6.535 27.375 7.898 1 89.62 411 GLN B CA 1
ATOM 7457 C C . GLN B 1 411 ? 6.777 28.422 6.82 1 89.62 411 GLN B C 1
ATOM 7459 O O . GLN B 1 411 ? 6.137 28.406 5.77 1 89.62 411 GLN B O 1
ATOM 7464 N N . PHE B 1 412 ? 7.793 29.312 7.055 1 87.06 412 PHE B N 1
ATOM 7465 C CA . PHE B 1 412 ? 7.938 30.469 6.191 1 87.06 412 PHE B CA 1
ATOM 7466 C C . PHE B 1 412 ? 9.227 30.391 5.383 1 87.06 412 PHE B C 1
ATOM 7468 O O . PHE B 1 412 ? 9.414 31.141 4.422 1 87.06 412 PHE B O 1
ATOM 7475 N N . GLY B 1 413 ? 10.078 29.516 5.738 1 88.81 413 GLY B N 1
ATOM 7476 C CA . GLY B 1 413 ? 11.367 29.438 5.074 1 88.81 413 GLY B CA 1
ATOM 7477 C C . GLY B 1 413 ? 12.383 30.438 5.613 1 88.81 413 GLY B C 1
ATOM 7478 O O . GLY B 1 413 ? 13.539 30.438 5.199 1 88.81 413 GLY B O 1
ATOM 7479 N N . VAL B 1 414 ? 11.922 31.281 6.508 1 89.5 414 VAL B N 1
ATOM 7480 C CA . VAL B 1 414 ? 12.797 32.281 7.141 1 89.5 414 VAL B CA 1
ATOM 7481 C C . VAL B 1 414 ? 12.5 32.344 8.641 1 89.5 414 VAL B C 1
ATOM 7483 O O . VAL B 1 414 ? 11.398 32 9.078 1 89.5 414 VAL B O 1
ATOM 7486 N N . ASP B 1 415 ? 13.508 32.656 9.383 1 94.94 415 ASP B N 1
ATOM 7487 C CA . ASP B 1 415 ? 13.344 32.875 10.82 1 94.94 415 ASP B CA 1
ATOM 7488 C C . ASP B 1 415 ? 12.883 34.312 11.094 1 94.94 415 ASP B C 1
ATOM 7490 O O . ASP B 1 415 ? 13.703 35.219 11.172 1 94.94 415 ASP B O 1
ATOM 7494 N N . VAL B 1 416 ? 11.664 34.5 11.406 1 93.12 416 VAL B N 1
ATOM 7495 C CA . VAL B 1 416 ? 11.094 35.844 11.562 1 93.12 416 VAL B CA 1
ATOM 7496 C C . VAL B 1 416 ? 11.422 36.375 12.953 1 93.12 416 VAL B C 1
ATOM 7498 O O . VAL B 1 416 ? 11.227 37.562 13.227 1 93.12 416 VAL B O 1
ATOM 7501 N N . LEU B 1 417 ? 11.945 35.531 13.75 1 95.56 417 LEU B N 1
ATOM 7502 C CA . LEU B 1 417 ? 12.258 35.906 15.117 1 95.56 417 LEU B CA 1
ATOM 7503 C C . LEU B 1 417 ? 13.766 36.031 15.32 1 95.56 417 LEU B C 1
ATOM 7505 O O . LEU B 1 417 ? 14.25 36.094 16.453 1 95.56 417 LEU B O 1
ATOM 7509 N N . GLU B 1 418 ? 14.398 36.031 14.164 1 92.5 418 GLU B N 1
ATOM 7510 C CA . GLU B 1 418 ? 15.852 36.219 14.234 1 92.5 418 GLU B CA 1
ATOM 7511 C C . GLU B 1 418 ? 16.203 37.531 14.914 1 92.5 418 GLU B C 1
ATOM 7513 O O . GLU B 1 418 ? 15.688 38.594 14.547 1 92.5 418 GLU B O 1
ATOM 7518 N N . ASN B 1 419 ? 16.984 37.625 15.953 1 90.5 419 ASN B N 1
ATOM 7519 C CA . ASN B 1 419 ? 17.453 38.781 16.688 1 90.5 419 ASN B CA 1
ATOM 7520 C C . ASN B 1 419 ? 16.312 39.469 17.438 1 90.5 419 ASN B C 1
ATOM 7522 O O . ASN B 1 419 ? 16.344 40.688 17.609 1 90.5 419 ASN B O 1
ATOM 7526 N N . VAL B 1 420 ? 15.312 38.844 17.625 1 94.31 420 VAL B N 1
ATOM 7527 C CA . VAL B 1 420 ? 14.195 39.344 18.406 1 94.31 420 VAL B CA 1
ATOM 7528 C C . VAL B 1 420 ? 14.195 38.719 19.797 1 94.31 420 VAL B C 1
ATOM 7530 O O . VAL B 1 420 ? 14.328 37.5 19.938 1 94.31 420 VAL B O 1
ATOM 7533 N N . ASP B 1 421 ? 14.156 39.594 20.719 1 94.5 421 ASP B N 1
ATOM 7534 C CA . ASP B 1 421 ? 14.008 39.094 22.078 1 94.5 421 ASP B CA 1
ATOM 7535 C C . ASP B 1 421 ? 12.547 38.75 22.391 1 94.5 421 ASP B C 1
ATOM 7537 O O . ASP B 1 421 ? 11.688 39.656 22.406 1 94.5 421 ASP B O 1
ATOM 7541 N N . TYR B 1 422 ? 12.281 37.469 22.562 1 96.25 422 TYR B N 1
ATOM 7542 C CA . TYR B 1 422 ? 10.906 37.031 22.812 1 96.25 422 TYR B CA 1
ATOM 7543 C C . TYR B 1 422 ? 10.852 36.031 23.938 1 96.25 422 TYR B C 1
ATOM 7545 O O . TYR B 1 422 ? 11.883 35.469 24.359 1 96.25 422 TYR B O 1
ATOM 7553 N N . ARG B 1 423 ? 9.68 35.875 24.516 1 95.69 423 ARG B N 1
ATOM 7554 C CA . ARG B 1 423 ? 9.391 34.844 25.484 1 95.69 423 ARG B CA 1
ATOM 7555 C C . ARG B 1 423 ? 8.328 33.875 24.969 1 95.69 423 ARG B C 1
ATOM 7557 O O . ARG B 1 423 ? 7.305 34.312 24.438 1 95.69 423 ARG B O 1
ATOM 7564 N N . PHE B 1 424 ? 8.602 32.562 25.062 1 96.19 424 PHE B N 1
ATOM 7565 C CA . PHE B 1 424 ? 7.648 31.547 24.656 1 96.19 424 PHE B CA 1
ATOM 7566 C C . PHE B 1 424 ? 7.102 30.812 25.875 1 96.19 424 PHE B C 1
ATOM 7568 O O . PHE B 1 424 ? 7.859 30.188 26.641 1 96.19 424 PHE B O 1
ATOM 7575 N N . ASP B 1 425 ? 5.801 30.812 26.109 1 93.44 425 ASP B N 1
ATOM 7576 C CA . ASP B 1 425 ? 5.23 30.219 27.312 1 93.44 425 ASP B CA 1
ATOM 7577 C C . ASP B 1 425 ? 4.637 28.844 27.016 1 93.44 425 ASP B C 1
ATOM 7579 O O . ASP B 1 425 ? 3.828 28.328 27.781 1 93.44 425 ASP B O 1
ATOM 7583 N N . GLY B 1 426 ? 4.918 28.312 25.859 1 91.19 426 GLY B N 1
ATOM 7584 C CA . GLY B 1 426 ? 4.406 27.016 25.453 1 91.19 426 GLY B CA 1
ATOM 7585 C C . GLY B 1 426 ? 3.285 27.094 24.438 1 91.19 426 GLY B C 1
ATOM 7586 O O . GLY B 1 426 ? 3.01 26.125 23.734 1 91.19 426 GLY B O 1
ATOM 7587 N N . GLN B 1 427 ? 2.705 28.266 24.375 1 92.44 427 GLN B N 1
ATOM 7588 C CA . GLN B 1 427 ? 1.602 28.453 23.438 1 92.44 427 GLN B CA 1
ATOM 7589 C C . GLN B 1 427 ? 1.727 29.797 22.719 1 92.44 427 GLN B C 1
ATOM 7591 O O . GLN B 1 427 ? 1.465 29.891 21.516 1 92.44 427 GLN B O 1
ATOM 7596 N N . ARG B 1 428 ? 2.176 30.859 23.5 1 94.62 428 ARG B N 1
ATOM 7597 C CA . ARG B 1 428 ? 2.242 32.219 22.953 1 94.62 428 ARG B CA 1
ATOM 7598 C C . ARG B 1 428 ? 3.682 32.719 22.891 1 94.62 428 ARG B C 1
ATOM 7600 O O . ARG B 1 428 ? 4.473 32.438 23.797 1 94.62 428 ARG B O 1
ATOM 7607 N N . VAL B 1 429 ? 3.92 33.375 21.828 1 97.06 429 VAL B N 1
ATOM 7608 C CA . VAL B 1 429 ? 5.18 34.094 21.688 1 97.06 429 VAL B CA 1
ATOM 7609 C C . VAL B 1 429 ? 4.973 35.562 22.016 1 97.06 429 VAL B C 1
ATOM 7611 O O . VAL B 1 429 ? 4.262 36.281 21.312 1 97.06 429 VAL B O 1
ATOM 7614 N N . LEU B 1 430 ? 5.66 36 23.078 1 97.31 430 LEU B N 1
ATOM 7615 C CA . LEU B 1 430 ? 5.461 37.375 23.562 1 97.31 430 LEU B CA 1
ATOM 7616 C C . LEU B 1 430 ? 6.699 38.219 23.312 1 97.31 430 LEU B C 1
ATOM 7618 O O . LEU B 1 430 ? 7.824 37.781 23.562 1 97.31 430 LEU B O 1
ATOM 7622 N N . ILE B 1 431 ? 6.492 39.375 22.75 1 96.62 431 ILE B N 1
ATOM 7623 C CA . ILE B 1 431 ? 7.512 40.375 22.578 1 96.62 431 ILE B CA 1
ATOM 7624 C C . ILE B 1 431 ? 7.113 41.656 23.344 1 96.62 431 ILE B C 1
ATOM 7626 O O . ILE B 1 431 ? 6.09 42.281 23.047 1 96.62 431 ILE B O 1
ATOM 7630 N N . ASP B 1 432 ? 7.887 42.031 24.391 1 94.38 432 ASP B N 1
ATOM 7631 C CA . ASP B 1 432 ? 7.578 43.188 25.25 1 94.38 432 ASP B CA 1
ATOM 7632 C C . ASP B 1 432 ? 6.172 43.062 25.844 1 94.38 432 ASP B C 1
ATOM 7634 O O . ASP B 1 432 ? 5.398 44 25.812 1 94.38 432 ASP B O 1
ATOM 7638 N N . GLY B 1 433 ? 5.801 41.812 26.094 1 93.19 433 GLY B N 1
ATOM 7639 C CA . GLY B 1 433 ? 4.527 41.531 26.75 1 93.19 433 GLY B CA 1
ATOM 7640 C C . GLY B 1 433 ? 3.373 41.375 25.781 1 93.19 433 GLY B C 1
ATOM 7641 O O . GLY B 1 433 ? 2.27 41 26.188 1 93.19 433 GLY B O 1
ATOM 7642 N N . GLU B 1 434 ? 3.613 41.656 24.516 1 94.06 434 GLU B N 1
ATOM 7643 C CA . GLU B 1 434 ? 2.566 41.562 23.5 1 94.06 434 GLU B CA 1
ATOM 7644 C C . GLU B 1 434 ? 2.697 40.281 22.703 1 94.06 434 GLU B C 1
ATOM 7646 O O . GLU B 1 434 ? 3.805 39.875 22.328 1 94.06 434 GLU B O 1
ATOM 7651 N N . ARG B 1 435 ? 1.522 39.688 22.469 1 94.81 435 ARG B N 1
ATOM 7652 C CA . ARG B 1 435 ? 1.532 38.438 21.719 1 94.81 435 ARG B CA 1
ATOM 7653 C C . ARG B 1 435 ? 1.84 38.688 20.25 1 94.81 435 ARG B C 1
ATOM 7655 O O . ARG B 1 435 ? 1.124 39.406 19.578 1 94.81 435 ARG B O 1
ATOM 7662 N N . ALA B 1 436 ? 2.838 38.094 19.75 1 94.62 436 ALA B N 1
ATOM 7663 C CA . ALA B 1 436 ? 3.188 38.188 18.328 1 94.62 436 ALA B CA 1
ATOM 7664 C C . ALA B 1 436 ? 2.666 36.969 17.562 1 94.62 436 ALA B C 1
ATOM 7666 O O . ALA B 1 436 ? 2.133 37.125 16.453 1 94.62 436 ALA B O 1
ATOM 7667 N N . PHE B 1 437 ? 2.85 35.75 18.172 1 93.06 437 PHE B N 1
ATOM 7668 C CA . PHE B 1 437 ? 2.416 34.5 17.562 1 93.06 437 PHE B CA 1
ATOM 7669 C C . PHE B 1 437 ? 1.795 33.594 18.594 1 93.06 437 PHE B C 1
ATOM 7671 O O . PHE B 1 437 ? 1.925 33.812 19.797 1 93.06 437 PHE B O 1
ATOM 7678 N N . SER B 1 438 ? 1.075 32.688 18.109 1 90.12 438 SER B N 1
ATOM 7679 C CA . SER B 1 438 ? 0.655 31.547 18.906 1 90.12 438 SER B CA 1
ATOM 7680 C C . SER B 1 438 ? 0.963 30.234 18.188 1 90.12 438 SER B C 1
ATOM 7682 O O . SER B 1 438 ? 1.016 30.188 16.953 1 90.12 438 SER B O 1
ATOM 7684 N N . VAL B 1 439 ? 1.284 29.234 18.938 1 90.88 439 VAL B N 1
ATOM 7685 C CA . VAL B 1 439 ? 1.494 27.891 18.422 1 90.88 439 VAL B CA 1
ATOM 7686 C C . VAL B 1 439 ? 0.412 26.953 18.953 1 90.88 439 VAL B C 1
ATOM 7688 O O . VAL B 1 439 ? 0.637 26.219 19.922 1 90.88 439 VAL B O 1
ATOM 7691 N N . PRO B 1 440 ? -0.702 26.922 18.234 1 84.75 440 PRO B N 1
ATOM 7692 C CA . PRO B 1 440 ? -1.772 26.047 18.719 1 84.75 440 PRO B CA 1
ATOM 7693 C C . PRO B 1 440 ? -1.392 24.562 18.672 1 84.75 440 PRO B C 1
ATOM 7695 O O . PRO B 1 440 ? -0.692 24.141 17.75 1 84.75 440 PRO B O 1
ATOM 7698 N N . PRO B 1 441 ? -1.907 23.781 19.625 1 81.44 441 PRO B N 1
ATOM 7699 C CA . PRO B 1 441 ? -1.605 22.344 19.641 1 81.44 441 PRO B CA 1
ATOM 7700 C C . PRO B 1 441 ? -2.195 21.609 18.453 1 81.44 441 PRO B C 1
ATOM 7702 O O . PRO B 1 441 ? -1.773 20.5 18.141 1 81.44 441 PRO B O 1
ATOM 7705 N N . THR B 1 442 ? -3.105 22.188 17.75 1 78.69 442 THR B N 1
ATOM 7706 C CA . THR B 1 442 ? -3.785 21.547 16.625 1 78.69 442 THR B CA 1
ATOM 7707 C C . THR B 1 442 ? -2.836 21.375 15.445 1 78.69 442 THR B C 1
ATOM 7709 O O . THR B 1 442 ? -2.512 20.25 15.055 1 78.69 442 THR B O 1
ATOM 7712 N N . SER B 1 443 ? -2.225 22.391 14.969 1 83 443 SER B N 1
ATOM 7713 C CA . SER B 1 443 ? -1.357 22.312 13.797 1 83 443 SER B CA 1
ATOM 7714 C C . SER B 1 443 ? 0.113 22.391 14.188 1 83 443 SER B C 1
ATOM 7716 O O . SER B 1 443 ? 0.978 21.875 13.484 1 83 443 SER B O 1
ATOM 7718 N N . GLY B 1 444 ? 0.335 23 15.328 1 89.25 444 GLY B N 1
ATOM 7719 C CA . GLY B 1 444 ? 1.711 23.234 15.734 1 89.25 444 GLY B CA 1
ATOM 7720 C C . GLY B 1 444 ? 2.395 24.312 14.922 1 89.25 444 GLY B C 1
ATOM 7721 O O . GLY B 1 444 ? 3.598 24.547 15.07 1 89.25 444 GLY B O 1
ATOM 7722 N N . LEU B 1 445 ? 1.604 24.984 14.062 1 88.69 445 LEU B N 1
ATOM 7723 C CA . LEU B 1 445 ? 2.129 26.062 13.227 1 88.69 445 LEU B CA 1
ATOM 7724 C C . LEU B 1 445 ? 1.873 27.422 13.875 1 88.69 445 LEU B C 1
ATOM 7726 O O . LEU B 1 445 ? 1.015 27.547 14.75 1 88.69 445 LEU B O 1
ATOM 7730 N N . LEU B 1 446 ? 2.68 28.344 13.383 1 89.44 446 LEU B N 1
ATOM 7731 C CA . LEU B 1 446 ? 2.525 29.703 13.922 1 89.44 446 LEU B CA 1
ATOM 7732 C C . LEU B 1 446 ? 1.246 30.344 13.406 1 89.44 446 LEU B C 1
ATOM 7734 O O . LEU B 1 446 ? 0.962 30.297 12.203 1 89.44 446 LEU B O 1
ATOM 7738 N N . THR B 1 447 ? 0.44 30.828 14.328 1 84.5 447 THR B N 1
ATOM 7739 C CA . THR B 1 447 ? -0.663 31.719 13.992 1 84.5 447 THR B CA 1
ATOM 7740 C C . THR B 1 447 ? -0.292 33.156 14.281 1 84.5 447 THR B C 1
ATOM 7742 O O . THR B 1 447 ? 0.365 33.469 15.289 1 84.5 447 THR B O 1
ATOM 7745 N N . LEU B 1 448 ? -0.689 34.094 13.422 1 83.94 448 LEU B N 1
ATOM 7746 C CA . LEU B 1 448 ? -0.135 35.438 13.445 1 83.94 448 LEU B CA 1
ATOM 7747 C C . LEU B 1 448 ? -1.089 36.406 14.141 1 83.94 448 LEU B C 1
ATOM 7749 O O . LEU B 1 448 ? -2.307 36.312 13.977 1 83.94 448 LEU B O 1
ATOM 7753 N N . SER B 1 449 ? -0.523 37.25 14.961 1 83.81 449 SER B N 1
ATOM 7754 C CA . SER B 1 449 ? -1.16 38.5 15.352 1 83.81 449 SER B CA 1
ATOM 7755 C C . SER B 1 449 ? -0.752 39.656 14.422 1 83.81 449 SER B C 1
ATOM 7757 O O . SER B 1 449 ? -0.079 39.438 13.414 1 83.81 449 SER B O 1
ATOM 7759 N N . GLN B 1 450 ? -1.19 40.875 14.711 1 81.81 450 GLN B N 1
ATOM 7760 C CA . GLN B 1 450 ? -0.742 42 13.922 1 81.81 450 GLN B CA 1
ATOM 7761 C C . GLN B 1 450 ? 0.771 42.188 14.016 1 81.81 450 GLN B C 1
ATOM 7763 O O . GLN B 1 450 ? 1.444 42.375 13.008 1 81.81 450 GLN B O 1
ATOM 7768 N N . LEU B 1 451 ? 1.204 42.094 15.242 1 87.94 451 LEU B N 1
ATOM 7769 C CA . LEU B 1 451 ? 2.639 42.219 15.469 1 87.94 451 LEU B CA 1
ATOM 7770 C C . LEU B 1 451 ? 3.41 41.156 14.711 1 87.94 451 LEU B C 1
ATOM 7772 O O . LEU B 1 451 ? 4.449 41.438 14.109 1 87.94 451 LEU B O 1
ATOM 7776 N N . GLY B 1 452 ? 2.922 39.969 14.789 1 87.94 452 GLY B N 1
ATOM 7777 C CA . GLY B 1 452 ? 3.535 38.875 14.055 1 87.94 452 GLY B CA 1
ATOM 7778 C C . GLY B 1 452 ? 3.549 39.094 12.555 1 87.94 452 GLY B C 1
ATOM 7779 O O . GLY B 1 452 ? 4.531 38.781 11.883 1 87.94 452 GLY B O 1
ATOM 7780 N N . ALA B 1 453 ? 2.49 39.656 12.047 1 83.75 453 ALA B N 1
ATOM 7781 C CA . ALA B 1 453 ? 2.396 39.969 10.625 1 83.75 453 ALA B CA 1
ATOM 7782 C C . ALA B 1 453 ? 3.443 41 10.219 1 83.75 453 ALA B C 1
ATOM 7784 O O . ALA B 1 453 ? 4.043 40.906 9.148 1 83.75 453 ALA B O 1
ATOM 7785 N N . GLU B 1 454 ? 3.602 41.906 11.008 1 84.62 454 GLU B N 1
ATOM 7786 C CA . GLU B 1 454 ? 4.598 42.938 10.75 1 84.62 454 GLU B CA 1
ATOM 7787 C C . GLU B 1 454 ? 6.008 42.375 10.719 1 84.62 454 GLU B C 1
ATOM 7789 O O . GLU B 1 454 ? 6.828 42.75 9.883 1 84.62 454 GLU B O 1
ATOM 7794 N N . LEU B 1 455 ? 6.227 41.5 11.648 1 88.44 455 LEU B N 1
ATOM 7795 C CA . LEU B 1 455 ? 7.523 40.812 11.688 1 88.44 455 LEU B CA 1
ATOM 7796 C C . LEU B 1 455 ? 7.75 40 10.406 1 88.44 455 LEU B C 1
ATOM 7798 O O . LEU B 1 455 ? 8.859 40 9.875 1 88.44 455 LEU B O 1
ATOM 7802 N N . CYS B 1 456 ? 6.727 39.375 9.938 1 85.5 456 CYS B N 1
ATOM 7803 C CA . CYS B 1 456 ? 6.816 38.594 8.711 1 85.5 456 CYS B CA 1
ATOM 7804 C C . CYS B 1 456 ? 7.125 39.469 7.512 1 85.5 456 CYS B C 1
ATOM 7806 O O . CYS B 1 456 ? 7.945 39.125 6.664 1 85.5 456 CYS B O 1
ATOM 7808 N N . VAL B 1 457 ? 6.469 40.625 7.465 1 81.25 457 VAL B N 1
ATOM 7809 C CA . VAL B 1 457 ? 6.699 41.562 6.379 1 81.25 457 VAL B CA 1
ATOM 7810 C C . VAL B 1 457 ? 8.141 42.062 6.434 1 81.25 457 VAL B C 1
ATOM 7812 O O . VAL B 1 457 ? 8.82 42.125 5.406 1 81.25 457 VAL B O 1
ATOM 7815 N N . SER B 1 458 ? 8.531 42.375 7.609 1 85.75 458 SER B N 1
ATOM 7816 C CA . SER B 1 458 ? 9.875 42.906 7.793 1 85.75 458 SER B CA 1
ATOM 7817 C C . SER B 1 458 ? 10.93 41.875 7.41 1 85.75 458 SER B C 1
ATOM 7819 O O . SER B 1 458 ? 12.008 42.219 6.934 1 85.75 458 SER B O 1
ATOM 7821 N N . SER B 1 459 ? 10.609 40.625 7.656 1 85.44 459 SER B N 1
ATOM 7822 C CA . SER B 1 459 ? 11.539 39.531 7.359 1 85.44 459 SER B CA 1
ATOM 7823 C C . SER B 1 459 ? 11.398 39.094 5.91 1 85.44 459 SER B C 1
ATOM 7825 O O . SER B 1 459 ? 11.984 38.062 5.516 1 85.44 459 SER B O 1
ATOM 7827 N N . ARG B 1 460 ? 10.516 39.75 5.09 1 80.88 460 ARG B N 1
ATOM 7828 C CA . ARG B 1 460 ? 10.32 39.531 3.658 1 80.88 460 ARG B CA 1
ATOM 7829 C C . ARG B 1 460 ? 9.781 38.156 3.379 1 80.88 460 ARG B C 1
ATOM 7831 O O . ARG B 1 460 ? 10.242 37.469 2.459 1 80.88 460 ARG B O 1
ATOM 7838 N N . VAL B 1 461 ? 9.039 37.75 4.309 1 74.94 461 VAL B N 1
ATOM 7839 C CA . VAL B 1 461 ? 8.266 36.562 3.986 1 74.94 461 VAL B CA 1
ATOM 7840 C C . VAL B 1 461 ? 7.402 36.812 2.754 1 74.94 461 VAL B C 1
ATOM 7842 O O . VAL B 1 461 ? 6.684 37.844 2.691 1 74.94 461 VAL B O 1
ATOM 7845 N N . PRO B 1 462 ? 7.762 36.062 1.718 1 63.47 462 PRO B N 1
ATOM 7846 C CA . PRO B 1 462 ? 7.012 36.312 0.489 1 63.47 462 PRO B CA 1
ATOM 7847 C C . PRO B 1 462 ? 5.504 36.375 0.72 1 63.47 462 PRO B C 1
ATOM 7849 O O . PRO B 1 462 ? 4.953 35.531 1.418 1 63.47 462 PRO B O 1
ATOM 7852 N N . PRO B 1 463 ? 5.016 37.594 0.136 1 51.19 463 PRO B N 1
ATOM 7853 C CA . PRO B 1 463 ? 3.564 37.688 0.301 1 51.19 463 PRO B CA 1
ATOM 7854 C C . PRO B 1 463 ? 2.797 36.719 -0.587 1 51.19 463 PRO B C 1
ATOM 7856 O O . PRO B 1 463 ? 3.324 36.25 -1.604 1 51.19 463 PRO B O 1
ATOM 7859 N N . ILE B 1 464 ? 1.787 36.281 -0.138 1 47.59 464 ILE B N 1
ATOM 7860 C CA . ILE B 1 464 ? 0.903 35.469 -0.972 1 47.59 464 ILE B CA 1
ATOM 7861 C C . ILE B 1 464 ? 0.171 36.375 -1.966 1 47.59 464 ILE B C 1
ATOM 7863 O O . ILE B 1 464 ? -0.297 37.469 -1.605 1 47.59 464 ILE B O 1
ATOM 7867 N N . HIS B 1 465 ? 0.539 36.375 -3.371 1 39.09 465 HIS B N 1
ATOM 7868 C CA . HIS B 1 465 ? -0.1 37.188 -4.402 1 39.09 465 HIS B CA 1
ATOM 7869 C C . HIS B 1 465 ? -1.514 36.688 -4.691 1 39.09 465 HIS B C 1
ATOM 7871 O O . HIS B 1 465 ? -1.735 35.5 -4.848 1 39.09 465 HIS B O 1
ATOM 7877 N N . ALA B 1 466 ? -2.461 37.531 -4.379 1 37.31 466 ALA B N 1
ATOM 7878 C CA . ALA B 1 466 ? -3.834 37.281 -4.805 1 37.31 466 ALA B CA 1
ATOM 7879 C C . ALA B 1 466 ? -4.039 37.656 -6.266 1 37.31 466 ALA B C 1
ATOM 7881 O O . ALA B 1 466 ? -3.412 38.625 -6.754 1 37.31 466 ALA B O 1
ATOM 7882 N N . GLU B 1 467 ? -4.211 37 -7.188 1 35 467 GLU B N 1
ATOM 7883 C CA . GLU B 1 467 ? -4.492 37.375 -8.562 1 35 467 GLU B CA 1
ATOM 7884 C C . GLU B 1 467 ? -5.484 38.531 -8.609 1 35 467 GLU B C 1
ATOM 7886 O O . GLU B 1 467 ? -6.379 38.625 -7.77 1 35 467 GLU B O 1
ATOM 7891 N N . GLU B 1 468 ? -5.219 39.75 -9.312 1 35.03 468 GLU B N 1
ATOM 7892 C CA . GLU B 1 468 ? -5.875 41.031 -9.516 1 35.03 468 GLU B CA 1
ATOM 7893 C C . GLU B 1 468 ? -7.371 40.844 -9.773 1 35.03 468 GLU B C 1
ATOM 7895 O O . GLU B 1 468 ? -8.18 41.688 -9.367 1 35.03 468 GLU B O 1
ATOM 7900 N N . GLY B 1 469 ? -7.898 40.094 -10.727 1 34.44 469 GLY B N 1
ATOM 7901 C CA . GLY B 1 469 ? -9.211 40.219 -11.328 1 34.44 469 GLY B CA 1
ATOM 7902 C C . GLY B 1 469 ? -10.344 40.062 -10.328 1 34.44 469 GLY B C 1
ATOM 7903 O O . GLY B 1 469 ? -11.516 40.094 -10.703 1 34.44 469 GLY B O 1
ATOM 7904 N N . THR B 1 470 ? -10.312 39.312 -9.375 1 32.47 470 THR B N 1
ATOM 7905 C CA . THR B 1 470 ? -11.516 39.25 -8.547 1 32.47 470 THR B CA 1
ATOM 7906 C C . THR B 1 470 ? -11.695 40.5 -7.723 1 32.47 470 THR B C 1
ATOM 7908 O O . THR B 1 470 ? -10.797 40.906 -6.977 1 32.47 470 THR B O 1
ATOM 7911 N N . LYS B 1 471 ? -12.32 41.5 -8.359 1 33.53 471 LYS B N 1
ATOM 7912 C CA . LYS B 1 471 ? -12.82 42.656 -7.641 1 33.53 471 LYS B CA 1
ATOM 7913 C C . LYS B 1 471 ? -13.148 42.312 -6.191 1 33.53 471 LYS B C 1
ATOM 7915 O O . LYS B 1 471 ? -13.727 41.281 -5.91 1 33.53 471 LYS B O 1
ATOM 7920 N N . ALA B 1 472 ? -12.461 42.781 -5.254 1 34.56 472 ALA B N 1
ATOM 7921 C CA . ALA B 1 472 ? -12.633 42.688 -3.803 1 34.56 472 ALA B CA 1
ATOM 7922 C C . ALA B 1 472 ? -14.086 42.969 -3.406 1 34.56 472 ALA B C 1
ATOM 7924 O O . ALA B 1 472 ? -14.461 44.094 -3.145 1 34.56 472 ALA B O 1
ATOM 7925 N N . GLU B 1 473 ? -15.133 42.625 -4.23 1 32.97 473 GLU B N 1
ATOM 7926 C CA . GLU B 1 473 ? -16.406 42.875 -3.541 1 32.97 473 GLU B CA 1
ATOM 7927 C C . GLU B 1 473 ? -16.375 42.25 -2.139 1 32.97 473 GLU B C 1
ATOM 7929 O O . GLU B 1 473 ? -15.617 41.344 -1.866 1 32.97 473 GLU B O 1
ATOM 7934 N N . MET B 1 474 ? -16.906 43 -1.115 1 32.78 474 MET B N 1
ATOM 7935 C CA . MET B 1 474 ? -17.219 42.5 0.221 1 32.78 474 MET B CA 1
ATOM 7936 C C . MET B 1 474 ? -17.75 41.062 0.16 1 32.78 474 MET B C 1
ATOM 7938 O O . MET B 1 474 ? -18.734 40.781 -0.518 1 32.78 474 MET B O 1
ATOM 7942 N N . VAL B 1 475 ? -17.016 40.094 -0.15 1 34.25 475 VAL B N 1
ATOM 7943 C CA . VAL B 1 475 ? -17.656 38.75 -0.152 1 34.25 475 VAL B CA 1
ATOM 7944 C C . VAL B 1 475 ? -17.75 38.25 1.278 1 34.25 475 VAL B C 1
ATOM 7946 O O . VAL B 1 475 ? -16.844 38.406 2.08 1 34.25 475 VAL B O 1
ATOM 7949 N N . ASP B 1 476 ? -18.875 38.125 1.831 1 34.59 476 ASP B N 1
ATOM 7950 C CA . ASP B 1 476 ? -19.141 37.344 3.027 1 34.59 476 ASP B CA 1
ATOM 7951 C C . ASP B 1 476 ? -18.516 35.969 2.928 1 34.59 476 ASP B C 1
ATOM 7953 O O . ASP B 1 476 ? -18.797 35.188 1.996 1 34.59 476 ASP B O 1
ATOM 7957 N N . VAL B 1 477 ? -17.234 35.844 3.301 1 38.28 477 VAL B N 1
ATOM 7958 C CA . VAL B 1 477 ? -16.625 34.531 3.279 1 38.28 477 VAL B CA 1
ATOM 7959 C C . VAL B 1 477 ? -17.172 33.688 4.438 1 38.28 477 VAL B C 1
ATOM 7961 O O . VAL B 1 477 ? -16.969 34.031 5.605 1 38.28 477 VAL B O 1
ATOM 7964 N N . PRO B 1 478 ? -18.156 32.938 4.23 1 37.88 478 PRO B N 1
ATOM 7965 C CA . PRO B 1 478 ? -18.531 32.062 5.359 1 37.88 478 PRO B CA 1
ATOM 7966 C C . PRO B 1 478 ? -17.344 31.406 6.023 1 37.88 478 PRO B C 1
ATOM 7968 O O . PRO B 1 478 ? -16.312 31.188 5.375 1 37.88 478 PRO B O 1
ATOM 7971 N N . GLU B 1 479 ? -17.281 31.375 7.438 1 39.75 479 GLU B N 1
ATOM 7972 C CA . GLU B 1 479 ? -16.219 30.766 8.219 1 39.75 479 GLU B CA 1
ATOM 7973 C C . GLU B 1 479 ? -15.703 29.484 7.547 1 39.75 479 GLU B C 1
ATOM 7975 O O . GLU B 1 479 ? -14.516 29.172 7.629 1 39.75 479 GLU B O 1
ATOM 7980 N N . ASP B 1 480 ? -16.594 28.812 6.992 1 36.84 480 ASP B N 1
ATOM 7981 C CA . ASP B 1 480 ? -16.344 27.484 6.465 1 36.84 480 ASP B CA 1
ATOM 7982 C C . ASP B 1 480 ? -15.664 27.547 5.098 1 36.84 480 ASP B C 1
ATOM 7984 O O . ASP B 1 480 ? -15.242 26.531 4.551 1 36.84 480 ASP B O 1
ATOM 7988 N N . VAL B 1 481 ? -15.789 28.641 4.449 1 37.88 481 VAL B N 1
ATOM 7989 C CA . VAL B 1 481 ? -15.367 28.703 3.053 1 37.88 481 VAL B CA 1
ATOM 7990 C C . VAL B 1 481 ? -13.844 28.828 2.979 1 37.88 481 VAL B C 1
ATOM 7992 O O . VAL B 1 481 ? -13.25 28.562 1.936 1 37.88 481 VAL B O 1
ATOM 7995 N N . LEU B 1 482 ? -13.219 29.844 3.773 1 37.53 482 LEU B N 1
ATOM 7996 C CA . LEU B 1 482 ? -11.766 29.812 3.691 1 37.53 482 LEU B CA 1
ATOM 7997 C C . LEU B 1 482 ? -11.211 28.547 4.34 1 37.53 482 LEU B C 1
ATOM 7999 O O . LEU B 1 482 ? -10.945 28.531 5.543 1 37.53 482 LEU B O 1
ATOM 8003 N N . PRO B 1 483 ? -11.367 27.484 3.811 1 35.47 483 PRO B N 1
ATOM 8004 C CA . PRO B 1 483 ? -10.969 26.203 4.395 1 35.47 483 PRO B CA 1
ATOM 8005 C C . PRO B 1 483 ? -9.469 26.125 4.668 1 35.47 483 PRO B C 1
ATOM 8007 O O . PRO B 1 483 ? -8.664 26.609 3.865 1 35.47 483 PRO B O 1
ATOM 8010 N N . GLY B 1 484 ? -9.047 25.672 5.945 1 36.5 484 GLY B N 1
ATOM 8011 C CA . GLY B 1 484 ? -7.723 25.578 6.547 1 36.5 484 GLY B CA 1
ATOM 8012 C C . GLY B 1 484 ? -7.328 26.812 7.336 1 36.5 484 GLY B C 1
ATOM 8013 O O . GLY B 1 484 ? -6.25 26.844 7.934 1 36.5 484 GLY B O 1
ATOM 8014 N N . PHE B 1 485 ? -7.945 27.859 7.008 1 38.25 485 PHE B N 1
ATOM 8015 C CA . PHE B 1 485 ? -7.668 29 7.883 1 38.25 485 PHE B CA 1
ATOM 8016 C C . PHE B 1 485 ? -8.414 28.859 9.203 1 38.25 485 PHE B C 1
ATOM 8018 O O . PHE B 1 485 ? -9.617 28.578 9.219 1 38.25 485 PHE B O 1
ATOM 8025 N N . HIS B 1 486 ? -7.766 28.25 10.156 1 37.22 486 HIS B N 1
ATOM 8026 C CA . HIS B 1 486 ? -8.273 28.344 11.516 1 37.22 486 HIS B CA 1
ATOM 8027 C C . HIS B 1 486 ? -8.453 29.812 11.938 1 37.22 486 HIS B C 1
ATOM 8029 O O . HIS B 1 486 ? -7.512 30.594 11.867 1 37.22 486 HIS B O 1
ATOM 8035 N N . TRP B 1 487 ? -9.664 30.25 11.852 1 39.53 487 TRP B N 1
ATOM 8036 C CA . TRP B 1 487 ? -9.961 31.578 12.375 1 39.53 487 TRP B CA 1
ATOM 8037 C C . TRP B 1 487 ? -9.789 31.609 13.891 1 39.53 487 TRP B C 1
ATOM 8039 O O . TRP B 1 487 ? -10.242 30.719 14.594 1 39.53 487 TRP B O 1
ATOM 8049 N N . PRO B 1 488 ? -8.719 32.188 14.336 1 36.56 488 PRO B N 1
ATOM 8050 C CA . PRO B 1 488 ? -8.492 32.125 15.781 1 36.56 488 PRO B CA 1
ATOM 8051 C C . PRO B 1 488 ? -9.758 32.438 16.578 1 36.56 488 PRO B C 1
ATOM 8053 O O . PRO B 1 488 ? -9.82 32.125 17.781 1 36.56 488 PRO B O 1
ATOM 8056 N N . VAL B 1 489 ? -10.664 33.469 16.281 1 34.66 489 VAL B N 1
ATOM 8057 C CA . VAL B 1 489 ? -11.75 33.906 17.156 1 34.66 489 VAL B CA 1
ATOM 8058 C C . VAL B 1 489 ? -13.086 33.375 16.609 1 34.66 489 VAL B C 1
ATOM 8060 O O . VAL B 1 489 ? -13.25 33.25 15.391 1 34.66 489 VAL B O 1
ATOM 8063 N N . ASP B 1 490 ? -13.844 32.594 17.375 1 38.91 490 ASP B N 1
ATOM 8064 C CA . ASP B 1 490 ? -15.266 32.344 17.188 1 38.91 490 ASP B CA 1
ATOM 8065 C C . ASP B 1 490 ? -16 33.625 16.766 1 38.91 490 ASP B C 1
ATOM 8067 O O . ASP B 1 490 ? -16.172 34.562 17.562 1 38.91 490 ASP B O 1
ATOM 8071 N N . LEU B 1 491 ? -15.922 34.188 15.516 1 42.81 491 LEU B N 1
ATOM 8072 C CA . LEU B 1 491 ? -16.5 35.469 15.148 1 42.81 491 LEU B CA 1
ATOM 8073 C C . LEU B 1 491 ? -18.031 35.406 15.258 1 42.81 491 LEU B C 1
ATOM 8075 O O . LEU B 1 491 ? -18.688 36.469 15.148 1 42.81 491 LEU B O 1
ATOM 8079 N N . GLY B 1 492 ? -18.734 34.562 16 1 40.88 492 GLY B N 1
ATOM 8080 C CA . GLY B 1 492 ? -20.188 34.469 16.062 1 40.88 492 GLY B CA 1
ATOM 8081 C C . GLY B 1 492 ? -20.844 34.844 14.742 1 40.88 492 GLY B C 1
ATOM 8082 O O . GLY B 1 492 ? -20.328 34.562 13.672 1 40.88 492 GLY B O 1
ATOM 8083 N N . ASP B 1 493 ? -22.078 35.469 14.688 1 40.69 493 ASP B N 1
ATOM 8084 C CA . ASP B 1 493 ? -22.875 36 13.602 1 40.69 493 ASP B CA 1
ATOM 8085 C C . ASP B 1 493 ? -22.312 37.344 13.109 1 40.69 493 ASP B C 1
ATOM 8087 O O . ASP B 1 493 ? -22.938 38.031 12.289 1 40.69 493 ASP B O 1
ATOM 8091 N N . GLU B 1 494 ? -21.297 37.906 13.758 1 38.81 494 GLU B N 1
ATOM 8092 C CA . GLU B 1 494 ? -20.797 39.219 13.422 1 38.81 494 GLU B CA 1
ATOM 8093 C C . GLU B 1 494 ? -19.891 39.188 12.203 1 38.81 494 GLU B C 1
ATOM 8095 O O . GLU B 1 494 ? -19.078 38.281 12.055 1 38.81 494 GLU B O 1
ATOM 8100 N N . ILE B 1 495 ? -20.328 39.781 11.062 1 42.16 495 ILE B N 1
ATOM 8101 C CA . ILE B 1 495 ? -19.531 40 9.859 1 42.16 495 ILE B CA 1
ATOM 8102 C C . ILE B 1 495 ? -18.359 40.906 10.172 1 42.16 495 ILE B C 1
ATOM 8104 O O . ILE B 1 495 ? -18.547 42.031 10.648 1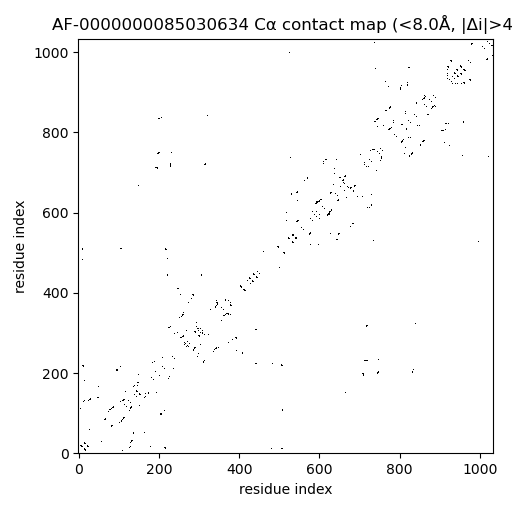 42.16 495 ILE B O 1
ATOM 8108 N N . ARG B 1 496 ? -17.203 40.406 10.672 1 42.88 496 ARG B N 1
ATOM 8109 C CA . ARG B 1 496 ? -16.078 41.312 10.891 1 42.88 496 ARG B CA 1
ATOM 8110 C C . ARG B 1 496 ? -15.195 41.406 9.648 1 42.88 496 ARG B C 1
ATOM 8112 O O . ARG B 1 496 ? -15.039 40.438 8.914 1 42.88 496 ARG B O 1
ATOM 8119 N N . PRO B 1 497 ? -14.836 42.594 9.289 1 39.41 497 PRO B N 1
ATOM 8120 C CA . PRO B 1 497 ? -13.875 42.719 8.188 1 39.41 497 PRO B CA 1
ATOM 8121 C C . PRO B 1 497 ? -12.562 42 8.453 1 39.41 497 PRO B C 1
ATOM 8123 O O . PRO B 1 497 ? -12.047 42.031 9.57 1 39.41 497 PRO B O 1
ATOM 8126 N N . CYS B 1 498 ? -12.359 40.719 8.062 1 41.91 498 CYS B N 1
ATOM 8127 C CA . CYS B 1 498 ? -11.078 40.062 8.211 1 41.91 498 CYS B CA 1
ATOM 8128 C C . CYS B 1 498 ? -10.188 40.312 7.004 1 41.91 498 CYS B C 1
ATOM 8130 O O . CYS B 1 498 ? -10.68 40.469 5.891 1 41.91 498 CYS B O 1
ATOM 8132 N N . ARG B 1 499 ? -8.938 40.75 7.246 1 38.88 499 ARG B N 1
ATOM 8133 C CA . ARG B 1 499 ? -7.906 40.781 6.215 1 38.88 499 ARG B CA 1
ATOM 8134 C C . ARG B 1 499 ? -7.23 39.438 6.074 1 38.88 499 ARG B C 1
ATOM 8136 O O . ARG B 1 499 ? -6.707 38.875 7.051 1 38.88 499 ARG B O 1
ATOM 8143 N N . VAL B 1 500 ? -7.711 38.531 5.25 1 43.38 500 VAL B N 1
ATOM 8144 C CA . VAL B 1 500 ? -7.09 37.25 4.973 1 43.38 500 VAL B CA 1
ATOM 8145 C C . VAL B 1 500 ? -5.805 37.469 4.172 1 43.38 500 VAL B C 1
ATOM 8147 O O . VAL B 1 500 ? -5.828 38.062 3.1 1 43.38 500 VAL B O 1
ATOM 8150 N N . ILE B 1 501 ? -4.684 37.312 4.891 1 40.38 501 ILE B N 1
ATOM 8151 C CA . ILE B 1 501 ? -3.365 37.312 4.273 1 40.38 501 ILE B CA 1
ATOM 8152 C C . ILE B 1 501 ? -2.953 35.906 3.914 1 40.38 501 ILE B C 1
ATOM 8154 O O . ILE B 1 501 ? -2.824 35.031 4.793 1 40.38 501 ILE B O 1
ATOM 8158 N N . ALA B 1 502 ? -3.314 35.281 2.863 1 42.88 502 ALA B N 1
ATOM 8159 C CA . ALA B 1 502 ? -2.93 33.938 2.447 1 42.88 502 ALA B CA 1
ATOM 8160 C C . ALA B 1 502 ? -1.499 33.938 1.913 1 42.88 502 ALA B C 1
ATOM 8162 O O . ALA B 1 502 ? -1.085 34.844 1.195 1 42.88 502 ALA B O 1
ATOM 8163 N N . ARG B 1 503 ? -0.643 33.219 2.682 1 40.53 503 ARG B N 1
ATOM 8164 C CA . ARG B 1 503 ? 0.682 33.031 2.094 1 40.53 503 ARG B CA 1
ATOM 8165 C C . ARG B 1 503 ? 0.594 32.344 0.736 1 40.53 503 ARG B C 1
ATOM 8167 O O . ARG B 1 503 ? -0.267 31.5 0.522 1 40.53 503 ARG B O 1
ATOM 8174 N N . PRO B 1 504 ? 1.256 32.875 -0.156 1 38.03 504 PRO B N 1
ATOM 8175 C CA . PRO B 1 504 ? 1.236 32.25 -1.488 1 38.03 504 PRO B CA 1
ATOM 8176 C C . PRO B 1 504 ? 1.342 30.734 -1.441 1 38.03 504 PRO B C 1
ATOM 8178 O O . PRO B 1 504 ? 0.672 30.031 -2.213 1 38.03 504 PRO B O 1
ATOM 8181 N N . GLU B 1 505 ? 2.127 30.203 -0.576 1 36.81 505 GLU B N 1
ATOM 8182 C CA . GLU B 1 505 ? 2.439 28.781 -0.533 1 36.81 505 GLU B CA 1
ATOM 8183 C C . GLU B 1 505 ? 1.29 27.969 0.074 1 36.81 505 GLU B C 1
ATOM 8185 O O . GLU B 1 505 ? 1.167 26.781 -0.168 1 36.81 505 GLU B O 1
ATOM 8190 N N . ASP B 1 506 ? 0.656 28.5 0.977 1 37.06 506 ASP B N 1
ATOM 8191 C CA . ASP B 1 506 ? -0.416 27.812 1.679 1 37.06 506 ASP B CA 1
ATOM 8192 C C . ASP B 1 506 ? -1.763 28.047 1 1 37.06 506 ASP B C 1
ATOM 8194 O O . ASP B 1 506 ? -2.795 27.562 1.476 1 37.06 506 ASP B O 1
ATOM 8198 N N . VAL B 1 507 ? -1.827 29.062 0.223 1 36.69 507 VAL B N 1
ATOM 8199 C CA . VAL B 1 507 ? -3.018 29.359 -0.562 1 36.69 507 VAL B CA 1
ATOM 8200 C C . VAL B 1 507 ? -3.07 28.469 -1.796 1 36.69 507 VAL B C 1
ATOM 8202 O O . VAL B 1 507 ? -2.121 28.422 -2.582 1 36.69 507 VAL B O 1
ATOM 8205 N N . PRO B 1 508 ? -3.807 27.484 -1.591 1 36.72 508 PRO B N 1
ATOM 8206 C CA . PRO B 1 508 ? -3.848 26.797 -2.887 1 36.72 508 PRO B CA 1
ATOM 8207 C C . PRO B 1 508 ? -3.908 27.766 -4.062 1 36.72 508 PRO B C 1
ATOM 8209 O O . PRO B 1 508 ? -4.453 28.859 -3.936 1 36.72 508 PRO B O 1
ATOM 8212 N N . PRO B 1 509 ? -2.943 27.703 -4.879 1 32.41 509 PRO B N 1
ATOM 8213 C CA . PRO B 1 509 ? -2.916 28.703 -5.949 1 32.41 509 PRO B CA 1
ATOM 8214 C C . PRO B 1 509 ? -4.305 29.25 -6.293 1 32.41 509 PRO B C 1
ATOM 8216 O O . PRO B 1 509 ? -4.449 30.422 -6.629 1 32.41 509 PRO B O 1
ATOM 8219 N N . ASP B 1 510 ? -5.246 28.328 -6.484 1 30.95 510 ASP B N 1
ATOM 8220 C CA . ASP B 1 510 ? -6.516 28.828 -7.02 1 30.95 510 ASP B CA 1
ATOM 8221 C C . ASP B 1 510 ? -7.418 29.344 -5.902 1 30.95 510 ASP B C 1
ATOM 8223 O O . ASP B 1 510 ? -8.625 29.484 -6.09 1 30.95 510 ASP B O 1
ATOM 8227 N N . THR B 1 511 ? -6.793 29.422 -4.738 1 31.72 511 THR B N 1
ATOM 8228 C CA . THR B 1 511 ? -7.652 29.938 -3.676 1 31.72 511 THR B CA 1
ATOM 8229 C C . THR B 1 511 ? -7.84 31.438 -3.818 1 31.72 511 THR B C 1
ATOM 8231 O O . THR B 1 511 ? -6.879 32.188 -4.051 1 31.72 511 THR B O 1
ATOM 8234 N N . THR B 1 512 ? -8.984 31.766 -4.211 1 29.89 512 THR B N 1
ATOM 8235 C CA . THR B 1 512 ? -9.398 33.156 -4.16 1 29.89 512 THR B CA 1
ATOM 8236 C C . THR B 1 512 ? -9.227 33.719 -2.754 1 29.89 512 THR B C 1
ATOM 8238 O O . THR B 1 512 ? -9.742 33.156 -1.786 1 29.89 512 THR B O 1
ATOM 8241 N N . VAL B 1 513 ? -8.047 34.281 -2.514 1 30.33 513 VAL B N 1
ATOM 8242 C CA . VAL B 1 513 ? -7.793 34.969 -1.256 1 30.33 513 VAL B CA 1
ATOM 8243 C C . VAL B 1 513 ? -8.867 36 -1.017 1 30.33 513 VAL B C 1
ATOM 8245 O O . VAL B 1 513 ? -9.117 36.875 -1.877 1 30.33 513 VAL B O 1
ATOM 8248 N N . ILE B 1 514 ? -9.883 35.656 -0.285 1 29.42 514 ILE B N 1
ATOM 8249 C CA . ILE B 1 514 ? -10.875 36.656 0.111 1 29.42 514 ILE B CA 1
ATOM 8250 C C . ILE B 1 514 ? -10.25 37.656 1.079 1 29.42 514 ILE B C 1
ATOM 8252 O O . ILE B 1 514 ? -9.609 37.281 2.059 1 29.42 514 ILE B O 1
ATOM 8256 N N . GLU B 1 515 ? -9.664 38.812 0.521 1 27.2 515 GLU B N 1
ATOM 8257 C CA . GLU B 1 515 ? -9.219 39.938 1.315 1 27.2 515 GLU B CA 1
ATOM 8258 C C . GLU B 1 515 ? -10.289 40.375 2.322 1 27.2 515 GLU B C 1
ATOM 8260 O O . GLU B 1 515 ? -11.445 40.594 1.956 1 27.2 515 GLU B O 1
ATOM 8265 N N . THR B 1 516 ? -10.281 39.812 3.512 1 25.84 516 THR B N 1
ATOM 8266 C CA . THR B 1 516 ? -11.094 40.406 4.57 1 25.84 516 THR B CA 1
ATOM 8267 C C . THR B 1 516 ? -10.625 41.812 4.902 1 25.84 516 THR B C 1
ATOM 8269 O O . THR B 1 516 ? -9.43 42.031 5.105 1 25.84 516 THR B O 1
ATOM 8272 N N . ARG B 1 517 ? -11.203 42.938 4.344 1 26.97 517 ARG B N 1
ATOM 8273 C CA . ARG B 1 517 ? -11.047 44.281 4.895 1 26.97 517 ARG B CA 1
ATOM 8274 C C . ARG B 1 517 ? -11.5 44.344 6.352 1 26.97 517 ARG B C 1
ATOM 8276 O O . ARG B 1 517 ? -12.562 43.812 6.691 1 26.97 517 ARG B O 1
#

Sequence (1034 aa):
MSVRDKVRVLRCDCARVLEVEGVETPAPFLIPERLSVAVENVPEVRELVKELEELARPYSVRLTPDDLPSPWTDPAEALSDGSITVYRLESIPDAREFAEVVSKIRRSGSVRAVTVRDPEWIPLLFYLGFDLFDAALCLRLTLEDQLLLDDFSTETVETEDREELLRENWTQLQFCLLRLREAIREGTLRELVESVAARHPRIAEVLRVCDRERAVARYVNLNRNTQIACATDLSFDRPEVTEWLRRVRRYEPPDWVEAVVLLPCSARKPYSRSPTHRRIMRITWNFPVDEIMITSPLGAVPRALERTFPAAHYDVRVTGEWSREEIERSAALIEKIVGDLPIVCHAADGYRKVGKELEERGYDVVYTCRPDGNPASRGALEELRRTLEDLTKGEPGDLREHVPRAVSRFQFGVDVLENVDYRFDGQRVLIDGERAFSVPPTSGLLTLSQLGAELCVSSRVPPIHAEEGTKAEMVDVPEDVLPGFHWPVDLGDEIRPCRVIARPEDVPPDTTVIETRMSVRDKVRVLRCDCARVLEVEGVETPAPFLIPERLSVAVENVPEVRELVKELEELARPYSVRLTPDDLPSPWTDPAEALSDGSITVYRLESIPDAREFAEVVSKIRRSGSVRAVTVRDPEWIPLLFYLGFDLFDAALCLRLTLEDQLLLDDFSTETVETEDREELLRENWTQLQFCLLRLREAIREGTLRELVESVAARHPRIAEVLRVCDRERAVARYVNLNRNTQIACATDLSFDRPEVTEWLRRVRRYEPPDWVEAVVLLPCSARKPYSRSPTHRRIMRITWNFPVDEIMITSPLGAVPRALERTFPAAHYDVRVTGEWSREEIERSAALIEKIVGDLPIVCHAADGYRKVGKELEERGYDVVYTCRPDGNPASRGALEELRRTLEDLTKGEPGDLREHVPRAVSRFQFGVDVLENVDYRFDGQRVLIDGERAFSVPPTSGLLTLSQLGAELCVSSRVPPIHAEEGTKAEMVDVPEDVLPGFHWPVDLGDEIRPCRVIARPEDVPPDTTVIETR

Foldseek 3Di:
DALQVAWDFQDFFLFTFIHGPNDGFQAQAEAPPCVCPPCVPPVVLNVLSVLLCVLSVVRYDPQDPVQEPDAPPDLQVLADARGEYEYEPADDPDLLVNLVSLLSNLLHNHAYEYEDQAQLCVLVVRSSYHGYYHLCNLSNCLVVQWAAALLRDIDHDDDPDSNVSSVRNSVSVSSNRVVCVVCVVLVNSVVSQVVSCVVPVVSLVSLQSSLVVCSRLLRHFLLFQAAAEAEDPSNLSHSQLVLLLVLLLLFEDDPQAQAEEEAEADQAPPRCPDPLNVLLCVQPQFFRYWYWYADPPNLIDTPLCCLAPPNRHYDYDPPLDDDPVSLVSSLVSVCSHQPQHAYEYLDAGSSVSNLVVNVVVPGHYHYQADNPGDSSDPRSSVSVNVVRVVRGDGGYDDSNQCNQQRLCCSPQVHRLCVPADWDDPNFFIDGVRHTAWGQDSGRSHTDGDPNVVVSCVVRCRDFQDQDPPPPLDLDQSDPSRVPSPPPVDCCDPDSAQAQQRDRNSNQSNPRRRNGRD/DALQVAWDFQDFFLFTFIHGPNDRFQAQAAADPCVCPPCVPPVVLNVLSVLLCVLSVVRYDPQDPVLEDDAPPDLQVLADARGEYEYEPADQPDLLVNLVSLLSNLLHNHAYEYEDQAQLCVLVVRSSYHGYYHLCNLSNCLVVQWAAALLRDIDHDDDPDSNVSSVRNSVSVSSNRVVCVVCVVLVNSVVSQVVSCVVPVVSLVSLQSSLVVCSRLLRHFLLFQAAAEAEDPSNLSHSQLVLLLVLLLLFEDDPQAQAEEEAEADQAPPRCPDPLNVLLCVQPQFFRYWYWYADPPNLIDTPLCCLAPPNRHYDYDPPLDDDPVSLVSSLVSVCSHQPQHAYEYLDAGSSVSNLVVNVVVPGHYHYQADNPGDSSDPRSSVSVNVVRVVRGDGGYDDSNQCNQQRLCCSVQVHRLCVPADWDDPNFFIDGVRHTAWGQDSGRSHTDGDPNVVVSCVVRCRDFQDQDPPPDLDLDQSDPSRHPSPPPVDPCDPDLAQDQQGDRNSNQSSSRRRNGRD

Organism: Methanopyrus kandleri (strain AV19 / DSM 6324 / JCM 9639 / NBRC 100938) (NCBI:txid190192)

Secondary structure (DSSP, 8-state):
--HHHHEEEEEESSSEEEEETTEEESS-EE--TTHHHHTTT-HHHHHHHHHHHHHHGGGEE---GGGS--TT--GGG---TTPEEEEEESS---HHHHHHHHHHHHTS-SEEEEEESSGGGHHHHHHTT--EEETHHHHHHHHTTEEE-TTS-EEE---S-HHHHHHHHHHHHHHHHHHHHHHHHHT-HHHHHHHHHTT-HHHHHHHHHHHHTTSSGGG---S--PPEEE-SGGGGGSHHHHHHHHHGGG----TT--EEEEEE--SSSSGGGSHHHHHHHHHHTTSSEEEEEEETTTEEEEGGGTTSTTTTSEEE---S---HHHHHHHHHHHHHHHTT--EEE---HHHHHHHHHHHHTT--EEE-S-TT--TTSHHHHHHHHHHHHHH--S----GGGGHHHHHHHHHHSS-TTTT---EE-SSEEEETTEEEEE--TTT-SPEE-HHHHHHHHHTT-------TTS--------TTTSTT---SS--TT----------TTTS-TT-------/--HHHHEEEEEESSSEEEEETTEEESS-EE--TTHHHHTTT-HHHHHHHHHHHHHHGGGB----GGGS--TT--GGGTT-TTPEEEEE-SS---HHHHHHHHHHHHT--SEEEEE-SSGGGHHHHHHTT--EEETHHHHHHHHTTEEE-TTS-EEE---S-HHHHHHHHHHHHHHHHHHHHHHHHHT-HHHHHHHHHTT-HHHHHHHHHHHHTTSSGGG---S--PPEEE-SGGGGGSHHHHHHHHHGGG----TT--EEEEEE--SSSSGGGSHHHHHHHHHHTTSSEEEEEEETTTEEEEGGGTTSTTTTSEEE---S---HHHHHHHHHHHHHHHTT--EEE---HHHHHHHHHHHHTT--EEE-S-TT--TTSHHHHHHHHHHHHHH--S----GGGGHHHHHHHHHHSS-TTTT---EE-SSEEEETTEEEEE--TTT-SPEE-HHHHHHHHHTT-------TTS--------TTTSTT---SS--TT----------TTTS-TT-------

pLDDT: mean 77.7, std 21.63, range [25.84, 98.56]

Nearest PDB structures (foldseek):
  2q07-assembly1_A  TM=8.368E-01  e=4.980E-14  Archaeoglobus fulgidus DSM 4304
  2dqw-assembly1_B  TM=4.052E-01  e=3.052E-01  Thermus thermophilus HB8
  3tbf-assembly2_D  TM=1.756E-01  e=7.849E-02  Francisella tularensis subsp. tularensis
  3qkw-assembly1_B  TM=1.667E-01  e=4.977E-01  Streptococcus parasanguinis
  3rhz-assembly1_B-2  TM=1.484E-01  e=2.203E-01  Streptococcus parasanguinis

Solvent-accessible surface area (backbone atoms only — not comparable to full-atom values): 54673 Å² total; per-residue (Å²): 128,56,65,47,76,38,48,40,81,43,32,72,40,40,43,43,37,27,28,44,83,82,38,78,34,39,49,45,28,38,54,62,71,57,65,55,58,79,41,54,85,40,68,74,50,44,57,48,48,53,51,49,49,62,69,38,53,87,50,40,56,87,60,50,80,85,39,48,44,60,80,81,58,56,64,79,70,52,55,51,71,53,36,51,39,48,42,75,40,87,62,83,66,58,40,67,60,42,28,52,49,42,39,50,45,60,71,26,67,31,47,31,29,37,39,55,79,55,62,62,50,50,55,50,42,30,45,63,49,41,34,25,40,37,49,60,39,32,55,54,32,28,77,68,36,32,41,51,38,65,77,37,46,72,40,82,51,92,73,92,50,56,64,60,44,30,52,47,22,47,52,22,50,51,48,36,40,49,49,52,41,51,21,54,75,64,56,40,42,68,36,51,30,42,18,50,17,26,55,30,13,67,54,28,29,34,51,48,42,20,34,74,67,46,40,54,43,60,22,47,73,58,60,40,64,57,61,43,55,34,28,41,63,71,42,51,44,30,47,71,38,47,50,45,53,59,29,55,53,54,39,64,71,65,87,66,44,56,30,36,35,38,29,56,66,60,92,48,58,35,44,73,75,24,71,56,42,43,60,50,44,70,51,51,62,71,36,21,50,44,47,32,28,42,37,79,73,56,24,57,40,41,62,54,47,27,47,22,49,52,64,34,25,58,43,54,43,78,77,65,73,67,50,70,65,57,35,50,50,20,30,53,50,44,49,62,39,50,66,87,47,42,35,35,33,41,22,28,53,48,51,33,50,25,46,51,51,34,37,75,73,68,48,61,64,45,72,34,30,50,64,87,44,55,58,71,35,69,69,23,46,50,41,41,50,52,50,49,59,72,70,46,83,67,69,42,69,64,62,74,64,43,21,64,43,39,36,29,14,40,74,64,71,44,53,56,52,65,95,52,80,66,46,62,80,81,40,43,33,24,44,95,84,38,66,22,33,31,37,47,81,55,24,32,44,78,40,72,35,71,59,30,47,50,37,35,55,75,60,60,47,72,74,38,82,60,78,77,81,66,71,79,59,89,64,84,68,52,80,74,39,55,66,68,58,76,68,88,63,86,58,76,92,58,86,64,63,39,64,47,81,46,48,47,74,67,24,21,75,81,47,76,55,58,67,22,90,130,55,66,50,74,36,48,40,81,38,27,79,42,42,42,42,37,26,28,45,81,83,38,77,32,37,50,45,29,40,55,62,73,58,66,58,60,79,40,54,85,39,67,74,50,44,55,50,48,52,52,50,48,63,68,38,52,87,48,40,57,87,61,51,79,85,42,49,45,60,68,85,57,60,57,81,67,49,60,59,73,56,36,56,40,42,41,70,41,86,62,83,62,57,41,69,60,42,27,51,50,42,39,46,44,54,68,27,64,33,47,31,29,36,38,55,79,55,61,61,49,50,55,51,43,30,46,63,47,40,33,23,41,36,48,58,40,31,56,53,33,28,78,68,36,32,40,51,39,64,78,35,46,71,43,82,52,92,74,94,49,57,65,58,45,31,52,47,22,46,52,23,50,52,46,36,42,50,51,53,44,51,21,54,74,64,56,39,42,68,36,52,31,42,17,50,18,27,54,30,13,68,54,27,29,34,51,48,42,21,36,74,66,44,38,57,42,57,29,54,75,61,59,40,65,56,60,42,55,34,27,42,62,72,40,52,45,30,46,71,37,46,50,43,54,58,28,55,52,53,38,66,72,64,86,66,45,57,32,35,37,38,30,58,64,62,92,47,58,36,45,74,74,24,72,58,43,42,60,50,46,71,50,51,62,71,35,22,52,44,48,31,28,42,38,78,72,55,25,55,40,41,61,54,45,26,47,20,48,52,65,33,24,58,43,54,42,77,75,65,75,68,51,69,64,56,35,51,51,20,30,53,50,45,49,62,41,51,65,86,48,44,36,34,33,41,22,28,54,50,52,32,49,26,47,52,51,35,38,73,72,69,47,60,63,46,73,33,30,50,64,86,43,55,58,69,36,68,68,23,46,49,40,42,51,52,49,49,60,71,69,43,83,65,67,41,69,64,61,71,64,43,21,65,44,38,35,28,15,40,75,64,71,44,52,56,52,66,94,52,79,66,48,62,77,82,42,43,32,24,46,95,84,38,65,22,34,32,37,48,82,56,22,33,44,78,41,74,35,72,58,29,47,51,37,34,54,74,60,60,45,71,71,30,77,60,77,78,81,67,71,80,61,90,64,85,66,52,81,70,40,54,59,62,58,76,67,88,63,87,58,78,94,57,88,64,66,38,66,50,80,46,42,43,74,73,27,27,81,66,49,76,59,60,68,25,90